Protein AF-A0A418APM6-F1 (afdb_monomer)

Sequence (790 aa):
MPPPAFTGRDSYQRLQQLQDLCIPDDERGFHALLLVGGADGLYSPGSQAALKYLFLGKSGQDLLGEQVIPQQYEALEDIVIVLTRTSVSIFYILDSDSATFLLPFVSNWRNVTEYVATDDMTQDVRELTKIRAFRSMVEPHRVIGIPLHEPGKPSKEAPTAEAWPIVQSFGLDEFHPASTAKGFFSMHHSVVNCAMALTARLTDIDDFFAQRLVTDAEPALAHHFDGFLAKLDHADTPAARGAFTEADIADDLSSFYDFGTIRHDARGLTKSAHRGASVHFGTRTSAAPSMPSSKTVLAHQAGVSGQFPATHFTVVAEEPLTGLRVGRTYFLGTGKCAGRIVDPDALVSPGDATLDRYESVPSNAPDTLRLIATVAKGANLGALVVGDSILVDIGTCAFLVITAASFPAFRTWIQPGMEADHAAHVDTVLASDYMARCNRMPTYVVDGGGERASRGVFVQGFVLKSPHSHPLVVSFPTHVRSLRVLSTPYDELLLVVVDFVSTSNPVLEWLPGAATPAAASIALPLVAGSRMQVCVLGVLDEWKASAAAHDIPFLKPATGPPGNSWHHVVVDTRELPADAADTAACIRTKVADALASITSSDVVGWLRRPRMLVTVVGYVDPIGVCAAIESTDRSLTLSTVIAVVSSVAVTVPESANPFPKLWDQLAAGFITTIVLTHTQELDHVCLHRLRTRVDAANPFADVLCLRSNSLDGDLTAFVALDEFNAPDRQRYRDVHFPSWQVKPAAYAAPLPPSVSAVRFEMQLQLDRTRFVAYIHVHCQTNTAWRDGLM

Structure (mmCIF, N/CA/C/O backbone):
data_AF-A0A418APM6-F1
#
_entry.id   AF-A0A418APM6-F1
#
loop_
_atom_site.group_PDB
_atom_site.id
_atom_site.type_symbol
_atom_site.label_atom_id
_atom_site.label_alt_id
_atom_site.label_comp_id
_atom_site.label_asym_id
_atom_site.label_entity_id
_atom_site.label_seq_id
_atom_site.pdbx_PDB_ins_code
_atom_site.Cartn_x
_atom_site.Cartn_y
_atom_site.Cartn_z
_atom_site.occupancy
_atom_site.B_iso_or_equiv
_atom_site.auth_seq_id
_atom_site.auth_comp_id
_atom_site.auth_asym_id
_atom_site.auth_atom_id
_atom_site.pdbx_PDB_model_num
ATOM 1 N N . MET A 1 1 ? 0.225 4.498 -11.176 1.00 42.75 1 MET A N 1
ATOM 2 C CA . MET A 1 1 ? -0.900 4.203 -10.256 1.00 42.75 1 MET A CA 1
ATOM 3 C C . MET A 1 1 ? -0.869 5.261 -9.155 1.00 42.75 1 MET A C 1
ATOM 5 O O . MET A 1 1 ? 0.230 5.749 -8.911 1.00 42.75 1 MET A O 1
ATOM 9 N N . PRO A 1 2 ? -1.984 5.674 -8.525 1.00 50.84 2 PRO A N 1
ATOM 10 C CA . PRO A 1 2 ? -1.884 6.393 -7.253 1.00 50.84 2 PRO A CA 1
ATOM 11 C C . PRO A 1 2 ? -1.172 5.508 -6.208 1.00 50.84 2 PRO A C 1
ATOM 13 O O . PRO A 1 2 ? -1.263 4.281 -6.321 1.00 50.84 2 PRO A O 1
ATOM 16 N N . PRO A 1 3 ? -0.467 6.090 -5.220 1.00 58.72 3 PRO A N 1
ATOM 17 C CA . PRO A 1 3 ? 0.111 5.320 -4.121 1.00 58.72 3 PRO A CA 1
ATOM 18 C C . PRO A 1 3 ? -1.001 4.648 -3.293 1.00 58.72 3 PRO A C 1
ATOM 20 O O . PRO A 1 3 ? -2.124 5.164 -3.248 1.00 58.72 3 PRO A O 1
ATOM 23 N N . PRO A 1 4 ? -0.722 3.508 -2.638 1.00 71.19 4 PRO A N 1
ATOM 24 C CA . PRO A 1 4 ? -1.699 2.805 -1.821 1.00 71.19 4 PRO A CA 1
ATOM 25 C C . PRO A 1 4 ? -2.084 3.666 -0.617 1.00 71.19 4 PRO A C 1
ATOM 27 O O . PRO A 1 4 ? -1.234 4.098 0.164 1.00 71.19 4 P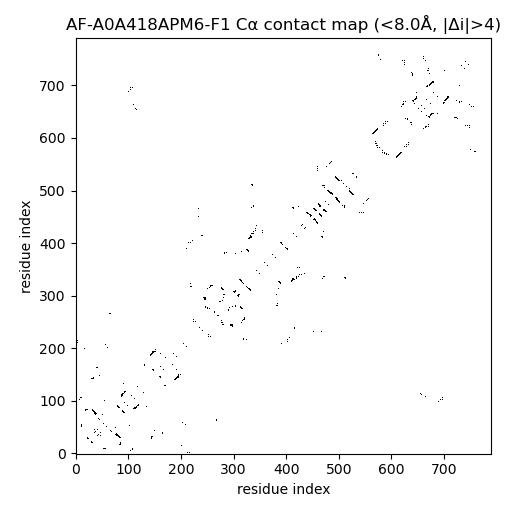RO A O 1
ATOM 30 N N . ALA A 1 5 ? -3.382 3.919 -0.463 1.00 85.69 5 ALA A N 1
ATOM 31 C CA . ALA A 1 5 ? -3.904 4.544 0.741 1.00 85.69 5 ALA A CA 1
ATOM 32 C C . ALA A 1 5 ? -3.763 3.570 1.917 1.00 85.69 5 ALA A C 1
ATOM 34 O O . ALA A 1 5 ? -4.135 2.406 1.796 1.00 85.69 5 ALA A O 1
ATOM 35 N N . PHE A 1 6 ? -3.251 4.050 3.049 1.00 91.06 6 PHE A N 1
ATOM 36 C CA . PHE A 1 6 ? -3.234 3.289 4.296 1.00 91.06 6 PHE A CA 1
ATOM 37 C C . PHE A 1 6 ? -4.669 3.126 4.812 1.00 91.06 6 PHE A C 1
ATOM 39 O O . PHE A 1 6 ? -5.373 4.121 4.999 1.00 91.06 6 PHE A O 1
ATOM 46 N N . THR A 1 7 ? -5.117 1.888 5.010 1.00 90.38 7 THR A N 1
ATOM 47 C CA . THR A 1 7 ? -6.517 1.560 5.305 1.00 90.38 7 THR A CA 1
ATOM 48 C C . THR A 1 7 ? -6.740 1.150 6.761 1.00 90.38 7 THR A C 1
ATOM 50 O O . THR A 1 7 ? -5.813 0.835 7.511 1.00 90.38 7 THR A O 1
ATOM 53 N N . GLY A 1 8 ? -8.015 1.059 7.151 1.00 89.50 8 GLY A N 1
ATOM 54 C CA . GLY A 1 8 ? -8.413 0.437 8.412 1.00 89.50 8 GLY A CA 1
ATOM 55 C C . GLY A 1 8 ? -7.953 -1.012 8.573 1.00 89.50 8 GLY A C 1
ATOM 56 O O . GLY A 1 8 ? -7.726 -1.454 9.699 1.00 89.50 8 GLY A O 1
ATOM 57 N N . ARG A 1 9 ? -7.743 -1.740 7.471 1.00 86.31 9 ARG A N 1
ATOM 58 C CA . ARG A 1 9 ? -7.229 -3.109 7.521 1.00 86.31 9 ARG A CA 1
ATOM 59 C C . ARG A 1 9 ? -5.742 -3.158 7.857 1.00 86.31 9 ARG A C 1
ATOM 61 O O . ARG A 1 9 ? -5.358 -3.937 8.727 1.00 86.31 9 ARG A O 1
ATOM 68 N N . ASP A 1 10 ? -4.935 -2.320 7.214 1.00 92.06 10 ASP A N 1
ATOM 69 C CA . ASP A 1 10 ? -3.496 -2.221 7.492 1.00 92.06 10 ASP A CA 1
ATOM 70 C C . ASP A 1 10 ? -3.281 -1.781 8.950 1.00 92.06 10 ASP A C 1
ATOM 72 O O . ASP A 1 10 ? -2.488 -2.361 9.692 1.00 92.06 10 ASP A O 1
ATOM 76 N N . SER A 1 11 ? -4.090 -0.816 9.398 1.00 95.06 11 SER A N 1
ATOM 77 C CA . SER A 1 11 ? -4.196 -0.393 10.795 1.00 95.06 11 SER A CA 1
ATOM 78 C C . SER A 1 11 ? -4.562 -1.539 11.747 1.00 95.06 11 SER A C 1
ATOM 80 O O . SER A 1 11 ? -3.952 -1.656 12.809 1.00 95.06 11 SER A O 1
ATOM 82 N N . TYR A 1 12 ? -5.491 -2.429 11.377 1.00 92.06 12 TYR A N 1
ATOM 83 C CA . TYR A 1 12 ? -5.825 -3.592 12.204 1.00 92.06 12 TYR A CA 1
ATOM 84 C C . TYR A 1 12 ? -4.694 -4.635 12.258 1.00 92.06 12 TYR A C 1
ATOM 86 O O . TYR A 1 12 ? -4.394 -5.135 13.341 1.00 92.06 12 TYR A O 1
ATOM 94 N N . GLN A 1 13 ? -4.003 -4.921 11.148 1.00 91.19 13 GLN A N 1
ATOM 95 C CA . GLN A 1 13 ? -2.818 -5.798 11.169 1.00 91.19 13 GLN A CA 1
ATOM 96 C C . GLN A 1 13 ? -1.721 -5.230 12.082 1.00 91.19 13 GLN A C 1
ATOM 98 O O . GLN A 1 13 ? -1.123 -5.954 12.878 1.00 91.19 13 GLN A O 1
ATOM 103 N N . ARG A 1 14 ? -1.505 -3.912 12.023 1.00 94.56 14 ARG A N 1
ATOM 104 C CA . ARG A 1 14 ? -0.591 -3.185 12.913 1.00 94.56 14 ARG A CA 1
ATOM 105 C C . ARG A 1 14 ? -1.035 -3.214 14.372 1.00 94.56 14 ARG A C 1
ATOM 107 O O . ARG A 1 14 ? -0.200 -3.413 15.251 1.00 94.56 14 ARG A O 1
ATOM 114 N N . LEU A 1 15 ? -2.336 -3.090 14.643 1.00 95.06 15 LEU A N 1
ATOM 115 C CA . LEU A 1 15 ? -2.890 -3.274 15.984 1.00 95.06 15 LEU A CA 1
ATOM 116 C C . LEU A 1 15 ? -2.556 -4.674 16.511 1.00 95.06 15 LEU A C 1
ATOM 118 O O . LEU A 1 15 ? -2.036 -4.778 17.617 1.00 95.06 15 LEU A O 1
ATOM 122 N N . GLN A 1 16 ? -2.762 -5.729 15.716 1.00 92.25 16 GLN A N 1
ATOM 123 C CA . GLN A 1 16 ? -2.441 -7.105 16.112 1.00 92.25 16 GLN A CA 1
ATOM 124 C C . GLN A 1 16 ? -0.955 -7.276 16.485 1.00 92.25 16 GLN A C 1
ATOM 126 O O . GLN A 1 16 ? -0.662 -7.906 17.500 1.00 92.25 16 GLN A O 1
ATOM 131 N N . GLN A 1 17 ? -0.023 -6.645 15.757 1.00 92.50 17 GLN A N 1
ATOM 132 C CA . GLN A 1 17 ? 1.413 -6.657 16.096 1.00 92.50 17 GLN A CA 1
ATOM 133 C C . GLN A 1 17 ? 1.739 -5.946 17.427 1.00 92.50 17 GLN A C 1
ATOM 135 O O . GLN A 1 17 ? 2.703 -6.315 18.104 1.00 92.50 17 GLN A O 1
ATOM 140 N N . LEU A 1 18 ? 0.931 -4.961 17.841 1.00 94.94 18 LEU A N 1
ATOM 141 C CA . LEU A 1 18 ? 1.031 -4.343 19.169 1.00 94.94 18 LEU A CA 1
ATOM 142 C C . LEU A 1 18 ? 0.343 -5.186 20.255 1.00 94.94 18 LEU A C 1
ATOM 144 O O . LEU A 1 18 ? 0.887 -5.317 21.350 1.00 94.94 18 LEU A O 1
ATOM 148 N N . GLN A 1 19 ? -0.799 -5.816 19.953 1.00 94.19 19 GLN A N 1
ATOM 149 C CA . GLN A 1 19 ? -1.455 -6.791 20.841 1.00 94.19 19 GLN A CA 1
ATOM 150 C C . GLN A 1 19 ? -0.553 -8.007 21.107 1.00 94.19 19 GLN A C 1
ATOM 152 O O . GLN A 1 19 ? -0.616 -8.603 22.183 1.00 94.19 19 GLN A O 1
ATOM 157 N N . ASP A 1 20 ? 0.339 -8.338 20.169 1.00 91.50 20 ASP A N 1
ATOM 158 C CA . ASP A 1 20 ? 1.349 -9.385 20.318 1.00 91.50 20 ASP A CA 1
ATOM 159 C C . ASP A 1 20 ? 2.361 -9.122 21.451 1.00 91.50 20 ASP A C 1
ATOM 161 O O . ASP A 1 20 ? 2.976 -10.069 21.942 1.00 91.50 20 ASP A O 1
ATOM 165 N N . LEU A 1 21 ? 2.516 -7.868 21.902 1.00 92.06 21 LEU A N 1
ATOM 166 C CA . LEU A 1 21 ? 3.347 -7.508 23.060 1.00 92.06 21 LEU A CA 1
ATOM 167 C C . LEU A 1 21 ? 2.669 -7.793 24.411 1.00 92.06 21 LEU A C 1
ATOM 169 O O . LEU A 1 21 ? 3.356 -7.899 25.427 1.00 92.06 21 LEU A O 1
ATOM 173 N N . CYS A 1 22 ? 1.340 -7.917 24.445 1.00 92.44 22 CYS A N 1
ATOM 174 C CA . CYS A 1 22 ? 0.594 -8.206 25.667 1.00 92.44 22 CYS A CA 1
ATOM 175 C C . CYS A 1 22 ? 0.664 -9.706 25.985 1.00 92.44 22 CYS A C 1
ATOM 177 O O . CYS A 1 22 ? -0.170 -10.492 25.532 1.00 92.44 22 CYS A O 1
ATOM 179 N N . ILE A 1 23 ? 1.676 -10.106 26.755 1.00 86.12 23 ILE A N 1
ATOM 180 C CA . ILE A 1 23 ? 1.907 -11.491 27.184 1.00 86.12 23 ILE A CA 1
ATOM 181 C C . ILE A 1 23 ? 1.511 -11.606 28.667 1.00 86.12 23 ILE A C 1
ATOM 183 O O . ILE A 1 23 ? 2.266 -11.144 29.524 1.00 86.12 23 ILE A O 1
ATOM 187 N N . PRO A 1 24 ? 0.334 -12.176 29.001 1.00 69.62 24 PRO A N 1
ATOM 188 C CA . PRO A 1 24 ? -0.176 -12.156 30.373 1.00 69.62 24 PRO A CA 1
ATOM 189 C C . PRO A 1 24 ? 0.517 -13.138 31.329 1.00 69.62 24 PRO A C 1
ATOM 191 O O . PRO A 1 24 ? 0.504 -12.902 32.538 1.00 69.62 24 PRO A O 1
ATOM 194 N N . ASP A 1 25 ? 1.127 -14.197 30.788 1.00 71.50 25 ASP A N 1
ATOM 195 C CA . ASP A 1 25 ? 1.714 -15.319 31.537 1.00 71.50 25 ASP A CA 1
ATOM 196 C C . ASP A 1 25 ? 3.245 -15.211 31.742 1.00 71.50 25 ASP A C 1
ATOM 198 O O . ASP A 1 25 ? 3.861 -16.126 32.288 1.00 71.50 25 ASP A O 1
ATOM 202 N N . ASP A 1 26 ? 3.879 -14.115 31.304 1.00 72.06 26 ASP A N 1
ATOM 203 C CA . ASP A 1 26 ? 5.312 -13.840 31.514 1.00 72.06 26 ASP A CA 1
ATOM 204 C C . ASP A 1 26 ? 5.505 -12.929 32.741 1.00 72.06 26 ASP A C 1
ATOM 206 O O . ASP A 1 26 ? 4.900 -11.859 32.827 1.00 72.06 26 ASP A O 1
ATOM 210 N N . GLU A 1 27 ? 6.397 -13.304 33.667 1.00 64.06 27 GLU A N 1
ATOM 211 C CA . GLU A 1 27 ? 6.786 -12.487 34.834 1.00 64.06 27 GLU A CA 1
ATOM 212 C C . GLU A 1 27 ? 7.363 -11.106 34.459 1.00 64.06 27 GLU A C 1
ATOM 214 O O . GLU A 1 27 ? 7.446 -10.216 35.308 1.00 64.06 27 GLU A O 1
ATOM 219 N N . ARG A 1 28 ? 7.788 -10.921 33.202 1.00 66.69 28 ARG A N 1
ATOM 220 C CA . ARG A 1 28 ? 8.292 -9.657 32.636 1.00 66.69 28 ARG A CA 1
ATOM 221 C C . ARG A 1 28 ? 7.344 -9.026 31.611 1.00 66.69 28 ARG A C 1
ATOM 223 O O . ARG A 1 28 ? 7.675 -7.979 31.053 1.00 66.69 28 ARG A O 1
ATOM 230 N N . GLY A 1 29 ? 6.204 -9.663 31.350 1.00 82.69 29 GLY A N 1
ATOM 231 C CA . GLY A 1 29 ? 5.180 -9.185 30.429 1.00 82.69 29 GLY A CA 1
ATOM 232 C C . GLY A 1 29 ? 4.277 -8.107 31.033 1.00 82.69 29 GLY A C 1
ATOM 233 O O . GLY A 1 29 ? 4.473 -7.624 32.149 1.00 82.69 29 GLY A O 1
ATOM 234 N N . PHE A 1 30 ? 3.252 -7.731 30.274 1.00 91.88 30 PHE A N 1
ATOM 235 C CA . PHE A 1 30 ? 2.165 -6.865 30.725 1.00 91.88 30 PHE A CA 1
ATOM 236 C C . PHE A 1 30 ? 0.844 -7.296 30.083 1.00 91.88 30 PHE A C 1
ATOM 238 O O . PHE A 1 30 ? 0.813 -7.890 29.005 1.00 91.88 30 PHE A O 1
ATOM 245 N N . HIS A 1 31 ? -0.261 -7.019 30.773 1.00 91.38 31 HIS A N 1
ATOM 246 C CA . HIS A 1 31 ? -1.594 -7.526 30.424 1.00 91.38 31 HIS A CA 1
ATOM 247 C C . HIS A 1 31 ? -2.298 -6.616 29.414 1.00 91.38 31 HIS A C 1
ATOM 249 O O . HIS A 1 31 ? -3.014 -7.099 28.537 1.00 91.38 31 HIS A O 1
ATOM 255 N N . ALA A 1 32 ? -2.036 -5.312 29.511 1.00 95.19 32 ALA A N 1
ATOM 256 C CA . ALA A 1 32 ? -2.483 -4.294 28.571 1.00 95.19 32 ALA A CA 1
ATOM 257 C C . ALA A 1 32 ? -1.358 -3.288 28.277 1.00 95.19 32 ALA A C 1
ATOM 259 O O . ALA A 1 32 ? -0.469 -3.093 29.106 1.00 95.19 32 ALA A O 1
ATOM 260 N N . LEU A 1 33 ? -1.403 -2.641 27.114 1.00 96.88 33 LEU A N 1
ATOM 261 C CA . LEU A 1 33 ? -0.541 -1.528 26.712 1.00 96.88 33 LEU A CA 1
ATOM 262 C C . LEU A 1 33 ? -1.383 -0.248 26.639 1.00 96.88 33 LEU A C 1
ATOM 264 O O . LEU A 1 33 ? -2.377 -0.203 25.915 1.00 96.88 33 LEU A O 1
ATOM 268 N N . LEU A 1 34 ? -0.971 0.776 27.388 1.00 97.56 34 LEU A N 1
ATOM 269 C CA . LEU A 1 34 ? -1.566 2.112 27.387 1.00 97.56 34 LEU A CA 1
ATOM 270 C C . LEU A 1 34 ? -0.778 3.039 26.449 1.00 97.56 34 LEU A C 1
ATOM 272 O O . LEU A 1 34 ? 0.432 3.221 26.608 1.00 97.56 34 LEU A O 1
ATOM 276 N N . LEU A 1 35 ? -1.487 3.658 25.508 1.00 97.44 35 LEU A N 1
ATOM 277 C CA . LEU A 1 35 ? -1.001 4.713 24.620 1.00 97.44 35 LEU A CA 1
ATOM 278 C C . LEU A 1 35 ? -1.867 5.961 24.839 1.00 97.44 35 LEU A C 1
ATOM 280 O O . LEU A 1 35 ? -3.092 5.860 24.910 1.00 97.44 35 LEU A O 1
ATOM 284 N N . VAL A 1 36 ? -1.237 7.130 24.945 1.00 96.50 36 VAL A N 1
ATOM 285 C CA . VAL A 1 36 ? -1.909 8.418 25.203 1.00 96.50 36 VAL A CA 1
ATOM 286 C C . VAL A 1 36 ? -1.312 9.482 24.285 1.00 96.50 36 VAL A C 1
ATOM 288 O O . VAL A 1 36 ? -0.085 9.598 24.209 1.00 96.50 36 VAL A O 1
ATOM 291 N N . GLY A 1 37 ? -2.164 10.223 23.579 1.00 94.19 37 GLY A N 1
ATOM 292 C CA . GLY A 1 37 ? -1.768 11.337 22.721 1.00 94.19 37 GLY A CA 1
ATOM 293 C C . GLY A 1 37 ? -1.361 12.605 23.484 1.00 94.19 37 GLY A C 1
ATOM 294 O O . GLY A 1 37 ? -1.454 12.683 24.712 1.00 94.19 37 GLY A O 1
ATOM 295 N N . GLY A 1 38 ? -0.887 13.597 22.721 1.00 92.88 38 GLY A N 1
ATOM 296 C CA . GLY A 1 38 ? -0.846 15.006 23.127 1.00 92.88 38 GLY A CA 1
ATOM 297 C C . GLY A 1 38 ? -0.213 15.311 24.487 1.00 92.88 38 GLY A C 1
ATOM 298 O O . GLY A 1 38 ? 0.717 14.641 24.947 1.00 92.88 38 GLY A O 1
ATOM 299 N N . ALA A 1 39 ? -0.741 16.348 25.141 1.00 92.38 39 ALA A N 1
ATOM 300 C CA . ALA A 1 39 ? -0.301 16.794 26.461 1.00 92.38 39 ALA A CA 1
ATOM 301 C C . ALA A 1 39 ? -0.647 15.803 27.590 1.00 92.38 39 ALA A C 1
ATOM 303 O O . ALA A 1 39 ? 0.125 15.680 28.544 1.00 92.38 39 ALA A O 1
ATOM 304 N N . ASP A 1 40 ? -1.758 15.067 27.473 1.00 93.88 40 ASP A N 1
ATOM 305 C CA . ASP A 1 40 ? -2.209 14.092 28.478 1.00 93.88 40 ASP A CA 1
ATOM 306 C C . ASP A 1 40 ? -1.212 12.935 28.665 1.00 93.88 40 ASP A C 1
ATOM 308 O O . ASP A 1 40 ? -1.068 12.413 29.772 1.00 93.88 40 ASP A O 1
ATOM 312 N N . GLY A 1 41 ? -0.475 12.573 27.608 1.00 91.81 41 GLY A N 1
ATOM 313 C CA . GLY A 1 41 ? 0.634 11.613 27.632 1.00 91.81 41 GLY A CA 1
ATOM 314 C C . GLY A 1 41 ? 2.025 12.246 27.767 1.00 91.81 41 GLY A C 1
ATOM 315 O O . GLY A 1 41 ? 3.017 11.587 27.445 1.00 91.81 41 GLY A O 1
ATOM 316 N N . LEU A 1 42 ? 2.110 13.531 28.147 1.00 91.31 42 LEU A N 1
ATOM 317 C CA . LEU A 1 42 ? 3.324 14.370 28.111 1.00 91.31 42 LEU A CA 1
ATOM 318 C C . LEU A 1 42 ? 4.112 14.264 26.787 1.00 91.31 42 LEU A C 1
ATOM 320 O O . LEU A 1 42 ? 5.344 14.240 26.786 1.00 91.31 42 LEU A O 1
ATOM 324 N N . TYR A 1 43 ? 3.402 14.170 25.660 1.00 90.69 43 TYR A N 1
ATOM 325 C CA . TYR A 1 43 ? 3.953 13.972 24.316 1.00 90.69 43 TYR A CA 1
ATOM 326 C C . TYR A 1 43 ? 4.917 12.773 24.208 1.00 90.69 43 TYR A C 1
ATOM 328 O O . TYR A 1 43 ? 5.898 12.831 23.466 1.00 90.69 43 TYR A O 1
ATOM 336 N N . SER A 1 44 ? 4.651 11.677 24.941 1.00 90.50 44 SER A N 1
ATOM 337 C CA . SER A 1 44 ? 5.482 10.463 24.934 1.00 90.50 44 SER A CA 1
ATOM 338 C C . SER A 1 44 ? 5.872 10.043 23.507 1.00 90.50 44 SER A C 1
ATOM 340 O O . SER A 1 44 ? 4.990 9.668 22.725 1.00 90.50 44 SER A O 1
ATOM 342 N N . PRO A 1 45 ? 7.178 10.013 23.162 1.00 89.44 45 PRO A N 1
ATOM 343 C CA . PRO A 1 45 ? 7.620 9.655 21.817 1.00 89.44 45 PRO A CA 1
ATOM 344 C C . PRO A 1 45 ? 7.176 8.257 21.376 1.00 89.44 45 PRO A C 1
ATOM 346 O O . PRO A 1 45 ? 6.954 8.035 20.189 1.00 89.44 45 PRO A O 1
ATOM 349 N N . GLY A 1 46 ? 7.005 7.319 22.316 1.00 91.62 46 GLY A N 1
ATOM 350 C CA . GLY A 1 46 ? 6.509 5.976 22.015 1.00 91.62 46 GLY A CA 1
ATOM 351 C C . GLY A 1 46 ? 5.004 5.941 21.738 1.00 91.62 46 GLY A C 1
ATOM 352 O O . GLY A 1 46 ? 4.598 5.307 20.767 1.00 91.62 46 GLY A O 1
ATOM 353 N N . SER A 1 47 ? 4.185 6.664 22.515 1.00 94.19 47 SER A N 1
ATOM 354 C CA . SER A 1 47 ? 2.752 6.825 22.210 1.00 94.19 47 SER A CA 1
ATOM 355 C C . SER A 1 47 ? 2.553 7.533 20.869 1.00 94.19 47 SER A C 1
ATOM 357 O O . SER A 1 47 ? 1.824 7.048 20.007 1.00 94.19 47 SER A O 1
ATOM 359 N N . GLN A 1 48 ? 3.266 8.641 20.661 1.00 93.62 48 GLN A N 1
ATOM 360 C CA . GLN A 1 48 ? 3.243 9.447 19.440 1.00 93.62 48 GLN A CA 1
ATOM 361 C C . GLN A 1 48 ? 3.666 8.635 18.201 1.00 93.62 48 GLN A C 1
ATOM 363 O O . GLN A 1 48 ? 3.011 8.698 17.158 1.00 93.62 48 GLN A O 1
ATOM 368 N N . ALA A 1 49 ? 4.721 7.817 18.301 1.00 94.12 49 ALA A N 1
ATOM 369 C CA . ALA A 1 49 ? 5.123 6.917 17.220 1.00 94.12 49 ALA A CA 1
ATOM 370 C C . ALA A 1 49 ? 4.084 5.809 16.964 1.00 94.12 49 ALA A C 1
ATOM 372 O O . ALA A 1 49 ? 3.765 5.534 15.807 1.00 94.12 49 ALA A O 1
ATOM 373 N N . ALA A 1 50 ? 3.510 5.213 18.015 1.00 95.38 50 ALA A N 1
ATOM 374 C CA . ALA A 1 50 ? 2.491 4.170 17.890 1.00 95.38 50 ALA A CA 1
ATOM 375 C C . ALA A 1 50 ? 1.181 4.685 17.266 1.00 95.38 50 ALA A C 1
ATOM 377 O O . ALA A 1 50 ? 0.623 4.016 16.401 1.00 95.38 50 ALA A O 1
ATOM 378 N N . LEU A 1 51 ? 0.722 5.892 17.615 1.00 96.38 51 LEU A N 1
ATOM 379 C CA . LEU A 1 51 ? -0.445 6.523 16.984 1.00 96.38 51 LEU A CA 1
ATOM 380 C C . LEU A 1 51 ? -0.204 6.772 15.485 1.00 96.38 51 LEU A C 1
ATOM 382 O O . LEU A 1 51 ? -1.043 6.439 14.651 1.00 96.38 51 LEU A O 1
ATOM 386 N N . LYS A 1 52 ? 0.979 7.271 15.107 1.00 95.44 52 LYS A N 1
ATOM 387 C CA . LYS A 1 52 ? 1.334 7.493 13.692 1.00 95.44 52 LYS A CA 1
ATOM 388 C C . LYS A 1 52 ? 1.561 6.189 12.913 1.00 95.44 52 LYS A C 1
ATOM 390 O O . LYS A 1 52 ? 1.331 6.151 11.704 1.00 95.44 52 LYS A O 1
ATOM 395 N N . TYR A 1 53 ? 1.947 5.113 13.594 1.00 95.25 53 TYR A N 1
ATOM 396 C CA . TYR A 1 53 ? 1.991 3.760 13.040 1.00 95.25 53 TYR A CA 1
ATOM 397 C C . TYR A 1 53 ? 0.586 3.182 12.817 1.00 95.25 53 TYR A C 1
ATOM 399 O O . TYR A 1 53 ? 0.314 2.666 11.733 1.00 95.25 53 TYR A O 1
ATOM 407 N N . LEU A 1 54 ? -0.319 3.328 13.791 1.00 96.12 54 LEU A N 1
ATOM 408 C CA . LEU A 1 54 ? -1.692 2.818 13.724 1.00 96.12 54 LEU A CA 1
ATOM 409 C C . LEU A 1 54 ? -2.604 3.602 12.772 1.00 96.12 54 LEU A C 1
ATOM 411 O O . LEU A 1 54 ? -3.485 2.984 12.185 1.00 96.12 54 LEU A O 1
ATOM 415 N N . PHE A 1 55 ? -2.422 4.918 12.607 1.00 95.56 55 PHE A N 1
ATOM 416 C CA . PHE A 1 55 ? -3.366 5.767 11.858 1.00 95.56 55 PHE A CA 1
ATOM 417 C C . PHE A 1 55 ? -2.780 6.475 10.622 1.00 95.56 55 PHE A C 1
ATOM 419 O O . PHE A 1 55 ? -3.537 6.833 9.726 1.00 95.56 55 PHE A O 1
ATOM 426 N N . LEU A 1 56 ? -1.456 6.675 10.526 1.00 93.88 56 LEU A N 1
ATOM 427 C CA . LEU A 1 56 ? -0.824 7.442 9.429 1.00 93.88 56 LEU A CA 1
ATOM 428 C C . LEU A 1 56 ? 0.082 6.606 8.503 1.00 93.88 56 LEU A C 1
ATOM 430 O O . LEU A 1 56 ? 0.858 7.172 7.728 1.00 93.88 56 LEU A O 1
ATOM 434 N N . GLY A 1 57 ? 0.047 5.273 8.597 1.00 91.75 57 GLY A N 1
ATOM 435 C CA . GLY A 1 57 ? 0.844 4.377 7.748 1.00 91.75 57 GLY A CA 1
ATOM 436 C C . GLY A 1 57 ? 2.366 4.517 7.899 1.00 91.75 57 GLY A C 1
ATOM 437 O O . GLY A 1 57 ? 3.123 4.040 7.051 1.00 91.75 57 GLY A O 1
ATOM 438 N N . LYS A 1 58 ? 2.846 5.182 8.959 1.00 91.31 58 LYS A N 1
ATOM 439 C CA . LYS A 1 58 ? 4.279 5.418 9.196 1.00 91.31 58 LYS A CA 1
ATOM 440 C C . LYS A 1 58 ? 4.953 4.194 9.808 1.00 91.31 58 LYS A C 1
ATOM 442 O O . LYS A 1 58 ? 4.331 3.499 10.598 1.00 91.31 58 LYS A O 1
ATOM 447 N N . SER A 1 59 ? 6.198 3.910 9.442 1.00 88.56 59 SER A N 1
ATOM 448 C CA . SER A 1 59 ? 6.998 2.800 9.987 1.00 88.56 59 SER A CA 1
ATOM 449 C C . SER A 1 59 ? 8.492 3.037 9.743 1.00 88.56 59 SER A C 1
ATOM 451 O O . SER A 1 59 ? 8.868 3.889 8.928 1.00 88.56 59 SER A O 1
ATOM 453 N N . GLY A 1 60 ? 9.356 2.314 10.465 1.00 85.12 60 GLY A N 1
ATOM 454 C CA . GLY A 1 60 ? 10.809 2.376 10.270 1.00 85.12 60 GLY A CA 1
ATOM 455 C C . GLY A 1 60 ? 11.371 3.799 10.391 1.00 85.12 60 GLY A C 1
ATOM 456 O O . GLY A 1 60 ? 11.144 4.479 11.390 1.00 85.12 60 GLY A O 1
ATOM 457 N N . GLN A 1 61 ? 12.085 4.274 9.360 1.00 84.31 61 GLN A N 1
ATOM 458 C CA . GLN A 1 61 ? 12.706 5.610 9.346 1.00 84.31 61 GLN A CA 1
ATOM 459 C C . GLN A 1 61 ? 11.730 6.781 9.572 1.00 84.31 61 GLN A C 1
ATOM 461 O O . GLN A 1 61 ? 12.153 7.833 10.055 1.00 84.31 61 GLN A O 1
ATOM 466 N N . ASP A 1 62 ? 10.446 6.636 9.231 1.00 85.38 62 ASP A N 1
ATOM 467 C CA . ASP A 1 62 ? 9.447 7.699 9.429 1.00 85.38 62 ASP A CA 1
ATOM 468 C C . ASP A 1 62 ? 9.014 7.861 10.900 1.00 85.38 62 ASP A C 1
ATOM 470 O O . ASP A 1 62 ? 8.361 8.848 11.235 1.00 85.38 62 ASP A O 1
ATOM 474 N N . LEU A 1 63 ? 9.405 6.928 11.777 1.00 89.06 63 LEU A N 1
ATOM 475 C CA . LEU A 1 63 ? 9.171 6.957 13.227 1.00 89.06 63 LEU A CA 1
ATOM 476 C C . LEU A 1 63 ? 10.454 7.251 14.033 1.00 89.06 63 LEU A C 1
ATOM 478 O O . LEU A 1 63 ? 10.478 7.073 15.249 1.00 89.06 63 LEU A O 1
ATOM 482 N N . LEU A 1 64 ? 11.523 7.702 13.365 1.00 84.25 64 LEU A N 1
ATOM 483 C CA . LEU A 1 64 ? 12.779 8.126 13.992 1.00 84.25 64 LEU A CA 1
ATOM 484 C C . LEU A 1 64 ? 12.874 9.654 14.096 1.00 84.25 64 LEU A C 1
ATOM 486 O O . LEU A 1 64 ? 12.306 10.383 13.283 1.00 84.25 64 LEU A O 1
ATOM 490 N N . GLY A 1 65 ? 13.645 10.137 15.072 1.00 81.50 65 GLY A N 1
ATOM 491 C CA . GLY A 1 65 ? 13.736 11.563 15.398 1.00 81.50 65 GLY A CA 1
ATOM 492 C C . GLY A 1 65 ? 12.529 12.060 16.202 1.00 81.50 65 GLY A C 1
ATOM 493 O O . GLY A 1 65 ? 11.851 11.282 16.872 1.00 81.50 65 GLY A O 1
ATOM 494 N N . GLU A 1 66 ? 12.272 13.365 16.152 1.00 77.31 66 GLU A N 1
ATOM 495 C CA . GLU A 1 66 ? 11.230 14.038 16.937 1.00 77.31 66 GLU A CA 1
ATOM 496 C C . GLU A 1 66 ? 9.807 13.583 16.555 1.00 77.31 66 GLU A C 1
ATOM 498 O O . GLU A 1 66 ? 9.424 13.588 15.383 1.00 77.31 66 GLU A O 1
ATOM 503 N N . GLN A 1 67 ? 9.006 13.180 17.547 1.00 83.06 67 GLN A N 1
ATOM 504 C CA . GLN A 1 67 ? 7.703 12.550 17.322 1.00 83.06 67 GLN A CA 1
ATOM 505 C C . GLN A 1 67 ? 6.523 13.505 17.536 1.00 83.06 67 GLN A C 1
ATOM 507 O O . GLN A 1 67 ? 5.728 13.322 18.446 1.00 83.06 67 GLN A O 1
ATOM 512 N N . VAL A 1 68 ? 6.377 14.476 16.633 1.00 86.06 68 VAL A N 1
ATOM 513 C CA . VAL A 1 68 ? 5.213 15.385 16.571 1.00 86.06 68 VAL A CA 1
ATOM 514 C C . VAL A 1 68 ? 4.084 14.774 15.719 1.00 86.06 68 VAL A C 1
ATOM 516 O O . VAL A 1 68 ? 4.374 14.091 14.726 1.00 86.06 68 VAL A O 1
ATOM 519 N N . ILE A 1 69 ? 2.815 15.006 16.073 1.00 89.31 69 ILE A N 1
ATOM 520 C CA . ILE A 1 69 ? 1.642 14.770 15.208 1.00 89.31 69 ILE A CA 1
ATOM 521 C C . ILE A 1 69 ? 1.442 15.983 14.275 1.00 89.31 69 ILE A C 1
ATOM 523 O O . ILE A 1 69 ? 1.429 17.119 14.743 1.00 89.31 69 ILE A O 1
ATOM 527 N N . PRO A 1 70 ? 1.298 15.802 12.947 1.00 89.56 70 PRO A N 1
ATOM 528 C CA . PRO A 1 70 ? 0.979 16.915 12.051 1.00 89.56 70 PRO A CA 1
ATOM 529 C C . PRO A 1 70 ? -0.405 17.503 12.359 1.00 89.56 70 PRO A C 1
ATOM 531 O O . PRO A 1 70 ? -1.354 16.743 12.521 1.00 89.56 70 PRO A O 1
ATOM 534 N N . GLN A 1 71 ? -0.544 18.834 12.340 1.00 88.94 71 GLN A N 1
ATOM 535 C CA . GLN A 1 71 ? -1.781 19.554 12.703 1.00 88.94 71 GLN A CA 1
ATOM 536 C C . GLN A 1 71 ? -3.048 19.059 11.974 1.00 88.94 71 GLN A C 1
ATOM 538 O O . GLN A 1 71 ? -4.125 19.005 12.549 1.00 88.94 71 GLN A O 1
ATOM 543 N N . GLN A 1 72 ? -2.930 18.607 10.723 1.00 89.38 72 GLN A N 1
ATOM 544 C CA . GLN A 1 72 ? -4.040 17.999 9.968 1.00 89.38 72 GLN A CA 1
ATOM 545 C C . GLN A 1 72 ? -4.595 16.686 10.578 1.00 89.38 72 GLN A C 1
ATOM 547 O O . GLN A 1 72 ? -5.549 16.123 10.049 1.00 89.38 72 GLN A O 1
ATOM 552 N N . TYR A 1 73 ? -3.972 16.181 11.647 1.00 91.94 73 TYR A N 1
ATOM 553 C CA . TYR A 1 73 ? -4.356 15.002 12.422 1.00 91.94 73 TYR A CA 1
ATOM 554 C C . TYR A 1 73 ? -4.386 15.305 13.935 1.00 91.94 73 TYR A C 1
ATOM 556 O O . TYR A 1 73 ? -4.205 14.394 14.738 1.00 91.94 73 TYR A O 1
ATOM 564 N N . GLU A 1 74 ? -4.604 16.567 14.333 1.00 91.06 74 GLU A N 1
ATOM 565 C CA . GLU A 1 74 ? -4.649 17.042 15.733 1.00 91.06 74 GLU A CA 1
ATOM 566 C C . GLU A 1 74 ? -5.618 16.227 16.616 1.00 91.06 74 GLU A C 1
ATOM 568 O O . GLU A 1 74 ? -5.328 15.979 17.780 1.00 91.06 74 GLU A O 1
ATOM 573 N N . ALA A 1 75 ? -6.679 15.652 16.035 1.00 90.81 75 ALA A N 1
ATOM 574 C CA . ALA A 1 75 ? -7.574 14.696 16.699 1.00 90.81 75 ALA A CA 1
ATOM 575 C C . ALA A 1 75 ? -6.887 13.424 17.259 1.00 90.81 75 ALA A C 1
ATOM 577 O O . ALA A 1 75 ? -7.496 12.713 18.052 1.00 90.81 75 ALA A O 1
ATOM 578 N N . LEU A 1 76 ? -5.640 13.116 16.871 1.00 94.62 76 LEU A N 1
ATOM 579 C CA . LEU A 1 76 ? -4.821 12.059 17.487 1.00 94.62 76 LEU A CA 1
ATOM 580 C C . LEU A 1 76 ? -4.260 12.456 18.866 1.00 94.62 76 LEU A C 1
ATOM 582 O O . LEU A 1 76 ? -3.821 11.578 19.609 1.00 94.62 76 LEU A O 1
ATOM 586 N N . GLU A 1 77 ? -4.230 13.746 19.211 1.00 92.94 77 GLU A N 1
ATOM 587 C CA . GLU A 1 77 ? -3.651 14.229 20.470 1.00 92.94 77 GLU A CA 1
ATOM 588 C C . GLU A 1 77 ? -4.571 13.972 21.678 1.00 92.94 77 GLU A C 1
ATOM 590 O O . GLU A 1 77 ? -4.069 13.682 22.760 1.00 92.94 77 GLU A O 1
ATOM 595 N N . ASP A 1 78 ? -5.894 13.962 21.483 1.00 92.44 78 ASP A N 1
ATOM 596 C CA . ASP A 1 78 ? -6.904 13.638 22.510 1.00 92.44 78 ASP A CA 1
ATOM 597 C C . ASP A 1 78 ? -7.236 12.128 22.613 1.00 92.44 78 ASP A C 1
ATOM 599 O O . ASP A 1 78 ? -8.164 11.732 23.326 1.00 92.44 78 ASP A O 1
ATOM 603 N N . ILE A 1 79 ? -6.501 11.254 21.911 1.00 95.25 79 ILE A N 1
ATOM 604 C CA . ILE A 1 79 ? -6.749 9.802 21.929 1.00 95.25 79 ILE A CA 1
ATOM 605 C C . ILE A 1 79 ? -6.099 9.123 23.136 1.00 95.25 79 ILE A C 1
ATOM 607 O O . ILE A 1 79 ? -4.905 9.276 23.407 1.00 95.25 79 ILE A O 1
ATOM 611 N N . VAL A 1 80 ? -6.871 8.240 23.774 1.00 97.62 80 VAL A N 1
ATOM 612 C CA . VAL A 1 80 ? -6.362 7.224 24.705 1.00 97.62 80 VAL A CA 1
ATOM 613 C C . VAL A 1 80 ? -6.678 5.842 24.143 1.00 97.62 80 VAL A C 1
ATOM 615 O O . VAL A 1 80 ? -7.822 5.564 23.795 1.00 97.62 80 VAL A O 1
ATOM 618 N N . ILE A 1 81 ? -5.688 4.952 24.080 1.00 97.88 81 ILE A N 1
ATOM 619 C CA . ILE A 1 81 ? -5.864 3.545 23.699 1.00 97.88 81 ILE A CA 1
ATOM 620 C C . ILE A 1 81 ? -5.344 2.656 24.824 1.00 97.88 81 ILE A C 1
ATOM 622 O O . ILE A 1 81 ? -4.214 2.816 25.282 1.00 97.88 81 ILE A O 1
ATOM 626 N N . VAL A 1 82 ? -6.150 1.672 25.219 1.00 97.25 82 VAL A N 1
ATOM 627 C CA . VAL A 1 82 ? -5.722 0.546 26.056 1.00 97.25 82 VAL A CA 1
ATOM 628 C C . VAL A 1 82 ? -5.969 -0.732 25.268 1.00 97.25 82 VAL A C 1
ATOM 630 O O . VAL A 1 82 ? -7.115 -1.126 25.056 1.00 97.25 82 VAL A O 1
ATOM 633 N N . LEU A 1 83 ? -4.896 -1.366 24.798 1.00 95.19 83 LEU A N 1
ATOM 634 C CA . LEU A 1 83 ? -4.962 -2.598 24.008 1.00 95.19 83 LEU A CA 1
ATOM 635 C C . LEU A 1 83 ? -4.485 -3.800 24.828 1.00 95.19 83 LEU A C 1
ATOM 637 O O . LEU A 1 83 ? -3.553 -3.690 25.621 1.00 95.19 83 LEU A O 1
ATOM 641 N N . THR A 1 84 ? -5.133 -4.946 24.639 1.00 92.81 84 THR A N 1
ATOM 642 C CA . THR A 1 84 ? -4.808 -6.231 25.277 1.00 92.81 84 THR A CA 1
ATOM 643 C C . THR A 1 84 ? -4.484 -7.271 24.205 1.00 92.81 84 THR A C 1
ATOM 645 O O . THR A 1 84 ? -4.654 -7.015 23.013 1.00 92.81 84 THR A O 1
ATOM 648 N N . ARG A 1 85 ? -4.110 -8.491 24.610 1.00 89.06 85 ARG A N 1
ATOM 649 C CA . ARG A 1 85 ? -3.866 -9.627 23.700 1.00 89.06 85 ARG A CA 1
ATOM 650 C C . ARG A 1 85 ? -5.031 -9.938 22.738 1.00 89.06 85 ARG A C 1
ATOM 652 O O . ARG A 1 85 ? -4.797 -10.549 21.698 1.00 89.06 85 ARG A O 1
ATOM 659 N N . THR A 1 86 ? -6.274 -9.581 23.083 1.00 84.00 86 THR A N 1
ATOM 660 C CA . THR A 1 86 ? -7.484 -9.980 22.329 1.00 84.00 86 THR A CA 1
ATOM 661 C C . THR A 1 86 ? -8.526 -8.878 22.124 1.00 84.00 86 THR A C 1
ATOM 663 O O . THR A 1 86 ? -9.465 -9.088 21.355 1.00 84.00 86 THR A O 1
ATOM 666 N N . SER A 1 87 ? -8.387 -7.720 22.771 1.00 86.25 87 SER A N 1
ATOM 667 C CA . SER A 1 87 ? -9.318 -6.586 22.689 1.00 86.25 87 SER A CA 1
ATOM 668 C C . SER A 1 87 ? -8.589 -5.245 22.626 1.00 86.25 87 SER A C 1
ATOM 670 O O . SER A 1 87 ? -7.394 -5.156 22.916 1.00 86.25 87 SER A O 1
ATOM 672 N N . VAL A 1 88 ? -9.321 -4.191 22.271 1.00 91.81 88 VAL A N 1
ATOM 673 C CA . VAL A 1 88 ? -8.852 -2.806 22.355 1.00 91.81 88 VAL A CA 1
ATOM 674 C C . VAL A 1 88 ? -9.965 -1.921 22.905 1.00 91.81 88 VAL A C 1
ATOM 676 O O . VAL A 1 88 ? -11.120 -2.043 22.512 1.00 91.81 88 VAL A O 1
ATOM 679 N N . SER A 1 89 ? -9.629 -1.021 23.818 1.00 92.56 89 SER A N 1
ATOM 680 C CA . SER A 1 89 ? -10.491 0.095 24.197 1.00 92.56 89 SER A CA 1
ATOM 681 C C . SER A 1 89 ? -9.884 1.388 23.676 1.00 92.56 89 SER A C 1
ATOM 683 O O . SER A 1 89 ? -8.670 1.577 23.776 1.00 92.56 89 SER A O 1
ATOM 685 N N . ILE A 1 90 ? -10.716 2.278 23.142 1.00 94.38 90 ILE A N 1
ATOM 686 C CA . ILE A 1 90 ? -10.295 3.582 22.628 1.00 94.38 90 ILE A CA 1
ATOM 687 C C . ILE A 1 90 ? -11.230 4.679 23.139 1.00 94.38 90 ILE A C 1
ATOM 689 O O . ILE A 1 90 ? -12.450 4.538 23.063 1.00 94.38 90 ILE A O 1
ATOM 693 N N . PHE A 1 91 ? -10.647 5.766 23.642 1.00 94.75 91 PHE A N 1
ATOM 694 C CA . PHE A 1 91 ? -11.316 7.051 23.809 1.00 94.75 91 PHE A CA 1
ATOM 695 C C . PHE A 1 91 ? -10.902 7.991 22.676 1.00 94.75 91 PHE A C 1
ATOM 697 O O . PHE A 1 91 ? -9.716 8.069 22.347 1.00 94.75 91 PHE A O 1
ATOM 704 N N . TYR A 1 92 ? -11.872 8.710 22.112 1.00 93.19 92 TYR A N 1
ATOM 705 C CA . TYR A 1 92 ? -11.649 9.795 21.159 1.00 93.19 92 TYR A CA 1
ATOM 706 C C . TYR A 1 92 ? -12.783 10.834 21.223 1.00 93.19 92 TYR A C 1
ATOM 708 O O . TYR A 1 92 ? -13.898 10.543 21.669 1.00 93.19 92 TYR A O 1
ATOM 716 N N . ILE A 1 93 ? -12.500 12.051 20.756 1.00 90.25 93 ILE A N 1
ATOM 717 C CA . ILE A 1 93 ? -13.513 13.090 20.525 1.00 90.25 93 ILE A CA 1
ATOM 718 C C . ILE A 1 93 ? -14.116 12.877 19.129 1.00 90.25 93 ILE A C 1
ATOM 720 O O . ILE A 1 93 ? -13.381 12.607 18.180 1.00 90.25 93 ILE A O 1
ATOM 724 N N . LEU A 1 94 ? -15.444 12.968 19.008 1.00 87.06 94 LEU A N 1
ATOM 725 C CA . LEU A 1 94 ? -16.188 12.799 17.758 1.00 87.06 94 LEU A CA 1
ATOM 726 C C . LEU A 1 94 ? -16.769 14.136 17.278 1.00 87.06 94 LEU A C 1
ATOM 728 O O . LEU A 1 94 ? -17.884 14.516 17.629 1.00 87.06 94 LEU A O 1
ATOM 732 N N . ASP A 1 95 ? -15.993 14.802 16.432 1.00 85.69 95 ASP A N 1
ATOM 733 C CA . ASP A 1 95 ? -16.345 15.978 15.631 1.00 85.69 95 ASP A CA 1
ATOM 734 C C . ASP A 1 95 ? -16.542 15.601 14.141 1.00 85.69 95 ASP A C 1
ATOM 736 O O . ASP A 1 95 ? -16.891 14.460 13.821 1.00 85.69 95 ASP A O 1
ATOM 740 N N . SER A 1 96 ? -16.415 16.543 13.201 1.00 82.81 96 SER A N 1
ATOM 741 C CA . SER A 1 96 ? -16.539 16.272 11.755 1.00 82.81 96 SER A CA 1
ATOM 742 C C . SER A 1 96 ? -15.272 15.667 11.130 1.00 82.81 96 SER A C 1
ATOM 744 O O . SER A 1 96 ? -15.355 14.847 10.207 1.00 82.81 96 SER A O 1
ATOM 746 N N . ASP A 1 97 ? -14.096 16.047 11.623 1.00 84.38 97 ASP A N 1
ATOM 747 C CA . ASP A 1 97 ? -12.812 15.718 11.001 1.00 84.38 97 ASP A CA 1
ATOM 748 C C . ASP A 1 97 ? -12.307 14.372 11.527 1.00 84.38 97 ASP A C 1
ATOM 750 O O . ASP A 1 97 ? -11.997 13.470 10.746 1.00 84.38 97 ASP A O 1
ATOM 754 N N . SER A 1 98 ? -12.379 14.168 12.844 1.00 84.12 98 SER A N 1
ATOM 755 C CA . SER A 1 98 ? -12.236 12.863 13.505 1.00 84.12 98 SER A CA 1
ATOM 756 C C . SER A 1 98 ? -13.239 11.823 12.984 1.00 84.12 98 SER A C 1
ATOM 758 O O . SER A 1 98 ? -12.861 10.667 12.787 1.00 84.12 98 SER A O 1
ATOM 760 N N . ALA A 1 99 ? -14.485 12.213 12.673 1.00 82.69 99 ALA A N 1
ATOM 761 C CA . ALA A 1 99 ? -15.457 11.315 12.046 1.00 82.69 99 ALA A CA 1
ATOM 762 C C . ALA A 1 99 ? -14.999 10.827 10.663 1.00 82.69 99 ALA A C 1
ATOM 764 O O . ALA A 1 99 ? -15.182 9.660 10.317 1.00 82.69 99 ALA A O 1
ATOM 765 N N . THR A 1 100 ? -14.399 11.723 9.881 1.00 85.50 100 THR A N 1
ATOM 766 C CA . THR A 1 100 ? -13.905 11.428 8.530 1.00 85.50 100 THR A CA 1
ATOM 767 C C . THR A 1 100 ? -12.593 10.638 8.569 1.00 85.50 100 THR A C 1
ATOM 769 O O . THR A 1 100 ? -12.363 9.781 7.718 1.00 85.50 100 THR A O 1
ATOM 772 N N . PHE A 1 101 ? -11.740 10.901 9.562 1.00 89.50 101 PHE A N 1
ATOM 773 C CA . PHE A 1 101 ? -10.392 10.348 9.667 1.00 89.50 101 PHE A CA 1
ATOM 774 C C . PHE A 1 101 ? -10.298 9.073 10.522 1.00 89.50 101 PHE A C 1
ATOM 776 O O . PHE A 1 101 ? -9.770 8.077 10.040 1.00 89.50 101 PHE A O 1
ATOM 783 N N . LEU A 1 102 ? -10.797 9.062 11.764 1.00 90.12 102 LEU A N 1
ATOM 784 C CA . LEU A 1 102 ? -10.596 7.950 12.711 1.00 90.12 102 LEU A CA 1
ATOM 785 C C . LEU A 1 102 ? -11.541 6.773 12.462 1.00 90.12 102 LEU A C 1
ATOM 787 O O . LEU A 1 102 ? -11.123 5.613 12.510 1.00 90.12 102 LEU A O 1
ATOM 791 N N . LEU A 1 103 ? -12.821 7.056 12.204 1.00 87.12 103 LEU A N 1
ATOM 792 C CA . LEU A 1 103 ? -13.857 6.022 12.129 1.00 87.12 103 LEU A CA 1
ATOM 793 C C . LEU A 1 103 ? -13.606 4.954 11.043 1.00 87.12 103 LEU A C 1
ATOM 795 O O . LEU A 1 103 ? -13.906 3.787 11.318 1.00 87.12 103 LEU A O 1
ATOM 799 N N . PRO A 1 104 ? -13.026 5.265 9.862 1.00 88.25 104 PRO A N 1
ATOM 800 C CA . PRO A 1 104 ? -12.605 4.247 8.897 1.00 88.25 104 PRO A CA 1
ATOM 801 C C . PRO A 1 104 ? -11.600 3.225 9.447 1.00 88.25 104 PRO A C 1
ATOM 803 O O . PRO A 1 104 ? -11.681 2.043 9.104 1.00 88.25 104 PRO A O 1
ATOM 806 N N . PHE A 1 105 ? -10.687 3.646 10.331 1.00 91.69 105 PHE A N 1
ATOM 807 C CA . PHE A 1 105 ? -9.738 2.741 10.984 1.00 91.69 105 PHE A CA 1
ATOM 808 C C . PHE A 1 105 ? -10.423 1.915 12.074 1.00 91.69 105 PHE A C 1
ATOM 810 O O . PHE A 1 105 ? -10.398 0.686 12.024 1.00 91.69 105 PHE A O 1
ATOM 817 N N . VAL A 1 106 ? -11.119 2.582 13.000 1.00 89.12 106 VAL A N 1
ATOM 818 C CA . VAL A 1 106 ? -11.776 1.935 14.150 1.00 89.12 106 VAL A CA 1
ATOM 819 C C . VAL A 1 106 ? -12.852 0.925 13.710 1.00 89.12 106 VAL A C 1
ATOM 821 O O . VAL A 1 106 ? -13.006 -0.114 14.344 1.00 89.12 106 VAL A O 1
ATOM 824 N N . SER A 1 107 ? -13.537 1.154 12.582 1.00 84.44 107 SER A N 1
ATOM 825 C CA . SER A 1 107 ? -14.539 0.214 12.030 1.00 84.44 107 SER A CA 1
ATOM 826 C C . SER A 1 107 ? -13.950 -1.053 11.399 1.00 84.44 107 SER A C 1
ATOM 828 O O . SER A 1 107 ? -14.696 -1.986 11.121 1.00 84.44 107 SER A O 1
ATOM 830 N N . ASN A 1 108 ? -12.637 -1.103 11.160 1.00 86.25 108 ASN A N 1
ATOM 831 C CA . ASN A 1 108 ? -11.932 -2.309 10.713 1.00 86.25 108 ASN A CA 1
ATOM 832 C C . ASN A 1 108 ? -11.245 -3.054 11.873 1.00 86.25 108 ASN A C 1
ATOM 834 O O . ASN A 1 108 ? -10.779 -4.180 11.696 1.00 86.25 108 ASN A O 1
ATOM 838 N N . TRP A 1 109 ? -11.164 -2.440 13.057 1.00 87.25 109 TRP A N 1
ATOM 839 C CA . TRP A 1 109 ? -10.626 -3.078 14.253 1.00 87.25 109 TRP A CA 1
ATOM 840 C C . TRP A 1 109 ? -11.647 -4.046 14.869 1.00 87.25 109 TRP A C 1
ATOM 842 O O . TRP A 1 109 ? -12.860 -3.897 14.722 1.00 87.25 109 TRP A O 1
ATOM 852 N N . ARG A 1 110 ? -11.150 -5.050 15.598 1.00 80.50 110 ARG A N 1
ATOM 853 C CA . ARG A 1 110 ? -11.965 -6.111 16.216 1.00 80.50 110 ARG A CA 1
ATOM 854 C C . ARG A 1 110 ? -11.900 -6.064 17.734 1.00 80.50 110 ARG A C 1
ATOM 856 O O . ARG A 1 110 ? -10.882 -5.668 18.296 1.00 80.50 110 ARG A O 1
ATOM 863 N N . ASN A 1 111 ? -12.974 -6.520 18.385 1.00 78.50 111 ASN A N 1
ATOM 864 C CA . ASN A 1 111 ? -13.135 -6.487 19.845 1.00 78.50 111 ASN A CA 1
ATOM 865 C C . ASN A 1 111 ? -12.856 -5.087 20.434 1.00 78.50 111 ASN A C 1
ATOM 867 O O . ASN A 1 111 ? -12.122 -4.946 21.415 1.00 78.50 111 ASN A O 1
ATOM 871 N N . VAL A 1 112 ? -13.427 -4.066 19.785 1.00 83.50 112 VAL A N 1
ATOM 872 C CA . VAL A 1 112 ? -13.283 -2.648 20.136 1.00 83.50 112 VAL A CA 1
ATOM 873 C C . VAL A 1 112 ? -14.335 -2.238 21.166 1.00 83.50 112 VAL A C 1
ATOM 875 O O . VAL A 1 112 ? -15.525 -2.460 20.946 1.00 83.50 112 VAL A O 1
ATOM 878 N N . THR A 1 113 ? -13.905 -1.566 22.232 1.00 84.38 113 THR A N 1
ATOM 879 C CA . THR A 1 113 ? -14.774 -0.786 23.124 1.00 84.38 113 THR A CA 1
ATOM 880 C C . THR A 1 113 ? -14.551 0.701 22.851 1.00 84.38 113 THR A C 1
ATOM 882 O O . THR A 1 113 ? -13.485 1.236 23.154 1.00 84.38 113 THR A O 1
ATOM 885 N N . GLU A 1 114 ? -15.541 1.364 22.255 1.00 86.25 114 GLU A N 1
ATOM 886 C CA . GLU A 1 114 ? -15.472 2.784 21.889 1.00 86.25 114 GLU A CA 1
ATOM 887 C C . GLU A 1 114 ? -16.086 3.661 22.990 1.00 86.25 114 GLU A C 1
ATOM 889 O O . GLU A 1 114 ? -17.287 3.578 23.265 1.00 86.25 114 GLU A O 1
ATOM 894 N N . TYR A 1 115 ? -15.262 4.519 23.593 1.00 88.25 115 TYR A N 1
ATOM 895 C CA . TYR A 1 115 ? -15.672 5.594 24.493 1.00 88.25 115 TYR A CA 1
ATOM 896 C C . TYR A 1 115 ? -15.592 6.916 23.724 1.00 88.25 115 TYR A C 1
ATOM 898 O O . TYR A 1 115 ? -14.562 7.220 23.127 1.00 88.25 115 TYR A O 1
ATOM 906 N N . VAL A 1 116 ? -16.670 7.698 23.714 1.00 86.69 116 VAL A N 1
ATOM 907 C CA . VAL A 1 116 ? -16.784 8.863 22.827 1.00 86.69 116 VAL A CA 1
ATOM 908 C C . VAL A 1 116 ? -17.268 10.085 23.593 1.00 86.69 116 VAL A C 1
ATOM 910 O O . VAL A 1 116 ? -18.192 9.991 24.399 1.00 86.69 116 VAL A O 1
ATOM 913 N N . ALA A 1 117 ? -16.654 11.231 23.309 1.00 89.19 117 ALA A N 1
ATOM 914 C CA . ALA A 1 117 ? -17.150 12.548 23.693 1.00 89.19 117 ALA A CA 1
ATOM 915 C C . ALA A 1 117 ? -17.508 13.333 22.419 1.00 89.19 117 ALA A C 1
ATOM 917 O O . ALA A 1 117 ? -16.674 13.454 21.524 1.00 89.19 117 ALA A O 1
ATOM 918 N N . THR A 1 118 ? -18.739 13.829 22.300 1.00 83.88 118 THR A N 1
ATOM 919 C CA . THR A 1 118 ? -19.253 14.448 21.063 1.00 83.88 118 THR A CA 1
ATOM 920 C C . THR A 1 118 ? -19.028 15.960 21.007 1.00 83.88 118 THR A C 1
ATOM 922 O O . THR A 1 118 ? -18.808 16.620 22.024 1.00 83.88 118 THR A O 1
ATOM 925 N N . ASP A 1 119 ? -19.077 16.515 19.797 1.00 79.88 119 ASP A N 1
ATOM 926 C CA . ASP A 1 119 ? -18.823 17.924 19.485 1.00 79.88 119 ASP A CA 1
ATOM 927 C C . ASP A 1 119 ? -19.832 18.924 20.089 1.00 79.88 119 ASP A C 1
ATOM 929 O O . ASP A 1 119 ? -19.507 20.102 20.247 1.00 79.88 119 ASP A O 1
ATOM 933 N N . ASP A 1 120 ? -21.017 18.471 20.505 1.00 81.69 120 ASP A N 1
ATOM 934 C CA . ASP A 1 120 ? -22.014 19.271 21.231 1.00 81.69 120 ASP A CA 1
ATOM 935 C C . ASP A 1 120 ? -21.734 19.403 22.745 1.00 81.69 120 ASP A C 1
ATOM 937 O O . ASP A 1 120 ? -22.300 20.277 23.410 1.00 81.69 120 ASP A O 1
ATOM 941 N N . MET A 1 121 ? -20.841 18.578 23.304 1.00 86.56 121 MET A N 1
ATOM 942 C CA . MET A 1 121 ? -20.487 18.617 24.725 1.00 86.56 121 MET A CA 1
ATOM 943 C C . MET A 1 121 ? -19.553 19.795 25.059 1.00 86.56 121 MET A C 1
ATOM 945 O O . MET A 1 121 ? -18.553 20.056 24.377 1.00 86.56 121 MET A O 1
ATOM 949 N N . THR A 1 122 ? -19.817 20.474 26.183 1.00 90.12 122 THR A N 1
ATOM 950 C CA . THR A 1 122 ? -18.905 21.494 26.732 1.00 90.12 122 THR A CA 1
ATOM 951 C C . THR A 1 122 ? -17.557 20.876 27.115 1.00 90.12 122 THR A C 1
ATOM 953 O O . THR A 1 122 ? -17.488 19.687 27.425 1.00 90.12 122 THR A O 1
ATOM 956 N N . GLN A 1 123 ? -16.477 21.671 27.121 1.00 89.31 123 GLN A N 1
ATOM 957 C CA . GLN A 1 123 ? -15.128 21.154 27.404 1.00 89.31 123 GLN A CA 1
ATOM 958 C C . GLN A 1 123 ? -15.077 20.398 28.741 1.00 89.31 123 GLN A C 1
ATOM 960 O O . GLN A 1 123 ? -14.618 19.263 28.770 1.00 89.31 123 GLN A O 1
ATOM 965 N N . ASP A 1 124 ? -15.649 20.962 29.809 1.00 88.56 124 ASP A N 1
ATOM 966 C CA . ASP A 1 124 ? -15.697 20.337 31.140 1.00 88.56 124 ASP A CA 1
ATOM 967 C C . ASP A 1 124 ? -16.372 18.951 31.122 1.00 88.56 124 ASP A C 1
ATOM 969 O O . ASP A 1 124 ? -15.949 18.032 31.824 1.00 88.56 124 ASP A O 1
ATOM 973 N N . VAL A 1 125 ? -17.411 18.777 30.293 1.00 88.44 125 VAL A N 1
ATOM 974 C CA . VAL A 1 125 ? -18.108 17.494 30.110 1.00 88.44 125 VAL A CA 1
ATOM 975 C C . VAL A 1 125 ? -17.273 16.532 29.262 1.00 88.44 125 VAL A C 1
ATOM 977 O O . VAL A 1 125 ? -17.244 15.338 29.570 1.00 88.44 125 VAL A O 1
ATOM 980 N N . ARG A 1 126 ? -16.548 17.021 28.246 1.00 89.56 126 ARG A N 1
ATOM 981 C CA . ARG A 1 126 ? -15.622 16.197 27.450 1.00 89.56 126 ARG A CA 1
ATOM 982 C C . ARG A 1 126 ? -14.441 15.694 28.283 1.00 89.56 126 ARG A C 1
ATOM 984 O O . ARG A 1 126 ? -14.194 14.490 28.265 1.00 89.56 126 ARG A O 1
ATOM 991 N N . GLU A 1 127 ? -13.801 16.539 29.093 1.00 90.06 127 GLU A N 1
ATOM 992 C CA . GLU A 1 127 ? -12.724 16.104 30.002 1.00 90.06 127 GLU A CA 1
ATOM 993 C C . GLU A 1 127 ? -13.239 15.136 31.077 1.00 90.06 127 GLU A C 1
ATOM 995 O O . GLU A 1 127 ? -12.641 14.087 31.315 1.00 90.06 127 GLU A O 1
ATOM 1000 N N . LEU A 1 128 ? -14.400 15.410 31.683 1.00 88.50 128 LEU A N 1
ATOM 1001 C CA . LEU A 1 128 ? -15.027 14.484 32.633 1.00 88.50 128 LEU A CA 1
ATOM 1002 C C . LEU A 1 128 ? -15.344 13.121 31.988 1.00 88.50 128 LEU A C 1
ATOM 1004 O O . LEU A 1 128 ? -15.247 12.082 32.646 1.00 88.50 128 LEU A O 1
ATOM 1008 N N . THR A 1 129 ? -15.699 13.110 30.702 1.00 88.94 129 THR A N 1
ATOM 1009 C CA . THR A 1 129 ? -15.944 11.884 29.929 1.00 88.94 129 THR A CA 1
ATOM 1010 C C . THR A 1 129 ? -14.634 11.156 29.614 1.00 88.94 129 THR A C 1
ATOM 1012 O O . THR A 1 129 ? -14.569 9.947 29.835 1.00 88.94 129 THR A O 1
ATOM 1015 N N . LYS A 1 130 ? -13.571 11.876 29.221 1.00 92.56 130 LYS A N 1
ATOM 1016 C CA . LYS A 1 130 ? -12.201 11.357 29.036 1.00 92.56 130 LYS A CA 1
ATOM 1017 C C . LYS A 1 130 ? -11.678 10.672 30.307 1.00 92.56 130 LYS A C 1
ATOM 1019 O O . LYS A 1 130 ? -11.250 9.521 30.253 1.00 92.56 130 LYS A O 1
ATOM 1024 N N . ILE A 1 131 ? -11.796 11.327 31.465 1.00 91.06 131 ILE A N 1
ATOM 1025 C CA . ILE A 1 131 ? -11.363 10.804 32.777 1.00 91.06 131 ILE A CA 1
ATOM 1026 C C . ILE A 1 131 ? -12.133 9.527 33.155 1.00 91.06 131 ILE A C 1
ATOM 1028 O O . ILE A 1 131 ? -11.536 8.527 33.568 1.00 91.06 131 ILE A O 1
ATOM 1032 N N . ARG A 1 132 ? -13.464 9.528 32.988 1.00 88.44 132 ARG A N 1
ATOM 1033 C CA . ARG A 1 132 ? -14.318 8.356 33.262 1.00 88.44 132 ARG A CA 1
ATOM 1034 C C . ARG A 1 132 ? -14.020 7.189 32.320 1.00 88.44 132 ARG A C 1
ATOM 1036 O O . ARG A 1 132 ? -13.963 6.048 32.780 1.00 88.44 132 ARG A O 1
ATOM 1043 N N . ALA A 1 133 ? -13.809 7.473 31.035 1.00 90.56 133 ALA A N 1
ATOM 1044 C CA . ALA A 1 133 ? -13.404 6.488 30.040 1.00 90.56 133 ALA A CA 1
ATOM 1045 C C . ALA A 1 133 ? -12.053 5.869 30.412 1.00 90.56 133 ALA A C 1
ATOM 1047 O O . ALA A 1 133 ? -11.985 4.658 30.604 1.00 90.56 133 ALA A O 1
ATOM 1048 N N . PHE A 1 134 ? -11.018 6.690 30.626 1.00 93.88 134 PHE A N 1
ATOM 1049 C CA . PHE A 1 134 ? -9.682 6.233 31.010 1.00 93.88 134 PHE A CA 1
ATOM 1050 C C . PHE A 1 134 ? -9.718 5.279 32.210 1.00 93.88 134 PHE A C 1
ATOM 1052 O O . PHE A 1 134 ? -9.171 4.180 32.122 1.00 93.88 134 PHE A O 1
ATOM 1059 N N . ARG A 1 135 ? -10.431 5.635 33.291 1.00 88.56 135 ARG A N 1
ATOM 1060 C CA . ARG A 1 135 ? -10.597 4.738 34.446 1.00 88.56 135 ARG A CA 1
ATOM 1061 C C . ARG A 1 135 ? -11.236 3.404 34.047 1.00 88.56 135 ARG A C 1
ATOM 1063 O O . ARG A 1 135 ? -10.659 2.355 34.315 1.00 88.56 135 ARG A O 1
ATOM 1070 N N . SER A 1 136 ? -12.373 3.443 33.352 1.00 87.62 136 SER A N 1
ATOM 1071 C CA . SER A 1 136 ? -13.093 2.251 32.871 1.00 87.62 136 SER A CA 1
ATOM 1072 C C . SER A 1 136 ? -12.258 1.374 31.917 1.00 87.62 136 SER A C 1
ATOM 1074 O O . SER A 1 136 ? -12.524 0.181 31.777 1.00 87.62 136 SER A O 1
ATOM 1076 N N . MET A 1 137 ? -11.239 1.946 31.268 1.00 91.75 137 MET A N 1
ATOM 1077 C CA . MET A 1 137 ? -10.310 1.252 30.370 1.00 91.75 137 MET A CA 1
ATOM 1078 C C . MET A 1 137 ? -9.134 0.582 31.102 1.00 91.75 137 MET A C 1
ATOM 1080 O O . MET A 1 137 ? -8.632 -0.427 30.616 1.00 91.75 137 MET A O 1
ATOM 1084 N N . VAL A 1 138 ? -8.681 1.117 32.244 1.00 92.19 138 VAL A N 1
ATOM 1085 C CA . VAL A 1 138 ? -7.496 0.611 32.977 1.00 92.19 138 VAL A CA 1
ATOM 1086 C C . VAL A 1 138 ? -7.829 -0.204 34.227 1.00 92.19 138 VAL A C 1
ATOM 1088 O O . VAL A 1 138 ? -7.081 -1.121 34.560 1.00 92.19 138 VAL A O 1
ATOM 1091 N N . GLU A 1 139 ? -8.951 0.075 34.896 1.00 88.75 139 GLU A N 1
ATOM 1092 C CA . GLU A 1 139 ? -9.375 -0.581 36.145 1.00 88.75 139 GLU A CA 1
ATOM 1093 C C . GLU A 1 139 ? -9.429 -2.133 36.059 1.00 88.75 139 GLU A C 1
ATOM 1095 O O . GLU A 1 139 ? -9.028 -2.782 37.027 1.00 88.75 139 GLU A O 1
ATOM 1100 N N . PRO A 1 140 ? -9.765 -2.770 34.911 1.00 88.62 140 PRO A N 1
ATOM 1101 C CA . PRO A 1 140 ? -9.678 -4.231 34.744 1.00 88.62 140 PRO A CA 1
ATOM 1102 C C . PRO A 1 140 ? -8.258 -4.833 34.638 1.00 88.62 140 PRO A C 1
ATOM 1104 O O . PRO A 1 140 ? -8.128 -6.054 34.514 1.00 88.62 140 PRO A O 1
ATOM 1107 N N . HIS A 1 141 ? -7.185 -4.032 34.606 1.00 90.06 141 HIS A N 1
ATOM 1108 C CA . HIS A 1 141 ? -5.851 -4.484 34.181 1.00 90.06 141 HIS A CA 1
ATOM 1109 C C . HIS A 1 141 ? -4.764 -4.260 35.241 1.00 90.06 141 HIS A C 1
ATOM 1111 O O . HIS A 1 141 ? -4.295 -3.149 35.469 1.00 90.06 141 HIS A O 1
ATOM 1117 N N . ARG A 1 142 ? -4.293 -5.345 35.871 1.00 89.00 142 ARG A N 1
ATOM 1118 C CA . ARG A 1 142 ? -3.326 -5.270 36.984 1.00 89.00 142 ARG A CA 1
ATOM 1119 C C . ARG A 1 142 ? -1.897 -4.893 36.567 1.00 89.00 142 ARG A C 1
ATOM 1121 O O . ARG A 1 142 ? -1.184 -4.295 37.370 1.00 89.00 142 ARG A O 1
ATOM 1128 N N . VAL A 1 143 ? -1.457 -5.259 35.361 1.00 92.88 143 VAL A N 1
ATOM 1129 C CA . VAL A 1 143 ? -0.095 -4.984 34.864 1.00 92.88 143 VAL A CA 1
ATOM 1130 C C . VAL A 1 143 ? -0.184 -4.269 33.520 1.00 92.88 143 VAL A C 1
ATOM 1132 O O . VAL A 1 143 ? -0.714 -4.832 32.561 1.00 92.88 143 VAL A O 1
ATOM 1135 N N . ILE A 1 144 ? 0.318 -3.036 33.451 1.00 94.88 144 ILE A N 1
ATOM 1136 C CA . ILE A 1 144 ? 0.131 -2.135 32.309 1.00 94.88 144 ILE A CA 1
ATOM 1137 C C . ILE A 1 144 ? 1.495 -1.705 31.756 1.00 94.88 144 ILE A C 1
ATOM 1139 O O . ILE A 1 144 ? 2.323 -1.123 32.461 1.00 94.88 144 ILE A O 1
ATOM 1143 N N . GLY A 1 145 ? 1.719 -1.989 30.475 1.00 94.00 145 GLY A N 1
ATOM 1144 C CA . GLY A 1 145 ? 2.843 -1.484 29.700 1.00 94.00 145 GLY A CA 1
ATOM 1145 C C . GLY A 1 145 ? 2.616 -0.020 29.330 1.00 94.00 145 GLY A C 1
ATOM 1146 O O . GLY A 1 145 ? 1.557 0.321 28.807 1.00 94.00 145 GLY A O 1
ATOM 1147 N N . ILE A 1 146 ? 3.599 0.842 29.597 1.00 94.31 146 ILE A N 1
ATOM 1148 C CA . ILE A 1 146 ? 3.566 2.269 29.244 1.00 94.31 146 ILE A CA 1
ATOM 1149 C C . ILE A 1 146 ? 4.904 2.658 28.590 1.00 94.31 146 ILE A C 1
ATOM 1151 O O . ILE A 1 146 ? 5.966 2.354 29.150 1.00 94.31 146 ILE A O 1
ATOM 1155 N N . PRO A 1 147 ? 4.912 3.335 27.426 1.00 91.75 147 PRO A N 1
ATOM 1156 C CA . PRO A 1 147 ? 6.140 3.795 26.787 1.00 91.75 147 PRO A CA 1
ATOM 1157 C C . PRO A 1 147 ? 6.638 5.091 27.450 1.00 91.75 147 PRO A C 1
ATOM 1159 O O . PRO A 1 147 ? 6.394 6.196 26.972 1.00 91.75 147 PRO A O 1
ATOM 1162 N N . LEU A 1 148 ? 7.331 4.962 28.584 1.00 83.62 148 LEU A N 1
ATOM 1163 C CA . LEU A 1 148 ? 7.725 6.104 29.426 1.00 83.62 148 LEU A CA 1
ATOM 1164 C C . LEU A 1 148 ? 9.029 6.808 28.997 1.00 83.62 148 LEU A C 1
ATOM 1166 O O . LEU A 1 148 ? 9.361 7.854 29.544 1.00 83.62 148 LEU A O 1
ATOM 1170 N N . HIS A 1 149 ? 9.815 6.217 28.093 1.00 73.88 149 HIS A N 1
A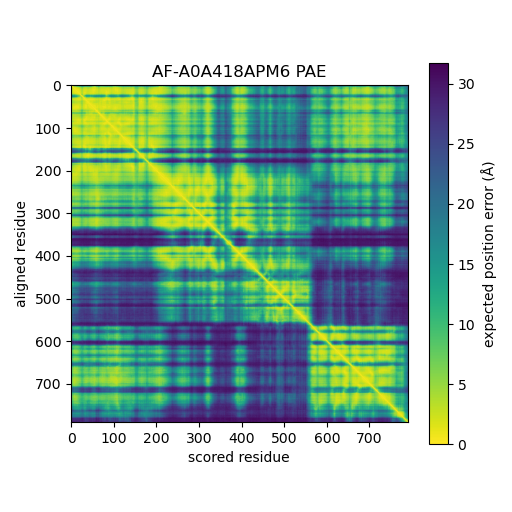TOM 1171 C CA . HIS A 1 149 ? 11.183 6.658 27.784 1.00 73.88 149 HIS A CA 1
ATOM 1172 C C . HIS A 1 149 ? 11.468 6.629 26.279 1.00 73.88 149 HIS A C 1
ATOM 1174 O O . HIS A 1 149 ? 10.926 5.795 25.557 1.00 73.88 149 HIS A O 1
ATOM 1180 N N . GLU A 1 150 ? 12.412 7.453 25.821 1.00 64.31 150 GLU A N 1
ATOM 1181 C CA . GLU A 1 150 ? 13.081 7.205 24.540 1.00 64.31 150 GLU A CA 1
ATOM 1182 C C . GLU A 1 150 ? 14.006 5.970 24.633 1.00 64.31 150 GLU A C 1
ATOM 1184 O O . GLU A 1 150 ? 14.769 5.847 25.600 1.00 64.31 150 GLU A O 1
ATOM 1189 N N . PRO A 1 151 ? 14.016 5.072 23.629 1.00 56.22 151 PRO A N 1
ATOM 1190 C CA . PRO A 1 151 ? 14.964 3.963 23.569 1.00 56.22 151 PRO A CA 1
ATOM 1191 C C . PRO A 1 151 ? 16.423 4.439 23.619 1.00 56.22 151 PRO A C 1
ATOM 1193 O O . PRO A 1 151 ? 16.843 5.308 22.860 1.00 56.22 151 PRO A O 1
ATOM 1196 N N . GLY A 1 152 ? 17.224 3.845 24.507 1.00 53.03 152 GLY A N 1
ATOM 1197 C CA . GLY A 1 152 ? 18.671 4.080 24.573 1.00 53.03 152 GLY A CA 1
ATOM 1198 C C . GLY A 1 152 ? 19.133 5.373 25.264 1.00 53.03 152 GLY A C 1
ATOM 1199 O O . GLY A 1 152 ? 20.330 5.493 25.520 1.00 53.03 152 GLY A O 1
ATOM 1200 N N . LYS A 1 153 ? 18.240 6.306 25.634 1.00 57.16 153 LYS A N 1
ATOM 1201 C CA . LYS A 1 153 ? 18.593 7.487 26.449 1.00 57.16 153 LYS A CA 1
ATOM 1202 C C . LYS A 1 153 ? 18.295 7.244 27.941 1.00 57.16 153 LYS A C 1
ATOM 1204 O O . LYS A 1 153 ? 17.132 7.304 28.340 1.00 57.16 153 LYS A O 1
ATOM 1209 N N . PRO A 1 154 ? 19.304 7.026 28.808 1.00 50.28 154 PRO A N 1
ATOM 1210 C CA . PRO A 1 154 ? 19.087 6.968 30.251 1.00 50.28 154 PRO A CA 1
ATOM 1211 C C . PRO A 1 154 ? 18.836 8.379 30.809 1.00 50.28 154 PRO A C 1
ATOM 1213 O O . PRO A 1 154 ? 19.777 9.119 31.104 1.00 50.28 154 PRO A O 1
ATOM 1216 N N . SER A 1 155 ? 17.565 8.762 30.960 1.00 50.00 155 SER A N 1
ATOM 1217 C CA . SER A 1 155 ? 17.214 9.980 31.700 1.00 50.00 155 SER A CA 1
ATOM 1218 C C . SER A 1 155 ? 17.538 9.815 33.188 1.00 50.00 155 SER A C 1
ATOM 1220 O O . SER A 1 155 ? 17.308 8.757 33.772 1.00 50.00 155 SER A O 1
ATOM 1222 N N . LYS A 1 156 ? 18.054 10.880 33.811 1.00 48.38 156 LYS A N 1
ATOM 1223 C CA . LYS A 1 156 ? 18.223 10.968 35.274 1.00 48.38 156 LYS A CA 1
ATOM 1224 C C . LYS A 1 156 ? 16.942 11.401 35.992 1.00 48.38 156 LYS A C 1
ATOM 1226 O O . LYS A 1 156 ? 16.827 11.206 37.194 1.00 48.38 156 LYS A O 1
ATOM 1231 N N . GLU A 1 157 ? 16.010 11.981 35.242 1.00 54.38 157 GLU A N 1
ATOM 1232 C CA . GLU A 1 157 ? 14.747 12.564 35.695 1.00 54.38 157 GLU A CA 1
ATOM 1233 C C . GLU A 1 157 ? 13.664 12.116 34.701 1.00 54.38 157 GLU A C 1
ATOM 1235 O O . GLU A 1 157 ? 13.121 12.899 33.927 1.00 54.38 157 GLU A O 1
ATOM 1240 N N . ALA A 1 158 ? 13.445 10.801 34.604 1.00 53.50 158 ALA A N 1
ATOM 1241 C CA . ALA A 1 158 ? 12.403 10.259 33.738 1.00 53.50 158 ALA A CA 1
ATOM 1242 C C . ALA A 1 158 ? 11.017 10.565 34.334 1.00 53.50 158 ALA A C 1
ATOM 1244 O O . ALA A 1 158 ? 10.825 10.318 35.530 1.00 53.50 158 ALA A O 1
ATOM 1245 N N . PRO A 1 159 ? 10.039 11.047 33.543 1.00 59.91 159 PRO A N 1
ATOM 1246 C CA . PRO A 1 159 ? 8.666 11.141 34.015 1.00 59.91 159 PRO A CA 1
ATOM 1247 C C . PRO A 1 159 ? 8.155 9.734 34.348 1.00 59.91 159 PRO A C 1
ATOM 1249 O O . PRO A 1 159 ? 8.168 8.825 33.516 1.00 59.91 159 PRO A O 1
ATOM 1252 N N . THR A 1 160 ? 7.712 9.544 35.588 1.00 82.00 160 THR A N 1
ATOM 1253 C CA . THR A 1 160 ? 6.937 8.361 35.970 1.00 82.00 160 THR A CA 1
ATOM 1254 C C . THR A 1 160 ? 5.562 8.420 35.301 1.00 82.00 160 THR A C 1
ATOM 1256 O O . THR A 1 160 ? 5.132 9.481 34.853 1.00 82.00 160 THR A O 1
ATOM 1259 N N . ALA A 1 161 ? 4.827 7.304 35.265 1.00 85.56 161 ALA A N 1
ATOM 1260 C CA . ALA A 1 161 ? 3.439 7.327 34.792 1.00 85.56 161 ALA A CA 1
ATOM 1261 C C . ALA A 1 161 ? 2.581 8.335 35.583 1.00 85.56 161 ALA A C 1
ATOM 1263 O O . ALA A 1 161 ? 1.789 9.056 34.996 1.00 85.56 161 ALA A O 1
ATOM 1264 N N . GLU A 1 162 ? 2.830 8.475 36.889 1.00 89.12 162 GLU A N 1
ATOM 1265 C CA . GLU A 1 162 ? 2.199 9.468 37.778 1.00 89.12 162 GLU A CA 1
ATOM 1266 C C . GLU A 1 162 ? 2.496 10.938 37.408 1.00 89.12 162 GLU A C 1
ATOM 1268 O O . GLU A 1 162 ? 1.953 11.845 38.033 1.00 89.12 162 GLU A O 1
ATOM 1273 N N . ALA A 1 163 ? 3.370 11.214 36.433 1.00 88.94 163 ALA A N 1
ATOM 1274 C CA . ALA A 1 163 ? 3.580 12.560 35.899 1.00 88.94 163 ALA A CA 1
ATOM 1275 C C . ALA A 1 163 ? 2.602 12.916 34.762 1.00 88.94 163 ALA A C 1
ATOM 1277 O O . ALA A 1 163 ? 2.458 14.094 34.443 1.00 88.94 163 ALA A O 1
ATOM 1278 N N . TRP A 1 164 ? 1.949 11.928 34.138 1.00 92.62 164 TRP A N 1
ATOM 1279 C CA . TRP A 1 164 ? 1.021 12.143 33.022 1.00 92.62 164 TRP A CA 1
ATOM 1280 C C . TRP A 1 164 ? -0.326 12.682 33.543 1.00 92.62 164 TRP A C 1
ATOM 1282 O O . TRP A 1 164 ? -0.913 12.036 34.416 1.00 92.62 164 TRP A O 1
ATOM 1292 N N . PRO A 1 165 ? -0.850 13.816 33.032 1.00 93.88 165 PRO A N 1
ATOM 1293 C CA . PRO A 1 165 ? -2.097 14.416 33.520 1.00 93.88 165 PRO A CA 1
ATOM 1294 C C . PRO A 1 165 ? -3.289 13.449 33.587 1.00 93.88 165 PRO A C 1
ATOM 1296 O O . PRO A 1 165 ? -3.970 13.389 34.612 1.00 93.88 165 PRO A O 1
ATOM 1299 N N . ILE A 1 166 ? -3.491 12.615 32.558 1.00 94.06 166 ILE A N 1
ATOM 1300 C CA . ILE A 1 166 ? -4.584 11.629 32.555 1.00 94.06 166 ILE A CA 1
ATOM 1301 C C . ILE A 1 166 ? -4.383 10.514 33.595 1.00 94.06 166 ILE A C 1
ATOM 1303 O O . ILE A 1 166 ? -5.341 10.003 34.162 1.00 94.06 166 ILE A O 1
ATOM 1307 N N . VAL A 1 167 ? -3.136 10.158 33.921 1.00 93.25 167 VAL A N 1
ATOM 1308 C CA . VAL A 1 167 ? -2.846 9.166 34.970 1.00 93.25 167 VAL A CA 1
ATOM 1309 C C . VAL A 1 167 ? -3.111 9.764 36.354 1.00 93.25 167 VAL A C 1
ATOM 1311 O O . VAL A 1 167 ? -3.700 9.099 37.207 1.00 93.25 167 VAL A O 1
ATOM 1314 N N . GLN A 1 168 ? -2.769 11.040 36.560 1.00 91.00 168 GLN A N 1
ATOM 1315 C CA . GLN A 1 168 ? -3.075 11.763 37.800 1.00 91.00 168 GLN A CA 1
ATOM 1316 C C . GLN A 1 168 ? -4.584 11.861 38.064 1.00 91.00 168 GLN A C 1
ATOM 1318 O O . GLN A 1 168 ? -4.999 11.795 39.224 1.00 91.00 168 GLN A O 1
ATOM 1323 N N . SER A 1 169 ? -5.421 11.944 37.019 1.00 90.50 169 SER A N 1
ATOM 1324 C CA . SER A 1 169 ? -6.877 12.026 37.193 1.00 90.50 169 SER A CA 1
ATOM 1325 C C . SER A 1 169 ? -7.486 10.791 37.868 1.00 90.50 169 SER A C 1
ATOM 1327 O O . SER A 1 169 ? -8.543 10.901 38.485 1.00 90.50 169 SER A O 1
ATOM 1329 N N . PHE A 1 170 ? -6.822 9.629 37.805 1.00 87.81 170 PHE A N 1
ATOM 1330 C CA . PHE A 1 170 ? -7.254 8.394 38.477 1.00 87.81 170 PHE A CA 1
ATOM 1331 C C . PHE A 1 170 ? -7.346 8.547 40.008 1.00 87.81 170 PHE A C 1
ATOM 1333 O O . PHE A 1 170 ? -8.187 7.915 40.649 1.00 87.81 170 PHE A O 1
ATOM 1340 N N . GLY A 1 171 ? -6.497 9.401 40.592 1.00 82.06 171 GLY A N 1
ATOM 1341 C CA . GLY A 1 171 ? -6.438 9.650 42.035 1.00 82.06 171 GLY A CA 1
ATOM 1342 C C . GLY A 1 171 ? -7.415 10.712 42.556 1.00 82.06 171 GLY A C 1
ATOM 1343 O O . GLY A 1 171 ? -7.382 11.016 43.750 1.00 82.06 171 GLY A O 1
ATOM 1344 N N . LEU A 1 172 ? -8.257 11.304 41.699 1.00 81.69 172 LEU A N 1
ATOM 1345 C CA . LEU A 1 172 ? -9.136 12.418 42.067 1.00 81.69 172 LEU A CA 1
ATOM 1346 C C . LEU A 1 172 ? -10.480 11.931 42.633 1.00 81.69 172 LEU A C 1
ATOM 1348 O O . LEU A 1 172 ? -11.374 11.495 41.910 1.00 81.69 172 LEU A O 1
ATOM 1352 N N . ASP A 1 173 ? -10.633 12.068 43.952 1.00 64.38 173 ASP A N 1
ATOM 1353 C CA . ASP A 1 173 ? -11.820 11.645 44.713 1.00 64.38 173 ASP A CA 1
ATOM 1354 C C . ASP A 1 173 ? -13.146 12.266 44.222 1.00 64.38 173 ASP A C 1
ATOM 1356 O O . ASP A 1 173 ? -14.201 11.640 44.345 1.00 64.38 173 ASP A O 1
ATOM 1360 N N . GLU A 1 174 ? -13.116 13.477 43.653 1.00 63.16 174 GLU A N 1
ATOM 1361 C CA . GLU A 1 174 ? -14.318 14.239 43.268 1.00 63.16 174 GLU A CA 1
ATOM 1362 C C . GLU A 1 174 ? -15.145 13.577 42.152 1.00 63.16 174 GLU A C 1
ATOM 1364 O O . GLU A 1 174 ? -16.347 13.824 42.040 1.00 63.16 174 GLU A O 1
ATOM 1369 N N . PHE A 1 175 ? -14.544 12.685 41.359 1.00 60.16 175 PHE A N 1
ATOM 1370 C CA . PHE A 1 175 ? -15.226 12.006 40.254 1.00 60.16 175 PHE A CA 1
ATOM 1371 C C . PHE A 1 175 ? -15.848 10.652 40.638 1.00 60.16 175 PHE A C 1
ATOM 1373 O O . PHE A 1 175 ? -16.465 10.002 39.786 1.00 60.16 175 PHE A O 1
ATOM 1380 N N . HIS A 1 176 ? -15.733 10.223 41.906 1.00 56.84 176 HIS A N 1
ATOM 1381 C CA . HIS A 1 176 ? -16.026 8.844 42.322 1.00 56.84 176 HIS A CA 1
ATOM 1382 C C . HIS A 1 176 ? -16.882 8.715 43.604 1.00 56.84 176 HIS A C 1
ATOM 1384 O O . HIS A 1 176 ? -16.367 8.340 44.658 1.00 56.84 176 HIS A O 1
ATOM 1390 N N . PRO A 1 177 ? -18.218 8.901 43.526 1.00 52.97 177 PRO A N 1
ATOM 1391 C CA . PRO A 1 177 ? -19.118 8.738 44.677 1.00 52.97 177 PRO A CA 1
ATOM 1392 C C . PRO A 1 177 ? -19.241 7.306 45.231 1.00 52.97 177 PRO A C 1
ATOM 1394 O O . PRO A 1 177 ? -19.723 7.137 46.349 1.00 52.97 177 PRO A O 1
ATOM 1397 N N . ALA A 1 178 ? -18.865 6.283 44.451 1.00 53.09 178 ALA A N 1
ATOM 1398 C CA . ALA A 1 178 ? -19.164 4.873 44.740 1.00 53.09 178 ALA A CA 1
ATOM 1399 C C . ALA A 1 178 ? -17.967 3.902 44.624 1.00 53.09 178 ALA A C 1
ATOM 1401 O O . ALA A 1 178 ? -18.130 2.715 44.899 1.00 53.09 178 ALA A O 1
ATOM 1402 N N . SER A 1 179 ? -16.771 4.363 44.230 1.00 52.34 179 SER A N 1
ATOM 1403 C CA . SER A 1 179 ? -15.613 3.467 44.057 1.00 52.34 179 SER A CA 1
ATOM 1404 C C . SER A 1 179 ? -14.946 3.109 45.389 1.00 52.34 179 SER A C 1
ATOM 1406 O O . SER A 1 179 ? -14.742 3.960 46.257 1.00 52.34 179 SER A O 1
ATOM 1408 N N . THR A 1 180 ? -14.543 1.845 45.523 1.00 51.81 180 THR A N 1
ATOM 1409 C CA . THR A 1 180 ? -13.718 1.335 46.629 1.00 51.81 180 THR A CA 1
ATOM 1410 C C . THR A 1 180 ? -12.217 1.570 46.418 1.00 51.81 180 THR A C 1
ATOM 1412 O O . THR A 1 180 ? -11.453 1.523 47.384 1.00 51.81 180 THR A O 1
ATOM 1415 N N . ALA A 1 181 ? -11.779 1.853 45.187 1.00 55.47 181 ALA A N 1
ATOM 1416 C CA . ALA A 1 181 ? -10.374 2.020 44.820 1.00 55.47 181 ALA A CA 1
ATOM 1417 C C . ALA A 1 181 ? -9.958 3.505 44.818 1.00 55.47 181 ALA A C 1
ATOM 1419 O O . ALA A 1 181 ? -10.035 4.195 43.797 1.00 55.47 181 ALA A O 1
ATOM 1420 N N . LYS A 1 182 ? -9.504 3.976 45.990 1.00 65.75 182 LYS A N 1
ATOM 1421 C CA . LYS A 1 182 ? -8.859 5.286 46.214 1.00 65.75 182 LYS A CA 1
ATOM 1422 C C . LYS A 1 182 ? -7.330 5.185 46.131 1.00 65.75 182 LYS A C 1
ATOM 1424 O O . LYS A 1 182 ? -6.768 4.141 46.462 1.00 65.75 182 LYS A O 1
ATOM 1429 N N . GLY A 1 183 ? -6.653 6.280 45.785 1.00 77.81 183 GLY A N 1
ATOM 1430 C CA . GLY A 1 183 ? -5.185 6.389 45.778 1.00 77.81 183 GLY A CA 1
ATOM 1431 C C . GLY A 1 183 ? -4.578 6.568 44.383 1.00 77.81 183 GLY A C 1
ATOM 1432 O O . GLY A 1 183 ? -5.295 6.664 43.392 1.00 77.81 183 GLY A O 1
ATOM 1433 N N . PHE A 1 184 ? -3.247 6.638 44.324 1.00 85.94 184 PHE A N 1
ATOM 1434 C CA . PHE A 1 184 ? -2.491 6.841 43.082 1.00 85.94 184 PHE A CA 1
ATOM 1435 C C . PHE A 1 184 ? -2.561 5.620 42.153 1.00 85.94 184 PHE A C 1
ATOM 1437 O O . PHE A 1 184 ? -2.754 4.493 42.614 1.00 85.94 184 PHE A O 1
ATOM 1444 N N . PHE A 1 185 ? -2.356 5.825 40.851 1.00 90.12 185 PHE A N 1
ATOM 1445 C CA . PHE A 1 185 ? -2.479 4.780 39.829 1.00 90.12 185 PHE A CA 1
ATOM 1446 C C . PHE A 1 185 ? -1.569 3.570 40.117 1.00 90.12 185 PHE A C 1
ATOM 1448 O O . PHE A 1 185 ? -2.012 2.422 40.095 1.00 90.12 185 PHE A O 1
ATOM 1455 N N . SER A 1 186 ? -0.320 3.824 40.510 1.00 87.12 186 SER A N 1
ATOM 1456 C CA . SER A 1 186 ? 0.686 2.819 40.887 1.00 87.12 186 SER A CA 1
ATOM 1457 C C . SER A 1 186 ? 0.393 2.051 42.185 1.00 87.12 186 SER A C 1
ATOM 1459 O O . SER A 1 186 ? 1.082 1.075 42.481 1.00 87.12 186 SER A O 1
ATOM 1461 N N . MET A 1 187 ? -0.629 2.444 42.957 1.00 87.50 187 MET A N 1
ATOM 1462 C CA . MET A 1 187 ? -1.121 1.651 44.095 1.00 87.50 187 MET A CA 1
ATOM 1463 C C . MET A 1 187 ? -2.040 0.505 43.650 1.00 87.50 187 MET A C 1
ATOM 1465 O O . MET A 1 187 ? -2.158 -0.488 44.367 1.00 87.50 187 MET A O 1
ATOM 1469 N N . HIS A 1 188 ? -2.658 0.627 42.469 1.00 87.69 188 HIS A N 1
ATOM 1470 C CA . HIS A 1 188 ? -3.592 -0.355 41.900 1.00 87.69 188 HIS A CA 1
ATOM 1471 C C . HIS A 1 188 ? -2.979 -1.119 40.717 1.00 87.69 188 HIS A C 1
ATOM 1473 O O . HIS A 1 188 ? -3.202 -2.323 40.574 1.00 87.69 188 HIS A O 1
ATOM 1479 N N . HIS A 1 189 ? -2.149 -0.446 39.914 1.00 90.62 189 HIS A N 1
ATOM 1480 C CA . HIS A 1 189 ? -1.578 -0.963 38.670 1.00 90.62 189 HIS A CA 1
ATOM 1481 C C . HIS A 1 189 ? -0.048 -1.074 38.742 1.00 90.62 189 HIS A C 1
ATOM 1483 O O . HIS A 1 189 ? 0.655 -0.127 39.091 1.00 90.62 189 HIS A O 1
ATOM 1489 N N . SER A 1 190 ? 0.495 -2.228 38.350 1.00 91.38 190 SER A N 1
ATOM 1490 C CA . SER A 1 190 ? 1.937 -2.410 38.170 1.00 91.38 190 SER A CA 1
ATOM 1491 C C . SER A 1 190 ? 2.355 -1.888 36.794 1.00 91.38 190 SER A C 1
ATOM 1493 O O . SER A 1 190 ? 1.877 -2.381 35.773 1.00 91.38 190 SER A O 1
ATOM 1495 N N . VAL A 1 191 ? 3.226 -0.877 36.761 1.00 90.94 191 VAL A N 1
ATOM 1496 C CA . VAL A 1 191 ? 3.652 -0.213 35.520 1.00 90.94 191 VAL A CA 1
ATOM 1497 C C . VAL A 1 191 ? 4.957 -0.805 34.992 1.00 90.94 191 VAL A C 1
ATOM 1499 O O . VAL A 1 191 ? 5.974 -0.803 35.687 1.00 90.94 191 VAL A O 1
ATOM 1502 N N . VAL A 1 192 ? 4.947 -1.242 33.732 1.00 90.62 192 VAL A N 1
ATOM 1503 C CA . VAL A 1 192 ? 6.114 -1.780 33.017 1.00 90.62 192 VAL A CA 1
ATOM 1504 C C . VAL A 1 192 ? 6.527 -0.810 31.907 1.00 90.62 192 VAL A C 1
ATOM 1506 O O . VAL A 1 192 ? 5.715 -0.448 31.059 1.00 90.62 192 VAL A O 1
ATOM 1509 N N . ASN A 1 193 ? 7.796 -0.392 31.867 1.00 89.50 193 ASN A N 1
ATOM 1510 C CA . ASN A 1 193 ? 8.297 0.449 30.775 1.00 89.50 193 ASN A CA 1
ATOM 1511 C C . ASN A 1 193 ? 8.481 -0.382 29.494 1.00 89.50 193 ASN A C 1
ATOM 1513 O O . ASN A 1 193 ? 9.480 -1.087 29.345 1.00 89.50 193 ASN A O 1
ATOM 1517 N N . CYS A 1 194 ? 7.540 -0.284 28.557 1.00 90.62 194 CYS A N 1
ATOM 1518 C CA . CYS A 1 194 ? 7.520 -1.110 27.347 1.00 90.62 194 CYS A CA 1
ATOM 1519 C C . CYS A 1 194 ? 8.274 -0.499 26.150 1.00 90.62 194 CYS A C 1
ATOM 1521 O O . CYS A 1 194 ? 8.299 -1.108 25.081 1.00 90.62 194 CYS A O 1
ATOM 1523 N N . ALA A 1 195 ? 8.876 0.690 26.296 1.00 89.00 195 ALA A N 1
ATOM 1524 C CA . ALA A 1 195 ? 9.353 1.507 25.174 1.00 89.00 195 ALA A CA 1
ATOM 1525 C C . ALA A 1 195 ? 10.274 0.766 24.184 1.00 89.00 195 ALA A C 1
ATOM 1527 O O . ALA A 1 195 ? 10.063 0.848 22.979 1.00 89.00 195 ALA A O 1
ATOM 1528 N N . MET A 1 196 ? 11.252 -0.013 24.666 1.00 87.38 196 MET A N 1
ATOM 1529 C CA . MET A 1 196 ? 12.153 -0.773 23.782 1.00 87.38 196 MET A CA 1
ATOM 1530 C C . MET A 1 196 ? 11.441 -1.894 23.010 1.00 87.38 196 MET A C 1
ATOM 1532 O O . MET A 1 196 ? 11.750 -2.115 21.842 1.00 87.38 196 MET A O 1
ATOM 1536 N N . ALA A 1 197 ? 10.488 -2.587 23.641 1.00 89.56 197 ALA A N 1
ATOM 1537 C CA . ALA A 1 197 ? 9.722 -3.658 23.003 1.00 89.56 197 ALA A CA 1
ATOM 1538 C C . ALA A 1 197 ? 8.732 -3.098 21.967 1.00 89.56 197 ALA A C 1
ATOM 1540 O O . ALA A 1 197 ? 8.596 -3.651 20.878 1.00 89.56 197 ALA A O 1
ATOM 1541 N N . LEU A 1 198 ? 8.115 -1.952 22.277 1.00 91.75 198 LEU A N 1
ATOM 1542 C CA . LEU A 1 198 ? 7.294 -1.194 21.337 1.00 91.75 198 LEU A CA 1
ATOM 1543 C C . LEU A 1 198 ? 8.118 -0.747 20.122 1.00 91.75 198 LEU A C 1
ATOM 1545 O O . LEU A 1 198 ? 7.741 -1.048 18.995 1.00 91.75 198 LEU A O 1
ATOM 1549 N N . THR A 1 199 ? 9.269 -0.097 20.323 1.00 89.06 199 THR A N 1
ATOM 1550 C CA . THR A 1 199 ? 10.109 0.367 19.206 1.00 89.06 199 THR A CA 1
ATOM 1551 C C . THR A 1 199 ? 10.604 -0.772 18.316 1.00 89.06 199 THR A C 1
ATOM 1553 O O . THR A 1 199 ? 10.648 -0.582 17.105 1.00 89.06 199 THR A O 1
ATOM 1556 N N . ALA A 1 200 ? 10.898 -1.956 18.867 1.00 88.62 200 ALA A N 1
ATOM 1557 C CA . ALA A 1 200 ? 11.225 -3.127 18.052 1.00 88.62 200 ALA A CA 1
ATOM 1558 C C . ALA A 1 200 ? 10.078 -3.494 17.085 1.00 88.62 200 ALA A C 1
ATOM 1560 O O . ALA A 1 200 ? 10.322 -3.650 15.890 1.00 88.62 200 ALA A O 1
ATOM 1561 N N . ARG A 1 201 ? 8.821 -3.521 17.559 1.00 89.50 201 ARG A N 1
ATOM 1562 C CA . ARG A 1 201 ? 7.641 -3.764 16.701 1.00 89.50 201 ARG A CA 1
ATOM 1563 C C . ARG A 1 201 ? 7.395 -2.665 15.674 1.00 89.50 201 ARG A C 1
ATOM 1565 O O . ARG A 1 201 ? 7.082 -2.960 14.530 1.00 89.50 201 ARG A O 1
ATOM 1572 N N . LEU A 1 202 ? 7.624 -1.403 16.033 1.00 90.62 202 LEU A N 1
ATOM 1573 C CA . LEU A 1 202 ? 7.516 -0.272 15.097 1.00 90.62 202 LEU A CA 1
ATOM 1574 C C . LEU A 1 202 ? 8.584 -0.293 13.972 1.00 90.62 202 LEU A C 1
ATOM 1576 O O . LEU A 1 202 ? 8.514 0.517 13.039 1.00 90.62 202 LEU A O 1
ATOM 1580 N N . THR A 1 203 ? 9.557 -1.212 14.049 1.00 86.75 203 THR A N 1
ATOM 1581 C CA . THR A 1 203 ? 10.553 -1.497 13.001 1.00 86.75 203 THR A CA 1
ATOM 1582 C C . THR A 1 203 ? 10.349 -2.826 12.261 1.00 86.75 203 THR A C 1
ATOM 1584 O O . THR A 1 203 ? 11.109 -3.092 11.330 1.00 86.75 203 THR A O 1
ATOM 1587 N N . ASP A 1 204 ? 9.346 -3.635 12.620 1.00 87.06 204 ASP A N 1
ATOM 1588 C CA . ASP A 1 204 ? 8.999 -4.843 11.860 1.00 87.06 204 ASP A CA 1
ATOM 1589 C C . ASP A 1 204 ? 8.446 -4.463 10.466 1.00 87.06 204 ASP A C 1
ATOM 1591 O O . ASP A 1 204 ? 7.822 -3.414 10.279 1.00 87.06 204 ASP A O 1
ATOM 1595 N N . ILE A 1 205 ? 8.702 -5.309 9.461 1.00 85.69 205 ILE A N 1
ATOM 1596 C CA . ILE A 1 205 ? 8.190 -5.124 8.094 1.00 85.69 205 ILE A CA 1
ATOM 1597 C C . ILE A 1 205 ? 6.780 -5.713 8.009 1.00 85.69 205 ILE A C 1
ATOM 1599 O O . ILE A 1 205 ? 6.586 -6.897 8.277 1.00 85.69 205 ILE A O 1
ATOM 1603 N N . ASP A 1 206 ? 5.816 -4.892 7.596 1.00 88.75 206 ASP A N 1
ATOM 1604 C CA . ASP A 1 206 ? 4.419 -5.274 7.378 1.00 88.75 206 ASP A CA 1
ATOM 1605 C C . ASP A 1 206 ? 4.017 -5.244 5.892 1.00 88.75 206 ASP A C 1
ATOM 1607 O O . ASP A 1 206 ? 4.735 -4.706 5.044 1.00 88.75 206 ASP A O 1
ATOM 1611 N N . ASP A 1 207 ? 2.855 -5.830 5.584 1.00 86.00 207 ASP A N 1
ATOM 1612 C CA . ASP A 1 207 ? 2.301 -5.937 4.227 1.00 86.00 207 ASP A CA 1
ATOM 1613 C C . ASP A 1 207 ? 2.194 -4.568 3.534 1.00 86.00 207 ASP A C 1
ATOM 1615 O O . ASP A 1 207 ? 2.512 -4.440 2.351 1.00 86.00 207 ASP A O 1
ATOM 1619 N N . PHE A 1 208 ? 1.808 -3.527 4.278 1.00 90.88 208 PHE A N 1
ATOM 1620 C CA . PHE A 1 208 ? 1.672 -2.167 3.760 1.00 90.88 208 PHE A CA 1
ATOM 1621 C C . PHE A 1 208 ? 3.031 -1.545 3.405 1.00 90.88 208 PHE A C 1
ATOM 1623 O O . PHE A 1 208 ? 3.187 -0.953 2.336 1.00 90.88 208 PHE A O 1
ATOM 1630 N N . PHE A 1 209 ? 4.054 -1.711 4.248 1.00 90.12 209 PHE A N 1
ATOM 1631 C CA . PHE A 1 209 ? 5.418 -1.294 3.923 1.00 90.12 209 PHE A CA 1
ATOM 1632 C C . PHE A 1 209 ? 5.967 -2.084 2.729 1.00 90.12 209 PHE A C 1
ATOM 1634 O O . PHE A 1 209 ? 6.534 -1.485 1.816 1.00 90.12 209 PHE A O 1
ATOM 1641 N N . ALA A 1 210 ? 5.743 -3.401 2.683 1.00 89.69 210 ALA A N 1
ATOM 1642 C CA . ALA A 1 210 ? 6.128 -4.251 1.559 1.00 89.69 210 ALA A CA 1
ATOM 1643 C C . ALA A 1 210 ? 5.436 -3.836 0.245 1.00 89.69 210 ALA A C 1
ATOM 1645 O O . ALA A 1 210 ? 6.081 -3.811 -0.804 1.00 89.69 210 ALA A O 1
ATOM 1646 N N . GLN A 1 211 ? 4.165 -3.425 0.296 1.00 89.12 211 GLN A N 1
ATOM 1647 C CA . GLN A 1 211 ? 3.461 -2.836 -0.843 1.00 89.12 211 GLN A CA 1
ATOM 1648 C C . GLN A 1 211 ? 4.103 -1.506 -1.264 1.00 89.12 211 GLN A C 1
ATOM 1650 O O . GLN A 1 211 ? 4.388 -1.319 -2.447 1.00 89.12 211 GLN A O 1
ATOM 1655 N N . ARG A 1 212 ? 4.411 -0.619 -0.308 1.00 89.69 212 ARG A N 1
ATOM 1656 C CA . ARG A 1 212 ? 5.078 0.670 -0.565 1.00 89.69 212 ARG A CA 1
ATOM 1657 C C . ARG A 1 212 ? 6.488 0.536 -1.144 1.00 89.69 212 ARG A C 1
ATOM 1659 O O . ARG A 1 212 ? 6.908 1.414 -1.898 1.00 89.69 212 ARG A O 1
ATOM 1666 N N . LEU A 1 213 ? 7.202 -0.566 -0.890 1.00 90.94 213 LEU A N 1
ATOM 1667 C CA . LEU A 1 213 ? 8.449 -0.862 -1.610 1.00 90.94 213 LEU A CA 1
ATOM 1668 C C . LEU A 1 213 ? 8.218 -0.974 -3.125 1.00 90.94 213 LEU A C 1
ATOM 1670 O O . LEU A 1 213 ? 9.053 -0.514 -3.895 1.00 90.94 213 LEU A O 1
ATOM 1674 N N . VAL A 1 214 ? 7.086 -1.547 -3.545 1.00 90.44 214 VAL A N 1
ATOM 1675 C CA . VAL A 1 214 ? 6.738 -1.797 -4.955 1.00 90.44 214 VAL A CA 1
ATOM 1676 C C . VAL A 1 214 ? 5.981 -0.622 -5.593 1.00 90.44 214 VAL A C 1
ATOM 1678 O O . VAL A 1 214 ? 6.086 -0.416 -6.797 1.00 90.44 214 VAL A O 1
ATOM 1681 N N . THR A 1 215 ? 5.222 0.166 -4.822 1.00 89.62 215 THR A N 1
ATOM 1682 C CA . THR A 1 215 ? 4.423 1.290 -5.356 1.00 89.62 215 THR A CA 1
ATOM 1683 C C . THR A 1 215 ? 5.088 2.657 -5.247 1.00 89.62 215 THR A C 1
ATOM 1685 O O . THR A 1 215 ? 4.777 3.531 -6.056 1.00 89.62 215 THR A O 1
ATOM 1688 N N . ASP A 1 216 ? 5.973 2.853 -4.266 1.00 90.00 216 ASP A N 1
ATOM 1689 C CA . ASP A 1 216 ? 6.571 4.156 -3.956 1.00 90.00 216 ASP A CA 1
ATOM 1690 C C . ASP A 1 216 ? 8.085 4.133 -4.210 1.00 90.00 216 ASP A C 1
ATOM 1692 O O . ASP A 1 216 ? 8.603 4.946 -4.974 1.00 90.00 216 ASP A O 1
ATOM 1696 N N . ALA A 1 217 ? 8.801 3.200 -3.568 1.00 92.00 217 ALA A N 1
ATOM 1697 C CA . ALA A 1 217 ? 10.265 3.193 -3.541 1.00 92.00 217 ALA A CA 1
ATOM 1698 C C . ALA A 1 217 ? 10.883 2.692 -4.857 1.00 92.00 217 ALA A C 1
ATOM 1700 O O . ALA A 1 217 ? 11.803 3.321 -5.381 1.00 92.00 217 ALA A O 1
ATOM 1701 N N . GLU A 1 218 ? 10.361 1.593 -5.412 1.00 94.25 218 GLU A N 1
ATOM 1702 C CA . GLU A 1 218 ? 10.803 1.048 -6.701 1.00 94.25 218 GLU A CA 1
ATOM 1703 C C . GLU A 1 218 ? 10.561 2.042 -7.849 1.00 94.25 218 GLU A C 1
ATOM 1705 O O . GLU A 1 218 ? 11.546 2.370 -8.515 1.00 94.25 218 GLU A O 1
ATOM 1710 N N . PRO A 1 219 ? 9.367 2.656 -8.019 1.00 93.50 219 PRO A N 1
ATOM 1711 C CA . PRO A 1 219 ? 9.143 3.605 -9.108 1.00 93.50 219 PRO A CA 1
ATOM 1712 C C . PRO A 1 219 ? 9.913 4.921 -8.943 1.00 93.50 219 PRO A C 1
ATOM 1714 O O . PRO A 1 219 ? 10.307 5.526 -9.940 1.00 93.50 219 PRO A O 1
ATOM 1717 N N . ALA A 1 220 ? 10.172 5.367 -7.706 1.00 93.25 220 ALA A N 1
ATOM 1718 C CA . ALA A 1 220 ? 11.030 6.526 -7.456 1.00 93.25 220 ALA A CA 1
ATOM 1719 C C . ALA A 1 220 ? 12.487 6.245 -7.862 1.00 93.25 220 ALA A C 1
ATOM 1721 O O . ALA A 1 220 ? 13.089 7.036 -8.590 1.00 93.25 220 ALA A O 1
ATOM 1722 N N . LEU A 1 221 ? 13.040 5.097 -7.455 1.00 95.81 221 LEU A N 1
ATOM 1723 C CA . LEU A 1 221 ? 14.386 4.683 -7.854 1.00 95.81 221 LEU A CA 1
ATOM 1724 C C . LEU A 1 221 ? 14.475 4.449 -9.372 1.00 95.81 221 LEU A C 1
ATOM 1726 O O . LEU A 1 221 ? 15.454 4.863 -9.992 1.00 95.81 221 LEU A O 1
ATOM 1730 N N . ALA A 1 222 ? 13.446 3.845 -9.973 1.00 95.25 222 ALA A N 1
ATOM 1731 C CA . ALA A 1 222 ? 13.353 3.611 -11.411 1.00 95.25 222 ALA A CA 1
ATOM 1732 C C . ALA A 1 222 ? 13.328 4.926 -12.200 1.00 95.25 222 ALA A C 1
ATOM 1734 O O . ALA A 1 222 ? 14.074 5.057 -13.161 1.00 95.25 222 ALA A O 1
ATOM 1735 N N . HIS A 1 223 ? 12.578 5.942 -11.756 1.00 95.00 223 HIS A N 1
ATOM 1736 C CA . HIS A 1 223 ? 12.544 7.253 -12.414 1.00 95.00 223 HIS A CA 1
ATOM 1737 C C . HIS A 1 223 ? 13.933 7.913 -12.509 1.00 95.00 223 HIS A C 1
ATOM 1739 O O . HIS A 1 223 ? 14.314 8.418 -13.567 1.00 95.00 223 HIS A O 1
ATOM 1745 N N . HIS A 1 224 ? 14.718 7.873 -11.428 1.00 95.12 224 HIS A N 1
ATOM 1746 C CA . HIS A 1 224 ? 16.089 8.395 -11.436 1.00 95.12 224 HIS A CA 1
ATOM 1747 C C . HIS A 1 224 ? 17.058 7.506 -12.236 1.00 95.12 224 HIS A C 1
ATOM 1749 O O . HIS A 1 224 ? 18.004 8.013 -12.840 1.00 95.12 224 HIS A O 1
ATOM 1755 N N . PHE A 1 225 ? 16.806 6.196 -12.299 1.00 95.38 225 PHE A N 1
ATOM 1756 C CA . PHE A 1 225 ? 17.580 5.256 -13.110 1.00 95.38 225 PHE A CA 1
ATOM 1757 C C . PHE A 1 225 ? 17.309 5.424 -14.611 1.00 95.38 225 PHE A C 1
ATOM 1759 O O . PHE A 1 225 ? 18.255 5.464 -15.393 1.00 95.38 225 PHE A O 1
ATOM 1766 N N . ASP A 1 226 ? 16.056 5.630 -15.014 1.00 92.94 226 ASP A N 1
ATOM 1767 C CA . ASP A 1 226 ? 15.681 6.002 -16.380 1.00 92.94 226 ASP A CA 1
ATOM 1768 C C . ASP A 1 226 ? 16.294 7.349 -16.783 1.00 92.94 226 ASP A C 1
ATOM 1770 O O . ASP A 1 226 ? 16.738 7.493 -17.918 1.00 92.94 226 ASP A O 1
ATOM 1774 N N . GLY A 1 227 ? 16.407 8.313 -15.858 1.00 91.19 227 GLY A N 1
ATOM 1775 C CA . GLY A 1 227 ? 17.169 9.550 -16.075 1.00 91.19 227 GLY A CA 1
ATOM 1776 C C . GLY A 1 227 ? 18.642 9.289 -16.422 1.00 91.19 227 GLY A C 1
ATOM 1777 O O . GLY A 1 227 ? 19.146 9.801 -17.425 1.00 91.19 227 GLY A O 1
ATOM 1778 N N . PHE A 1 228 ? 19.301 8.417 -15.652 1.00 92.31 228 PHE A N 1
ATOM 1779 C CA . PHE A 1 228 ? 20.678 7.978 -15.903 1.00 92.31 228 PHE A CA 1
ATOM 1780 C C . PHE A 1 228 ? 20.819 7.249 -17.259 1.00 92.31 228 PHE A C 1
ATOM 1782 O O . PHE A 1 228 ? 21.730 7.561 -18.032 1.00 92.31 228 PHE A O 1
ATOM 1789 N N . LEU A 1 229 ? 19.910 6.323 -17.595 1.00 91.31 229 LEU A N 1
ATOM 1790 C CA . LEU A 1 229 ? 19.894 5.638 -18.898 1.00 91.31 229 LEU A CA 1
ATOM 1791 C C . LEU A 1 229 ? 19.692 6.643 -20.047 1.00 91.31 229 LEU A C 1
ATOM 1793 O O . LEU A 1 229 ? 20.418 6.625 -21.045 1.00 91.31 229 LEU A O 1
ATOM 1797 N N . ALA A 1 230 ? 18.761 7.583 -19.870 1.00 89.38 230 ALA A N 1
ATOM 1798 C CA . ALA A 1 230 ? 18.409 8.594 -20.855 1.00 89.38 230 ALA A CA 1
ATOM 1799 C C . ALA A 1 230 ? 19.562 9.559 -21.186 1.00 89.38 230 ALA A C 1
ATOM 1801 O O . ALA A 1 230 ? 19.572 10.107 -22.290 1.00 89.38 230 ALA A O 1
ATOM 1802 N N . LYS A 1 231 ? 20.555 9.751 -20.303 1.00 89.44 231 LYS A N 1
ATOM 1803 C CA . LYS A 1 231 ? 21.790 10.495 -20.636 1.00 89.44 231 LYS A CA 1
ATOM 1804 C C . LYS A 1 231 ? 22.605 9.812 -21.738 1.00 89.44 231 LYS A C 1
ATOM 1806 O O . LYS A 1 231 ? 23.190 10.495 -22.577 1.00 89.44 231 LYS A O 1
ATOM 1811 N N . LEU A 1 232 ? 22.628 8.477 -21.768 1.00 87.50 232 LEU A N 1
ATOM 1812 C CA . LEU A 1 2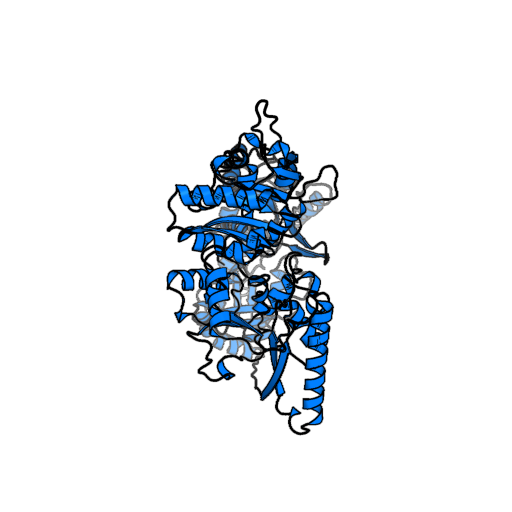32 ? 23.319 7.703 -22.805 1.00 87.50 232 LEU A CA 1
ATOM 1813 C C . LEU A 1 232 ? 22.482 7.595 -24.091 1.00 87.50 232 LEU A C 1
ATOM 1815 O O . LEU A 1 232 ? 23.043 7.660 -25.189 1.00 87.50 232 LEU A O 1
ATOM 1819 N N . ASP A 1 233 ? 21.156 7.505 -23.965 1.00 85.00 233 ASP A N 1
A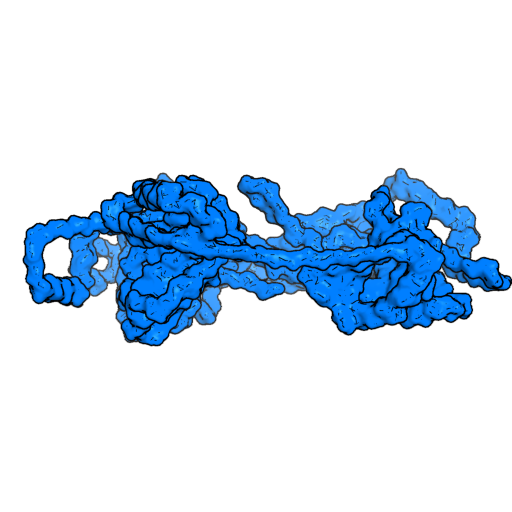TOM 1820 C CA . ASP A 1 233 ? 20.234 7.391 -25.106 1.00 85.00 233 ASP A CA 1
ATOM 1821 C C . ASP A 1 233 ? 20.035 8.709 -25.871 1.00 85.00 233 ASP A C 1
ATOM 1823 O O . ASP A 1 233 ? 19.925 8.692 -27.096 1.00 85.00 233 ASP A O 1
ATOM 1827 N N . HIS A 1 234 ? 20.018 9.856 -25.179 1.00 82.88 234 HIS A N 1
ATOM 1828 C CA . HIS A 1 234 ? 19.896 11.183 -25.802 1.00 82.88 234 HIS A CA 1
ATOM 1829 C C . HIS A 1 234 ? 21.221 11.756 -26.326 1.00 82.88 234 HIS A C 1
ATOM 1831 O O . HIS A 1 234 ? 21.227 12.817 -26.945 1.00 82.88 234 HIS A O 1
ATOM 1837 N N . ALA A 1 235 ? 22.353 11.091 -26.095 1.00 84.00 235 ALA A N 1
ATOM 1838 C CA . ALA A 1 235 ? 23.627 11.514 -26.658 1.00 84.00 235 ALA A CA 1
ATOM 1839 C C . ALA A 1 235 ? 23.679 11.171 -28.161 1.00 84.00 235 ALA A C 1
ATOM 1841 O O . ALA A 1 235 ? 23.984 10.037 -28.540 1.00 84.00 235 ALA A O 1
ATOM 1842 N N . ASP A 1 236 ? 23.400 12.168 -29.012 1.00 72.69 236 ASP A N 1
ATOM 1843 C CA . ASP A 1 236 ? 23.210 12.047 -30.473 1.00 72.69 236 ASP A CA 1
ATOM 1844 C C . ASP A 1 236 ? 24.321 11.290 -31.223 1.00 72.69 236 ASP A C 1
ATOM 1846 O O . ASP A 1 236 ? 24.096 10.749 -32.305 1.00 72.69 236 ASP A O 1
ATOM 1850 N N . THR A 1 237 ? 25.539 11.253 -30.674 1.00 82.81 237 THR A N 1
ATOM 1851 C CA . THR A 1 237 ? 26.688 10.581 -31.289 1.00 82.81 237 THR A CA 1
ATOM 1852 C C . THR A 1 237 ? 27.433 9.692 -30.290 1.00 82.81 237 THR A C 1
ATOM 1854 O O . THR A 1 237 ? 27.493 10.011 -29.098 1.00 82.81 237 THR A O 1
ATOM 1857 N N . PRO A 1 238 ? 28.109 8.625 -30.761 1.00 82.56 238 PRO A N 1
ATOM 1858 C CA . PRO A 1 238 ? 29.070 7.884 -29.947 1.00 82.56 238 PRO A CA 1
ATOM 1859 C C . PRO A 1 238 ? 30.135 8.800 -29.325 1.00 82.56 238 PRO A C 1
ATOM 1861 O O . PRO A 1 238 ? 30.513 8.605 -28.176 1.00 82.56 238 PRO A O 1
ATOM 1864 N N . ALA A 1 239 ? 30.585 9.838 -30.043 1.00 84.88 239 ALA A N 1
ATOM 1865 C CA . ALA A 1 239 ? 31.568 10.799 -29.538 1.00 84.88 239 ALA A CA 1
ATOM 1866 C C . ALA A 1 239 ? 31.071 11.566 -28.299 1.00 84.88 239 ALA A C 1
ATOM 1868 O O . ALA A 1 239 ? 31.839 11.749 -27.358 1.00 84.88 239 ALA A O 1
ATOM 1869 N N . ALA A 1 240 ? 29.788 11.946 -28.265 1.00 87.56 240 ALA A N 1
ATOM 1870 C CA . ALA A 1 240 ? 29.168 12.542 -27.083 1.00 87.56 240 ALA A CA 1
ATOM 1871 C C . ALA A 1 240 ? 29.081 11.538 -25.917 1.00 87.56 240 ALA A C 1
ATOM 1873 O O . ALA A 1 240 ? 29.479 11.870 -24.803 1.00 87.56 240 ALA A O 1
ATOM 1874 N N . ARG A 1 241 ? 28.668 10.284 -26.174 1.00 88.31 241 ARG A N 1
ATOM 1875 C CA . ARG A 1 241 ? 28.670 9.218 -25.148 1.00 88.31 241 ARG A CA 1
ATOM 1876 C C . ARG A 1 241 ? 30.059 8.944 -24.560 1.00 88.31 241 ARG A C 1
ATOM 1878 O O . ARG A 1 241 ? 30.163 8.650 -23.371 1.00 88.31 241 ARG A O 1
ATOM 1885 N N . GLY A 1 242 ? 31.113 9.053 -25.368 1.00 85.25 242 GLY A N 1
ATOM 1886 C CA . GLY A 1 242 ? 32.500 8.827 -24.947 1.00 85.25 242 GLY A CA 1
ATOM 1887 C C . GLY A 1 242 ? 33.115 9.964 -24.122 1.00 85.25 242 GLY A C 1
ATOM 1888 O O . GLY A 1 242 ? 34.229 9.803 -23.614 1.00 85.25 242 GLY A O 1
ATOM 1889 N N . ALA A 1 243 ? 32.412 11.096 -23.997 1.00 90.75 243 ALA A N 1
ATOM 1890 C CA . ALA A 1 243 ? 32.852 12.288 -23.274 1.00 90.75 243 ALA A CA 1
ATOM 1891 C C . ALA A 1 243 ? 32.309 12.389 -21.834 1.00 90.75 243 ALA A C 1
ATOM 1893 O O . ALA A 1 243 ? 32.747 13.271 -21.099 1.00 90.75 243 ALA A O 1
ATOM 1894 N N . PHE A 1 244 ? 31.402 11.499 -21.412 1.00 92.75 244 PHE A N 1
ATOM 1895 C CA . PHE A 1 244 ? 30.924 11.452 -20.027 1.00 92.75 244 PHE A CA 1
ATOM 1896 C C . PHE A 1 244 ? 31.949 10.806 -19.080 1.00 92.75 244 PHE A C 1
ATOM 1898 O O . PHE A 1 244 ? 32.527 9.755 -19.383 1.00 92.75 244 PHE A O 1
ATOM 1905 N N . THR A 1 245 ? 32.136 11.402 -17.901 1.00 95.06 245 THR A N 1
ATOM 1906 C CA . THR A 1 245 ? 32.862 10.786 -16.782 1.00 95.06 245 THR A CA 1
ATOM 1907 C C . THR A 1 245 ? 31.956 9.859 -15.972 1.00 95.06 245 THR A C 1
ATOM 1909 O O . THR A 1 245 ? 30.729 9.913 -16.069 1.00 95.06 245 THR A O 1
ATOM 1912 N N . GLU A 1 246 ? 32.552 9.021 -15.121 1.00 94.31 246 GLU A N 1
ATOM 1913 C CA . GLU A 1 246 ? 31.804 8.201 -14.155 1.00 94.31 246 GLU A CA 1
ATOM 1914 C C . GLU A 1 246 ? 30.824 9.033 -13.305 1.00 94.31 246 GLU A C 1
ATOM 1916 O O . GLU A 1 246 ? 29.730 8.565 -12.993 1.00 94.31 246 GLU A O 1
ATOM 1921 N N . ALA A 1 247 ? 31.196 10.261 -12.924 1.00 93.88 247 ALA A N 1
ATOM 1922 C CA . ALA A 1 247 ? 30.340 11.135 -12.126 1.00 93.88 247 ALA A CA 1
ATOM 1923 C C . ALA A 1 247 ? 29.160 11.719 -12.918 1.00 93.88 247 ALA A C 1
ATOM 1925 O O . ALA A 1 247 ? 28.056 11.745 -12.385 1.00 93.88 247 ALA A O 1
ATOM 1926 N N . ASP A 1 248 ? 29.358 12.133 -14.175 1.00 94.00 248 ASP A N 1
ATOM 1927 C CA . ASP A 1 248 ? 28.284 12.726 -14.997 1.00 94.00 248 ASP A CA 1
ATOM 1928 C C . ASP A 1 248 ? 27.138 11.727 -15.241 1.00 94.00 248 ASP A C 1
ATOM 1930 O O . ASP A 1 248 ? 25.960 12.096 -15.267 1.00 94.00 248 ASP A O 1
ATOM 1934 N N . ILE A 1 249 ? 27.501 10.445 -15.379 1.00 91.69 249 ILE A N 1
ATOM 1935 C CA . ILE A 1 249 ? 26.574 9.316 -15.516 1.00 91.69 249 ILE A CA 1
ATOM 1936 C C . ILE A 1 249 ? 25.902 8.978 -14.176 1.00 91.69 249 ILE A C 1
ATOM 1938 O O . ILE A 1 249 ? 24.709 8.699 -14.150 1.00 91.69 249 ILE A O 1
ATOM 1942 N N . ALA A 1 250 ? 26.642 9.001 -13.062 1.00 93.00 250 ALA A N 1
ATOM 1943 C CA . ALA A 1 250 ? 26.096 8.670 -11.742 1.00 93.00 250 ALA A CA 1
ATOM 1944 C C . ALA A 1 250 ? 25.167 9.747 -11.154 1.00 93.00 250 ALA A C 1
ATOM 1946 O O . ALA A 1 250 ? 24.378 9.437 -10.264 1.00 93.00 250 ALA A O 1
ATOM 1947 N N . ASP A 1 251 ? 25.279 10.997 -11.611 1.00 93.81 251 ASP A N 1
ATOM 1948 C CA . ASP A 1 251 ? 24.733 12.182 -10.942 1.00 93.81 251 ASP A CA 1
ATOM 1949 C C . ASP A 1 251 ? 23.236 12.103 -10.586 1.00 93.81 251 ASP A C 1
ATOM 1951 O O . ASP A 1 251 ? 22.882 12.451 -9.463 1.00 93.81 251 ASP A O 1
ATOM 1955 N N . ASP A 1 252 ? 22.360 11.569 -11.448 1.00 94.44 252 ASP A N 1
ATOM 1956 C CA . ASP A 1 252 ? 20.912 11.506 -11.152 1.00 94.44 252 ASP A CA 1
ATOM 1957 C C . ASP A 1 252 ? 20.614 10.588 -9.956 1.00 94.44 252 ASP A C 1
ATOM 1959 O O . ASP A 1 252 ? 19.736 10.868 -9.139 1.00 94.44 252 ASP A O 1
ATOM 1963 N N . LEU A 1 253 ? 21.384 9.502 -9.844 1.00 95.06 253 LEU A N 1
ATOM 1964 C CA . LEU A 1 253 ? 21.264 8.472 -8.815 1.00 95.06 253 LEU A CA 1
ATOM 1965 C C . LEU A 1 253 ? 21.987 8.874 -7.524 1.00 95.06 253 LEU A C 1
ATOM 1967 O O . LEU A 1 253 ? 21.456 8.691 -6.427 1.00 95.06 253 LEU A O 1
ATOM 1971 N N . SER A 1 254 ? 23.194 9.438 -7.644 1.00 92.56 254 SER A N 1
ATOM 1972 C CA . SER A 1 254 ? 23.959 9.944 -6.502 1.00 92.56 254 SER A CA 1
ATOM 1973 C C . SER A 1 254 ? 23.249 11.136 -5.857 1.00 92.56 254 SER A C 1
ATOM 1975 O O . SER A 1 254 ? 23.072 11.133 -4.640 1.00 92.56 254 SER A O 1
ATOM 1977 N N . SER A 1 255 ? 22.758 12.095 -6.651 1.00 93.81 255 SER A N 1
ATOM 1978 C CA . SER A 1 255 ? 21.986 13.236 -6.147 1.00 93.81 255 SER A CA 1
ATOM 1979 C C . SER A 1 255 ? 20.671 12.793 -5.498 1.00 93.81 255 SER A C 1
ATOM 1981 O O . SER A 1 255 ? 20.376 13.248 -4.394 1.00 93.81 255 SER A O 1
ATOM 1983 N N . PHE A 1 256 ? 19.910 11.868 -6.102 1.00 95.06 256 PHE A N 1
ATOM 1984 C CA . PHE A 1 256 ? 18.687 11.314 -5.495 1.00 95.06 256 PHE A CA 1
ATOM 1985 C C . PHE A 1 256 ? 18.940 10.738 -4.092 1.00 95.06 256 PHE A C 1
ATOM 1987 O O . PHE A 1 256 ? 18.276 11.127 -3.124 1.00 95.06 256 PHE A O 1
ATOM 1994 N N . TYR A 1 257 ? 19.946 9.869 -3.965 1.00 93.56 257 TYR A N 1
ATOM 1995 C CA . TYR A 1 257 ? 20.313 9.276 -2.682 1.00 93.56 257 TYR A CA 1
ATOM 1996 C C . TYR A 1 257 ? 20.818 10.327 -1.678 1.00 93.56 257 TYR A C 1
ATOM 1998 O O . TYR A 1 257 ? 20.409 10.312 -0.511 1.00 93.56 257 TYR A O 1
ATOM 2006 N N . ASP A 1 258 ? 21.670 11.268 -2.100 1.00 91.62 258 ASP A N 1
ATOM 2007 C CA . ASP A 1 258 ? 22.195 12.298 -1.199 1.00 91.62 258 ASP A CA 1
ATOM 2008 C C . ASP A 1 258 ? 21.102 13.246 -0.688 1.00 91.62 258 ASP A C 1
ATOM 2010 O O . ASP A 1 258 ? 21.103 13.536 0.511 1.00 91.62 258 ASP A O 1
ATOM 2014 N N . PHE A 1 259 ? 20.145 13.654 -1.536 1.00 92.38 259 PHE A N 1
ATOM 2015 C CA . PHE A 1 259 ? 18.992 14.472 -1.139 1.00 92.38 259 PHE A CA 1
ATOM 2016 C C . PHE A 1 259 ? 18.072 13.742 -0.152 1.00 92.38 259 PHE A C 1
ATOM 2018 O O . PHE A 1 259 ? 17.732 14.305 0.892 1.00 92.38 259 PHE A O 1
ATOM 2025 N N . GLY A 1 260 ? 17.694 12.489 -0.430 1.00 89.38 260 GLY A N 1
ATOM 2026 C CA . GLY A 1 260 ? 16.824 11.725 0.474 1.00 89.38 260 GLY A CA 1
ATOM 2027 C C . GLY A 1 260 ? 17.471 11.429 1.832 1.00 89.38 260 GLY A C 1
ATOM 2028 O O . GLY A 1 260 ? 16.791 11.424 2.859 1.00 89.38 260 GLY A O 1
ATOM 2029 N N . THR A 1 261 ? 18.800 11.282 1.869 1.00 90.12 261 THR A N 1
ATOM 2030 C CA . THR A 1 261 ? 19.555 11.049 3.111 1.00 90.12 261 THR A CA 1
ATOM 2031 C C . THR A 1 261 ? 19.954 12.326 3.878 1.00 90.12 261 THR A C 1
ATOM 2033 O O . THR A 1 261 ? 20.588 12.211 4.928 1.00 90.12 261 THR A O 1
ATOM 2036 N N . ILE A 1 262 ? 19.551 13.540 3.452 1.00 89.88 262 ILE A N 1
ATOM 2037 C CA . ILE A 1 262 ? 19.841 14.811 4.171 1.00 89.88 262 ILE A CA 1
ATOM 2038 C C . ILE A 1 262 ? 19.379 14.781 5.638 1.00 89.88 262 ILE A C 1
ATOM 2040 O O . ILE A 1 262 ? 20.032 15.357 6.505 1.00 89.88 262 ILE A O 1
ATOM 2044 N N . ARG A 1 263 ? 18.255 14.118 5.939 1.00 84.75 263 ARG A N 1
ATOM 2045 C CA . ARG A 1 263 ? 17.672 14.085 7.295 1.00 84.75 263 ARG A CA 1
ATOM 2046 C C . ARG A 1 263 ? 18.175 12.931 8.176 1.00 84.75 263 ARG A C 1
ATOM 2048 O O . ARG A 1 263 ? 17.605 12.715 9.243 1.00 84.75 263 ARG A O 1
ATOM 2055 N N . HIS A 1 264 ? 19.214 12.194 7.769 1.00 87.50 264 HIS A N 1
ATOM 2056 C CA . HIS A 1 264 ? 19.736 11.064 8.554 1.00 87.50 264 HIS A CA 1
ATOM 2057 C C . HIS A 1 264 ? 20.209 11.488 9.950 1.00 87.50 264 HIS A C 1
ATOM 2059 O O . HIS A 1 264 ? 19.727 10.930 10.934 1.00 87.50 264 HIS A O 1
ATOM 2065 N N . ASP A 1 265 ? 21.041 12.524 10.049 1.00 84.31 265 ASP A N 1
ATOM 2066 C CA . ASP A 1 265 ? 21.588 12.987 11.331 1.00 84.31 265 ASP A CA 1
ATOM 2067 C C . ASP A 1 265 ? 20.470 13.412 12.308 1.00 84.31 265 ASP A C 1
ATOM 2069 O O . ASP A 1 265 ? 20.501 13.073 13.490 1.00 84.31 265 ASP A O 1
ATOM 2073 N N . ALA A 1 266 ? 19.416 14.066 11.800 1.00 83.50 266 ALA A N 1
ATOM 2074 C CA . ALA A 1 266 ? 18.231 14.460 12.573 1.00 83.50 266 ALA A CA 1
ATOM 2075 C C . ALA A 1 266 ? 17.348 13.271 13.017 1.00 83.50 266 ALA A C 1
ATOM 2077 O O . ALA A 1 266 ? 16.586 13.388 13.976 1.00 83.50 266 ALA A O 1
ATOM 2078 N N . ARG A 1 267 ? 17.463 12.118 12.345 1.00 83.25 267 ARG A N 1
ATOM 2079 C CA . ARG A 1 267 ? 16.861 10.830 12.739 1.00 83.25 267 ARG A CA 1
ATOM 2080 C C . ARG A 1 267 ? 17.779 9.992 13.646 1.00 83.25 267 ARG A C 1
ATOM 2082 O O . ARG A 1 267 ? 17.387 8.898 14.041 1.00 83.25 267 ARG A O 1
ATOM 2089 N N . GLY A 1 268 ? 18.994 10.459 13.953 1.00 83.06 268 GLY A N 1
ATOM 2090 C CA . GLY A 1 268 ? 20.017 9.677 14.662 1.00 83.06 268 GLY A CA 1
ATOM 2091 C C . GLY A 1 268 ? 20.681 8.583 13.811 1.00 83.06 268 GLY A C 1
ATOM 2092 O O . GLY A 1 268 ? 21.337 7.695 14.352 1.00 83.06 268 GLY A O 1
ATOM 2093 N N . LEU A 1 269 ? 20.511 8.629 12.487 1.00 85.12 269 LEU A N 1
ATOM 2094 C CA . LEU A 1 269 ? 21.119 7.707 11.528 1.00 85.12 269 LEU A CA 1
ATOM 2095 C C . LEU A 1 269 ? 22.448 8.266 11.009 1.00 85.12 269 LEU A C 1
ATOM 2097 O O . LEU A 1 269 ? 22.649 9.473 10.966 1.00 85.12 269 LEU A O 1
ATOM 2101 N N . THR A 1 270 ? 23.337 7.390 10.537 1.00 84.56 270 THR A N 1
ATOM 2102 C CA . THR A 1 270 ? 24.586 7.786 9.863 1.00 84.56 270 THR A CA 1
ATOM 2103 C C . THR A 1 270 ? 24.660 7.174 8.465 1.00 84.56 270 THR A C 1
ATOM 2105 O O . THR A 1 270 ? 24.243 6.033 8.250 1.00 84.56 270 THR A O 1
ATOM 2108 N N . LYS A 1 271 ? 25.175 7.922 7.477 1.00 82.19 271 LYS A N 1
ATOM 2109 C CA . LYS A 1 271 ? 25.429 7.381 6.129 1.00 82.19 271 LYS A CA 1
ATOM 2110 C C . LYS A 1 271 ? 26.605 6.398 6.200 1.00 82.19 271 LYS A C 1
ATOM 2112 O O . LYS A 1 271 ? 27.713 6.791 6.558 1.00 82.19 271 LYS A O 1
ATOM 2117 N N . SER A 1 272 ? 26.392 5.127 5.851 1.00 81.25 272 SER A N 1
ATOM 2118 C CA . SER A 1 272 ? 27.485 4.144 5.807 1.00 81.25 272 SER A CA 1
ATOM 2119 C C . SER A 1 272 ? 28.236 4.208 4.475 1.00 81.25 272 SER A C 1
ATOM 2121 O O . SER A 1 272 ? 27.620 4.311 3.418 1.00 81.25 272 SER A O 1
ATOM 2123 N N . ALA A 1 273 ? 29.565 4.096 4.511 1.00 78.06 273 ALA A N 1
ATOM 2124 C CA . ALA A 1 273 ? 30.453 4.377 3.375 1.00 78.06 273 ALA A CA 1
ATOM 2125 C C . ALA A 1 273 ? 30.343 3.416 2.166 1.00 78.06 273 ALA A C 1
ATOM 2127 O O . ALA A 1 273 ? 31.075 3.585 1.201 1.00 78.06 273 ALA A O 1
ATOM 2128 N N . HIS A 1 274 ? 29.471 2.405 2.216 1.00 80.94 274 HIS A N 1
ATOM 2129 C CA . HIS A 1 274 ? 29.235 1.417 1.150 1.00 80.94 274 HIS A CA 1
ATOM 2130 C C . HIS A 1 274 ? 27.785 1.443 0.618 1.00 80.94 274 HIS A C 1
ATOM 2132 O O . HIS A 1 274 ? 27.343 0.504 -0.054 1.00 80.94 274 HIS A O 1
ATOM 2138 N N . ARG A 1 275 ? 27.014 2.475 0.981 1.00 86.88 275 ARG A N 1
ATOM 2139 C CA . ARG A 1 275 ? 25.587 2.665 0.674 1.00 86.88 275 ARG A CA 1
ATOM 2140 C C . ARG A 1 275 ? 25.401 3.827 -0.303 1.00 86.88 275 ARG A C 1
ATOM 2142 O O . ARG A 1 275 ? 26.257 4.706 -0.379 1.00 86.88 275 ARG A O 1
ATOM 2149 N N . GLY A 1 276 ? 24.289 3.826 -1.027 1.00 89.38 276 GLY A N 1
ATOM 2150 C CA . GLY A 1 276 ? 24.018 4.787 -2.095 1.00 89.38 276 GLY A CA 1
ATOM 2151 C C . GLY A 1 276 ? 24.501 4.322 -3.467 1.00 89.38 276 GLY A C 1
ATOM 2152 O O . GLY A 1 276 ? 24.756 3.129 -3.686 1.00 89.38 276 GLY A O 1
ATOM 2153 N N . ALA A 1 277 ? 24.590 5.282 -4.391 1.00 91.56 277 ALA A N 1
ATOM 2154 C CA . ALA A 1 277 ? 24.814 5.040 -5.812 1.00 91.56 277 ALA A CA 1
ATOM 2155 C C . ALA A 1 277 ? 26.243 5.356 -6.289 1.00 91.56 277 ALA A C 1
ATOM 2157 O O . ALA A 1 277 ? 26.817 6.384 -5.918 1.00 91.56 277 ALA A O 1
ATOM 2158 N N . SER A 1 278 ? 26.784 4.503 -7.166 1.00 91.62 278 SER A N 1
ATOM 2159 C CA . SER A 1 278 ? 28.070 4.713 -7.845 1.00 91.62 278 SER A CA 1
ATOM 2160 C C . SER A 1 278 ? 28.099 4.107 -9.254 1.00 91.62 278 SER A C 1
ATOM 2162 O O . SER A 1 278 ? 27.348 3.182 -9.575 1.00 91.62 278 SER A O 1
ATOM 2164 N N . VAL A 1 279 ? 28.991 4.636 -10.100 1.00 93.75 279 VAL A N 1
ATOM 2165 C CA . VAL A 1 279 ? 29.277 4.148 -11.458 1.00 93.75 279 VAL A CA 1
ATOM 2166 C C . VAL A 1 279 ? 30.786 4.000 -11.626 1.00 93.75 279 VAL A C 1
ATOM 2168 O O . VAL A 1 279 ? 31.541 4.911 -11.281 1.00 93.75 279 VAL A O 1
ATOM 2171 N N . HIS A 1 280 ? 31.234 2.866 -12.173 1.00 93.94 280 HIS A N 1
ATOM 2172 C CA . HIS A 1 280 ? 32.656 2.583 -12.402 1.00 93.94 280 HIS A CA 1
ATOM 2173 C C . HIS A 1 280 ? 32.903 1.977 -13.787 1.00 93.94 280 HIS A C 1
ATOM 2175 O O . HIS A 1 280 ? 32.165 1.092 -14.218 1.00 93.94 280 HIS A O 1
ATOM 2181 N N . PHE A 1 281 ? 33.957 2.422 -14.474 1.00 92.75 281 PHE A N 1
ATOM 2182 C CA . PHE A 1 281 ? 34.310 1.967 -15.824 1.00 92.75 281 PHE A CA 1
ATOM 2183 C C . PHE A 1 281 ? 35.400 0.883 -15.823 1.00 92.75 281 PHE A C 1
ATOM 2185 O O . PHE A 1 281 ? 36.431 1.030 -15.164 1.00 92.75 281 PHE A O 1
ATOM 2192 N N . GLY A 1 282 ? 35.221 -0.170 -16.629 1.00 90.00 282 GLY A N 1
ATOM 2193 C CA . GLY A 1 282 ? 36.263 -1.148 -16.963 1.00 90.00 282 GLY A CA 1
ATOM 2194 C C . GLY A 1 282 ? 37.015 -1.685 -15.745 1.00 90.00 282 GLY A C 1
ATOM 2195 O O . GLY A 1 282 ? 36.413 -2.207 -14.814 1.00 90.00 282 GLY A O 1
ATOM 2196 N N . THR A 1 283 ? 38.333 -1.499 -15.708 1.00 88.81 283 THR A N 1
ATOM 2197 C CA . THR A 1 283 ? 39.207 -1.986 -14.624 1.00 88.81 283 THR A CA 1
ATOM 2198 C C . THR A 1 283 ? 38.881 -1.402 -13.243 1.00 88.81 283 THR A C 1
ATOM 2200 O O . THR A 1 283 ? 39.189 -2.026 -12.227 1.00 88.81 283 THR A O 1
ATOM 2203 N N . ARG A 1 284 ? 38.217 -0.237 -13.176 1.00 90.88 284 ARG A N 1
ATOM 2204 C CA . ARG A 1 284 ? 37.820 0.413 -11.914 1.00 90.88 284 ARG A CA 1
ATOM 2205 C C . ARG A 1 284 ? 36.610 -0.241 -11.251 1.00 90.88 284 ARG A C 1
ATOM 2207 O O . ARG A 1 284 ? 36.394 -0.016 -10.068 1.00 90.88 284 ARG A O 1
ATOM 2214 N N . THR A 1 285 ? 35.869 -1.094 -11.956 1.00 90.56 285 THR A N 1
ATOM 2215 C CA . THR A 1 285 ? 34.776 -1.899 -11.373 1.00 90.56 285 THR A CA 1
ATOM 2216 C C . THR A 1 285 ? 35.275 -2.902 -10.321 1.00 90.56 285 THR A C 1
ATOM 2218 O O . THR A 1 285 ? 34.514 -3.303 -9.449 1.00 90.56 285 THR A O 1
ATOM 2221 N N . SER A 1 286 ? 36.569 -3.259 -10.333 1.00 85.69 286 SER A N 1
ATOM 2222 C CA . SER A 1 286 ? 37.222 -4.043 -9.268 1.00 85.69 286 SER A CA 1
ATOM 2223 C C . SER A 1 286 ? 37.571 -3.231 -8.006 1.00 85.69 286 SER A C 1
ATOM 2225 O O . SER A 1 286 ? 38.288 -3.733 -7.139 1.00 85.69 286 SER A O 1
ATOM 2227 N N . ALA A 1 287 ? 37.138 -1.972 -7.904 1.00 71.00 287 ALA A N 1
ATOM 2228 C CA . ALA A 1 287 ? 37.343 -1.147 -6.719 1.00 71.00 287 ALA A CA 1
ATOM 2229 C C . ALA A 1 287 ? 36.551 -1.655 -5.500 1.00 71.00 287 ALA A C 1
ATOM 2231 O O . ALA A 1 287 ? 35.576 -2.395 -5.617 1.00 71.00 287 ALA A O 1
ATOM 2232 N N . ALA A 1 288 ? 36.953 -1.216 -4.305 1.00 63.00 288 ALA A N 1
ATOM 2233 C CA . ALA A 1 288 ? 36.169 -1.453 -3.097 1.00 63.00 288 ALA A CA 1
ATOM 2234 C C . ALA A 1 288 ? 34.792 -0.749 -3.191 1.00 63.00 288 ALA A C 1
ATOM 2236 O O . ALA A 1 288 ? 34.749 0.375 -3.699 1.00 63.00 288 ALA A O 1
ATOM 2237 N N . PRO A 1 289 ? 33.698 -1.315 -2.628 1.00 61.38 289 PRO A N 1
ATOM 2238 C CA . PRO A 1 289 ? 32.334 -0.752 -2.699 1.00 61.38 289 PRO A CA 1
ATOM 2239 C C . PRO A 1 289 ? 32.118 0.641 -2.077 1.00 61.38 289 PRO A C 1
ATOM 2241 O O . PRO A 1 289 ? 30.986 1.110 -2.009 1.00 61.38 289 PRO A O 1
ATOM 2244 N N . SER A 1 290 ? 33.178 1.274 -1.572 1.00 65.56 290 SER A N 1
ATOM 2245 C CA . SER A 1 290 ? 33.196 2.612 -0.977 1.00 65.56 290 SER A CA 1
ATOM 2246 C C . SER A 1 290 ? 33.964 3.645 -1.813 1.00 65.56 290 SER A C 1
ATOM 2248 O O . SER A 1 290 ? 34.273 4.729 -1.317 1.00 65.56 290 SER A O 1
ATOM 2250 N N . MET A 1 291 ? 34.357 3.316 -3.049 1.00 80.56 291 MET A N 1
ATOM 2251 C CA . MET A 1 291 ? 34.916 4.299 -3.980 1.00 80.56 291 MET A CA 1
ATOM 2252 C C . MET A 1 291 ? 33.788 5.115 -4.632 1.00 80.56 291 MET A C 1
ATOM 2254 O O . MET A 1 291 ? 32.870 4.524 -5.196 1.00 80.56 291 MET A O 1
ATOM 2258 N N . PRO A 1 292 ? 33.846 6.458 -4.614 1.00 84.81 292 PRO A N 1
ATOM 2259 C CA . PRO A 1 292 ? 32.901 7.284 -5.355 1.00 84.81 292 PRO A CA 1
ATOM 2260 C C . PRO A 1 292 ? 33.201 7.268 -6.862 1.00 84.81 292 PRO A C 1
ATOM 2262 O O . PRO A 1 292 ? 34.336 7.033 -7.292 1.00 84.81 292 PRO A O 1
ATOM 2265 N N . SER A 1 293 ? 32.183 7.576 -7.666 1.00 91.38 293 SER A N 1
ATOM 2266 C CA . SER A 1 293 ? 32.304 7.818 -9.108 1.00 91.38 293 SER A CA 1
ATOM 2267 C C . SER A 1 293 ? 33.303 8.951 -9.392 1.00 91.38 293 SER A C 1
ATOM 2269 O O . SER A 1 293 ? 33.247 10.014 -8.767 1.00 91.38 293 SER A O 1
ATOM 2271 N N . SER A 1 294 ? 34.235 8.751 -10.327 1.00 91.88 294 SER A N 1
ATOM 2272 C CA . SER A 1 294 ? 35.260 9.753 -10.641 1.00 91.88 294 SER A CA 1
ATOM 2273 C C . SER A 1 294 ? 34.735 10.914 -11.490 1.00 91.88 294 SER A C 1
ATOM 2275 O O . SER A 1 294 ? 34.154 10.709 -12.552 1.00 91.88 294 SER A O 1
ATOM 2277 N N . LYS A 1 295 ? 35.062 12.146 -11.079 1.00 92.75 295 LYS A N 1
ATOM 2278 C CA . LYS A 1 295 ? 34.763 13.393 -11.812 1.00 92.75 295 LYS A CA 1
ATOM 2279 C C . LYS A 1 295 ? 35.712 13.690 -12.984 1.00 92.75 295 LYS A C 1
ATOM 2281 O O . LYS A 1 295 ? 35.676 14.788 -13.529 1.00 92.75 295 LYS A O 1
ATOM 2286 N N . THR A 1 296 ? 36.624 12.775 -13.317 1.00 92.81 296 THR A N 1
ATOM 2287 C CA . THR A 1 296 ? 37.661 13.000 -14.345 1.00 92.81 296 THR A CA 1
ATOM 2288 C C . THR A 1 296 ? 37.951 11.799 -15.241 1.00 92.81 296 THR A C 1
ATOM 2290 O O . THR A 1 296 ? 38.612 11.970 -16.261 1.00 92.81 296 THR A O 1
ATOM 2293 N N . VAL A 1 297 ? 37.496 10.593 -14.882 1.00 92.12 297 VAL A N 1
ATOM 2294 C CA . VAL A 1 297 ? 37.802 9.374 -15.646 1.00 92.12 297 VAL A CA 1
ATOM 2295 C C . VAL A 1 297 ? 36.743 9.150 -16.714 1.00 92.12 297 VAL A C 1
ATOM 2297 O O . VAL A 1 297 ? 35.571 8.961 -16.397 1.00 92.12 297 VAL A O 1
ATOM 2300 N N . LEU A 1 298 ? 37.191 9.127 -17.968 1.00 91.88 298 LEU A 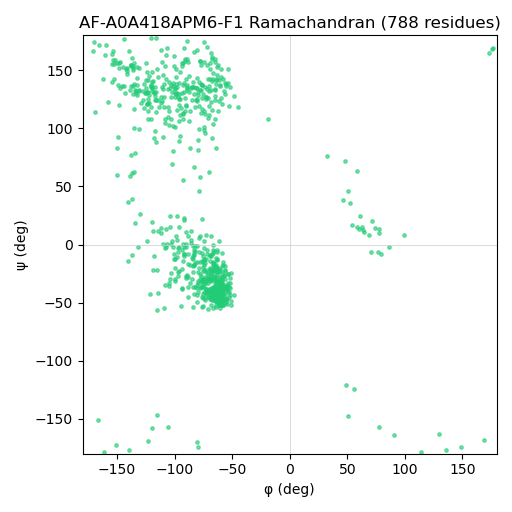N 1
ATOM 2301 C CA . LEU A 1 298 ? 36.389 8.814 -19.151 1.00 91.88 298 LEU A CA 1
ATOM 2302 C C . LEU A 1 298 ? 36.493 7.326 -19.510 1.00 91.88 298 LEU A C 1
ATOM 2304 O O . LEU A 1 298 ? 37.500 6.675 -19.218 1.00 91.88 298 LEU A O 1
ATOM 2308 N N . ALA A 1 299 ? 35.494 6.787 -20.215 1.00 87.19 299 ALA A N 1
ATOM 2309 C CA . ALA A 1 299 ? 35.454 5.368 -20.593 1.00 87.19 299 ALA A CA 1
ATOM 2310 C C . ALA A 1 299 ? 36.714 4.900 -21.353 1.00 87.19 299 ALA A C 1
ATOM 2312 O O . ALA A 1 299 ? 37.204 3.794 -21.124 1.00 87.19 299 ALA A O 1
ATOM 2313 N N . HIS A 1 300 ? 37.301 5.755 -22.200 1.00 83.69 300 HIS A N 1
ATOM 2314 C CA . HIS A 1 300 ? 38.519 5.426 -22.952 1.00 83.69 300 HIS A CA 1
ATOM 2315 C C . HIS A 1 300 ? 39.790 5.294 -22.086 1.00 83.69 300 HIS A C 1
ATOM 2317 O O . HIS A 1 300 ? 40.794 4.776 -22.560 1.00 83.69 300 HIS A O 1
ATOM 2323 N N . GLN A 1 301 ? 39.756 5.750 -20.830 1.00 87.19 301 GLN A N 1
ATOM 2324 C CA . GLN A 1 301 ? 40.908 5.800 -19.917 1.00 87.19 301 GLN A CA 1
ATOM 2325 C C . GLN A 1 301 ? 40.927 4.636 -18.914 1.00 87.19 301 GLN A C 1
ATOM 2327 O O . GLN A 1 301 ? 41.919 4.435 -18.218 1.00 87.19 301 GLN A O 1
ATOM 2332 N N . ALA A 1 302 ? 39.823 3.890 -18.810 1.00 86.44 302 ALA A N 1
ATOM 2333 C CA . ALA A 1 302 ? 39.573 2.946 -17.722 1.00 86.44 302 ALA A CA 1
ATOM 2334 C C . ALA A 1 302 ? 39.694 1.459 -18.114 1.00 86.44 302 ALA A C 1
ATOM 2336 O O . ALA A 1 302 ? 39.487 0.582 -17.271 1.00 86.44 302 ALA A O 1
ATOM 2337 N N . GLY A 1 303 ? 40.018 1.147 -19.372 1.00 78.50 303 GLY A N 1
ATOM 2338 C CA . GLY A 1 303 ? 40.323 -0.220 -19.800 1.00 78.50 303 GLY A CA 1
ATOM 2339 C C . GLY A 1 303 ? 41.756 -0.654 -19.467 1.00 78.50 303 GLY A C 1
ATOM 2340 O O . GLY A 1 303 ? 42.480 -0.004 -18.709 1.00 78.50 303 GLY A O 1
ATOM 2341 N N . VAL A 1 304 ? 42.164 -1.803 -20.011 1.00 76.19 304 VAL A N 1
ATOM 2342 C CA . VAL A 1 304 ? 43.414 -2.483 -19.629 1.00 76.19 304 VAL A CA 1
ATOM 2343 C C . VAL A 1 304 ? 44.635 -1.593 -19.887 1.00 76.19 304 VAL A C 1
ATOM 2345 O O . VAL A 1 304 ? 44.847 -1.105 -20.999 1.00 76.19 304 VAL A O 1
ATOM 2348 N N . SER A 1 305 ? 45.444 -1.396 -18.841 1.00 67.25 305 SER A N 1
ATOM 2349 C CA . SER A 1 305 ? 46.690 -0.608 -18.849 1.00 67.25 305 SER A CA 1
ATOM 2350 C C . SER A 1 305 ? 46.558 0.838 -19.359 1.00 67.25 305 SER A C 1
ATOM 2352 O O . SER A 1 305 ? 47.565 1.440 -19.726 1.00 67.25 305 SER A O 1
ATOM 2354 N N . GLY A 1 306 ? 45.340 1.394 -19.434 1.00 63.28 306 GLY A N 1
ATOM 2355 C CA . GLY A 1 306 ? 45.077 2.692 -20.071 1.00 63.28 306 GLY A CA 1
ATOM 2356 C C . GLY A 1 306 ? 45.355 2.731 -21.584 1.00 63.28 306 GLY A C 1
ATOM 2357 O O . GLY A 1 306 ? 45.390 3.810 -22.165 1.00 63.28 306 GLY A O 1
ATOM 2358 N N . GLN A 1 307 ? 45.582 1.574 -22.220 1.00 63.88 307 GLN A N 1
ATOM 2359 C CA . GLN A 1 307 ? 45.854 1.448 -23.661 1.00 63.88 307 GLN A CA 1
ATOM 2360 C C . GLN A 1 307 ? 44.602 1.087 -24.469 1.00 63.88 307 GLN A C 1
ATOM 2362 O O . GLN A 1 307 ? 44.538 1.361 -25.664 1.00 63.88 307 GLN A O 1
ATOM 2367 N N . PHE A 1 308 ? 43.614 0.480 -23.812 1.00 72.44 308 PHE A N 1
ATOM 2368 C CA . PHE A 1 308 ? 42.340 0.079 -24.399 1.00 72.44 308 PHE A CA 1
ATOM 2369 C C . PHE A 1 308 ? 41.185 0.785 -23.675 1.00 72.44 308 PHE A C 1
ATOM 2371 O O . PHE A 1 308 ? 41.292 1.024 -22.468 1.00 72.44 308 PHE A O 1
ATOM 2378 N N . PRO A 1 309 ? 40.068 1.091 -24.361 1.00 79.69 309 PRO A N 1
ATOM 2379 C CA . PRO A 1 309 ? 38.873 1.616 -23.712 1.00 79.69 309 PRO A CA 1
ATOM 2380 C C . PRO A 1 309 ? 38.217 0.571 -22.797 1.00 79.69 309 PRO A C 1
ATOM 2382 O O . PRO A 1 309 ? 38.422 -0.637 -22.942 1.00 79.69 309 PRO A O 1
ATOM 2385 N N . ALA A 1 310 ? 37.402 1.032 -21.849 1.00 84.81 310 ALA A N 1
ATOM 2386 C CA . ALA A 1 310 ? 36.544 0.162 -21.056 1.00 84.81 310 ALA A CA 1
ATOM 2387 C C . ALA A 1 310 ? 35.481 -0.511 -21.941 1.00 84.81 310 ALA A C 1
ATOM 2389 O O . ALA A 1 310 ? 34.812 0.146 -22.734 1.00 84.81 310 ALA A O 1
ATOM 2390 N N . THR A 1 311 ? 35.298 -1.822 -21.773 1.00 82.94 311 THR A N 1
ATOM 2391 C CA . THR A 1 311 ? 34.285 -2.620 -22.493 1.00 82.94 311 THR A CA 1
ATOM 2392 C C . THR A 1 311 ? 32.929 -2.657 -21.789 1.00 82.94 311 THR A C 1
ATOM 2394 O O . THR A 1 311 ? 31.922 -3.020 -22.392 1.00 82.94 311 THR A O 1
ATOM 2397 N N . HIS A 1 312 ? 32.899 -2.303 -20.506 1.00 89.38 312 HIS A N 1
ATOM 2398 C CA . HIS A 1 312 ? 31.730 -2.373 -19.639 1.00 89.38 312 HIS A CA 1
ATOM 2399 C C . HIS A 1 312 ? 31.825 -1.341 -18.513 1.00 89.38 312 HIS A C 1
ATOM 2401 O O . HIS A 1 312 ? 32.896 -0.784 -18.245 1.00 89.38 312 HIS A O 1
ATOM 2407 N N . PHE A 1 313 ? 30.706 -1.131 -17.831 1.00 92.88 313 PHE A N 1
ATOM 2408 C CA . PHE A 1 313 ? 30.629 -0.382 -16.589 1.00 92.88 313 PHE A CA 1
ATOM 2409 C C . PHE A 1 313 ? 29.646 -1.031 -15.616 1.00 92.88 313 PHE A C 1
ATOM 2411 O O . PHE A 1 313 ? 28.663 -1.649 -16.029 1.00 92.88 313 PHE A O 1
ATOM 2418 N N . THR A 1 314 ? 29.908 -0.884 -14.321 1.00 93.94 314 THR A N 1
ATOM 2419 C CA . THR A 1 314 ? 28.968 -1.268 -13.261 1.00 93.94 314 THR A CA 1
ATOM 2420 C C . THR A 1 314 ? 28.230 -0.033 -12.776 1.00 93.94 314 THR A C 1
ATOM 2422 O O . THR A 1 314 ? 28.864 1.001 -12.556 1.00 93.94 314 THR A O 1
ATOM 2425 N N . VAL A 1 315 ? 26.927 -0.163 -12.545 1.00 93.88 315 VAL A N 1
ATOM 2426 C CA . VAL A 1 315 ? 26.117 0.812 -11.809 1.00 93.88 315 VAL A CA 1
ATOM 2427 C C . VAL A 1 315 ? 25.509 0.135 -10.585 1.00 93.88 315 VAL A C 1
ATOM 2429 O O . VAL A 1 315 ? 24.985 -0.980 -10.660 1.00 93.88 315 VAL A O 1
ATOM 2432 N N . VAL A 1 316 ? 25.588 0.819 -9.451 1.00 93.19 316 VAL A N 1
ATOM 2433 C CA . VAL A 1 316 ? 24.856 0.486 -8.229 1.00 93.19 316 VAL A CA 1
ATOM 2434 C C . VAL A 1 316 ? 23.972 1.678 -7.902 1.00 93.19 316 VAL A C 1
ATOM 2436 O O . VAL A 1 316 ? 24.432 2.816 -7.972 1.00 93.19 316 VAL A O 1
ATOM 2439 N N . ALA A 1 317 ? 22.717 1.421 -7.548 1.00 94.25 317 ALA A N 1
ATOM 2440 C CA . ALA A 1 317 ? 21.748 2.436 -7.157 1.00 94.25 317 ALA A CA 1
ATOM 2441 C C . ALA A 1 317 ? 20.971 1.981 -5.916 1.00 94.25 317 ALA A C 1
ATOM 2443 O O . ALA A 1 317 ? 20.799 0.781 -5.689 1.00 94.25 317 ALA A O 1
ATOM 2444 N N . GLU A 1 318 ? 20.531 2.934 -5.096 1.00 93.88 318 GLU A N 1
ATOM 2445 C CA . GLU A 1 318 ? 19.874 2.661 -3.818 1.00 93.88 318 GLU A CA 1
ATOM 2446 C C . GLU A 1 318 ? 18.830 3.738 -3.500 1.00 93.88 318 GLU A C 1
ATOM 2448 O O . GLU A 1 318 ? 19.115 4.929 -3.629 1.00 93.88 318 GLU A O 1
ATOM 2453 N N . GLU A 1 319 ? 17.639 3.329 -3.062 1.00 94.00 319 GLU A N 1
ATOM 2454 C CA . GLU A 1 319 ? 16.612 4.236 -2.552 1.00 94.00 319 GLU A CA 1
ATOM 2455 C C . GLU A 1 319 ? 16.927 4.607 -1.085 1.00 94.00 319 GLU A C 1
ATOM 2457 O O . GLU A 1 319 ? 17.091 3.715 -0.244 1.00 94.00 319 GLU A O 1
ATOM 2462 N N . PRO A 1 320 ? 17.047 5.906 -0.755 1.00 89.88 320 PRO A N 1
ATOM 2463 C CA . PRO A 1 320 ? 17.604 6.370 0.519 1.00 89.88 320 PRO A CA 1
ATOM 2464 C C . PRO A 1 320 ? 16.771 6.073 1.781 1.00 89.88 320 PRO A C 1
ATOM 2466 O O . PRO A 1 320 ? 17.345 5.978 2.870 1.00 89.88 320 PRO A O 1
ATOM 2469 N N . LEU A 1 321 ? 15.443 5.947 1.689 1.00 87.69 321 LEU A N 1
ATOM 2470 C CA . LEU A 1 321 ? 14.562 5.793 2.857 1.00 87.69 321 LEU A CA 1
ATOM 2471 C C . LEU A 1 321 ? 14.370 4.329 3.279 1.00 87.69 321 LEU A C 1
ATOM 2473 O O . LEU A 1 321 ? 14.306 4.027 4.474 1.00 87.69 321 LEU A O 1
ATOM 2477 N N . THR A 1 322 ? 14.296 3.423 2.311 1.00 88.56 322 THR A N 1
ATOM 2478 C CA . THR A 1 322 ? 14.025 1.991 2.504 1.00 88.56 322 THR A CA 1
ATOM 2479 C C . THR A 1 322 ? 15.281 1.133 2.379 1.00 88.56 322 THR A C 1
ATOM 2481 O O . THR A 1 322 ? 15.344 0.049 2.954 1.00 88.56 322 THR A O 1
ATOM 2484 N N . GLY A 1 323 ? 16.303 1.613 1.661 1.00 88.38 323 GLY A N 1
ATOM 2485 C CA . GLY A 1 323 ? 17.487 0.830 1.315 1.00 88.38 323 GLY A CA 1
ATOM 2486 C C . GLY A 1 323 ? 17.267 -0.163 0.170 1.00 88.38 323 GLY A C 1
ATOM 2487 O O . GLY A 1 323 ? 18.119 -1.032 -0.021 1.00 88.38 323 GLY A O 1
ATOM 2488 N N . LEU A 1 324 ? 16.160 -0.051 -0.583 1.00 92.62 324 LEU A N 1
ATOM 2489 C CA . LEU A 1 324 ? 15.934 -0.804 -1.821 1.00 92.62 324 LEU A CA 1
ATOM 2490 C C . LEU A 1 324 ? 17.136 -0.604 -2.754 1.00 92.62 324 LEU A C 1
ATOM 2492 O O . LEU A 1 324 ? 17.436 0.524 -3.141 1.00 92.62 324 LEU A O 1
ATOM 2496 N N . ARG A 1 325 ? 17.836 -1.683 -3.109 1.00 92.69 325 ARG A N 1
ATOM 2497 C CA . ARG A 1 325 ? 19.103 -1.621 -3.847 1.00 92.69 325 ARG A CA 1
ATOM 2498 C C . ARG A 1 325 ? 19.070 -2.451 -5.123 1.00 92.69 325 ARG A C 1
ATOM 2500 O O . ARG A 1 325 ? 18.544 -3.565 -5.137 1.00 92.69 325 ARG A O 1
ATOM 2507 N N . VAL A 1 326 ? 19.700 -1.921 -6.168 1.00 94.75 326 VAL A N 1
ATOM 2508 C CA . VAL A 1 326 ? 19.899 -2.599 -7.451 1.00 94.75 326 VAL A CA 1
ATOM 2509 C C . VAL A 1 326 ? 21.350 -2.451 -7.912 1.00 94.75 326 VAL A C 1
ATOM 2511 O O . VAL A 1 326 ? 21.995 -1.421 -7.704 1.00 94.75 326 VAL A O 1
ATOM 2514 N N . GLY A 1 327 ? 21.877 -3.505 -8.526 1.00 93.56 327 GLY A N 1
ATOM 2515 C CA . GLY A 1 327 ? 23.197 -3.557 -9.141 1.00 93.56 327 GLY A CA 1
ATOM 2516 C C . GLY A 1 327 ? 23.095 -4.134 -10.549 1.00 93.56 327 GLY A C 1
ATOM 2517 O O . GLY A 1 327 ? 22.447 -5.167 -10.762 1.00 93.56 327 GLY A O 1
ATOM 2518 N N . ARG A 1 328 ? 23.723 -3.466 -11.518 1.00 93.94 328 ARG A N 1
ATOM 2519 C CA . ARG A 1 328 ? 23.733 -3.863 -12.933 1.00 93.94 328 ARG A CA 1
ATOM 2520 C C . ARG A 1 328 ? 25.125 -3.679 -13.533 1.00 93.94 328 ARG A C 1
ATOM 2522 O O . ARG A 1 328 ? 25.893 -2.814 -13.113 1.00 93.94 328 ARG A O 1
ATOM 2529 N N . THR A 1 329 ? 25.423 -4.470 -14.560 1.00 93.38 329 THR A N 1
ATOM 2530 C CA . THR A 1 329 ? 26.595 -4.280 -15.422 1.00 93.38 329 THR A CA 1
ATOM 2531 C C . THR A 1 329 ? 26.125 -4.113 -16.854 1.00 93.38 329 THR A C 1
ATOM 2533 O O . THR A 1 329 ? 25.366 -4.943 -17.353 1.00 93.38 329 THR A O 1
ATOM 2536 N N . TYR A 1 330 ? 26.589 -3.058 -17.514 1.00 92.38 330 TYR A N 1
ATOM 2537 C CA . TYR A 1 330 ? 26.224 -2.726 -18.886 1.00 92.38 330 TYR A CA 1
ATOM 2538 C C . TYR A 1 330 ? 27.458 -2.579 -19.768 1.00 92.38 330 TYR A C 1
ATOM 2540 O O . TYR A 1 330 ? 28.560 -2.323 -19.278 1.00 92.38 330 TYR A O 1
ATOM 2548 N N . PHE A 1 331 ? 27.282 -2.760 -21.077 1.00 89.00 331 PHE A N 1
ATOM 2549 C CA . PHE A 1 331 ? 28.400 -2.870 -22.015 1.00 89.00 331 PHE A CA 1
ATOM 2550 C C . PHE A 1 331 ? 28.506 -1.659 -22.940 1.00 89.00 331 PHE A C 1
ATOM 2552 O O . PHE A 1 331 ? 27.517 -1.044 -23.339 1.00 89.00 331 PHE A O 1
ATOM 2559 N N . LEU A 1 332 ? 29.747 -1.324 -23.276 1.00 84.88 332 LEU A N 1
ATOM 2560 C CA . LEU A 1 332 ? 30.145 -0.139 -24.039 1.00 84.88 332 LEU A CA 1
ATOM 2561 C C . LEU A 1 332 ? 30.371 -0.464 -25.533 1.00 84.88 332 LEU A C 1
ATOM 2563 O O . LEU A 1 332 ? 31.119 0.214 -26.234 1.00 84.88 332 LEU A O 1
ATOM 2567 N N . GLY A 1 333 ? 29.722 -1.537 -25.988 1.00 79.50 333 GLY A N 1
ATOM 2568 C CA . GLY A 1 333 ? 29.695 -2.076 -27.344 1.00 79.50 333 GLY A CA 1
ATOM 2569 C C . GLY A 1 333 ? 28.889 -3.380 -27.363 1.00 79.50 333 GLY A C 1
ATOM 2570 O O . GLY A 1 333 ? 28.559 -3.931 -26.308 1.00 79.50 333 GLY A O 1
ATOM 2571 N N . THR A 1 334 ? 28.567 -3.877 -28.554 1.00 72.06 334 THR A N 1
ATOM 2572 C CA . THR A 1 334 ? 27.842 -5.144 -28.765 1.00 72.06 334 THR A CA 1
ATOM 2573 C C . THR A 1 334 ? 28.769 -6.347 -28.966 1.00 72.06 334 THR A C 1
ATOM 2575 O O . THR A 1 334 ? 28.321 -7.493 -28.894 1.00 72.06 334 THR A O 1
ATOM 2578 N N . GLY A 1 335 ? 30.058 -6.100 -29.228 1.00 70.44 335 GLY A N 1
ATOM 2579 C CA . GLY A 1 335 ? 31.032 -7.104 -29.655 1.00 70.44 335 GLY A CA 1
ATOM 2580 C C . GLY A 1 335 ? 30.911 -7.479 -31.137 1.00 70.44 335 GLY A C 1
ATOM 2581 O O . GLY A 1 335 ? 31.523 -8.461 -31.560 1.00 70.44 335 GLY A O 1
ATOM 2582 N N . LYS A 1 336 ? 30.107 -6.744 -31.920 1.00 71.38 336 LYS A N 1
ATOM 2583 C CA . LYS A 1 336 ? 29.772 -7.054 -33.316 1.00 71.38 336 LYS A CA 1
ATOM 2584 C C . LYS A 1 336 ? 29.635 -5.782 -34.157 1.00 71.38 336 LYS A C 1
ATOM 2586 O O . LYS A 1 336 ? 28.978 -4.827 -33.759 1.00 71.38 336 LYS A O 1
ATOM 2591 N N . CYS A 1 337 ? 30.200 -5.795 -35.360 1.00 72.31 337 CYS A N 1
ATOM 2592 C CA . CYS A 1 337 ? 30.071 -4.700 -36.323 1.00 72.31 337 CYS A CA 1
ATOM 2593 C C . CYS A 1 337 ? 28.989 -4.995 -37.367 1.00 72.31 337 CYS A C 1
ATOM 2595 O O . CYS A 1 337 ? 28.779 -6.152 -37.726 1.00 72.31 337 CYS A O 1
ATOM 2597 N N . ALA A 1 338 ? 28.358 -3.948 -37.909 1.00 71.12 338 ALA A N 1
ATOM 2598 C CA . ALA A 1 338 ? 27.498 -4.089 -39.081 1.00 71.12 338 ALA A CA 1
ATOM 2599 C C . ALA A 1 338 ? 28.306 -4.566 -40.304 1.00 71.12 338 ALA A C 1
ATOM 2601 O O . ALA A 1 338 ? 29.451 -4.147 -40.511 1.00 71.12 338 ALA A O 1
ATOM 2602 N N . GLY A 1 339 ? 27.700 -5.422 -41.130 1.00 68.75 339 GLY A N 1
ATOM 2603 C CA . GLY A 1 339 ? 28.316 -5.909 -42.365 1.00 68.75 339 GLY A CA 1
ATOM 2604 C C . GLY A 1 339 ? 28.640 -4.768 -43.337 1.00 68.75 339 GLY A C 1
ATOM 2605 O O . GLY A 1 339 ? 27.827 -3.864 -43.540 1.00 68.75 339 GLY A O 1
ATOM 2606 N N . ARG A 1 340 ? 29.829 -4.808 -43.954 1.00 72.19 340 ARG A N 1
ATOM 2607 C CA . ARG A 1 340 ? 30.255 -3.813 -44.948 1.00 72.19 340 ARG A CA 1
ATOM 2608 C C . ARG A 1 340 ? 29.382 -3.938 -46.200 1.00 72.19 340 ARG A C 1
ATOM 2610 O O . ARG A 1 340 ? 29.572 -4.847 -47.001 1.00 72.19 340 ARG A O 1
ATOM 2617 N N . ILE A 1 341 ? 28.436 -3.017 -46.376 1.00 69.69 341 ILE A N 1
ATOM 2618 C CA . ILE A 1 341 ? 27.647 -2.928 -47.610 1.00 69.69 341 ILE A CA 1
ATOM 2619 C C . ILE A 1 341 ? 28.556 -2.374 -48.713 1.00 69.69 341 ILE A C 1
ATOM 2621 O O . ILE A 1 341 ? 29.154 -1.310 -48.541 1.00 69.69 341 ILE A O 1
ATOM 2625 N N . VAL A 1 342 ? 28.657 -3.088 -49.832 1.00 66.19 342 VAL A N 1
ATOM 2626 C CA . VAL A 1 342 ? 29.427 -2.693 -51.019 1.00 66.19 342 VAL A CA 1
ATOM 2627 C C . VAL A 1 342 ? 28.499 -2.773 -52.227 1.00 66.19 342 VAL A C 1
ATOM 2629 O O . VAL A 1 342 ? 27.804 -3.772 -52.396 1.00 66.19 342 VAL A O 1
ATOM 2632 N N . ASP A 1 343 ? 28.481 -1.728 -53.051 1.00 61.97 343 ASP A N 1
ATOM 2633 C CA . ASP A 1 343 ? 27.832 -1.749 -54.365 1.00 61.97 343 ASP A CA 1
ATOM 2634 C C . ASP A 1 343 ? 28.731 -2.537 -55.346 1.00 61.97 343 ASP A C 1
ATOM 2636 O O . ASP A 1 343 ? 29.874 -2.116 -55.569 1.00 61.97 343 ASP A O 1
ATOM 2640 N N . PRO A 1 344 ? 28.273 -3.683 -55.893 1.00 57.44 344 PRO A N 1
ATOM 2641 C CA . PRO A 1 344 ? 29.066 -4.510 -56.802 1.00 57.44 344 PRO A CA 1
ATOM 2642 C C . PRO A 1 344 ? 29.175 -3.927 -58.220 1.00 57.44 344 PRO A C 1
ATOM 2644 O O . PRO A 1 344 ? 30.088 -4.312 -58.950 1.00 57.44 344 PRO A O 1
ATOM 2647 N N . ASP A 1 345 ? 28.283 -3.006 -58.603 1.00 53.41 345 ASP A N 1
ATOM 2648 C CA . ASP A 1 345 ? 28.255 -2.364 -59.924 1.00 53.41 345 ASP A CA 1
ATOM 2649 C C . ASP A 1 345 ? 28.954 -0.983 -59.917 1.00 53.41 345 ASP A C 1
ATOM 2651 O O . ASP A 1 345 ? 29.097 -0.330 -60.958 1.00 53.41 345 ASP A O 1
ATOM 2655 N N . ALA A 1 346 ? 29.433 -0.524 -58.754 1.00 57.97 346 ALA A N 1
ATOM 2656 C CA . ALA A 1 346 ? 30.152 0.737 -58.613 1.00 57.97 346 ALA A CA 1
ATOM 2657 C C . ALA A 1 346 ? 31.550 0.690 -59.256 1.00 57.97 346 ALA A C 1
ATOM 2659 O O . ALA A 1 346 ? 32.485 0.093 -58.724 1.00 57.97 346 ALA A O 1
ATOM 2660 N N . LEU A 1 347 ? 31.728 1.447 -60.349 1.00 48.59 347 LEU A N 1
ATOM 2661 C CA . LEU A 1 347 ? 33.023 1.673 -61.022 1.00 48.59 347 LEU A CA 1
ATOM 2662 C C . LEU A 1 347 ? 34.135 2.185 -60.086 1.00 48.59 347 LEU A C 1
ATOM 2664 O O . LEU A 1 347 ? 35.316 1.992 -60.366 1.00 48.59 347 LEU A O 1
ATOM 2668 N N . VAL A 1 348 ? 33.752 2.840 -58.988 1.00 49.38 348 VAL A N 1
ATOM 2669 C CA . VAL A 1 348 ? 34.590 3.069 -57.811 1.00 49.38 348 VAL A CA 1
ATOM 2670 C C . VAL A 1 348 ? 33.721 2.762 -56.596 1.00 49.38 348 VAL A C 1
ATOM 2672 O O . VAL A 1 348 ? 32.901 3.592 -56.202 1.00 49.38 348 VAL A O 1
ATOM 2675 N N . SER A 1 349 ? 33.872 1.576 -56.001 1.00 49.69 349 SER A N 1
ATOM 2676 C CA . SER A 1 349 ? 33.303 1.314 -54.676 1.00 49.69 349 SER A CA 1
ATOM 2677 C C . SER A 1 349 ? 33.840 2.361 -53.689 1.00 49.69 349 SER A C 1
ATOM 2679 O O . SER A 1 349 ? 35.037 2.665 -53.740 1.00 49.69 349 SER A O 1
ATOM 2681 N N . PRO A 1 350 ? 33.021 2.905 -52.769 1.00 49.19 350 PRO A N 1
ATOM 2682 C CA . PRO A 1 350 ? 33.526 3.761 -51.706 1.00 49.19 350 PRO A CA 1
ATOM 2683 C C . PRO A 1 350 ? 34.385 2.932 -50.739 1.00 49.19 350 PRO A C 1
ATOM 2685 O O . PRO A 1 350 ? 33.903 2.345 -49.766 1.00 49.19 350 PRO A O 1
ATOM 2688 N N . GLY A 1 351 ? 35.686 2.893 -51.031 1.00 51.41 351 GLY A N 1
ATOM 2689 C CA . GLY A 1 351 ? 36.736 2.646 -50.054 1.00 51.41 351 GLY A CA 1
ATOM 2690 C C . GLY A 1 351 ? 36.730 3.791 -49.054 1.00 51.41 351 GLY A C 1
ATOM 2691 O O . GLY A 1 351 ? 37.426 4.793 -49.231 1.00 51.41 351 GLY A O 1
ATOM 2692 N N . ASP A 1 352 ? 35.846 3.701 -48.060 1.00 58.94 352 ASP A N 1
ATOM 2693 C CA . ASP A 1 352 ? 35.884 4.604 -46.925 1.00 58.94 352 ASP A CA 1
ATOM 2694 C C . ASP A 1 352 ? 37.190 4.326 -46.177 1.00 58.94 352 ASP A C 1
ATOM 2696 O O . ASP A 1 352 ? 37.334 3.297 -45.516 1.00 58.94 352 ASP A O 1
ATOM 2700 N N . ALA A 1 353 ? 38.146 5.251 -46.273 1.00 60.19 353 ALA A N 1
ATOM 2701 C CA . ALA A 1 353 ? 39.437 5.155 -45.596 1.00 60.19 353 ALA A CA 1
ATOM 2702 C C . ALA A 1 353 ? 39.297 4.995 -44.063 1.00 60.19 353 ALA A C 1
ATOM 2704 O O . ALA A 1 353 ? 40.221 4.528 -43.394 1.00 60.19 353 ALA A O 1
ATOM 2705 N N . THR A 1 354 ? 38.131 5.344 -43.507 1.00 65.94 354 THR A N 1
ATOM 2706 C CA . THR A 1 354 ? 37.741 5.127 -42.106 1.00 65.94 354 THR A CA 1
ATOM 2707 C C . THR A 1 354 ? 37.473 3.651 -41.792 1.00 65.94 354 THR A C 1
ATOM 2709 O O . THR A 1 354 ? 37.716 3.232 -40.663 1.00 65.94 354 THR A O 1
ATOM 2712 N N . LEU A 1 355 ? 37.033 2.853 -42.773 1.00 68.88 355 LEU A N 1
ATOM 2713 C CA . LEU A 1 355 ? 36.921 1.393 -42.672 1.00 68.88 355 LEU A CA 1
ATOM 2714 C C . LEU A 1 355 ? 38.155 0.666 -43.203 1.00 68.88 355 LEU A C 1
ATOM 2716 O O . LEU A 1 355 ? 38.608 -0.293 -42.581 1.00 68.88 355 LEU A O 1
ATOM 2720 N N . ASP A 1 356 ? 38.760 1.140 -44.293 1.00 67.81 356 ASP A N 1
ATOM 2721 C CA . ASP A 1 356 ? 39.941 0.494 -44.878 1.00 67.81 356 ASP A CA 1
ATOM 2722 C C . ASP A 1 356 ? 41.147 0.523 -43.914 1.00 67.81 356 ASP A C 1
ATOM 2724 O O . ASP A 1 356 ? 42.041 -0.315 -44.020 1.00 67.81 356 ASP A O 1
ATOM 2728 N N . ARG A 1 357 ? 41.160 1.403 -42.895 1.00 65.62 357 ARG A N 1
ATOM 2729 C CA . ARG A 1 357 ? 42.119 1.353 -41.766 1.00 65.62 357 ARG A CA 1
ATOM 2730 C C . ARG A 1 357 ? 41.994 0.100 -40.886 1.00 65.62 357 ARG A C 1
ATOM 2732 O O . ARG A 1 357 ? 42.914 -0.193 -40.128 1.00 65.62 357 ARG A O 1
ATOM 2739 N N . TYR A 1 358 ? 40.877 -0.625 -40.956 1.00 63.56 358 TYR A N 1
ATOM 2740 C CA . TYR A 1 358 ? 40.699 -1.905 -40.269 1.00 63.56 358 TYR A CA 1
ATOM 2741 C C . TYR A 1 358 ? 41.181 -3.094 -41.115 1.00 63.56 358 TYR A C 1
ATOM 2743 O O . TYR A 1 358 ? 41.657 -4.081 -40.554 1.00 63.56 358 TYR A O 1
ATOM 2751 N N . GLU A 1 359 ? 41.142 -2.973 -42.445 1.00 55.59 359 GLU A N 1
ATOM 2752 C CA . GLU A 1 359 ? 41.532 -4.027 -43.396 1.00 55.59 359 GLU A CA 1
ATOM 2753 C C . GLU A 1 359 ? 43.002 -3.931 -43.847 1.00 55.59 359 GLU A C 1
ATOM 2755 O O . GLU A 1 359 ? 43.691 -4.943 -43.962 1.00 55.59 359 GLU A O 1
ATOM 2760 N N . SER A 1 360 ? 43.523 -2.716 -44.045 1.00 45.34 360 SER A N 1
ATOM 2761 C CA . SER A 1 360 ? 44.893 -2.434 -44.525 1.00 45.34 360 SER A CA 1
ATOM 2762 C C . SER A 1 360 ? 46.004 -2.700 -43.497 1.00 45.34 360 SER A C 1
ATOM 2764 O O . SER A 1 360 ? 47.170 -2.374 -43.730 1.00 45.34 360 SER A O 1
ATOM 2766 N N . VAL A 1 361 ? 45.659 -3.303 -42.358 1.00 41.44 361 VAL A N 1
ATOM 2767 C CA . VAL A 1 361 ? 46.538 -3.490 -41.203 1.00 41.44 361 VAL A CA 1
ATOM 2768 C C . VAL A 1 361 ? 46.744 -4.988 -40.952 1.00 41.44 361 VAL A C 1
ATOM 2770 O O . VAL A 1 361 ? 45.947 -5.615 -40.249 1.00 41.44 361 VAL A O 1
ATOM 2773 N N . PRO A 1 362 ? 47.862 -5.578 -41.432 1.00 38.91 362 PRO A N 1
ATOM 2774 C CA . PRO A 1 362 ? 48.252 -6.953 -41.111 1.00 38.91 362 PRO A CA 1
ATOM 2775 C C . PRO A 1 362 ? 48.440 -7.227 -39.612 1.00 38.91 362 PRO A C 1
ATOM 2777 O O . PRO A 1 362 ? 48.640 -8.380 -39.235 1.00 38.91 362 PRO A O 1
ATOM 2780 N N . SER A 1 363 ? 48.394 -6.195 -38.757 1.00 41.91 363 SER A N 1
ATOM 2781 C CA . SER A 1 363 ? 48.381 -6.341 -37.305 1.00 41.91 363 SER A CA 1
ATOM 2782 C C . SER A 1 363 ? 46.990 -6.406 -36.671 1.00 41.91 363 SER A C 1
ATOM 2784 O O . SER A 1 363 ? 46.947 -6.806 -35.526 1.00 41.91 363 SER A O 1
ATOM 2786 N N . ASN A 1 364 ? 45.854 -6.155 -37.339 1.00 42.44 364 ASN A N 1
ATOM 2787 C CA . ASN A 1 364 ? 44.554 -6.214 -36.640 1.00 42.44 364 ASN A CA 1
ATOM 2788 C C . ASN A 1 364 ? 44.162 -7.636 -36.224 1.00 42.44 364 ASN A C 1
ATOM 2790 O O . ASN A 1 364 ? 43.688 -7.829 -35.107 1.00 42.44 364 ASN A O 1
ATOM 2794 N N . ALA A 1 365 ? 44.463 -8.651 -37.041 1.00 41.31 365 ALA A N 1
ATOM 2795 C CA . ALA A 1 365 ? 44.396 -10.033 -36.570 1.00 41.31 365 ALA A CA 1
ATOM 2796 C C . ALA A 1 365 ? 45.367 -10.253 -35.385 1.00 41.31 365 ALA A C 1
ATOM 2798 O O . ALA A 1 365 ? 44.892 -10.664 -34.332 1.00 41.31 365 ALA A O 1
ATOM 2799 N N . PRO A 1 366 ? 46.669 -9.902 -35.457 1.00 38.94 366 PRO A N 1
ATOM 2800 C CA . PRO A 1 366 ? 47.563 -9.845 -34.296 1.00 38.94 366 PRO A CA 1
ATOM 2801 C C . PRO A 1 366 ? 47.151 -8.959 -33.109 1.00 38.94 366 PRO A C 1
ATOM 2803 O O . PRO A 1 366 ? 47.635 -9.236 -32.023 1.00 38.94 366 PRO A O 1
ATOM 2806 N N . ASP A 1 367 ? 46.296 -7.947 -33.249 1.00 39.66 367 ASP A N 1
ATOM 2807 C CA . ASP A 1 367 ? 45.946 -6.984 -32.197 1.00 39.66 367 ASP A CA 1
ATOM 2808 C C . ASP A 1 367 ? 44.604 -7.337 -31.538 1.00 39.66 367 ASP A C 1
ATOM 2810 O O . ASP A 1 367 ? 44.487 -7.231 -30.319 1.00 39.66 367 ASP A O 1
ATOM 2814 N N . THR A 1 368 ? 43.654 -7.938 -32.266 1.00 44.44 368 THR A N 1
ATOM 2815 C CA . THR A 1 368 ? 42.567 -8.727 -31.654 1.00 44.44 368 THR A CA 1
ATOM 2816 C C . THR A 1 368 ? 43.110 -10.025 -31.043 1.00 44.44 368 THR A C 1
ATOM 2818 O O . THR A 1 368 ? 42.710 -10.390 -29.941 1.00 44.44 368 THR A O 1
ATOM 2821 N N . LEU A 1 369 ? 44.086 -10.695 -31.672 1.00 39.22 369 LEU A N 1
ATOM 2822 C CA . LEU A 1 369 ? 44.777 -11.848 -31.078 1.00 39.22 369 LEU A CA 1
ATOM 2823 C C . LEU A 1 369 ? 45.739 -11.450 -29.954 1.00 39.22 369 LEU A C 1
ATOM 2825 O O . LEU A 1 369 ? 45.964 -12.277 -29.082 1.00 39.22 369 LEU A O 1
ATOM 2829 N N . ARG A 1 370 ? 46.263 -10.217 -29.891 1.00 38.97 370 ARG A N 1
ATOM 2830 C CA . ARG A 1 370 ? 46.945 -9.687 -28.695 1.00 38.97 370 ARG A CA 1
ATOM 2831 C C . ARG A 1 370 ? 45.947 -9.287 -27.634 1.00 38.97 370 ARG A C 1
ATOM 2833 O O . ARG A 1 370 ? 46.258 -9.519 -26.476 1.00 38.97 370 ARG A O 1
ATOM 2840 N N . LEU A 1 371 ? 44.778 -8.742 -27.971 1.00 47.84 371 LEU A N 1
ATOM 2841 C CA . LEU A 1 371 ? 43.730 -8.523 -26.979 1.00 47.84 371 LEU A CA 1
ATOM 2842 C C . LEU A 1 371 ? 43.380 -9.875 -26.346 1.00 47.84 371 LEU A C 1
ATOM 2844 O O . LEU A 1 371 ? 43.543 -10.041 -25.144 1.00 47.84 371 LEU A O 1
ATOM 2848 N N . ILE A 1 372 ? 43.079 -10.888 -27.162 1.00 48.06 372 ILE A N 1
ATOM 2849 C CA . ILE A 1 372 ? 42.813 -12.257 -26.706 1.00 48.06 372 ILE A CA 1
ATOM 2850 C C . ILE A 1 372 ? 44.021 -12.857 -25.961 1.00 48.06 372 ILE A C 1
ATOM 2852 O O . ILE A 1 372 ? 43.836 -13.364 -24.863 1.00 48.06 372 ILE A O 1
ATOM 2856 N N . ALA A 1 373 ? 45.256 -12.780 -26.468 1.00 42.09 373 ALA A N 1
ATOM 2857 C CA . ALA A 1 373 ? 46.424 -13.424 -25.845 1.00 42.09 373 ALA A CA 1
ATOM 2858 C C . ALA A 1 373 ? 46.991 -12.687 -24.616 1.00 42.09 373 ALA A C 1
ATOM 2860 O O . ALA A 1 373 ? 47.580 -13.329 -23.746 1.00 42.09 373 ALA A O 1
ATOM 2861 N N . THR A 1 374 ? 46.810 -11.367 -24.519 1.00 46.19 374 THR A N 1
ATOM 2862 C CA . THR A 1 374 ? 47.216 -10.558 -23.352 1.00 46.19 374 THR A CA 1
ATOM 2863 C C . THR A 1 374 ? 46.152 -10.636 -22.257 1.00 46.19 374 THR A C 1
ATOM 2865 O O . THR A 1 374 ? 46.490 -10.746 -21.081 1.00 46.19 374 THR A O 1
ATOM 2868 N N . VAL A 1 375 ? 44.865 -10.689 -22.625 1.00 51.34 375 VAL A N 1
ATOM 2869 C CA . VAL A 1 375 ? 43.769 -10.966 -21.681 1.00 51.34 375 VAL A CA 1
ATOM 2870 C C . VAL A 1 375 ? 43.806 -12.420 -21.195 1.00 51.34 375 VAL A C 1
ATOM 2872 O O . VAL A 1 375 ? 43.662 -12.663 -19.999 1.00 51.34 375 VAL A O 1
ATOM 2875 N N . ALA A 1 376 ? 44.103 -13.392 -22.064 1.00 48.03 376 ALA A N 1
ATOM 2876 C CA . ALA A 1 376 ? 44.145 -14.816 -21.707 1.00 48.03 376 ALA A CA 1
ATOM 2877 C C . ALA A 1 376 ? 45.268 -15.213 -20.726 1.00 48.03 376 ALA A C 1
ATOM 2879 O O . ALA A 1 376 ? 45.313 -16.372 -20.307 1.00 48.03 376 ALA A O 1
ATOM 2880 N N . LYS A 1 377 ? 46.169 -14.296 -20.338 1.00 50.47 377 LYS A N 1
ATOM 2881 C CA . LYS A 1 377 ? 47.172 -14.528 -19.281 1.00 50.47 377 LYS A CA 1
ATOM 2882 C C . LYS A 1 377 ? 47.308 -13.364 -18.293 1.00 50.47 377 LYS A C 1
ATOM 2884 O O . LYS A 1 377 ? 48.389 -12.818 -18.099 1.00 50.47 377 LYS A O 1
ATOM 2889 N N . GLY A 1 378 ? 46.218 -13.086 -17.578 1.00 60.62 378 GLY A N 1
ATOM 2890 C CA . GLY A 1 378 ? 46.277 -12.471 -16.244 1.00 60.62 378 GLY A CA 1
ATOM 2891 C C . GLY A 1 378 ? 46.038 -10.963 -16.169 1.00 60.62 378 GLY A C 1
ATOM 2892 O O . GLY A 1 378 ? 46.196 -10.391 -15.092 1.00 60.62 378 GLY A O 1
ATOM 2893 N N . ALA A 1 379 ? 45.634 -10.312 -17.261 1.00 71.69 379 ALA A N 1
ATOM 2894 C CA . ALA A 1 379 ? 45.154 -8.935 -17.195 1.00 71.69 379 ALA A CA 1
ATOM 2895 C C . ALA A 1 379 ? 43.780 -8.878 -16.501 1.00 71.69 379 ALA A C 1
ATOM 2897 O O . ALA A 1 379 ? 42.843 -9.555 -16.924 1.00 71.69 379 ALA A O 1
ATOM 2898 N N . ASN A 1 380 ? 43.639 -8.049 -15.461 1.00 78.44 380 ASN A N 1
ATOM 2899 C CA . ASN A 1 380 ? 42.325 -7.762 -14.890 1.00 78.44 380 ASN A CA 1
ATOM 2900 C C . ASN A 1 380 ? 41.529 -6.860 -15.850 1.00 78.44 380 ASN A C 1
ATOM 2902 O O . ASN A 1 380 ? 42.018 -5.802 -16.245 1.00 78.44 380 ASN A O 1
ATOM 2906 N N . LEU A 1 381 ? 40.307 -7.268 -16.201 1.00 79.44 381 LEU A N 1
ATOM 2907 C CA . LEU A 1 381 ? 39.382 -6.477 -17.020 1.00 79.44 381 LEU A CA 1
ATOM 2908 C C . LEU A 1 381 ? 38.484 -5.557 -16.184 1.00 79.44 381 LEU A C 1
ATOM 2910 O O . LEU A 1 381 ? 37.999 -4.556 -16.710 1.00 79.44 381 LEU A O 1
ATOM 2914 N N . GLY A 1 382 ? 38.236 -5.919 -14.924 1.00 86.31 382 GLY A N 1
ATOM 2915 C CA . GLY A 1 382 ? 37.127 -5.427 -14.113 1.00 86.31 382 GLY A CA 1
ATOM 2916 C C . GLY A 1 382 ? 36.429 -6.562 -13.350 1.00 86.31 382 GLY A C 1
ATOM 2917 O O . GLY A 1 382 ? 36.839 -7.722 -13.410 1.00 86.31 382 GLY A O 1
ATOM 2918 N N . ALA A 1 383 ? 35.361 -6.225 -12.636 1.00 88.56 383 ALA A N 1
ATOM 2919 C CA . ALA A 1 383 ? 34.443 -7.136 -11.967 1.00 88.56 383 ALA A CA 1
ATOM 2920 C C . ALA A 1 383 ? 33.005 -6.878 -12.447 1.00 88.56 383 ALA A C 1
ATOM 2922 O O . ALA A 1 383 ? 32.634 -5.751 -12.767 1.00 88.56 383 ALA A O 1
ATOM 2923 N N . LEU A 1 384 ? 32.184 -7.928 -12.477 1.00 90.25 384 LEU A N 1
ATOM 2924 C CA . LEU A 1 384 ? 30.764 -7.821 -12.811 1.00 90.25 384 LEU A CA 1
ATOM 2925 C C . LEU A 1 384 ? 29.947 -7.640 -11.527 1.00 90.25 384 LEU A C 1
ATOM 2927 O O . LEU A 1 384 ? 30.169 -8.345 -10.543 1.00 90.25 384 LEU A O 1
ATOM 2931 N N . VAL A 1 385 ? 28.972 -6.734 -11.562 1.00 89.38 385 VAL A N 1
ATOM 2932 C CA . VAL A 1 385 ? 27.992 -6.507 -10.495 1.00 89.38 385 VAL A CA 1
ATOM 2933 C C . VAL A 1 385 ? 26.590 -6.811 -11.018 1.00 89.38 385 VAL A C 1
ATOM 2935 O O . VAL A 1 385 ? 26.132 -6.227 -12.002 1.00 89.38 385 VAL A O 1
ATOM 2938 N N . VAL A 1 386 ? 25.903 -7.709 -10.319 1.00 91.31 386 VAL A N 1
ATOM 2939 C CA . VAL A 1 386 ? 24.465 -7.962 -10.435 1.00 91.31 386 VAL A CA 1
ATOM 2940 C C . VAL A 1 386 ? 23.928 -8.041 -9.011 1.00 91.31 386 VAL A C 1
ATOM 2942 O O . VAL A 1 386 ? 24.533 -8.698 -8.164 1.00 91.31 386 VAL A O 1
ATOM 2945 N N . GLY A 1 387 ? 22.828 -7.351 -8.736 1.00 91.25 387 GLY A N 1
ATOM 2946 C CA . GLY A 1 387 ? 22.177 -7.363 -7.432 1.00 91.25 387 GLY A CA 1
ATOM 2947 C C . GLY A 1 387 ? 20.748 -6.859 -7.544 1.00 91.25 387 GLY A C 1
ATOM 2948 O O . GLY A 1 387 ? 20.475 -5.928 -8.300 1.00 91.25 387 GLY A O 1
ATOM 2949 N N . ASP A 1 388 ? 19.850 -7.473 -6.787 1.00 93.62 388 ASP A N 1
ATOM 2950 C CA . ASP A 1 388 ? 18.420 -7.201 -6.828 1.00 93.62 388 ASP A CA 1
ATOM 2951 C C . ASP A 1 388 ? 17.831 -7.258 -5.422 1.00 93.62 388 ASP A C 1
ATOM 2953 O O . ASP A 1 388 ? 18.314 -7.999 -4.562 1.00 93.62 388 ASP A O 1
ATOM 2957 N N . SER A 1 389 ? 16.769 -6.487 -5.204 1.00 94.00 389 SER A N 1
ATOM 2958 C CA . SER A 1 389 ? 16.002 -6.517 -3.960 1.00 94.00 389 SER A CA 1
ATOM 2959 C C . SER A 1 389 ? 14.827 -7.481 -4.094 1.00 94.00 389 SER A C 1
ATOM 2961 O O . SER A 1 389 ? 14.080 -7.429 -5.072 1.00 94.00 389 SER A O 1
ATOM 2963 N N . ILE A 1 390 ? 14.674 -8.381 -3.122 1.00 92.56 390 ILE A N 1
ATOM 2964 C CA . ILE A 1 390 ? 13.749 -9.517 -3.196 1.00 92.56 390 ILE A CA 1
ATOM 2965 C C . ILE A 1 390 ? 12.943 -9.608 -1.898 1.00 92.56 390 ILE A C 1
ATOM 2967 O O . ILE A 1 390 ? 13.526 -9.649 -0.816 1.00 92.56 390 ILE A O 1
ATOM 2971 N N . LEU A 1 391 ? 11.617 -9.693 -2.011 1.00 90.62 391 LEU A N 1
ATOM 2972 C CA . LEU A 1 391 ? 10.747 -10.156 -0.927 1.00 90.62 391 LEU A CA 1
ATOM 2973 C C . LEU A 1 391 ? 10.601 -11.672 -1.029 1.00 90.62 391 LEU A C 1
ATOM 2975 O O . LEU A 1 391 ? 10.372 -12.190 -2.121 1.00 90.62 391 LEU A O 1
ATOM 2979 N N . VAL A 1 392 ? 10.713 -12.377 0.095 1.00 88.50 392 VAL A N 1
ATOM 2980 C CA . VAL A 1 392 ? 10.543 -13.834 0.171 1.00 88.50 392 VAL A CA 1
ATOM 2981 C C . VAL A 1 392 ? 9.468 -14.138 1.204 1.00 88.50 392 VAL A C 1
ATOM 2983 O O . VAL A 1 392 ? 9.620 -13.789 2.373 1.00 88.50 392 VAL A O 1
ATOM 2986 N N . ASP A 1 393 ? 8.400 -14.805 0.778 1.00 83.44 393 ASP A N 1
ATOM 2987 C CA . ASP A 1 393 ? 7.416 -15.377 1.690 1.00 83.44 393 ASP A CA 1
ATOM 2988 C C . ASP A 1 393 ? 7.995 -16.664 2.290 1.00 83.44 393 ASP A C 1
ATOM 2990 O O . ASP A 1 393 ? 8.215 -17.660 1.599 1.00 83.44 393 ASP A O 1
ATOM 2994 N N . ILE A 1 394 ? 8.247 -16.639 3.598 1.00 80.62 394 ILE A N 1
ATOM 2995 C CA . ILE A 1 394 ? 8.819 -17.758 4.357 1.00 80.62 394 ILE A CA 1
ATOM 2996 C C . ILE A 1 394 ? 7.830 -18.939 4.457 1.00 80.62 394 ILE A C 1
ATOM 2998 O O . ILE A 1 394 ? 8.258 -20.081 4.623 1.00 80.62 394 ILE A O 1
ATOM 3002 N N . GLY A 1 395 ? 6.520 -18.690 4.347 1.00 77.88 395 GLY A N 1
ATOM 3003 C CA . GLY A 1 395 ? 5.472 -19.708 4.445 1.00 77.88 395 GLY A CA 1
ATOM 3004 C C . GLY A 1 395 ? 5.278 -20.521 3.164 1.00 77.88 395 GLY A C 1
ATOM 3005 O O . GLY A 1 395 ? 5.101 -21.738 3.237 1.00 77.88 395 GLY A O 1
ATOM 3006 N N . THR A 1 396 ? 5.328 -19.878 1.992 1.00 81.19 396 THR A N 1
ATOM 3007 C CA . THR A 1 396 ? 5.189 -20.561 0.685 1.00 81.19 396 THR A CA 1
ATOM 3008 C C . THR A 1 396 ? 6.514 -20.815 -0.038 1.00 81.19 396 THR A C 1
ATOM 3010 O O . THR A 1 396 ? 6.533 -21.556 -1.022 1.00 81.19 396 THR A O 1
ATOM 3013 N N . CYS A 1 397 ? 7.613 -20.202 0.414 1.00 81.19 397 CYS A N 1
ATOM 3014 C CA . CYS A 1 397 ? 8.886 -20.085 -0.310 1.00 81.19 397 CYS A CA 1
ATOM 3015 C C . CYS A 1 397 ? 8.775 -19.387 -1.684 1.00 81.19 397 CYS A C 1
ATOM 3017 O O . CYS A 1 397 ? 9.704 -19.469 -2.493 1.00 81.19 397 CYS A O 1
ATOM 3019 N N . ALA A 1 398 ? 7.668 -18.688 -1.962 1.00 84.81 398 ALA A N 1
ATOM 3020 C CA . ALA A 1 398 ? 7.557 -17.804 -3.116 1.00 84.81 398 ALA A CA 1
ATOM 3021 C C . ALA A 1 398 ? 8.400 -16.536 -2.913 1.00 84.81 398 ALA A C 1
ATOM 3023 O O . ALA A 1 398 ? 8.655 -16.107 -1.786 1.00 84.81 398 ALA A O 1
ATOM 3024 N N . PHE A 1 399 ? 8.823 -15.908 -4.010 1.00 89.00 399 PHE A N 1
ATOM 3025 C CA . PHE A 1 399 ? 9.591 -14.668 -3.956 1.00 89.00 399 PHE A CA 1
ATOM 3026 C C . PHE A 1 399 ? 9.186 -13.687 -5.058 1.00 89.00 399 PHE A C 1
ATOM 3028 O O . PHE A 1 399 ? 8.851 -14.084 -6.175 1.00 89.00 399 PHE A O 1
ATOM 3035 N N . LEU A 1 400 ? 9.258 -12.396 -4.737 1.00 89.75 400 LEU A N 1
ATOM 3036 C CA . LEU A 1 400 ? 9.067 -11.283 -5.660 1.00 89.75 400 LEU A CA 1
ATOM 3037 C C . LEU A 1 400 ? 10.380 -10.508 -5.763 1.00 89.75 400 LEU A C 1
ATOM 3039 O O . LEU A 1 400 ? 10.817 -9.880 -4.799 1.00 89.75 400 LEU A O 1
ATOM 3043 N N . VAL A 1 401 ? 10.998 -10.532 -6.942 1.00 92.06 401 VAL A N 1
ATOM 3044 C CA . VAL A 1 401 ? 12.148 -9.675 -7.251 1.00 92.06 401 VAL A CA 1
ATOM 3045 C C . VAL A 1 401 ? 11.612 -8.284 -7.584 1.00 92.06 401 VAL A C 1
ATOM 3047 O O . VAL A 1 401 ? 11.136 -8.057 -8.694 1.00 92.06 401 VAL A O 1
ATOM 3050 N N . ILE A 1 402 ? 11.666 -7.369 -6.612 1.00 91.50 402 ILE A N 1
ATOM 3051 C CA . ILE A 1 402 ? 11.121 -6.007 -6.717 1.00 91.50 402 ILE A CA 1
ATOM 3052 C C . ILE A 1 402 ? 11.720 -5.300 -7.943 1.00 91.50 402 ILE A C 1
ATOM 3054 O O . ILE A 1 402 ? 11.007 -4.758 -8.777 1.00 91.50 402 ILE A O 1
ATOM 3058 N N . THR A 1 403 ? 13.042 -5.390 -8.094 1.00 90.38 403 THR A N 1
ATOM 3059 C CA . THR A 1 403 ? 13.834 -4.667 -9.101 1.00 90.38 403 THR A CA 1
ATOM 3060 C C . THR A 1 403 ? 13.919 -5.364 -10.470 1.00 90.38 403 THR A C 1
ATOM 3062 O O . THR A 1 403 ? 14.721 -4.966 -11.314 1.00 90.38 403 THR A O 1
ATOM 3065 N N . ALA A 1 404 ? 13.114 -6.402 -10.732 1.00 82.00 404 ALA A N 1
ATOM 3066 C CA . ALA A 1 404 ? 13.193 -7.159 -11.988 1.00 82.00 404 ALA A CA 1
ATOM 3067 C C . ALA A 1 404 ? 12.543 -6.462 -13.196 1.00 82.00 404 ALA A C 1
ATOM 3069 O O . ALA A 1 404 ? 12.964 -6.710 -14.325 1.00 82.00 404 ALA A O 1
ATOM 3070 N N . ALA A 1 405 ? 11.515 -5.634 -12.981 1.00 78.81 405 ALA A N 1
ATOM 3071 C CA . ALA A 1 405 ? 10.725 -5.053 -14.068 1.00 78.81 405 ALA A CA 1
ATOM 3072 C C . ALA A 1 405 ? 11.369 -3.788 -14.660 1.00 78.81 405 ALA A C 1
ATOM 3074 O O . ALA A 1 405 ? 11.601 -3.729 -15.867 1.00 78.81 405 ALA A O 1
ATOM 3075 N N . SER A 1 406 ? 11.680 -2.799 -13.817 1.00 87.06 406 SER A N 1
ATOM 3076 C CA . SER A 1 406 ? 12.066 -1.451 -14.268 1.00 87.06 406 SER A CA 1
ATOM 3077 C C . SER A 1 406 ? 13.572 -1.250 -14.456 1.00 87.06 406 SER A C 1
ATOM 3079 O O . SER A 1 406 ? 13.990 -0.232 -14.993 1.00 87.06 406 SER A O 1
ATOM 3081 N N . PHE A 1 407 ? 14.408 -2.212 -14.046 1.00 91.44 407 PHE A N 1
ATOM 3082 C CA . PHE A 1 407 ? 15.871 -2.109 -14.119 1.00 91.44 407 PHE A CA 1
ATOM 3083 C C . PHE A 1 407 ? 16.435 -3.179 -15.062 1.00 91.44 407 PHE A C 1
ATOM 3085 O O . PHE A 1 407 ? 16.786 -4.271 -14.591 1.00 91.44 407 PHE A O 1
ATOM 3092 N N . PRO A 1 408 ? 16.553 -2.905 -16.379 1.00 87.75 408 PRO A N 1
ATOM 3093 C CA . PRO A 1 408 ? 16.971 -3.890 -17.372 1.00 87.75 408 PRO A CA 1
ATOM 3094 C C . PRO A 1 408 ? 18.231 -4.644 -16.951 1.00 87.75 408 PRO A C 1
ATOM 3096 O O . PRO A 1 408 ? 19.247 -4.030 -16.621 1.00 87.75 408 PRO A O 1
ATOM 3099 N N . ALA A 1 409 ? 18.182 -5.978 -16.975 1.00 85.00 409 ALA A N 1
ATOM 3100 C CA . ALA A 1 409 ? 19.323 -6.828 -16.623 1.00 85.00 409 ALA A CA 1
ATOM 3101 C C . ALA A 1 409 ? 20.499 -6.690 -17.611 1.00 85.00 409 ALA A C 1
ATOM 3103 O O . ALA A 1 409 ? 21.640 -6.988 -17.267 1.00 85.00 409 ALA A O 1
ATOM 3104 N N . PHE A 1 410 ? 20.220 -6.223 -18.832 1.00 83.06 410 PHE A N 1
ATOM 3105 C CA . PHE A 1 410 ? 21.187 -6.038 -19.906 1.00 83.06 410 PHE A CA 1
ATOM 3106 C C . PHE A 1 410 ? 20.847 -4.771 -20.706 1.00 83.06 410 PHE A C 1
ATOM 3108 O O . PHE A 1 410 ? 19.707 -4.584 -21.127 1.00 83.06 410 PHE A O 1
ATOM 3115 N N . ARG A 1 411 ? 21.849 -3.914 -20.921 1.00 85.25 411 ARG A N 1
ATOM 3116 C CA . ARG A 1 411 ? 21.849 -2.765 -21.839 1.00 85.25 411 ARG A CA 1
ATOM 3117 C C . ARG A 1 411 ? 23.225 -2.689 -22.494 1.00 85.25 411 ARG A C 1
ATOM 3119 O O . ARG A 1 411 ? 24.234 -3.097 -21.905 1.00 85.25 411 ARG A O 1
ATOM 3126 N N . THR A 1 412 ? 23.253 -2.143 -23.701 1.00 84.44 412 THR A N 1
ATOM 3127 C CA . THR A 1 412 ? 24.474 -1.863 -24.462 1.00 84.44 412 THR A CA 1
ATOM 3128 C C . THR A 1 412 ? 24.378 -0.468 -25.071 1.00 84.44 412 THR A C 1
ATOM 3130 O O . THR A 1 412 ? 23.269 0.041 -25.236 1.00 84.44 412 THR A O 1
ATOM 3133 N N . TRP A 1 413 ? 25.515 0.156 -25.378 1.00 86.44 413 TRP A N 1
ATOM 3134 C CA . TRP A 1 413 ? 25.587 1.404 -26.146 1.00 86.44 413 TRP A CA 1
ATOM 3135 C C . TRP A 1 413 ? 26.837 1.426 -27.013 1.00 86.44 413 TRP A C 1
ATOM 3137 O O . TRP A 1 413 ? 27.928 1.123 -26.529 1.00 86.44 413 TRP A O 1
ATOM 3147 N N . ILE A 1 414 ? 26.704 1.865 -28.265 1.00 78.81 414 ILE A N 1
ATOM 3148 C CA . ILE A 1 414 ? 27.860 2.023 -29.156 1.00 78.81 414 ILE A CA 1
ATOM 3149 C C . ILE A 1 414 ? 28.664 3.268 -28.753 1.00 78.81 414 ILE A C 1
ATOM 3151 O O . ILE A 1 414 ? 28.177 4.402 -28.865 1.00 78.81 414 ILE A O 1
ATOM 3155 N N . GLN A 1 415 ? 29.899 3.035 -28.305 1.00 79.75 415 GLN A N 1
ATOM 3156 C CA . GLN A 1 415 ? 30.941 4.033 -28.039 1.00 79.75 415 GLN A CA 1
ATOM 3157 C C . GLN A 1 415 ? 31.842 4.269 -29.276 1.00 79.75 415 GLN A C 1
ATOM 3159 O O . GLN A 1 415 ? 31.740 3.524 -30.253 1.00 79.75 415 GLN A O 1
ATOM 3164 N N . PRO A 1 416 ? 32.714 5.301 -29.287 1.00 80.25 416 PRO A N 1
ATOM 3165 C CA . PRO A 1 416 ? 33.600 5.588 -30.416 1.00 80.25 416 PRO A CA 1
ATOM 3166 C C . PRO A 1 416 ? 34.570 4.446 -30.734 1.00 80.25 416 PRO A C 1
ATOM 3168 O O . PRO A 1 416 ? 35.203 3.888 -29.838 1.00 80.25 416 PRO A O 1
ATOM 3171 N N . GLY A 1 417 ? 34.738 4.157 -32.025 1.00 76.19 417 GLY A N 1
ATOM 3172 C CA . GLY A 1 417 ? 35.606 3.101 -32.542 1.00 76.19 417 GLY A CA 1
ATOM 3173 C C . GLY A 1 417 ? 34.878 2.204 -33.541 1.00 76.19 417 GLY A C 1
ATOM 3174 O O . GLY A 1 417 ? 33.808 2.550 -34.032 1.00 76.19 417 GLY A O 1
ATOM 3175 N N . MET A 1 418 ? 35.447 1.026 -33.796 1.00 75.62 418 MET A N 1
ATOM 3176 C CA . MET A 1 418 ? 35.106 0.144 -34.921 1.00 75.62 418 MET A CA 1
ATOM 3177 C C . MET A 1 418 ? 33.595 -0.114 -35.118 1.00 75.62 418 MET A C 1
ATOM 3179 O O . MET A 1 418 ? 33.112 -0.027 -36.244 1.00 75.62 418 MET A O 1
ATOM 3183 N N . GLU A 1 419 ? 32.822 -0.363 -34.051 1.00 76.62 419 GLU A N 1
ATOM 3184 C CA . GLU A 1 419 ? 31.360 -0.550 -34.160 1.00 76.62 419 GLU A CA 1
ATOM 3185 C C . GLU A 1 419 ? 30.629 0.723 -34.627 1.00 76.62 419 GLU A C 1
ATOM 3187 O O . GLU A 1 419 ? 29.689 0.640 -35.420 1.00 76.62 419 GLU A O 1
ATOM 3192 N N . ALA A 1 420 ? 31.075 1.902 -34.180 1.00 79.25 420 ALA A N 1
ATOM 3193 C CA . ALA A 1 420 ? 30.537 3.194 -34.601 1.00 79.25 420 ALA A CA 1
ATOM 3194 C C . ALA A 1 420 ? 30.901 3.530 -36.052 1.00 79.25 420 ALA A C 1
ATOM 3196 O O . ALA A 1 420 ? 30.043 4.013 -36.788 1.00 79.25 420 ALA A O 1
ATOM 3197 N N . ASP A 1 421 ? 32.138 3.253 -36.477 1.00 79.62 421 ASP A N 1
ATOM 3198 C CA . ASP A 1 421 ? 32.573 3.500 -37.857 1.00 79.62 421 ASP A CA 1
ATOM 3199 C C . ASP A 1 421 ? 31.810 2.594 -38.846 1.00 79.62 421 ASP A C 1
ATOM 3201 O O . ASP A 1 421 ? 31.316 3.063 -39.872 1.00 79.62 421 ASP A O 1
ATOM 3205 N N . HIS A 1 422 ? 31.612 1.313 -38.505 1.00 77.31 422 HIS A N 1
ATOM 3206 C CA . HIS A 1 422 ? 30.781 0.397 -39.299 1.00 77.31 422 HIS A CA 1
ATOM 3207 C C . HIS A 1 422 ? 29.304 0.823 -39.345 1.00 77.31 422 HIS A C 1
ATOM 3209 O O . HIS A 1 422 ? 28.667 0.711 -40.394 1.00 77.31 422 HIS A O 1
ATOM 3215 N N . ALA A 1 423 ? 28.749 1.340 -38.243 1.00 78.31 423 ALA A N 1
ATOM 3216 C CA . ALA A 1 423 ? 27.397 1.899 -38.236 1.00 78.31 423 ALA A CA 1
ATOM 3217 C C . ALA A 1 423 ? 27.287 3.163 -39.114 1.00 78.31 423 ALA A C 1
ATOM 3219 O O . ALA A 1 423 ? 26.312 3.312 -39.853 1.00 78.31 423 ALA A O 1
ATOM 3220 N N . ALA A 1 424 ? 28.298 4.038 -39.090 1.00 80.44 424 ALA A N 1
ATOM 3221 C CA . ALA A 1 424 ? 28.355 5.238 -39.924 1.00 80.44 424 ALA A CA 1
ATOM 3222 C C . ALA A 1 424 ? 28.468 4.909 -41.425 1.00 80.44 424 ALA A C 1
ATOM 3224 O O . ALA A 1 424 ? 27.815 5.561 -42.239 1.00 80.44 424 ALA A O 1
ATOM 3225 N N . HIS A 1 425 ? 29.213 3.863 -41.802 1.00 79.69 425 HIS A N 1
ATOM 3226 C CA . HIS A 1 425 ? 29.283 3.390 -43.194 1.00 79.69 425 HIS A CA 1
ATOM 3227 C C . HIS A 1 425 ? 27.914 2.966 -43.741 1.00 79.69 425 HIS A C 1
ATOM 3229 O O . HIS A 1 425 ? 27.561 3.332 -44.862 1.00 79.69 425 HIS A O 1
ATOM 3235 N N . VAL A 1 426 ? 27.103 2.251 -42.947 1.00 76.62 426 VAL A N 1
ATOM 3236 C CA . VAL A 1 426 ? 25.726 1.904 -43.346 1.00 76.62 426 VAL A CA 1
ATOM 3237 C C . VAL A 1 426 ? 24.907 3.169 -43.616 1.00 76.62 426 VAL A C 1
ATOM 3239 O O . VAL A 1 426 ? 24.205 3.239 -44.623 1.00 76.62 426 VAL A O 1
ATOM 3242 N N . ASP A 1 427 ? 25.039 4.198 -42.781 1.00 74.19 427 ASP A N 1
ATOM 3243 C CA . ASP A 1 427 ? 24.343 5.474 -42.970 1.00 74.19 427 ASP A CA 1
ATOM 3244 C C . ASP A 1 427 ? 24.796 6.226 -44.231 1.00 74.19 427 ASP A C 1
ATOM 3246 O O . ASP A 1 427 ? 23.947 6.728 -44.974 1.00 74.19 427 ASP A O 1
ATOM 3250 N N . THR A 1 428 ? 26.099 6.226 -44.529 1.00 75.19 428 THR A N 1
ATOM 3251 C CA . THR A 1 428 ? 26.666 6.757 -45.780 1.00 75.19 428 THR A CA 1
ATOM 3252 C C . THR A 1 428 ? 26.119 6.019 -47.007 1.00 75.19 428 THR A C 1
ATOM 3254 O O . THR A 1 428 ? 25.684 6.655 -47.970 1.00 75.19 428 THR A O 1
ATOM 3257 N N . VAL A 1 429 ? 26.053 4.682 -46.976 1.00 72.62 429 VAL A N 1
ATOM 3258 C CA . VAL A 1 429 ? 25.506 3.886 -48.091 1.00 72.62 429 VAL A CA 1
ATOM 3259 C C . VAL A 1 429 ? 23.997 4.105 -48.257 1.00 72.62 429 VAL A C 1
ATOM 3261 O O . VAL A 1 429 ? 23.526 4.283 -49.382 1.00 72.62 429 VAL A O 1
ATOM 3264 N N . LEU A 1 430 ? 23.230 4.192 -47.165 1.00 69.38 430 LEU A N 1
ATOM 3265 C CA . LEU A 1 430 ? 21.795 4.520 -47.202 1.00 69.38 430 LEU A CA 1
ATOM 3266 C C . LEU A 1 430 ? 21.508 5.958 -47.674 1.00 69.38 430 LEU A C 1
ATOM 3268 O O . LEU A 1 430 ? 20.378 6.256 -48.073 1.00 69.38 430 LEU A O 1
ATOM 3272 N N . ALA A 1 431 ? 22.506 6.845 -47.648 1.00 68.62 431 ALA A N 1
ATOM 3273 C CA . ALA A 1 431 ? 22.439 8.198 -48.196 1.00 68.62 431 ALA A CA 1
ATOM 3274 C C . ALA A 1 431 ? 22.825 8.304 -49.687 1.00 68.62 431 ALA A C 1
ATOM 3276 O O . ALA A 1 431 ? 22.630 9.366 -50.270 1.00 68.62 431 ALA A O 1
ATOM 3277 N N . SER A 1 432 ? 23.336 7.234 -50.304 1.00 69.56 432 SER A N 1
ATOM 3278 C CA . SER A 1 432 ? 23.873 7.252 -51.674 1.00 69.56 432 SER A CA 1
ATOM 3279 C C . SER A 1 432 ? 22.820 7.227 -52.799 1.00 69.56 432 SER A C 1
ATOM 3281 O O . SER A 1 432 ? 21.716 6.694 -52.649 1.00 69.56 432 SER A O 1
ATOM 3283 N N . ASP A 1 433 ? 23.221 7.702 -53.986 1.00 62.75 433 ASP A N 1
ATOM 3284 C CA . ASP A 1 433 ? 22.441 7.647 -55.239 1.00 62.75 433 ASP A CA 1
ATOM 3285 C C . ASP A 1 433 ? 22.161 6.217 -55.749 1.00 62.75 433 ASP A C 1
ATOM 3287 O O . ASP A 1 433 ? 21.353 6.021 -56.663 1.00 62.75 433 ASP A O 1
ATOM 3291 N N . TYR A 1 434 ? 22.824 5.206 -55.179 1.00 63.12 434 TYR A N 1
ATOM 3292 C CA . TYR A 1 434 ? 22.499 3.795 -55.386 1.00 63.12 434 TYR A CA 1
ATOM 3293 C C . TYR A 1 434 ? 21.179 3.458 -54.675 1.00 63.12 434 TYR A C 1
ATOM 3295 O O . TYR A 1 434 ? 20.197 3.086 -55.320 1.00 63.12 434 TYR A O 1
ATOM 3303 N N . MET A 1 435 ? 21.098 3.719 -53.363 1.00 62.56 435 MET A N 1
ATOM 3304 C CA . MET A 1 435 ? 19.896 3.459 -52.557 1.00 62.56 435 MET A CA 1
ATOM 3305 C C . MET A 1 435 ? 18.715 4.382 -52.893 1.00 62.56 435 MET A C 1
ATOM 3307 O O . MET A 1 435 ? 17.563 4.007 -52.663 1.00 62.56 435 MET A O 1
ATOM 3311 N N . ALA A 1 436 ? 18.963 5.554 -53.487 1.00 57.44 436 ALA A N 1
ATOM 3312 C CA . ALA A 1 436 ? 17.909 6.440 -53.990 1.00 57.44 436 ALA A CA 1
ATOM 3313 C C . ALA A 1 436 ? 17.003 5.771 -55.048 1.00 57.44 436 ALA A C 1
ATOM 3315 O O . ALA A 1 436 ? 15.823 6.109 -55.149 1.00 57.44 436 ALA A O 1
ATOM 3316 N N . ARG A 1 437 ? 17.521 4.785 -55.797 1.00 55.34 437 ARG A N 1
ATOM 3317 C CA . ARG A 1 437 ? 16.784 4.055 -56.850 1.00 55.34 437 ARG A CA 1
ATOM 3318 C C . ARG A 1 437 ? 15.757 3.063 -56.293 1.00 55.34 437 ARG A C 1
ATOM 3320 O O . ARG A 1 437 ? 14.865 2.642 -57.020 1.00 55.34 437 ARG A O 1
ATOM 3327 N N . CYS A 1 438 ? 15.849 2.722 -55.008 1.00 54.03 438 CYS A N 1
ATOM 3328 C CA . CYS A 1 438 ? 15.017 1.717 -54.341 1.00 54.03 438 CYS A CA 1
ATOM 3329 C C . CYS A 1 438 ? 13.745 2.298 -53.683 1.00 54.03 438 CYS A C 1
ATOM 3331 O O . CYS A 1 438 ? 13.230 1.702 -52.736 1.00 54.03 438 CYS A O 1
ATOM 3333 N N . ASN A 1 439 ? 13.266 3.465 -54.146 1.00 51.88 439 ASN A N 1
ATOM 3334 C CA . ASN A 1 439 ? 12.135 4.223 -53.584 1.00 51.88 439 ASN A CA 1
ATOM 3335 C C . ASN A 1 439 ? 12.228 4.399 -52.053 1.00 51.88 439 ASN A C 1
ATOM 3337 O O . ASN A 1 439 ? 11.492 3.804 -51.266 1.00 51.88 439 ASN A O 1
ATOM 3341 N N . ARG A 1 440 ? 13.169 5.245 -51.623 1.00 53.72 440 ARG A N 1
ATOM 3342 C CA . ARG A 1 440 ? 13.398 5.571 -50.209 1.00 53.72 440 ARG A CA 1
ATOM 3343 C C . ARG A 1 440 ? 12.227 6.366 -49.616 1.00 53.72 440 ARG A C 1
ATOM 3345 O O . ARG A 1 440 ? 12.014 7.519 -49.988 1.00 53.72 440 ARG A O 1
ATOM 3352 N N . MET A 1 441 ? 11.534 5.791 -48.634 1.00 49.84 441 MET A N 1
ATOM 3353 C CA . MET A 1 441 ? 10.540 6.504 -47.821 1.00 49.84 441 MET A CA 1
ATOM 3354 C C . MET A 1 441 ? 11.184 7.181 -46.589 1.00 49.84 441 MET A C 1
ATOM 3356 O O . MET A 1 441 ? 12.280 6.788 -46.172 1.00 49.84 441 MET A O 1
ATOM 3360 N N . PRO A 1 442 ? 10.555 8.227 -46.012 1.00 44.78 442 PRO A N 1
ATOM 3361 C CA . PRO A 1 442 ? 11.107 8.971 -44.876 1.00 44.78 442 PRO A CA 1
ATOM 3362 C C . PRO A 1 442 ? 11.365 8.120 -43.621 1.00 44.78 442 PRO A C 1
ATOM 3364 O O . PRO A 1 442 ? 10.608 7.211 -43.284 1.00 44.78 442 PRO A O 1
ATOM 3367 N N . THR A 1 443 ? 12.444 8.459 -42.910 1.00 47.12 443 THR A N 1
ATOM 3368 C CA . THR A 1 443 ? 12.860 7.828 -41.649 1.00 47.12 443 THR A CA 1
ATOM 3369 C C . THR A 1 443 ? 12.009 8.323 -40.476 1.00 47.12 443 THR A C 1
ATOM 3371 O O . THR A 1 443 ? 11.801 9.530 -40.343 1.00 47.12 443 THR A O 1
ATOM 3374 N N . TYR A 1 444 ? 11.604 7.430 -39.567 1.00 44.78 444 TYR A N 1
ATOM 3375 C CA . TYR A 1 444 ? 10.880 7.797 -38.339 1.00 44.78 444 TYR A CA 1
ATOM 3376 C C . TYR A 1 444 ? 11.403 7.051 -37.108 1.00 44.78 444 TYR A C 1
ATOM 3378 O O . TYR A 1 444 ? 11.897 5.932 -37.221 1.00 44.78 444 TYR A O 1
ATOM 3386 N N . VAL A 1 445 ? 11.269 7.662 -35.927 1.00 41.47 445 VAL A N 1
ATOM 3387 C CA . VAL A 1 445 ? 11.542 7.012 -34.635 1.00 41.47 445 VAL A CA 1
ATOM 3388 C C . VAL A 1 445 ? 10.298 6.251 -34.174 1.00 41.47 445 VAL A C 1
ATOM 3390 O O . VAL A 1 445 ? 9.184 6.769 -34.257 1.00 41.47 445 VAL A O 1
ATOM 3393 N N . VAL A 1 446 ? 10.505 5.031 -33.688 1.00 39.59 446 VAL A N 1
ATOM 3394 C CA . VAL A 1 446 ? 9.523 4.180 -33.018 1.00 39.59 446 VAL A CA 1
ATOM 3395 C C . VAL A 1 446 ? 10.046 3.894 -31.615 1.00 39.59 446 VAL A C 1
ATOM 3397 O O . VAL A 1 446 ? 11.207 3.530 -31.439 1.00 39.59 446 VAL A O 1
ATOM 3400 N N . ASP A 1 447 ? 9.176 4.057 -30.627 1.00 38.47 447 ASP A N 1
ATOM 3401 C CA . ASP A 1 447 ? 9.424 3.642 -29.250 1.00 38.47 447 ASP A CA 1
ATOM 3402 C C . ASP A 1 447 ? 8.706 2.304 -29.024 1.00 38.47 447 ASP A C 1
ATOM 3404 O O . ASP A 1 447 ? 7.527 2.172 -29.371 1.00 38.47 447 ASP A O 1
ATOM 3408 N N . GLY A 1 448 ? 9.412 1.281 -28.540 1.00 33.91 448 GLY A N 1
ATOM 3409 C CA . GLY A 1 448 ? 8.851 -0.067 -28.457 1.00 33.91 448 GLY A CA 1
ATOM 3410 C C . GLY A 1 448 ? 9.708 -1.029 -27.646 1.00 33.91 448 GLY A C 1
ATOM 3411 O O . GLY A 1 448 ? 10.809 -1.385 -28.049 1.00 33.91 448 GLY A O 1
ATOM 3412 N N . GLY A 1 449 ? 9.181 -1.486 -26.507 1.00 39.72 449 GLY A N 1
ATOM 3413 C CA . GLY A 1 449 ? 9.868 -2.457 -25.647 1.00 39.72 449 GLY A CA 1
ATOM 3414 C C . GLY A 1 449 ? 11.085 -1.900 -24.899 1.00 39.72 449 GLY A C 1
ATOM 3415 O O . GLY A 1 449 ? 11.932 -2.676 -24.472 1.00 39.72 449 GLY A O 1
ATOM 3416 N N . GLY A 1 450 ? 11.187 -0.575 -24.748 1.00 43.44 450 GLY A N 1
ATOM 3417 C CA . GLY A 1 450 ? 12.269 0.086 -24.013 1.00 43.44 450 GLY A CA 1
ATOM 3418 C C . GLY A 1 450 ? 13.530 0.382 -24.830 1.00 43.44 450 GLY A C 1
ATOM 3419 O O . GLY A 1 450 ? 14.444 1.005 -24.289 1.00 43.44 450 GLY A O 1
ATOM 3420 N N . GLU A 1 451 ? 13.596 -0.009 -26.108 1.00 44.97 451 GLU A N 1
ATOM 3421 C CA . GLU A 1 451 ? 14.611 0.471 -27.055 1.00 44.97 451 GLU A CA 1
ATOM 3422 C C . GLU A 1 451 ? 14.026 1.525 -28.001 1.00 44.97 451 GLU A C 1
ATOM 3424 O O . GLU A 1 451 ? 12.977 1.330 -28.621 1.00 44.97 451 GLU A O 1
ATOM 3429 N N . ARG A 1 452 ? 14.739 2.646 -28.146 1.00 48.25 452 ARG A N 1
ATOM 3430 C CA . ARG A 1 452 ? 14.307 3.781 -28.964 1.00 48.25 452 ARG A CA 1
ATOM 3431 C C . ARG A 1 452 ? 14.923 3.695 -30.359 1.00 48.25 452 ARG A C 1
ATOM 3433 O O . ARG A 1 452 ? 16.046 4.145 -30.584 1.00 48.25 452 ARG A O 1
ATOM 3440 N N . ALA A 1 453 ? 14.200 3.090 -31.298 1.00 49.00 453 ALA A N 1
ATOM 3441 C CA . ALA A 1 453 ? 14.740 2.739 -32.608 1.00 49.00 453 ALA A CA 1
ATOM 3442 C C . ALA A 1 453 ? 14.291 3.703 -33.719 1.00 49.00 453 ALA A C 1
ATOM 3444 O O . ALA A 1 453 ? 13.116 4.046 -33.823 1.00 49.00 453 ALA A O 1
ATOM 3445 N N . SER A 1 454 ? 15.195 4.098 -34.620 1.00 48.66 454 SER A N 1
ATOM 3446 C CA . SER A 1 454 ? 14.823 4.797 -35.862 1.00 48.66 454 SER A CA 1
ATOM 3447 C C . SER A 1 454 ? 14.794 3.834 -37.048 1.00 48.66 454 SER A C 1
ATOM 3449 O O . SER A 1 454 ? 15.687 3.003 -37.220 1.00 48.66 454 SER A O 1
ATOM 3451 N N . ARG A 1 455 ? 13.739 3.918 -37.863 1.00 53.06 455 ARG A N 1
ATOM 3452 C CA . ARG A 1 455 ? 13.462 2.991 -38.963 1.00 53.06 455 ARG A CA 1
ATOM 3453 C C . ARG A 1 455 ? 13.486 3.693 -40.313 1.00 53.06 455 ARG A C 1
ATOM 3455 O O . ARG A 1 455 ? 12.763 4.667 -40.515 1.00 53.06 455 ARG A O 1
ATOM 3462 N N . GLY A 1 456 ? 14.269 3.148 -41.241 1.00 54.00 456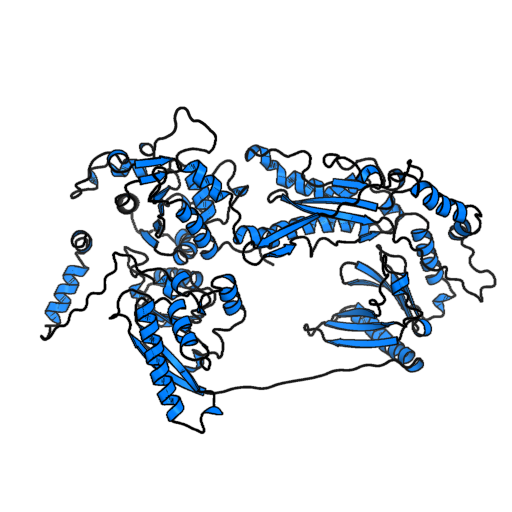 GLY A N 1
ATOM 3463 C CA . GLY A 1 456 ? 14.151 3.413 -42.677 1.00 54.00 456 GLY A CA 1
ATOM 3464 C C . GLY A 1 456 ? 13.313 2.322 -43.344 1.00 54.00 456 GLY A C 1
ATOM 3465 O O . GLY A 1 456 ? 13.464 1.144 -43.011 1.00 54.00 456 GLY A O 1
ATOM 3466 N N . VAL A 1 457 ? 12.429 2.698 -44.268 1.00 54.34 457 VAL A N 1
ATOM 3467 C CA . VAL A 1 457 ? 11.521 1.776 -44.969 1.00 54.34 457 VAL A CA 1
ATOM 3468 C C . VAL A 1 457 ? 11.766 1.849 -46.476 1.00 54.34 457 VAL A C 1
ATOM 3470 O O . VAL A 1 457 ? 11.927 2.937 -47.032 1.00 54.34 457 VAL A O 1
ATOM 3473 N N . PHE A 1 458 ? 11.797 0.680 -47.116 1.00 60.22 458 PHE A N 1
ATOM 3474 C CA . PHE A 1 458 ? 12.064 0.493 -48.539 1.00 60.22 458 PHE A CA 1
ATOM 3475 C C . PHE A 1 458 ? 11.084 -0.538 -49.126 1.00 60.22 458 PHE A C 1
ATOM 3477 O O . PHE A 1 458 ? 10.517 -1.358 -48.399 1.00 60.22 458 PHE A O 1
ATOM 3484 N N . VAL A 1 459 ? 10.916 -0.537 -50.450 1.00 59.91 459 VAL A N 1
ATOM 3485 C CA . VAL A 1 459 ? 9.941 -1.406 -51.146 1.00 59.91 459 VAL A CA 1
ATOM 3486 C C . VAL A 1 459 ? 10.223 -2.905 -50.933 1.00 59.91 459 VAL A C 1
ATOM 3488 O O . VAL A 1 459 ? 9.299 -3.709 -50.865 1.00 59.91 459 VAL A O 1
ATOM 3491 N N . GLN A 1 460 ? 11.498 -3.285 -50.784 1.00 67.50 460 GLN A N 1
ATOM 3492 C CA . GLN A 1 460 ? 11.949 -4.676 -50.603 1.00 67.50 460 GLN A CA 1
ATOM 3493 C C . GLN A 1 460 ? 12.521 -4.968 -49.200 1.00 67.50 460 GLN A C 1
ATOM 3495 O O . GLN A 1 460 ? 13.191 -5.984 -49.005 1.00 67.50 460 GLN A O 1
ATOM 3500 N N . GLY A 1 461 ? 12.315 -4.088 -48.211 1.00 73.25 461 GLY A N 1
ATOM 3501 C CA . GLY A 1 461 ? 12.912 -4.280 -46.887 1.00 73.25 461 GLY A CA 1
ATOM 3502 C C . GLY A 1 461 ? 12.821 -3.092 -45.930 1.00 73.25 461 GLY A C 1
ATOM 3503 O O . GLY A 1 461 ? 12.107 -2.115 -46.151 1.00 73.25 461 GLY A O 1
ATOM 3504 N N . PHE A 1 462 ? 13.564 -3.167 -44.829 1.00 74.50 462 PHE A N 1
ATOM 3505 C CA . PHE A 1 462 ? 13.671 -2.085 -43.852 1.00 74.50 462 PHE A CA 1
ATOM 3506 C C . PHE A 1 462 ? 14.999 -2.127 -43.095 1.00 74.50 462 PHE A C 1
ATOM 3508 O O . PHE A 1 462 ? 15.637 -3.171 -42.978 1.00 74.50 462 PHE A O 1
ATOM 3515 N N . VAL A 1 463 ? 15.381 -0.986 -42.525 1.00 74.44 463 VAL A N 1
ATOM 3516 C CA . VAL A 1 463 ? 16.533 -0.861 -41.624 1.00 74.44 463 VAL A CA 1
ATOM 3517 C C . VAL A 1 463 ? 16.040 -0.406 -40.256 1.00 74.44 463 VAL A C 1
ATOM 3519 O O . VAL A 1 463 ? 15.277 0.558 -40.193 1.00 74.44 463 VAL A O 1
ATOM 3522 N N . LEU A 1 464 ? 16.469 -1.069 -39.178 1.00 75.06 464 LEU A N 1
ATOM 3523 C CA . LEU A 1 464 ? 16.309 -0.583 -37.801 1.00 75.06 464 LEU A CA 1
ATOM 3524 C C . LEU A 1 464 ? 17.664 -0.084 -37.288 1.00 75.06 464 LEU A C 1
ATOM 3526 O O . LEU A 1 464 ? 18.667 -0.778 -37.430 1.00 75.06 464 LEU A O 1
ATOM 3530 N N . LYS A 1 465 ? 17.695 1.090 -36.661 1.00 73.50 465 LYS A N 1
ATOM 3531 C CA . LYS A 1 465 ? 18.857 1.626 -35.939 1.00 73.50 465 LYS A CA 1
ATOM 3532 C C . LYS A 1 465 ? 18.483 1.837 -34.479 1.00 73.50 465 LYS A C 1
ATOM 3534 O O . LYS A 1 465 ? 17.398 2.352 -34.223 1.00 73.50 465 LYS A O 1
ATOM 3539 N N . SER A 1 466 ? 19.379 1.528 -33.553 1.00 75.62 466 SER A N 1
ATOM 3540 C CA . SER A 1 466 ? 19.214 1.740 -32.109 1.00 75.62 466 SER A CA 1
ATOM 3541 C C . SER A 1 466 ? 20.470 2.449 -31.570 1.00 75.62 466 SER A C 1
ATOM 3543 O O . SER A 1 466 ? 21.541 2.265 -32.148 1.00 75.62 466 SER A O 1
ATOM 3545 N N . PRO A 1 467 ? 20.414 3.254 -30.491 1.00 72.00 467 PRO A N 1
ATOM 3546 C CA . PRO A 1 467 ? 21.634 3.691 -29.800 1.00 72.00 467 PRO A CA 1
ATOM 3547 C C . PRO A 1 467 ? 22.373 2.511 -29.138 1.00 72.00 467 PRO A C 1
ATOM 3549 O O . PRO A 1 467 ? 23.574 2.608 -28.860 1.00 72.00 467 PRO A O 1
ATOM 3552 N N . HIS A 1 468 ? 21.662 1.400 -28.909 1.00 75.12 468 HIS A N 1
ATOM 3553 C CA . HIS A 1 468 ? 22.177 0.208 -28.247 1.00 75.12 468 HIS A CA 1
ATOM 3554 C C . HIS A 1 468 ? 22.933 -0.733 -29.193 1.00 75.12 468 HIS A C 1
ATOM 3556 O O . HIS A 1 468 ? 23.940 -1.318 -28.802 1.00 75.12 468 HIS A O 1
ATOM 3562 N N . SER A 1 469 ? 22.486 -0.857 -30.444 1.00 74.31 469 SER A N 1
ATOM 3563 C CA . SER A 1 469 ? 22.962 -1.868 -31.395 1.00 74.31 469 SER A CA 1
ATOM 3564 C C . SER A 1 469 ? 23.206 -1.305 -32.796 1.00 74.31 469 SER A C 1
ATOM 3566 O O . SER A 1 469 ? 22.610 -0.310 -33.212 1.00 74.31 469 SER A O 1
ATOM 3568 N N . HIS A 1 470 ? 24.109 -1.946 -33.544 1.00 74.19 470 HIS A N 1
ATOM 3569 C CA . HIS A 1 470 ? 24.465 -1.517 -34.900 1.00 74.19 470 HIS A CA 1
ATOM 3570 C C . HIS A 1 470 ? 23.252 -1.656 -35.850 1.00 74.19 470 HIS A C 1
ATOM 3572 O O . HIS A 1 470 ? 22.329 -2.406 -35.537 1.00 74.19 470 HIS A O 1
ATOM 3578 N N . PRO A 1 471 ? 23.192 -0.966 -37.004 1.00 79.00 471 PRO A N 1
ATOM 3579 C CA . PRO A 1 471 ? 22.007 -1.012 -37.865 1.00 79.00 471 PRO A CA 1
ATOM 3580 C C . PRO A 1 471 ? 21.646 -2.429 -38.357 1.00 79.00 471 PRO A C 1
ATOM 3582 O O . PRO A 1 471 ? 22.429 -3.069 -39.059 1.00 79.00 471 PRO A O 1
ATOM 3585 N N . LEU A 1 472 ? 20.435 -2.899 -38.038 1.00 78.19 472 LEU A N 1
ATOM 3586 C CA . LEU A 1 472 ? 19.851 -4.133 -38.573 1.00 78.19 472 LEU A CA 1
ATOM 3587 C C . LEU A 1 472 ? 19.310 -3.867 -39.978 1.00 78.19 472 LEU A C 1
ATOM 3589 O O . LEU A 1 472 ? 18.372 -3.083 -40.135 1.00 78.19 472 LEU A O 1
ATOM 3593 N N . VAL A 1 473 ? 19.827 -4.571 -40.985 1.00 79.94 473 VAL A N 1
ATOM 3594 C CA . VAL A 1 473 ? 19.344 -4.492 -42.373 1.00 79.94 473 VAL A CA 1
ATOM 3595 C C . VAL A 1 473 ? 18.515 -5.736 -42.711 1.00 79.94 473 VAL A C 1
ATOM 3597 O O . VAL A 1 473 ? 19.026 -6.855 -42.754 1.00 79.94 473 VAL A O 1
ATOM 3600 N N . VAL A 1 474 ? 17.218 -5.552 -42.968 1.00 78.56 474 VAL A N 1
ATOM 3601 C CA . VAL A 1 474 ? 16.291 -6.626 -43.358 1.00 78.56 474 VAL A CA 1
ATOM 3602 C C . VAL A 1 474 ? 15.897 -6.467 -44.822 1.00 78.56 474 VAL A C 1
ATOM 3604 O O . VAL A 1 474 ? 15.249 -5.490 -45.186 1.00 78.56 474 VAL A O 1
ATOM 3607 N N . SER A 1 475 ? 16.231 -7.464 -45.641 1.00 79.88 475 SER A N 1
ATOM 3608 C CA . SER A 1 475 ? 15.728 -7.629 -47.007 1.00 79.88 475 SER A CA 1
ATOM 3609 C C . SER A 1 475 ? 14.678 -8.743 -47.019 1.00 79.88 475 SER A C 1
ATOM 3611 O O . SER A 1 475 ? 14.871 -9.797 -46.407 1.00 79.88 475 SER A O 1
ATOM 3613 N N . PHE A 1 476 ? 13.553 -8.510 -47.691 1.00 74.81 476 PHE A N 1
ATOM 3614 C CA . PHE A 1 476 ? 12.465 -9.481 -47.802 1.00 74.81 476 PHE A CA 1
ATOM 3615 C C . PHE A 1 476 ? 12.874 -10.752 -48.566 1.00 74.81 476 PHE A C 1
ATOM 3617 O O . PHE A 1 476 ? 12.750 -11.821 -47.968 1.00 74.81 476 PHE A O 1
ATOM 3624 N N . PRO A 1 477 ? 13.419 -10.686 -49.802 1.00 72.25 477 PRO A N 1
ATOM 3625 C CA . PRO A 1 477 ? 13.763 -11.888 -50.571 1.00 72.25 477 PRO A CA 1
ATOM 3626 C C . PRO A 1 477 ? 14.903 -12.730 -49.978 1.00 72.25 477 PRO A C 1
ATOM 3628 O O . PRO A 1 477 ? 15.077 -13.872 -50.396 1.00 72.25 477 PRO A O 1
ATOM 3631 N N . THR A 1 478 ? 15.689 -12.200 -49.032 1.00 75.88 478 THR A N 1
ATOM 3632 C CA . THR A 1 478 ? 16.791 -12.949 -48.397 1.00 75.88 478 THR A CA 1
ATOM 3633 C C . THR A 1 478 ? 16.481 -13.416 -46.977 1.00 75.88 478 THR A C 1
ATOM 3635 O O . THR A 1 478 ? 16.931 -14.496 -46.601 1.00 75.88 478 THR A O 1
ATOM 3638 N N . HIS A 1 479 ? 15.744 -12.633 -46.175 1.00 80.94 479 HIS A N 1
ATOM 3639 C CA . HIS A 1 479 ? 15.644 -12.867 -44.726 1.00 80.94 479 HIS A CA 1
ATOM 3640 C C . HIS A 1 479 ? 14.235 -13.244 -44.231 1.00 80.94 479 HIS A C 1
ATOM 3642 O O . HIS A 1 479 ? 14.132 -13.818 -43.148 1.00 80.94 479 HIS A O 1
ATOM 3648 N N . VAL A 1 480 ? 13.146 -12.935 -44.951 1.00 81.19 480 VAL A N 1
ATOM 3649 C CA . VAL A 1 480 ? 11.764 -13.046 -44.424 1.00 81.19 480 VAL A CA 1
ATOM 3650 C C . VAL A 1 480 ? 11.067 -14.343 -44.861 1.00 81.19 480 VAL A C 1
ATOM 3652 O O . VAL A 1 480 ? 11.259 -14.825 -45.971 1.00 81.19 480 VAL A O 1
ATOM 3655 N N . ARG A 1 481 ? 10.247 -14.913 -43.967 1.00 79.88 481 ARG A N 1
ATOM 3656 C CA . ARG A 1 481 ? 9.545 -16.200 -44.125 1.00 79.88 481 ARG A CA 1
ATOM 3657 C C . ARG A 1 481 ? 8.018 -16.106 -44.017 1.00 79.88 481 ARG A C 1
ATOM 3659 O O . ARG A 1 481 ? 7.323 -16.781 -44.769 1.00 79.88 481 ARG A O 1
ATOM 3666 N N . SER A 1 482 ? 7.476 -15.343 -43.065 1.00 76.62 482 SER A N 1
ATOM 3667 C CA . SER A 1 482 ? 6.019 -15.155 -42.930 1.00 76.62 482 SER A CA 1
ATOM 3668 C C . SER A 1 482 ? 5.638 -13.832 -42.251 1.00 76.62 482 SER A C 1
ATOM 3670 O O . SER A 1 482 ? 6.441 -13.261 -41.517 1.00 76.62 482 SER A O 1
ATOM 3672 N N . LEU A 1 483 ? 4.422 -13.330 -42.519 1.00 73.75 483 LEU A N 1
ATOM 3673 C CA . LEU A 1 483 ? 3.913 -12.037 -42.035 1.00 73.75 483 LEU A CA 1
ATOM 3674 C C . LEU A 1 483 ? 2.520 -12.194 -41.409 1.00 73.75 483 LEU A C 1
ATOM 3676 O O . LEU A 1 483 ? 1.512 -12.227 -42.109 1.00 73.75 483 LEU A O 1
ATOM 3680 N N . ARG A 1 484 ? 2.442 -12.271 -40.078 1.00 69.62 484 ARG A N 1
ATOM 3681 C CA . ARG A 1 484 ? 1.191 -12.573 -39.357 1.00 69.62 484 ARG A CA 1
ATOM 3682 C C . ARG A 1 484 ? 0.690 -11.356 -38.585 1.00 69.62 484 ARG A C 1
ATOM 3684 O O . ARG A 1 484 ? 1.470 -10.727 -37.881 1.00 69.62 484 ARG A O 1
ATOM 3691 N N . VAL A 1 485 ? -0.609 -11.055 -38.652 1.00 66.19 485 VAL A N 1
ATOM 3692 C CA . VAL A 1 485 ? -1.241 -10.073 -37.753 1.00 66.19 485 VAL A CA 1
ATOM 3693 C C . VAL A 1 485 ? -1.917 -10.780 -36.586 1.00 66.19 485 VAL A C 1
ATOM 3695 O O . VAL A 1 485 ? -2.745 -11.667 -36.786 1.00 66.19 485 VAL A O 1
ATOM 3698 N N . LEU A 1 486 ? -1.582 -10.353 -35.370 1.00 58.91 486 LEU A N 1
ATOM 3699 C CA . LEU A 1 486 ? -2.230 -10.776 -34.132 1.00 58.91 486 LEU A CA 1
ATOM 3700 C C . LEU A 1 486 ? -3.031 -9.606 -33.549 1.00 58.91 486 LEU A C 1
ATOM 3702 O O . LEU A 1 486 ? -2.529 -8.484 -33.463 1.00 58.91 486 LEU A O 1
ATOM 3706 N N . SER A 1 487 ? -4.266 -9.875 -33.131 1.00 56.03 487 SER A N 1
ATOM 3707 C CA . SER A 1 487 ? -5.025 -8.996 -32.237 1.00 56.03 487 SER A CA 1
ATOM 3708 C C . SER A 1 487 ? -4.529 -9.169 -30.805 1.00 56.03 487 SER A C 1
ATOM 3710 O O . SER A 1 487 ? -4.393 -10.305 -30.346 1.00 56.03 487 SER A O 1
ATOM 3712 N N . THR A 1 488 ? -4.283 -8.067 -30.102 1.00 54.19 488 THR A N 1
ATOM 3713 C CA . THR A 1 488 ? -4.011 -8.091 -28.657 1.00 54.19 488 THR A CA 1
ATOM 3714 C C . THR A 1 488 ? -5.324 -7.973 -27.860 1.00 54.19 488 THR A C 1
ATOM 3716 O O . THR A 1 488 ? -6.374 -7.776 -28.471 1.00 54.19 488 THR A O 1
ATOM 3719 N N . PRO A 1 489 ? -5.309 -8.082 -26.515 1.00 45.59 489 PRO A N 1
ATOM 3720 C CA . PRO A 1 489 ? -6.479 -7.790 -25.677 1.00 45.59 489 PRO A CA 1
ATOM 3721 C C . PRO A 1 489 ? -6.919 -6.315 -25.679 1.00 45.59 489 PRO A C 1
ATOM 3723 O O . PRO A 1 489 ? -7.932 -5.992 -25.069 1.00 45.59 489 PRO A O 1
ATOM 3726 N N . TYR A 1 490 ? -6.159 -5.425 -26.326 1.00 50.56 490 TYR A N 1
ATOM 3727 C CA . TYR A 1 490 ? -6.483 -4.011 -26.487 1.00 50.56 490 TYR A CA 1
ATOM 3728 C C . TYR A 1 490 ? -6.932 -3.767 -27.933 1.00 50.56 490 TYR A C 1
ATOM 3730 O O . TYR A 1 490 ? -6.141 -3.958 -28.860 1.00 50.56 490 TYR A O 1
ATOM 3738 N N . ASP A 1 491 ? -8.174 -3.317 -28.135 1.00 48.81 491 ASP A N 1
ATOM 3739 C CA . ASP A 1 491 ? -8.768 -3.141 -29.474 1.00 48.81 491 ASP A CA 1
ATOM 3740 C C . ASP A 1 491 ? -7.980 -2.174 -30.382 1.00 48.81 491 ASP A C 1
ATOM 3742 O O . ASP A 1 491 ? -8.006 -2.295 -31.608 1.00 48.81 491 ASP A O 1
ATOM 3746 N N . GLU A 1 492 ? -7.231 -1.241 -29.787 1.00 60.16 492 GLU A N 1
ATOM 3747 C CA . GLU A 1 492 ? -6.400 -0.261 -30.495 1.00 60.16 492 GLU A CA 1
ATOM 3748 C C . GLU A 1 492 ? -5.014 -0.787 -30.920 1.00 60.16 492 GLU A C 1
ATOM 3750 O O . GLU A 1 492 ? -4.314 -0.095 -31.663 1.00 60.16 492 GLU A O 1
ATOM 3755 N N . LEU A 1 493 ? -4.591 -1.981 -30.478 1.00 60.88 493 LEU A N 1
ATOM 3756 C CA . LEU A 1 493 ? -3.250 -2.522 -30.737 1.00 60.88 493 LEU A CA 1
ATOM 3757 C C . LEU A 1 493 ? -3.287 -3.860 -31.491 1.00 60.88 493 LEU A C 1
ATOM 3759 O O . LEU A 1 493 ? -3.726 -4.898 -30.982 1.00 60.88 493 LEU A O 1
ATOM 3763 N N . LEU A 1 494 ? -2.697 -3.845 -32.688 1.00 63.84 494 LEU A N 1
ATOM 3764 C CA . LEU A 1 494 ? -2.354 -5.035 -33.468 1.00 63.84 494 LEU A CA 1
ATOM 3765 C C . LEU A 1 494 ? -0.833 -5.245 -33.485 1.00 63.84 494 LEU A C 1
ATOM 3767 O O . LEU A 1 494 ? -0.064 -4.290 -33.398 1.00 63.84 494 LEU A O 1
ATOM 3771 N N . LEU A 1 495 ? -0.383 -6.488 -33.656 1.00 70.06 495 LEU A N 1
ATOM 3772 C CA . LEU A 1 495 ? 1.034 -6.828 -33.838 1.00 70.06 495 LEU A CA 1
ATOM 3773 C C . LEU A 1 495 ? 1.250 -7.433 -35.227 1.00 70.06 495 LEU A C 1
ATOM 3775 O O . LEU A 1 495 ? 0.619 -8.439 -35.548 1.00 70.06 495 LEU A O 1
ATOM 3779 N N . VAL A 1 496 ? 2.159 -6.867 -36.027 1.00 70.81 496 VAL A N 1
ATOM 3780 C CA . VAL A 1 496 ? 2.662 -7.497 -37.263 1.00 70.81 496 VAL A CA 1
ATOM 3781 C C . VAL A 1 496 ? 3.921 -8.281 -36.913 1.00 70.81 496 VAL A C 1
ATOM 3783 O O . VAL A 1 496 ? 4.969 -7.699 -36.642 1.00 70.81 496 VAL A O 1
ATOM 3786 N N . VAL A 1 497 ? 3.823 -9.605 -36.909 1.00 77.25 497 VAL A N 1
ATOM 3787 C CA . VAL A 1 497 ? 4.944 -10.514 -36.669 1.00 77.25 497 VAL A CA 1
ATOM 3788 C C . VAL A 1 497 ? 5.615 -10.847 -37.998 1.00 77.25 497 VAL A C 1
ATOM 3790 O O . VAL A 1 497 ? 4.982 -11.418 -38.886 1.00 77.25 497 VAL A O 1
ATOM 3793 N N . VAL A 1 498 ? 6.892 -10.488 -38.112 1.00 79.94 498 VAL A N 1
ATOM 3794 C CA . VAL A 1 498 ? 7.801 -10.859 -39.200 1.00 79.94 498 VAL A CA 1
ATOM 3795 C C . VAL A 1 498 ? 8.590 -12.082 -38.749 1.00 79.94 498 VAL A C 1
ATOM 3797 O O . VAL A 1 498 ? 9.409 -11.980 -37.840 1.00 79.94 498 VAL A O 1
ATOM 3800 N N . ASP A 1 499 ? 8.340 -13.232 -39.362 1.00 79.31 499 ASP A N 1
ATOM 3801 C CA . ASP A 1 499 ? 9.117 -14.456 -39.149 1.00 79.31 499 ASP A CA 1
ATOM 3802 C C . ASP A 1 499 ? 10.282 -14.511 -40.156 1.00 79.31 499 ASP A C 1
ATOM 3804 O O . ASP A 1 499 ? 10.104 -14.128 -41.314 1.00 79.31 499 ASP A O 1
ATOM 3808 N N . PHE A 1 500 ? 11.453 -15.008 -39.748 1.00 81.00 500 PHE A N 1
ATOM 3809 C CA . PHE A 1 500 ? 12.689 -15.021 -40.545 1.00 81.00 500 PHE A CA 1
ATOM 3810 C C . PHE A 1 500 ? 13.085 -16.419 -41.063 1.00 81.00 500 PHE A C 1
ATOM 3812 O O . PHE A 1 500 ? 12.625 -17.460 -40.577 1.00 81.00 500 PHE A O 1
ATOM 3819 N N . VAL A 1 501 ? 13.971 -16.446 -42.062 1.00 79.69 501 VAL A N 1
ATOM 3820 C CA . VAL A 1 501 ? 14.595 -17.655 -42.623 1.00 79.69 501 VAL A CA 1
ATOM 3821 C C . VAL A 1 501 ? 15.765 -18.094 -41.737 1.00 79.69 501 VAL A C 1
ATOM 3823 O O . VAL A 1 501 ? 16.699 -17.335 -41.497 1.00 79.69 501 VAL A O 1
ATOM 3826 N N . SER A 1 502 ? 15.753 -19.342 -41.261 1.00 68.69 502 SER A N 1
ATOM 3827 C CA . SER A 1 502 ? 16.704 -19.836 -40.247 1.00 68.69 502 SER A CA 1
ATOM 3828 C C . SER A 1 502 ? 18.174 -19.877 -40.685 1.00 68.69 502 SER A C 1
ATOM 3830 O O . SER A 1 502 ? 19.051 -19.871 -39.827 1.00 68.69 502 SER A O 1
ATOM 3832 N N . THR A 1 503 ? 18.454 -19.915 -41.989 1.00 70.31 503 THR A N 1
ATOM 3833 C CA . THR A 1 503 ? 19.813 -19.907 -42.561 1.00 70.31 503 THR A CA 1
ATOM 3834 C C . THR A 1 503 ? 20.340 -18.509 -42.892 1.00 70.31 503 THR A C 1
ATOM 3836 O O . THR A 1 503 ? 21.507 -18.379 -43.248 1.00 70.31 503 THR A O 1
ATOM 3839 N N . SER A 1 504 ? 19.504 -17.470 -42.800 1.00 74.00 504 SER A N 1
ATOM 3840 C CA . SER A 1 504 ? 19.867 -16.075 -43.086 1.00 74.00 504 SER A CA 1
ATOM 3841 C C . SER A 1 504 ? 19.012 -15.138 -42.223 1.00 74.00 504 SER A C 1
ATOM 3843 O O . SER A 1 504 ? 18.201 -14.349 -42.706 1.00 74.00 504 SER A O 1
ATOM 3845 N N . ASN A 1 505 ? 19.139 -15.301 -40.903 1.00 75.31 505 ASN A N 1
ATOM 3846 C CA . ASN A 1 505 ? 18.402 -14.521 -39.914 1.00 75.31 505 ASN A CA 1
ATOM 3847 C C . ASN A 1 505 ? 19.297 -13.392 -39.367 1.00 75.31 505 ASN A C 1
ATOM 3849 O O . ASN A 1 505 ? 20.107 -13.653 -38.470 1.00 75.31 505 ASN A O 1
ATOM 3853 N N . PRO A 1 506 ? 19.140 -12.138 -39.834 1.00 73.81 506 PRO A N 1
ATOM 3854 C CA . PRO A 1 506 ? 19.996 -11.029 -39.417 1.00 73.81 506 PRO A CA 1
ATOM 3855 C C . PRO A 1 506 ? 19.819 -10.676 -37.930 1.00 73.81 506 PRO A C 1
ATOM 3857 O O . PRO A 1 506 ? 20.683 -10.029 -37.351 1.00 73.81 506 PRO A O 1
ATOM 3860 N N . VAL A 1 507 ? 18.744 -11.130 -37.271 1.00 72.88 507 VAL A N 1
ATOM 3861 C CA . VAL A 1 507 ? 18.497 -10.883 -35.839 1.00 72.88 507 VAL A CA 1
ATOM 3862 C C . VAL A 1 507 ? 19.478 -11.661 -34.947 1.00 72.88 507 VAL A C 1
ATOM 3864 O O . VAL A 1 507 ? 19.852 -11.173 -33.881 1.00 72.88 507 VAL A O 1
ATOM 3867 N N . LEU A 1 508 ? 19.958 -12.832 -35.391 1.00 69.12 508 LEU A N 1
ATOM 3868 C CA . LEU A 1 508 ? 20.987 -13.610 -34.677 1.00 69.12 508 LEU A CA 1
ATOM 3869 C C . LEU A 1 508 ? 22.364 -12.930 -34.740 1.00 69.12 508 LEU A C 1
ATOM 3871 O O . LEU A 1 508 ? 23.153 -12.991 -33.793 1.00 69.12 508 LEU A O 1
ATOM 3875 N N . GLU A 1 509 ? 22.647 -12.247 -35.849 1.00 66.00 509 GLU A N 1
ATOM 3876 C CA . GLU A 1 509 ? 23.843 -11.420 -35.998 1.00 66.00 509 GLU A CA 1
ATOM 3877 C C . GLU A 1 509 ? 23.694 -10.098 -35.238 1.00 66.00 509 GLU A C 1
ATOM 3879 O O . GLU A 1 509 ? 24.632 -9.687 -34.567 1.00 66.00 509 GLU A O 1
ATOM 3884 N N . TRP A 1 510 ? 22.506 -9.503 -35.201 1.00 67.56 510 TRP A N 1
ATOM 3885 C CA . TRP A 1 510 ? 22.249 -8.229 -34.526 1.00 67.56 510 TRP A CA 1
ATOM 3886 C C . TRP A 1 510 ? 22.306 -8.291 -32.991 1.00 67.56 510 TRP A C 1
ATOM 3888 O O . TRP A 1 510 ? 22.935 -7.443 -32.358 1.00 67.56 510 TRP A O 1
ATOM 3898 N N . LEU A 1 511 ? 21.687 -9.302 -32.3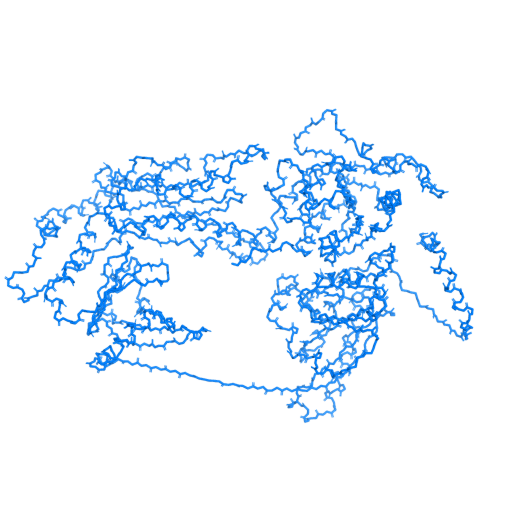68 1.00 64.75 511 LEU A N 1
ATOM 3899 C CA . LEU A 1 511 ? 21.572 -9.369 -30.905 1.00 64.75 511 LEU A CA 1
ATOM 3900 C C . LEU A 1 511 ? 22.852 -9.904 -30.224 1.00 64.75 511 LEU A C 1
ATOM 3902 O O . LEU A 1 511 ? 23.396 -10.936 -30.645 1.00 64.75 511 LEU A O 1
ATOM 3906 N N . PRO A 1 512 ? 23.336 -9.276 -29.134 1.00 55.38 512 PRO A N 1
ATOM 3907 C CA . PRO A 1 512 ? 24.372 -9.856 -28.280 1.00 55.38 512 PRO A CA 1
ATOM 3908 C C . PRO A 1 512 ? 23.912 -11.177 -27.643 1.00 55.38 512 PRO A C 1
ATOM 3910 O O . PRO A 1 512 ? 22.759 -11.321 -27.247 1.00 55.38 512 PRO A O 1
ATOM 3913 N N . GLY A 1 513 ? 24.811 -12.159 -27.531 1.00 52.84 513 GLY A N 1
ATOM 3914 C CA . GLY A 1 513 ? 24.544 -13.408 -26.799 1.00 52.84 513 GLY A CA 1
ATOM 3915 C C . GLY A 1 513 ? 23.515 -14.373 -27.416 1.00 52.84 513 GLY A C 1
ATOM 3916 O O . GLY A 1 513 ? 23.173 -15.360 -26.768 1.00 52.84 513 GLY A O 1
ATOM 3917 N N . ALA A 1 514 ? 23.040 -14.139 -28.647 1.00 51.00 514 ALA A N 1
ATOM 3918 C CA . ALA A 1 514 ? 22.024 -14.946 -29.337 1.00 51.00 514 ALA A CA 1
ATOM 3919 C C . ALA A 1 514 ? 22.511 -16.352 -29.775 1.00 51.00 514 ALA A C 1
ATOM 3921 O O . ALA A 1 514 ? 22.552 -16.685 -30.957 1.00 51.00 514 ALA A O 1
ATOM 3922 N N . ALA A 1 515 ? 22.879 -17.197 -28.808 1.00 42.47 515 ALA A N 1
ATOM 3923 C CA . ALA A 1 515 ? 23.350 -18.569 -29.016 1.00 42.47 515 ALA A CA 1
ATOM 3924 C C . ALA A 1 515 ? 22.218 -19.611 -29.161 1.00 42.47 515 ALA A C 1
ATOM 3926 O O . ALA A 1 515 ? 22.493 -20.795 -29.354 1.00 42.47 515 ALA A O 1
ATOM 3927 N N . THR A 1 516 ? 20.948 -19.203 -29.055 1.00 49.03 516 THR A N 1
ATOM 3928 C CA . THR A 1 516 ? 19.778 -20.087 -29.169 1.00 49.03 516 THR A CA 1
ATOM 3929 C C . THR A 1 516 ? 18.899 -19.702 -30.369 1.00 49.03 516 THR A C 1
ATOM 3931 O O . THR A 1 516 ? 18.578 -18.527 -30.550 1.00 49.03 516 THR A O 1
ATOM 3934 N N . PRO A 1 517 ? 18.429 -20.668 -31.185 1.00 47.31 517 PRO A N 1
ATOM 3935 C CA . PRO A 1 517 ? 17.648 -20.397 -32.400 1.00 47.31 517 PRO A CA 1
ATOM 3936 C C . PRO A 1 517 ? 16.179 -20.003 -32.129 1.00 47.31 517 PRO A C 1
ATOM 3938 O O . PRO A 1 517 ? 15.323 -20.156 -32.997 1.00 47.31 517 PRO A O 1
ATOM 3941 N N . ALA A 1 518 ? 15.862 -19.519 -30.924 1.00 43.47 518 ALA A N 1
ATOM 3942 C CA . ALA A 1 518 ? 14.505 -19.158 -30.510 1.00 43.47 518 ALA A CA 1
ATOM 3943 C C . ALA A 1 518 ? 14.036 -17.802 -31.077 1.00 43.47 518 ALA A C 1
ATOM 3945 O O . ALA A 1 518 ? 12.838 -17.596 -31.260 1.00 43.47 518 ALA A O 1
ATOM 3946 N N . ALA A 1 519 ? 14.966 -16.895 -31.401 1.00 53.03 519 ALA A N 1
ATOM 3947 C CA . ALA A 1 519 ? 14.689 -15.581 -31.990 1.00 53.03 519 ALA A CA 1
ATOM 3948 C C . ALA A 1 519 ? 14.377 -15.672 -33.501 1.00 53.03 519 ALA A C 1
ATOM 3950 O O . ALA A 1 519 ? 15.062 -15.091 -34.343 1.00 53.03 519 ALA A O 1
ATOM 3951 N N . ALA A 1 520 ? 13.348 -16.445 -33.855 1.00 62.72 520 ALA A N 1
ATOM 3952 C CA . ALA A 1 520 ? 12.933 -16.682 -35.239 1.00 62.72 520 ALA A CA 1
ATOM 3953 C C . ALA A 1 520 ? 12.041 -15.570 -35.830 1.00 62.72 520 ALA A C 1
ATOM 3955 O O . ALA A 1 520 ? 11.728 -15.631 -37.018 1.00 62.72 520 ALA A O 1
ATOM 3956 N N . SER A 1 521 ? 11.631 -14.574 -35.033 1.00 71.19 521 SER A N 1
ATOM 3957 C CA . SER A 1 521 ? 10.659 -13.545 -35.433 1.00 71.19 521 SER A CA 1
ATOM 3958 C C . SER A 1 521 ? 10.883 -12.205 -34.718 1.00 71.19 521 SER A C 1
ATOM 3960 O O . SER A 1 521 ? 11.398 -12.178 -33.603 1.00 71.19 521 SER A O 1
ATOM 3962 N N . ILE A 1 522 ? 10.415 -11.103 -35.316 1.00 75.44 522 ILE A N 1
ATOM 3963 C CA . ILE A 1 522 ? 10.252 -9.778 -34.683 1.00 75.44 522 ILE A CA 1
ATOM 3964 C C . ILE A 1 522 ? 8.776 -9.371 -34.752 1.00 75.44 522 ILE A C 1
ATOM 3966 O O . ILE A 1 522 ? 8.140 -9.525 -35.792 1.00 75.44 522 ILE A O 1
ATOM 3970 N N . ALA A 1 523 ? 8.232 -8.810 -33.670 1.00 73.00 523 ALA A N 1
ATOM 3971 C CA . ALA A 1 523 ? 6.897 -8.212 -33.651 1.00 73.00 523 ALA A CA 1
ATOM 3972 C C . ALA A 1 523 ? 6.977 -6.681 -33.778 1.00 73.00 523 ALA A C 1
ATOM 3974 O O . ALA A 1 523 ? 7.769 -6.033 -33.101 1.00 73.00 523 ALA A O 1
ATOM 3975 N N . LEU A 1 524 ? 6.139 -6.106 -34.640 1.00 73.69 524 LEU A N 1
ATOM 3976 C CA . LEU A 1 524 ? 6.042 -4.671 -34.902 1.00 73.69 524 LEU A CA 1
ATOM 3977 C C . LEU A 1 524 ? 4.666 -4.168 -34.423 1.00 73.69 524 LEU A C 1
ATOM 3979 O O . LEU A 1 524 ? 3.651 -4.636 -34.951 1.00 73.69 524 LEU A O 1
ATOM 3983 N N . PRO A 1 525 ? 4.591 -3.244 -33.448 1.00 69.62 525 PRO A N 1
ATOM 3984 C CA . PRO A 1 525 ? 3.317 -2.746 -32.939 1.00 69.62 525 PRO A CA 1
ATOM 3985 C C . PRO A 1 525 ? 2.630 -1.800 -33.931 1.00 69.62 525 PRO A C 1
ATOM 3987 O O . PRO A 1 525 ? 3.250 -0.897 -34.485 1.00 69.62 525 PRO A O 1
ATOM 3990 N N . LEU A 1 526 ? 1.325 -1.980 -34.124 1.00 68.19 526 LEU A N 1
ATOM 3991 C CA . LEU A 1 526 ? 0.446 -1.072 -34.855 1.00 68.19 526 LEU A CA 1
ATOM 3992 C C . LEU A 1 526 ? -0.626 -0.539 -33.901 1.00 68.19 526 LEU A C 1
ATOM 3994 O O . LEU A 1 526 ? -1.687 -1.143 -33.749 1.00 68.19 526 LEU A O 1
ATOM 3998 N N . VAL A 1 527 ? -0.326 0.599 -33.275 1.00 69.50 527 VAL A N 1
ATOM 3999 C CA . VAL A 1 527 ? -1.279 1.374 -32.464 1.00 69.50 527 VAL A CA 1
ATOM 4000 C C . VAL A 1 527 ? -2.175 2.203 -33.386 1.00 69.50 527 VAL A C 1
ATOM 4002 O O . VAL A 1 527 ? -1.667 2.899 -34.274 1.00 69.50 527 VAL A O 1
ATOM 4005 N N . ALA A 1 528 ? -3.489 2.148 -33.176 1.00 61.81 528 ALA A N 1
ATOM 4006 C CA . ALA A 1 528 ? -4.482 2.899 -33.937 1.00 61.81 528 ALA A CA 1
ATOM 4007 C C . ALA A 1 528 ? -4.190 4.413 -33.965 1.00 61.81 528 ALA A C 1
ATOM 4009 O O . ALA A 1 528 ? -3.757 5.003 -32.979 1.00 61.81 528 ALA A O 1
ATOM 4010 N N . GLY A 1 529 ? -4.374 5.050 -35.126 1.00 56.62 529 GLY A N 1
ATOM 4011 C CA . GLY A 1 529 ? -4.173 6.493 -35.318 1.00 56.62 529 GLY A CA 1
ATOM 4012 C C . GLY A 1 529 ? -2.714 6.976 -35.272 1.00 56.62 529 GLY A C 1
ATOM 4013 O O . GLY A 1 529 ? -2.445 8.140 -35.570 1.00 56.62 529 GLY A O 1
ATOM 4014 N N . SER A 1 530 ? -1.751 6.112 -34.937 1.00 64.62 530 SER A N 1
ATOM 4015 C CA . SER A 1 530 ? -0.338 6.490 -34.853 1.00 64.62 530 SER A CA 1
ATOM 4016 C C . SER A 1 530 ? 0.275 6.794 -36.228 1.00 64.62 530 SER A C 1
ATOM 4018 O O . SER A 1 530 ? -0.074 6.184 -37.241 1.00 64.62 530 SER A O 1
ATOM 4020 N N . ARG A 1 531 ? 1.287 7.679 -36.268 1.00 59.47 531 ARG A N 1
ATOM 4021 C CA . ARG A 1 531 ? 2.099 7.894 -37.486 1.00 59.47 531 ARG A CA 1
ATOM 4022 C C . ARG A 1 531 ? 2.716 6.588 -37.995 1.00 59.47 531 ARG A C 1
ATOM 4024 O O . ARG A 1 531 ? 2.792 6.388 -39.201 1.00 59.47 531 ARG A O 1
ATOM 4031 N N . MET A 1 532 ? 3.097 5.683 -37.089 1.00 60.78 532 MET A N 1
ATOM 4032 C CA . MET A 1 532 ? 3.595 4.354 -37.444 1.00 60.78 532 MET A CA 1
ATOM 4033 C C . MET A 1 532 ? 2.537 3.521 -38.173 1.00 60.78 532 MET A C 1
ATOM 4035 O O . MET A 1 532 ? 2.863 2.918 -39.190 1.00 60.78 532 MET A O 1
ATOM 4039 N N . GLN A 1 533 ? 1.279 3.518 -37.717 1.00 63.62 533 GLN A N 1
ATOM 4040 C CA . GLN A 1 533 ? 0.197 2.834 -38.427 1.00 63.62 533 GLN A CA 1
ATOM 4041 C C . GLN A 1 533 ? -0.020 3.438 -39.818 1.00 63.62 533 GLN A C 1
ATOM 4043 O O . GLN A 1 533 ? -0.098 2.683 -40.780 1.00 63.62 533 GLN A O 1
ATOM 4048 N N . VAL A 1 534 ? -0.047 4.769 -39.952 1.00 60.72 534 VAL A N 1
ATOM 4049 C CA . VAL A 1 534 ? -0.200 5.436 -41.260 1.00 60.72 534 VAL A CA 1
ATOM 4050 C C . VAL A 1 534 ? 0.940 5.064 -42.216 1.00 60.72 534 VAL A C 1
ATOM 4052 O O . VAL A 1 534 ? 0.679 4.670 -43.350 1.00 60.72 534 VAL A O 1
ATOM 4055 N N . CYS A 1 535 ? 2.197 5.125 -41.765 1.00 59.94 535 CYS A N 1
ATOM 4056 C CA . CYS A 1 535 ? 3.351 4.785 -42.598 1.00 59.94 535 CYS A CA 1
ATOM 4057 C C . CYS A 1 535 ? 3.422 3.289 -42.931 1.00 59.94 535 CYS A C 1
ATOM 4059 O O . CYS A 1 535 ? 3.683 2.948 -44.081 1.00 59.94 535 CYS A O 1
ATOM 4061 N N . VAL A 1 536 ? 3.165 2.395 -41.965 1.00 62.53 536 VAL A N 1
ATOM 4062 C CA . VAL A 1 536 ? 3.163 0.950 -42.234 1.00 62.53 536 VAL A CA 1
ATOM 4063 C C . VAL A 1 536 ? 2.010 0.581 -43.156 1.00 62.53 536 VAL A C 1
ATOM 4065 O O . VAL A 1 536 ? 2.266 -0.132 -44.111 1.00 62.53 536 VAL A O 1
ATOM 4068 N N . LEU A 1 537 ? 0.786 1.092 -42.959 1.00 64.44 537 LEU A N 1
ATOM 4069 C CA . LEU A 1 537 ? -0.324 0.870 -43.899 1.00 64.44 537 LEU A CA 1
ATOM 4070 C C . LEU A 1 537 ? -0.004 1.407 -45.301 1.00 64.44 537 LEU A C 1
ATOM 4072 O O . LEU A 1 537 ? -0.301 0.726 -46.277 1.00 64.44 537 LEU A O 1
ATOM 4076 N N . GLY A 1 538 ? 0.653 2.568 -45.398 1.00 61.16 538 GLY A N 1
ATOM 4077 C CA . GLY A 1 538 ? 1.081 3.164 -46.668 1.00 61.16 538 GLY A CA 1
ATOM 4078 C C . GLY A 1 538 ? 2.060 2.306 -47.478 1.00 61.16 538 GLY A C 1
ATOM 4079 O O . GLY A 1 538 ? 2.015 2.354 -48.702 1.00 61.16 538 GLY A O 1
ATOM 4080 N N . VAL A 1 539 ? 2.886 1.481 -46.820 1.00 62.50 539 VAL A N 1
ATOM 4081 C CA . VAL A 1 539 ? 3.730 0.469 -47.491 1.00 62.50 539 VAL A CA 1
ATOM 4082 C C . VAL A 1 539 ? 3.162 -0.945 -47.419 1.00 62.50 539 VAL A C 1
ATOM 4084 O O . VAL A 1 539 ? 3.705 -1.841 -48.054 1.00 62.50 539 VAL A O 1
ATOM 4087 N N . LEU A 1 540 ? 2.089 -1.197 -46.661 1.00 66.69 540 LEU A N 1
ATOM 4088 C CA . LEU A 1 540 ? 1.631 -2.561 -46.384 1.00 66.69 540 LEU A CA 1
ATOM 4089 C C . LEU A 1 540 ? 1.150 -3.256 -47.658 1.00 66.69 540 LEU A C 1
ATOM 4091 O O . LEU A 1 540 ? 1.273 -4.471 -47.758 1.00 66.69 540 LEU A O 1
ATOM 4095 N N . ASP A 1 541 ? 0.633 -2.509 -48.630 1.00 61.78 541 ASP A N 1
ATOM 4096 C CA . ASP A 1 541 ? 0.206 -3.065 -49.913 1.00 61.78 541 ASP A CA 1
ATOM 4097 C C . ASP A 1 541 ? 1.388 -3.316 -50.869 1.00 61.78 541 ASP A C 1
ATOM 4099 O O . ASP A 1 541 ? 1.387 -4.329 -51.567 1.00 61.78 541 ASP A O 1
ATOM 4103 N N . GLU A 1 542 ? 2.460 -2.513 -50.812 1.00 65.38 542 GLU A N 1
ATOM 4104 C CA . GLU A 1 542 ? 3.743 -2.836 -51.466 1.00 65.38 542 GLU A CA 1
ATOM 4105 C C . GLU A 1 542 ? 4.411 -4.055 -50.810 1.00 65.38 542 GLU A C 1
ATOM 4107 O O . GLU A 1 542 ? 4.891 -4.957 -51.494 1.00 65.38 542 GLU A O 1
ATOM 4112 N N . TRP A 1 543 ? 4.379 -4.138 -49.478 1.00 70.56 543 TRP A N 1
ATOM 4113 C CA . TRP A 1 543 ? 4.883 -5.274 -48.712 1.00 70.56 543 TRP A CA 1
ATOM 4114 C C . TRP A 1 543 ? 4.061 -6.540 -48.947 1.00 70.56 543 TRP A C 1
ATOM 4116 O O . TRP A 1 543 ? 4.656 -7.603 -49.064 1.00 70.56 543 TRP A O 1
ATOM 4126 N N . LYS A 1 544 ? 2.728 -6.457 -49.084 1.00 65.69 544 LYS A N 1
ATOM 4127 C CA . LYS A 1 544 ? 1.882 -7.577 -49.541 1.00 65.69 544 LYS A CA 1
ATOM 4128 C C . LYS A 1 544 ? 2.222 -7.978 -50.974 1.00 65.69 544 LYS A C 1
ATOM 4130 O O . LYS A 1 544 ? 2.243 -9.168 -51.259 1.00 65.69 544 LYS A O 1
ATOM 4135 N N . ALA A 1 545 ? 2.494 -7.026 -51.868 1.00 62.62 545 ALA A N 1
ATOM 4136 C CA . ALA A 1 545 ? 2.875 -7.323 -53.247 1.00 62.62 545 ALA A CA 1
ATOM 4137 C C . ALA A 1 545 ? 4.256 -8.001 -53.330 1.00 62.62 545 ALA A C 1
ATOM 4139 O O . ALA A 1 545 ? 4.400 -8.996 -54.034 1.00 62.62 545 ALA A O 1
ATOM 4140 N N . SER A 1 546 ? 5.245 -7.536 -52.558 1.00 63.69 546 SER A N 1
ATOM 4141 C CA . SER A 1 546 ? 6.555 -8.191 -52.424 1.00 63.69 546 SER A CA 1
ATOM 4142 C C . SER A 1 546 ? 6.436 -9.558 -51.737 1.00 63.69 546 SER A C 1
ATOM 4144 O O . SER A 1 546 ? 7.010 -10.531 -52.214 1.00 63.69 546 SER A O 1
ATOM 4146 N N . ALA A 1 547 ? 5.620 -9.670 -50.686 1.00 63.22 547 ALA A N 1
ATOM 4147 C CA . ALA A 1 547 ? 5.299 -10.929 -50.019 1.00 63.22 547 ALA A CA 1
ATOM 4148 C C . ALA A 1 547 ? 4.587 -11.931 -50.944 1.00 63.22 547 ALA A C 1
ATOM 4150 O O . ALA A 1 547 ? 4.841 -13.126 -50.852 1.00 63.22 547 ALA A O 1
ATOM 4151 N N . ALA A 1 548 ? 3.731 -11.470 -51.857 1.00 60.59 548 ALA A N 1
ATOM 4152 C CA . ALA A 1 548 ? 3.086 -12.309 -52.867 1.00 60.59 548 ALA A CA 1
ATOM 4153 C C . ALA A 1 548 ? 4.033 -12.671 -54.023 1.00 60.59 548 ALA A C 1
ATOM 4155 O O . ALA A 1 548 ? 3.941 -13.768 -54.560 1.00 60.59 548 ALA A O 1
ATOM 4156 N N . ALA A 1 549 ? 4.982 -11.797 -54.375 1.00 67.44 549 ALA A N 1
ATOM 4157 C CA . ALA A 1 549 ? 6.058 -12.099 -55.324 1.00 67.44 549 ALA A CA 1
ATOM 4158 C C . ALA A 1 549 ? 7.124 -13.067 -54.757 1.00 67.44 549 ALA A C 1
ATOM 4160 O O . ALA A 1 549 ? 8.006 -13.507 -55.499 1.00 67.44 549 ALA A O 1
ATOM 4161 N N . HIS A 1 550 ? 7.051 -13.383 -53.457 1.00 65.44 550 HIS A N 1
ATOM 4162 C CA . HIS A 1 550 ? 7.968 -14.258 -52.717 1.00 65.44 550 HIS A CA 1
ATOM 4163 C C . HIS A 1 550 ? 7.237 -15.289 -51.805 1.00 65.44 550 HIS A C 1
ATOM 4165 O O . HIS A 1 550 ? 7.858 -15.842 -50.902 1.00 65.44 550 HIS A O 1
ATOM 4171 N N . ASP A 1 551 ? 5.940 -15.553 -52.041 1.00 66.19 551 ASP A N 1
ATOM 4172 C CA . ASP A 1 551 ? 5.087 -16.593 -51.413 1.00 66.19 551 ASP A CA 1
ATOM 4173 C C . ASP A 1 551 ? 4.909 -16.592 -49.853 1.00 66.19 551 ASP A C 1
ATOM 4175 O O . ASP A 1 551 ? 5.241 -17.566 -49.173 1.00 66.19 551 ASP A O 1
ATOM 4179 N N . ILE A 1 552 ? 4.317 -15.533 -49.252 1.00 70.25 552 ILE A N 1
ATOM 4180 C CA . ILE A 1 552 ? 4.253 -15.288 -47.773 1.00 70.25 552 ILE A CA 1
ATOM 4181 C C . ILE A 1 552 ? 2.783 -15.059 -47.172 1.00 70.25 552 ILE A C 1
ATOM 4183 O O . ILE A 1 552 ? 2.068 -14.221 -47.718 1.00 70.25 552 ILE A O 1
ATOM 4187 N N . PRO A 1 553 ? 2.295 -15.731 -46.060 1.00 51.25 553 PRO A N 1
ATOM 4188 C CA . PRO A 1 553 ? 0.829 -15.899 -45.641 1.00 51.25 553 PRO A CA 1
ATOM 4189 C C . PRO A 1 553 ? 0.216 -15.291 -44.285 1.00 51.25 553 PRO A C 1
ATOM 4191 O O . PRO A 1 553 ? 0.983 -14.748 -43.497 1.00 51.25 553 PRO A O 1
ATOM 4194 N N . PHE A 1 554 ? -1.133 -15.433 -43.964 1.00 52.69 554 PHE A N 1
ATOM 4195 C CA . PHE A 1 554 ? -2.010 -14.667 -42.946 1.00 52.69 554 PHE A CA 1
ATOM 4196 C C . PHE A 1 554 ? -3.329 -15.365 -42.305 1.00 52.69 554 PHE A C 1
ATOM 4198 O O . PHE A 1 554 ? -3.777 -16.325 -42.922 1.00 52.69 554 PHE A O 1
ATOM 4205 N N . LEU A 1 555 ? -4.010 -14.930 -41.162 1.00 44.91 555 LEU A N 1
ATOM 4206 C CA . LEU A 1 555 ? -5.234 -15.566 -40.433 1.00 44.91 555 LEU A CA 1
ATOM 4207 C C . LEU A 1 555 ? -6.178 -14.692 -39.438 1.00 44.91 555 LEU A C 1
ATOM 4209 O O . LEU A 1 555 ? -5.769 -13.576 -39.129 1.00 44.91 555 LEU A O 1
ATOM 4213 N N . LYS A 1 556 ? -7.385 -15.154 -38.892 1.00 35.56 556 LYS A N 1
ATOM 4214 C CA . LYS A 1 556 ? -8.265 -14.561 -37.746 1.00 35.56 556 LYS A CA 1
ATOM 4215 C C . LYS A 1 556 ? -9.524 -15.394 -37.128 1.00 35.56 556 LYS A C 1
ATOM 4217 O O . LYS A 1 556 ? -9.899 -16.350 -37.799 1.00 35.56 556 LYS A O 1
ATOM 4222 N N . PRO A 1 557 ? -10.201 -15.075 -35.938 1.00 37.84 557 PRO A N 1
ATOM 4223 C CA . PRO A 1 557 ? -11.320 -15.849 -35.200 1.00 37.84 557 PRO A CA 1
ATOM 4224 C C . PRO A 1 557 ? -12.595 -15.114 -34.510 1.00 37.84 557 PRO A C 1
ATOM 4226 O O . PRO A 1 557 ? -12.660 -13.894 -34.627 1.00 37.84 557 PRO A O 1
ATOM 4229 N N . ALA A 1 558 ? -13.577 -15.789 -33.780 1.00 35.19 558 ALA A N 1
ATOM 4230 C CA . ALA A 1 558 ? -14.793 -15.243 -32.984 1.00 35.19 558 ALA A CA 1
ATOM 4231 C C . ALA A 1 558 ? -15.600 -16.193 -31.933 1.00 35.19 558 ALA A C 1
ATOM 4233 O O . ALA A 1 558 ? -15.311 -17.387 -31.936 1.00 35.19 558 ALA A O 1
ATOM 4234 N N . THR A 1 559 ? -16.592 -15.732 -31.066 1.00 38.22 559 THR A N 1
ATOM 4235 C CA . THR A 1 559 ? -17.385 -16.422 -29.902 1.00 38.22 559 THR A CA 1
ATOM 4236 C C . THR A 1 559 ? -18.876 -15.892 -29.601 1.00 38.22 559 THR A C 1
ATOM 4238 O O . THR A 1 559 ? -19.298 -15.103 -30.439 1.00 38.22 559 THR A O 1
ATOM 4241 N N . GLY A 1 560 ? -19.805 -16.157 -28.586 1.00 37.03 560 GLY A N 1
ATOM 4242 C CA . GLY A 1 560 ? -20.082 -17.000 -27.323 1.00 37.03 560 GLY A CA 1
ATOM 4243 C C . GLY A 1 560 ? -21.471 -16.724 -26.502 1.00 37.03 560 GLY A C 1
ATOM 4244 O O . GLY A 1 560 ? -22.107 -15.739 -26.868 1.00 37.03 560 GLY A O 1
ATOM 4245 N N . PRO A 1 561 ? -22.009 -17.512 -25.469 1.00 41.09 561 PRO A N 1
ATOM 4246 C CA . PRO A 1 561 ? -23.434 -17.449 -24.863 1.00 41.09 561 PRO A CA 1
ATOM 4247 C C . PRO A 1 561 ? -23.800 -17.684 -23.282 1.00 41.09 561 PRO A C 1
ATOM 4249 O O . PRO A 1 561 ? -22.893 -18.053 -22.541 1.00 41.09 561 PRO A O 1
ATOM 4252 N N . PRO A 1 562 ? -25.095 -17.553 -22.746 1.00 42.84 562 PRO A N 1
ATOM 4253 C CA . PRO A 1 562 ? -25.627 -17.612 -21.287 1.00 42.84 562 PRO A CA 1
ATOM 4254 C C . PRO A 1 562 ? -26.780 -18.675 -20.898 1.00 42.84 562 PRO A C 1
ATOM 4256 O O . PRO A 1 562 ? -27.036 -19.498 -21.769 1.00 42.84 562 PRO A O 1
ATOM 4259 N N . GLY A 1 563 ? -27.590 -18.837 -19.767 1.00 40.16 563 GLY A N 1
ATOM 4260 C CA . GLY A 1 563 ? -27.912 -18.315 -18.349 1.00 40.16 563 GLY A CA 1
ATOM 4261 C C . GLY A 1 563 ? -29.222 -18.953 -17.621 1.00 40.16 563 GLY A C 1
ATOM 4262 O O . GLY A 1 563 ? -29.961 -19.589 -18.370 1.00 40.16 563 GLY A O 1
ATOM 4263 N N . ASN A 1 564 ? -29.568 -18.884 -16.262 1.00 38.12 564 ASN A N 1
ATOM 4264 C CA . ASN A 1 564 ? -30.869 -19.433 -15.584 1.00 38.12 564 ASN A CA 1
ATOM 4265 C C . ASN A 1 564 ? -31.393 -19.086 -14.064 1.00 38.12 564 ASN A C 1
ATOM 4267 O O . ASN A 1 564 ? -31.157 -17.950 -13.664 1.00 38.12 564 ASN A O 1
ATOM 4271 N N . SER A 1 565 ? -32.156 -19.931 -13.248 1.00 48.75 565 SER A N 1
ATOM 4272 C CA . SER A 1 565 ? -33.291 -19.641 -12.209 1.00 48.75 565 SER A CA 1
ATOM 4273 C C . SER A 1 565 ? -33.223 -19.906 -10.605 1.00 48.75 565 SER A C 1
ATOM 4275 O O . SER A 1 565 ? -32.169 -19.617 -10.082 1.00 48.75 565 SER A O 1
ATOM 4277 N N . TRP A 1 566 ? -34.266 -20.278 -9.752 1.00 60.75 566 TRP A N 1
ATOM 4278 C CA . TRP A 1 566 ? -34.450 -19.900 -8.247 1.00 60.75 566 TRP A CA 1
ATOM 4279 C C . TRP A 1 566 ? -35.239 -20.747 -7.109 1.00 60.75 566 TRP A C 1
ATOM 4281 O O . TRP A 1 566 ? -36.213 -21.397 -7.469 1.00 60.75 566 TRP A O 1
ATOM 4291 N N . HIS A 1 567 ? -34.943 -20.609 -5.752 1.00 66.94 567 HIS A N 1
ATOM 4292 C CA . HIS A 1 567 ? -35.600 -21.110 -4.440 1.00 66.94 567 HIS A CA 1
ATOM 4293 C C . HIS A 1 567 ? -35.216 -20.359 -3.061 1.00 66.94 567 HIS A C 1
ATOM 4295 O O . HIS A 1 567 ? -34.403 -19.441 -3.123 1.00 66.94 567 HIS A O 1
ATOM 4301 N N . HIS A 1 568 ? -35.700 -20.725 -1.815 1.00 79.00 568 HIS A N 1
ATOM 4302 C CA . HIS A 1 568 ? -35.400 -20.100 -0.441 1.00 79.00 568 HIS A CA 1
ATOM 4303 C C . HIS A 1 568 ? -35.399 -21.032 0.843 1.00 79.00 568 HIS A C 1
ATOM 4305 O O . HIS A 1 568 ? -36.128 -22.021 0.860 1.00 79.00 568 HIS A O 1
ATOM 4311 N N . VAL A 1 569 ? -34.627 -20.701 1.920 1.00 80.38 569 VAL A N 1
ATOM 4312 C CA . VAL A 1 569 ? -34.413 -21.392 3.247 1.00 80.38 569 VAL A CA 1
ATOM 4313 C C . VAL A 1 569 ? -34.129 -20.412 4.440 1.00 80.38 569 VAL A C 1
ATOM 4315 O O . VAL A 1 569 ? -33.602 -19.322 4.217 1.00 80.38 569 VAL A O 1
ATOM 4318 N N . VAL A 1 570 ? -34.394 -20.786 5.720 1.00 82.94 570 VAL A N 1
ATOM 4319 C CA . VAL A 1 570 ? -34.137 -19.952 6.943 1.00 82.94 570 VAL A CA 1
ATOM 4320 C C . VAL A 1 570 ? -33.494 -20.697 8.148 1.00 82.94 570 VAL A C 1
ATOM 4322 O O . VAL A 1 570 ? -33.945 -21.770 8.566 1.00 82.94 570 VAL A O 1
ATOM 4325 N N . VAL A 1 571 ? -32.498 -20.064 8.787 1.00 82.31 571 VAL A N 1
ATOM 4326 C CA . VAL A 1 571 ? -31.761 -20.487 9.998 1.00 82.31 571 VAL A CA 1
ATOM 4327 C C . VAL A 1 571 ? -31.793 -19.376 11.067 1.00 82.31 571 VAL A C 1
ATOM 4329 O O . VAL A 1 571 ? -31.599 -18.206 10.754 1.00 82.31 571 VAL A O 1
ATOM 4332 N N . ASP A 1 572 ? -31.990 -19.734 12.337 1.00 78.88 572 ASP A N 1
ATOM 4333 C CA . ASP A 1 572 ? -31.860 -18.827 13.489 1.00 78.88 572 ASP A CA 1
ATOM 4334 C C . ASP A 1 572 ? -30.866 -19.454 14.469 1.00 78.88 572 ASP A C 1
ATOM 4336 O O . ASP A 1 572 ? -30.913 -20.665 14.702 1.00 78.88 572 ASP A O 1
ATOM 4340 N N . THR A 1 573 ? -29.935 -18.653 14.978 1.00 74.25 573 THR A N 1
ATOM 4341 C CA . THR A 1 573 ? -28.816 -19.094 15.820 1.00 74.25 573 THR A CA 1
ATOM 4342 C C . THR A 1 573 ? -28.789 -18.367 17.164 1.00 74.25 573 THR A C 1
ATOM 4344 O O . THR A 1 573 ? -27.888 -18.604 17.963 1.00 74.25 573 THR A O 1
ATOM 4347 N N . ARG A 1 574 ? -29.769 -17.494 17.446 1.00 70.94 574 ARG A N 1
ATOM 4348 C CA . ARG A 1 574 ? -29.863 -16.731 18.708 1.00 70.94 574 ARG A CA 1
ATOM 4349 C C . ARG A 1 574 ? -30.129 -17.605 19.936 1.00 70.94 574 ARG A C 1
ATOM 4351 O O . ARG A 1 574 ? -29.961 -17.144 21.059 1.00 70.94 574 ARG A O 1
ATOM 4358 N N . GLU A 1 575 ? -30.557 -18.845 19.710 1.00 63.12 575 GLU A N 1
ATOM 4359 C CA . GLU A 1 575 ? -30.856 -19.845 20.739 1.00 63.12 575 GLU A CA 1
ATOM 4360 C C . GLU A 1 575 ? -29.731 -20.884 20.921 1.00 63.12 575 GLU A C 1
ATOM 4362 O O . GLU A 1 575 ? -29.853 -21.767 21.768 1.00 63.12 575 GLU A O 1
ATOM 4367 N N . LEU A 1 576 ? -28.656 -20.807 20.125 1.00 61.75 576 LEU A N 1
ATOM 4368 C CA . LEU A 1 576 ? -27.521 -21.734 20.184 1.00 61.75 576 LEU A CA 1
ATOM 4369 C C . LEU A 1 576 ? -26.442 -21.249 21.173 1.00 61.75 576 LEU A C 1
ATOM 4371 O O . LEU A 1 576 ? -26.375 -20.052 21.473 1.00 61.75 576 LEU A O 1
ATOM 4375 N N . PRO A 1 577 ? -25.559 -22.147 21.655 1.00 56.22 577 PRO A N 1
ATOM 4376 C CA . PRO A 1 577 ? -24.332 -21.753 22.338 1.00 56.22 577 PRO A CA 1
ATOM 4377 C C . PRO A 1 577 ? -23.499 -20.776 21.499 1.00 56.22 577 PRO A C 1
ATOM 4379 O O . PRO A 1 577 ? -23.502 -20.821 20.271 1.00 56.22 577 PRO A O 1
ATOM 4382 N N . ALA A 1 578 ? -22.738 -19.912 22.171 1.00 54.59 578 ALA A N 1
ATOM 4383 C CA . ALA A 1 578 ? -21.952 -18.840 21.552 1.00 54.59 578 ALA A CA 1
ATOM 4384 C C . ALA A 1 578 ? -20.744 -19.310 20.703 1.00 54.59 578 ALA A C 1
ATOM 4386 O O . ALA A 1 578 ? -19.935 -18.477 20.282 1.00 54.59 578 ALA A O 1
ATOM 4387 N N . ASP A 1 579 ? -20.588 -20.618 20.465 1.00 60.25 579 ASP A N 1
ATOM 4388 C CA . ASP A 1 579 ? -19.482 -21.176 19.690 1.00 60.25 579 ASP A CA 1
ATOM 4389 C C . ASP A 1 579 ? -19.785 -21.308 18.184 1.00 60.25 579 ASP A C 1
ATOM 4391 O O . ASP A 1 579 ? -20.927 -21.316 17.708 1.00 60.25 579 ASP A O 1
ATOM 4395 N N . ALA A 1 580 ? -18.706 -21.364 17.402 1.00 59.00 580 ALA A N 1
ATOM 4396 C CA . ALA A 1 580 ? -18.767 -21.401 15.946 1.00 59.00 580 ALA A CA 1
ATOM 4397 C C . ALA A 1 580 ? -19.017 -22.809 15.366 1.00 59.00 580 ALA A C 1
ATOM 4399 O O . ALA A 1 580 ? -19.366 -22.923 14.190 1.00 59.00 580 ALA A O 1
ATOM 4400 N N . ALA A 1 581 ? -18.832 -23.876 16.149 1.00 61.88 581 ALA A N 1
ATOM 4401 C CA . ALA A 1 581 ? -18.963 -25.257 15.693 1.00 61.88 581 ALA A CA 1
ATOM 4402 C C . ALA A 1 581 ? -20.434 -25.694 15.652 1.00 61.88 581 ALA A C 1
ATOM 4404 O O . ALA A 1 581 ? -20.892 -26.162 14.602 1.00 61.88 581 ALA A O 1
ATOM 4405 N N . ASP A 1 582 ? -21.180 -25.457 16.735 1.00 70.31 582 ASP A N 1
ATOM 4406 C CA . ASP A 1 582 ? -22.619 -25.740 16.832 1.00 70.31 582 ASP A CA 1
ATOM 4407 C C . ASP A 1 582 ? -23.417 -24.887 15.835 1.00 70.31 582 ASP A C 1
ATOM 4409 O O . ASP A 1 582 ? -24.268 -25.392 15.093 1.00 70.31 582 ASP A O 1
ATOM 4413 N N . THR A 1 583 ? -23.063 -23.601 15.728 1.00 74.94 583 THR A N 1
ATOM 4414 C CA . THR A 1 583 ? -23.622 -22.674 14.733 1.00 74.94 583 THR A CA 1
ATOM 4415 C C . THR A 1 583 ? -23.444 -23.202 13.303 1.00 74.94 583 THR A C 1
ATOM 4417 O O . THR A 1 583 ? -24.412 -23.289 12.541 1.00 74.94 583 THR A O 1
ATOM 4420 N N . ALA A 1 584 ? -22.226 -23.613 12.930 1.00 81.44 584 ALA A N 1
ATOM 4421 C CA . ALA A 1 584 ? -21.946 -24.141 11.594 1.00 81.44 584 ALA A CA 1
ATOM 4422 C C . ALA A 1 584 ? -22.601 -25.514 11.341 1.00 81.44 584 ALA A C 1
ATOM 4424 O O . ALA A 1 584 ? -22.958 -25.824 10.203 1.00 81.44 584 ALA A O 1
ATOM 4425 N N . ALA A 1 585 ? -22.784 -26.337 12.380 1.00 83.19 585 ALA A N 1
ATOM 4426 C CA . ALA A 1 585 ? -23.506 -27.604 12.279 1.00 83.19 585 ALA A CA 1
ATOM 4427 C C . ALA A 1 585 ? -25.001 -27.392 11.993 1.00 83.19 585 ALA A C 1
ATOM 4429 O O . ALA A 1 585 ? -25.537 -28.030 11.088 1.00 83.19 585 ALA A O 1
ATOM 4430 N N . CYS A 1 586 ? -25.651 -26.450 12.687 1.00 83.06 586 CYS A N 1
ATOM 4431 C CA . CYS A 1 586 ? -27.056 -26.100 12.455 1.00 83.06 586 CYS A CA 1
ATOM 4432 C C . CYS A 1 586 ? -27.313 -25.633 11.008 1.00 83.06 586 CYS A C 1
ATOM 4434 O O . CYS A 1 586 ? -28.271 -26.080 10.371 1.00 83.06 586 CYS A O 1
ATOM 4436 N N . ILE A 1 587 ? -26.424 -24.788 10.465 1.00 86.06 587 ILE A N 1
ATOM 4437 C CA . ILE A 1 587 ? -26.505 -24.300 9.078 1.00 86.06 587 ILE A CA 1
ATOM 4438 C C . ILE A 1 587 ? -26.414 -25.466 8.081 1.00 86.06 587 ILE A C 1
ATOM 4440 O O . ILE A 1 587 ? -27.305 -25.603 7.241 1.00 86.06 587 ILE A O 1
ATOM 4444 N N . ARG A 1 588 ? -25.392 -26.332 8.201 1.00 88.06 588 ARG A N 1
ATOM 4445 C CA . ARG A 1 588 ? -25.207 -27.487 7.299 1.00 88.06 588 ARG A CA 1
ATOM 4446 C C . ARG A 1 588 ? -26.438 -28.392 7.258 1.00 88.06 588 ARG A C 1
ATOM 4448 O O . ARG A 1 588 ? -26.894 -28.735 6.172 1.00 88.06 588 ARG A O 1
ATOM 4455 N N . THR A 1 589 ? -27.001 -28.736 8.418 1.00 86.94 589 THR A N 1
ATOM 4456 C CA . THR A 1 589 ? -28.186 -29.607 8.503 1.00 86.94 589 THR A CA 1
ATOM 4457 C C . THR A 1 589 ? -29.376 -29.011 7.748 1.00 86.94 589 THR A C 1
ATOM 4459 O O . THR A 1 589 ? -29.910 -29.655 6.848 1.00 86.94 589 THR A O 1
ATOM 4462 N N . LYS A 1 590 ? -29.741 -27.748 8.022 1.00 84.56 590 LYS A N 1
ATOM 4463 C CA . LYS A 1 590 ? -30.900 -27.115 7.366 1.00 84.56 590 LYS A CA 1
ATOM 4464 C C . LYS A 1 590 ? -30.728 -26.922 5.856 1.00 84.56 590 LYS A C 1
ATOM 4466 O O . LYS A 1 590 ? -31.714 -26.989 5.123 1.00 84.56 590 LYS A O 1
ATOM 4471 N N . VAL A 1 591 ? -29.505 -26.669 5.383 1.00 86.19 591 VAL A N 1
ATOM 4472 C CA . VAL A 1 591 ? -29.221 -26.547 3.943 1.00 86.19 591 VAL A CA 1
ATOM 4473 C C . VAL A 1 591 ? -29.264 -27.922 3.260 1.00 86.19 591 VAL A C 1
ATOM 4475 O O . VAL A 1 591 ? -29.826 -28.033 2.171 1.00 86.19 591 VAL A O 1
ATOM 4478 N N . ALA A 1 592 ? -28.767 -28.980 3.911 1.00 86.12 592 ALA A N 1
ATOM 4479 C CA . ALA A 1 592 ? -28.857 -30.351 3.404 1.00 86.12 592 ALA A CA 1
ATOM 4480 C C . ALA A 1 592 ? -30.314 -30.844 3.299 1.00 86.12 592 ALA A C 1
ATOM 4482 O O . ALA A 1 592 ? -30.697 -31.388 2.261 1.00 86.12 592 ALA A O 1
ATOM 4483 N N . ASP A 1 593 ? -31.147 -30.587 4.314 1.00 83.00 593 ASP A N 1
ATOM 4484 C CA . ASP A 1 593 ? -32.581 -30.921 4.300 1.00 83.00 593 ASP A CA 1
ATOM 4485 C C . ASP A 1 593 ? -33.313 -30.234 3.128 1.00 83.00 593 ASP A C 1
ATOM 4487 O O . ASP A 1 593 ? -34.119 -30.846 2.419 1.00 83.00 593 ASP A O 1
ATOM 4491 N N . ALA A 1 594 ? -32.996 -28.959 2.871 1.00 78.62 594 ALA A N 1
ATOM 4492 C CA . ALA A 1 594 ? -33.553 -28.210 1.748 1.00 78.62 594 ALA A CA 1
ATOM 4493 C C . ALA A 1 594 ? -33.066 -28.733 0.383 1.00 78.62 594 ALA A C 1
ATOM 4495 O O . ALA A 1 594 ? -33.857 -28.827 -0.558 1.00 78.62 594 ALA A O 1
ATOM 4496 N N . LEU A 1 595 ? -31.792 -29.122 0.269 1.00 78.62 595 LEU A N 1
ATOM 4497 C CA . LEU A 1 595 ? -31.234 -29.708 -0.952 1.00 78.62 595 LEU A CA 1
ATOM 4498 C C . LEU A 1 595 ? -31.849 -31.087 -1.259 1.00 78.62 595 LEU A C 1
ATOM 4500 O O . LEU A 1 595 ? -32.168 -31.373 -2.416 1.00 78.62 595 LEU A O 1
ATOM 4504 N N . ALA A 1 596 ? -32.102 -31.912 -0.238 1.00 77.56 596 ALA A N 1
ATOM 4505 C CA . ALA A 1 596 ? -32.834 -33.176 -0.366 1.00 77.56 596 ALA A CA 1
ATOM 4506 C C . ALA A 1 596 ? -34.291 -32.963 -0.830 1.00 77.56 596 ALA A C 1
ATOM 4508 O O . ALA A 1 596 ? -34.804 -33.704 -1.674 1.00 77.56 596 ALA A O 1
ATOM 4509 N N . SER A 1 597 ? -34.948 -31.908 -0.338 1.00 71.06 597 SER A N 1
ATOM 4510 C CA . SER A 1 597 ? -36.285 -31.505 -0.795 1.00 71.06 597 SER A CA 1
ATOM 4511 C C . SER A 1 597 ? -36.291 -31.090 -2.276 1.00 71.06 597 SER A C 1
ATOM 4513 O O . SER A 1 597 ? -37.096 -31.593 -3.060 1.00 71.06 597 SER A O 1
ATOM 4515 N N . ILE A 1 598 ? -35.343 -30.249 -2.711 1.00 68.12 598 ILE A N 1
ATOM 4516 C CA . ILE A 1 598 ? -35.243 -29.811 -4.118 1.00 68.12 598 ILE A CA 1
ATOM 4517 C C . ILE A 1 598 ? -34.928 -30.993 -5.048 1.00 68.12 598 ILE A C 1
ATOM 4519 O O . ILE A 1 598 ? -35.605 -31.184 -6.059 1.00 68.12 598 ILE A O 1
ATOM 4523 N N . THR A 1 599 ? -33.935 -31.818 -4.703 1.00 67.38 599 THR A N 1
ATOM 4524 C CA . THR A 1 599 ? -33.489 -32.944 -5.550 1.00 67.38 599 THR A CA 1
ATOM 4525 C C . THR A 1 599 ? -34.522 -34.065 -5.683 1.00 67.38 599 THR A C 1
ATOM 4527 O O . THR A 1 599 ? -34.512 -34.771 -6.689 1.00 67.38 599 THR A O 1
ATOM 4530 N N . SER A 1 600 ? -35.446 -34.203 -4.726 1.00 59.66 600 SER A N 1
ATOM 4531 C CA . SER A 1 600 ? -36.566 -35.151 -4.814 1.00 59.66 600 SER A CA 1
ATOM 4532 C C . SER A 1 600 ? -37.784 -34.631 -5.596 1.00 59.66 600 SER A C 1
ATOM 4534 O O . SER A 1 600 ? -38.676 -35.424 -5.900 1.00 59.66 600 SER A O 1
ATOM 4536 N N . SER A 1 601 ? -37.830 -33.338 -5.948 1.00 52.38 601 SER A N 1
ATOM 4537 C CA . SER A 1 601 ? -39.060 -32.677 -6.420 1.00 52.38 601 SER A CA 1
ATOM 4538 C C . SER A 1 601 ? -39.208 -32.507 -7.940 1.00 52.38 601 SER A C 1
ATOM 4540 O O . SER A 1 601 ? -40.342 -32.482 -8.415 1.00 52.38 601 SER A O 1
ATOM 4542 N N . ASP A 1 602 ? -38.127 -32.369 -8.723 1.00 46.53 602 ASP A N 1
ATOM 4543 C CA . ASP A 1 602 ? -38.237 -32.086 -10.170 1.00 46.53 602 ASP A CA 1
ATOM 4544 C C . ASP A 1 602 ? -37.092 -32.684 -11.019 1.00 46.53 602 ASP A C 1
ATOM 4546 O O . ASP A 1 602 ? -35.919 -32.342 -10.870 1.00 46.53 602 ASP A O 1
ATOM 4550 N N . VAL A 1 603 ? -37.454 -33.550 -11.974 1.00 42.72 603 VAL A N 1
ATOM 4551 C CA . VAL A 1 603 ? -36.533 -34.199 -12.931 1.00 42.72 603 VAL A CA 1
ATOM 4552 C C . VAL A 1 603 ? -36.229 -33.305 -14.150 1.00 42.72 603 VAL A C 1
ATOM 4554 O O . VAL A 1 603 ? -35.236 -33.514 -14.844 1.00 42.72 603 VAL A O 1
ATOM 4557 N N . VAL A 1 604 ? -37.048 -32.283 -14.417 1.00 42.22 604 VAL A N 1
ATOM 4558 C CA . VAL A 1 604 ? -36.914 -31.360 -15.562 1.00 42.22 604 VAL A CA 1
ATOM 4559 C C . VAL A 1 604 ? -36.124 -30.092 -15.183 1.00 42.22 604 VAL A C 1
ATOM 4561 O O . VAL A 1 604 ? -35.531 -29.439 -16.048 1.00 42.22 604 VAL A O 1
ATOM 4564 N N . GLY A 1 605 ? -36.044 -29.769 -13.888 1.00 40.75 605 GLY A N 1
ATOM 4565 C CA . GLY A 1 605 ? -35.422 -28.549 -13.356 1.00 40.75 605 GLY A CA 1
ATOM 4566 C C . GLY A 1 605 ? -33.912 -28.382 -13.598 1.00 40.75 605 GLY A C 1
ATOM 4567 O O . GLY A 1 605 ? -33.421 -27.253 -13.594 1.00 40.75 605 GLY A O 1
ATOM 4568 N N . TRP A 1 606 ? -33.155 -29.449 -13.878 1.00 38.16 606 TRP A N 1
ATOM 4569 C CA . TRP A 1 606 ? -31.687 -29.371 -14.030 1.00 38.16 606 TRP A CA 1
ATOM 4570 C C . TRP A 1 606 ? -31.208 -28.591 -15.265 1.00 38.16 606 TRP A C 1
ATOM 4572 O O . TRP A 1 606 ? -30.115 -28.026 -15.249 1.00 38.16 606 TRP A O 1
ATOM 4582 N N . LEU A 1 607 ? -32.050 -28.441 -16.293 1.00 38.69 607 LEU A N 1
ATOM 4583 C CA . LEU A 1 607 ? -31.803 -27.503 -17.401 1.00 38.69 607 LEU A CA 1
ATOM 4584 C C . LEU A 1 607 ? -31.894 -26.023 -16.973 1.00 38.69 607 LEU A C 1
ATOM 4586 O O . LEU A 1 607 ? -31.558 -25.140 -17.761 1.00 38.69 607 LEU A O 1
ATOM 4590 N N . ARG A 1 608 ? -32.370 -25.733 -15.752 1.00 47.09 608 ARG A N 1
ATOM 4591 C CA . ARG A 1 608 ? -32.771 -24.392 -15.302 1.00 47.09 608 ARG A CA 1
ATOM 4592 C C . ARG A 1 608 ? -32.004 -23.828 -14.097 1.00 47.09 608 ARG A C 1
ATOM 4594 O O . ARG A 1 608 ? -32.487 -22.861 -13.509 1.00 47.09 608 ARG A O 1
ATOM 4601 N N . ARG A 1 609 ? -30.810 -24.353 -13.766 1.00 55.59 609 ARG A N 1
ATOM 4602 C CA . ARG A 1 609 ? -29.913 -23.892 -12.664 1.00 55.59 609 ARG A CA 1
ATOM 4603 C C . ARG A 1 609 ? -30.684 -23.335 -11.439 1.00 55.59 609 ARG A C 1
ATOM 4605 O O . ARG A 1 609 ? -30.753 -22.113 -11.294 1.00 55.59 609 ARG A O 1
ATOM 4612 N N . PRO A 1 610 ? -31.288 -24.178 -10.587 1.00 60.38 610 PRO A N 1
ATOM 4613 C CA . PRO A 1 610 ? -31.977 -23.702 -9.386 1.00 60.38 610 PRO A CA 1
ATOM 4614 C C . PRO A 1 610 ? -31.002 -23.002 -8.415 1.00 60.38 610 PRO A C 1
ATOM 4616 O O . PRO A 1 610 ? -30.105 -23.644 -7.876 1.00 60.38 610 PRO A O 1
ATOM 4619 N N . ARG A 1 611 ? -31.165 -21.690 -8.184 1.00 71.88 611 ARG A N 1
ATOM 4620 C CA . ARG A 1 611 ? -30.491 -20.940 -7.096 1.00 71.88 611 ARG A CA 1
ATOM 4621 C C . ARG A 1 611 ? -31.221 -21.154 -5.759 1.00 71.88 611 ARG A C 1
ATOM 4623 O O . ARG A 1 611 ? -32.367 -21.590 -5.754 1.00 71.88 611 ARG A O 1
ATOM 4630 N N . MET A 1 612 ? -30.618 -20.762 -4.635 1.00 78.62 612 MET A N 1
ATOM 4631 C CA . MET A 1 612 ? -31.229 -20.811 -3.297 1.00 78.62 612 MET A CA 1
ATOM 4632 C C . MET A 1 612 ? -30.889 -19.543 -2.496 1.00 78.62 612 MET A C 1
ATOM 4634 O O . MET A 1 612 ? -29.729 -19.150 -2.436 1.00 78.62 612 MET A O 1
ATOM 4638 N N . LEU A 1 613 ? -31.885 -18.921 -1.861 1.00 83.56 613 LEU A N 1
ATOM 4639 C CA . LEU A 1 613 ? -31.706 -17.885 -0.836 1.00 83.56 613 LEU A CA 1
ATOM 4640 C C . LEU A 1 613 ? -31.600 -18.547 0.548 1.00 83.56 613 LEU A C 1
ATOM 4642 O O . LEU A 1 613 ? -32.397 -19.432 0.850 1.00 83.56 613 LEU A O 1
ATOM 4646 N N . VAL A 1 614 ? -30.678 -18.106 1.408 1.00 87.25 614 VAL A N 1
ATOM 4647 C CA . VAL A 1 614 ? -30.547 -18.599 2.794 1.00 87.25 614 VAL A CA 1
ATOM 4648 C C . VAL A 1 614 ? -30.500 -17.413 3.753 1.00 87.25 614 VAL A C 1
ATOM 4650 O O . VAL A 1 614 ? -29.633 -16.552 3.637 1.00 87.25 614 VAL A O 1
ATOM 4653 N N . THR A 1 615 ? -31.426 -17.359 4.709 1.00 87.44 615 THR A N 1
ATOM 4654 C CA . THR A 1 615 ? -31.449 -16.335 5.767 1.00 87.44 615 THR A CA 1
ATOM 4655 C C . THR A 1 615 ? -30.827 -16.897 7.046 1.00 87.44 615 THR A C 1
ATOM 4657 O O . THR A 1 615 ? -31.249 -17.962 7.487 1.00 87.44 615 THR A O 1
ATOM 4660 N N . VAL A 1 616 ? -29.869 -16.195 7.664 1.00 87.50 616 VAL A N 1
ATOM 4661 C CA . VAL A 1 616 ? -29.264 -16.572 8.959 1.00 87.50 616 VAL A CA 1
ATOM 4662 C C . VAL A 1 616 ? -29.424 -15.417 9.949 1.00 87.50 616 VAL A C 1
ATOM 4664 O O . VAL A 1 616 ? -29.138 -14.275 9.600 1.00 87.50 616 VAL A O 1
ATOM 4667 N N . VAL A 1 617 ? -29.893 -15.698 11.168 1.00 82.69 617 VAL A N 1
ATOM 4668 C CA . VAL A 1 617 ? -30.205 -14.677 12.187 1.00 82.69 617 VAL A CA 1
ATOM 4669 C C . VAL A 1 617 ? -29.434 -14.935 13.484 1.00 82.69 617 VAL A C 1
ATOM 4671 O O . VAL A 1 617 ? -29.629 -15.971 14.112 1.00 82.69 617 VAL A O 1
ATOM 4674 N N . GLY A 1 618 ? -28.604 -13.980 13.920 1.00 77.69 618 GLY A N 1
ATOM 4675 C CA . GLY A 1 618 ? -27.877 -14.025 15.197 1.00 77.69 618 GLY A CA 1
ATOM 4676 C C . GLY A 1 618 ? -26.520 -13.316 15.149 1.00 77.69 618 GLY A C 1
ATOM 4677 O O . GLY A 1 618 ? -26.168 -12.718 14.135 1.00 77.69 618 GLY A O 1
ATOM 4678 N N . TYR A 1 619 ? -25.730 -13.412 16.226 1.00 75.25 619 TYR A N 1
ATOM 4679 C CA . TYR A 1 619 ? -24.362 -12.863 16.319 1.00 75.25 619 TYR A CA 1
ATOM 4680 C C . TYR A 1 619 ? -23.316 -13.752 15.608 1.00 75.25 619 TYR A C 1
ATOM 4682 O O . TYR A 1 619 ? -22.259 -14.085 16.153 1.00 75.25 619 TYR A O 1
ATOM 4690 N N . VAL A 1 620 ? -23.649 -14.187 14.390 1.00 79.19 620 VAL A N 1
ATOM 4691 C CA . VAL A 1 620 ? -22.819 -15.054 13.543 1.00 79.19 620 VAL A CA 1
ATOM 4692 C C . VAL A 1 620 ? -21.698 -14.277 12.858 1.00 79.19 620 VAL A C 1
ATOM 4694 O O . VAL A 1 620 ? -21.794 -13.067 12.676 1.00 79.19 620 VAL A O 1
ATOM 4697 N N . ASP A 1 621 ? -20.653 -14.986 12.447 1.00 83.31 621 ASP A N 1
ATOM 4698 C CA . ASP A 1 621 ? -19.584 -14.468 11.592 1.00 83.31 621 ASP A CA 1
ATOM 4699 C C . ASP A 1 621 ? -19.845 -14.878 10.119 1.00 83.31 621 ASP A C 1
ATOM 4701 O O . ASP A 1 621 ? -20.099 -16.064 9.871 1.00 83.31 621 ASP A O 1
ATOM 4705 N N . PRO A 1 622 ? -19.797 -13.955 9.133 1.00 88.88 622 PRO A N 1
ATOM 4706 C CA . PRO A 1 622 ? -20.103 -14.273 7.734 1.00 88.88 622 PRO A CA 1
ATOM 4707 C C . PRO A 1 622 ? -19.163 -15.301 7.097 1.00 88.88 622 PRO A C 1
ATOM 4709 O O . PRO A 1 622 ? -19.600 -16.073 6.243 1.00 88.88 622 PRO A O 1
ATOM 4712 N N . ILE A 1 623 ? -17.894 -15.345 7.515 1.00 90.00 623 ILE A N 1
ATOM 4713 C CA . ILE A 1 623 ? -16.882 -16.273 6.992 1.00 90.00 623 ILE A CA 1
ATOM 4714 C C . ILE A 1 623 ? -17.251 -17.703 7.403 1.00 90.00 623 ILE A C 1
ATOM 4716 O O . ILE A 1 623 ? -17.273 -18.613 6.571 1.00 90.00 623 ILE A O 1
ATOM 4720 N N . GLY A 1 624 ? -17.632 -17.886 8.672 1.00 88.12 624 GLY A N 1
ATOM 4721 C CA . GLY A 1 624 ? -18.172 -19.140 9.199 1.00 88.12 624 GLY A CA 1
ATOM 4722 C C . GLY A 1 624 ? -19.468 -19.584 8.514 1.00 88.12 624 GLY A C 1
ATOM 4723 O O . GLY A 1 624 ? -19.611 -20.768 8.206 1.00 88.12 624 GLY A O 1
ATOM 4724 N N . VAL A 1 625 ? -20.384 -18.653 8.217 1.00 89.00 625 VAL A N 1
ATOM 4725 C CA . VAL A 1 625 ? -21.627 -18.950 7.477 1.00 89.00 625 VAL A CA 1
ATOM 4726 C C . VAL A 1 625 ? -21.327 -19.407 6.046 1.00 89.00 625 VAL A C 1
ATOM 4728 O O . VAL A 1 625 ? -21.825 -20.452 5.626 1.00 89.00 625 VAL A O 1
ATOM 4731 N N . CYS A 1 626 ? -20.480 -18.679 5.312 1.00 91.56 626 CYS A N 1
ATOM 4732 C CA . CYS A 1 626 ? -20.107 -19.035 3.941 1.00 91.56 626 CYS A CA 1
ATOM 4733 C C . CYS A 1 626 ? -19.418 -20.409 3.892 1.00 91.56 626 CYS A C 1
ATOM 4735 O O . CYS A 1 626 ? -19.789 -21.260 3.084 1.00 91.56 626 CYS A O 1
ATOM 4737 N N . ALA A 1 627 ? -18.472 -20.660 4.806 1.00 90.00 627 ALA A N 1
ATOM 4738 C CA . ALA A 1 627 ? -17.759 -21.934 4.884 1.00 90.00 627 ALA A CA 1
ATOM 4739 C C . ALA A 1 627 ? -18.693 -23.099 5.251 1.00 90.00 627 ALA A C 1
ATOM 4741 O O . ALA A 1 627 ? -18.530 -24.206 4.737 1.00 90.00 627 ALA A O 1
ATOM 4742 N N . ALA A 1 628 ? -19.703 -22.874 6.101 1.00 89.19 628 ALA A N 1
ATOM 4743 C CA . ALA A 1 628 ? -20.723 -23.878 6.400 1.00 89.19 628 ALA A CA 1
ATOM 4744 C C . ALA A 1 628 ? -21.567 -24.234 5.161 1.00 89.19 628 ALA A C 1
ATOM 4746 O O . ALA A 1 628 ? -21.841 -25.412 4.941 1.00 89.19 628 ALA A O 1
ATOM 4747 N N . ILE A 1 629 ? -21.928 -23.256 4.324 1.00 89.56 629 ILE A N 1
ATOM 4748 C CA . ILE A 1 629 ? -22.711 -23.498 3.101 1.00 89.56 629 ILE A CA 1
ATOM 4749 C C . ILE A 1 629 ? -21.883 -24.271 2.062 1.00 89.56 629 ILE A C 1
ATOM 4751 O O . ILE A 1 629 ? -22.320 -25.334 1.625 1.00 89.56 629 ILE A O 1
ATOM 4755 N N . GLU A 1 630 ? -20.668 -23.821 1.723 1.00 87.50 630 GLU A N 1
ATOM 4756 C CA . GLU A 1 630 ? -19.816 -24.517 0.735 1.00 87.50 630 GLU A CA 1
ATOM 4757 C C . GLU A 1 630 ? -19.363 -25.915 1.197 1.00 87.50 630 GLU A C 1
ATOM 4759 O O . GLU A 1 630 ? -19.164 -26.809 0.376 1.00 87.50 630 GLU A O 1
ATOM 4764 N N . SER A 1 631 ? -19.248 -26.145 2.512 1.00 87.12 631 SER A N 1
ATOM 4765 C CA . SER A 1 631 ? -18.972 -27.480 3.069 1.00 87.12 631 SER A CA 1
ATOM 4766 C C . SER A 1 631 ? -20.208 -28.382 3.205 1.00 87.12 631 SER A C 1
ATOM 4768 O O . SER A 1 631 ? -20.056 -29.529 3.626 1.00 87.12 631 SER A O 1
ATOM 4770 N N . THR A 1 632 ? -21.412 -27.910 2.850 1.00 85.75 632 THR A N 1
ATOM 4771 C CA . THR A 1 632 ? -22.633 -28.738 2.874 1.00 85.75 632 THR A CA 1
ATOM 4772 C C . THR A 1 632 ? -22.684 -29.695 1.681 1.00 85.75 632 THR A C 1
ATOM 4774 O O . THR A 1 632 ? -22.829 -30.899 1.876 1.00 85.75 632 THR A O 1
ATOM 4777 N N . ASP A 1 633 ? -22.545 -29.182 0.454 1.00 81.06 633 ASP A N 1
ATOM 4778 C CA . ASP A 1 633 ? -22.516 -29.988 -0.772 1.00 81.06 633 ASP A CA 1
ATOM 4779 C C . ASP A 1 633 ? -21.734 -29.266 -1.886 1.00 81.06 633 ASP A C 1
ATOM 4781 O O . ASP A 1 633 ? -21.878 -28.061 -2.081 1.00 81.06 633 ASP A O 1
ATOM 4785 N N . ARG A 1 634 ? -20.928 -30.013 -2.654 1.00 78.06 634 ARG A N 1
ATOM 4786 C CA . ARG A 1 634 ? -20.061 -29.477 -3.725 1.00 78.06 634 ARG A CA 1
ATOM 4787 C C . ARG A 1 634 ? -20.808 -28.947 -4.956 1.00 78.06 634 ARG A C 1
ATOM 4789 O O . ARG A 1 634 ? -20.173 -28.370 -5.835 1.00 78.06 634 ARG A O 1
ATOM 4796 N N . SER A 1 635 ? -22.113 -29.188 -5.063 1.00 74.06 635 SER A N 1
ATOM 4797 C CA . SER A 1 635 ? -22.974 -28.640 -6.117 1.00 74.06 635 SER A CA 1
ATOM 4798 C C . SER A 1 635 ? -23.504 -27.236 -5.804 1.00 74.06 635 SER A C 1
ATOM 4800 O O . SER A 1 635 ? -24.027 -26.576 -6.704 1.00 74.06 635 SER A O 1
ATOM 4802 N N . LEU A 1 636 ? -23.353 -26.758 -4.563 1.00 78.44 636 LEU A N 1
ATOM 4803 C CA . LEU A 1 636 ? -23.747 -25.412 -4.156 1.00 78.44 636 LEU A CA 1
ATOM 4804 C C . LEU A 1 636 ? -22.631 -24.402 -4.452 1.00 78.44 636 LEU A C 1
ATOM 4806 O O . LEU A 1 636 ? -21.469 -24.620 -4.121 1.00 78.44 636 LEU A O 1
ATOM 4810 N N . THR A 1 637 ? -23.003 -23.261 -5.030 1.00 82.38 637 THR A N 1
ATOM 4811 C CA . THR A 1 637 ? -22.104 -22.124 -5.277 1.00 82.38 637 THR A CA 1
ATOM 4812 C C . THR A 1 637 ? -22.707 -20.851 -4.695 1.00 82.38 637 THR A C 1
ATOM 4814 O O . THR A 1 637 ? -23.828 -20.479 -5.056 1.00 82.38 637 THR A O 1
ATOM 4817 N N . LEU A 1 638 ? -21.968 -20.160 -3.825 1.00 87.38 638 LEU A N 1
ATOM 4818 C CA . LEU A 1 638 ? -22.367 -18.847 -3.319 1.00 87.38 638 LEU A CA 1
ATOM 4819 C C . LEU A 1 638 ? -22.380 -17.823 -4.467 1.00 87.38 638 LEU A C 1
ATOM 4821 O O . LEU A 1 638 ? -21.443 -17.753 -5.259 1.00 87.38 638 LEU A O 1
ATOM 4825 N N . SER A 1 639 ? -23.458 -17.040 -4.559 1.00 84.38 639 SER A N 1
ATOM 4826 C CA . SER A 1 639 ? -23.657 -16.015 -5.601 1.00 84.38 639 SER A CA 1
ATOM 4827 C C . SER A 1 639 ? -23.682 -14.598 -5.036 1.00 84.38 639 SER A C 1
ATOM 4829 O O . SER A 1 639 ? -23.067 -13.704 -5.609 1.00 84.38 639 SER A O 1
ATOM 4831 N N . THR A 1 640 ? -24.346 -14.399 -3.897 1.00 86.62 640 THR A N 1
ATOM 4832 C CA . THR A 1 640 ? -24.570 -13.094 -3.259 1.00 86.62 640 THR A CA 1
ATOM 4833 C C . THR A 1 640 ? -24.717 -13.315 -1.753 1.00 86.62 640 THR A C 1
ATOM 4835 O O . THR A 1 640 ? -25.310 -14.316 -1.343 1.00 86.62 640 THR A O 1
ATOM 4838 N N . VAL A 1 641 ? -24.198 -12.407 -0.922 1.00 90.69 641 VAL A N 1
ATOM 4839 C CA . VAL A 1 641 ? -24.314 -12.479 0.545 1.00 90.69 641 VAL A CA 1
ATOM 4840 C C . VAL A 1 641 ? -24.682 -11.096 1.075 1.00 90.69 641 VAL A C 1
ATOM 4842 O O . VAL A 1 641 ? -23.926 -10.140 0.909 1.00 90.69 641 VAL A O 1
ATOM 4845 N N . ILE A 1 642 ? -25.859 -10.992 1.694 1.00 88.94 642 ILE A N 1
ATOM 4846 C CA . ILE A 1 642 ? -26.477 -9.716 2.069 1.00 88.94 642 ILE A CA 1
ATOM 4847 C C . ILE A 1 642 ? -26.491 -9.573 3.594 1.00 88.94 642 ILE A C 1
ATOM 4849 O O . ILE A 1 642 ? -27.102 -10.392 4.282 1.00 88.94 642 ILE A O 1
ATOM 4853 N N . ALA A 1 643 ? -25.866 -8.518 4.119 1.00 90.06 643 ALA A N 1
ATOM 4854 C CA . ALA A 1 643 ? -25.997 -8.118 5.521 1.00 90.06 643 ALA A CA 1
ATOM 4855 C C . ALA A 1 643 ? -27.136 -7.095 5.672 1.00 90.06 643 ALA A C 1
ATOM 4857 O O . ALA A 1 643 ? -27.274 -6.196 4.844 1.00 90.06 643 ALA A O 1
ATOM 4858 N N . VAL A 1 644 ? -27.947 -7.200 6.729 1.00 87.31 644 VAL A N 1
ATOM 4859 C CA . VAL A 1 644 ? -29.052 -6.263 7.004 1.00 87.31 644 VAL A CA 1
ATOM 4860 C C . VAL A 1 644 ? -28.855 -5.639 8.380 1.00 87.31 644 VAL A C 1
ATOM 4862 O O . VAL A 1 644 ? -28.796 -6.345 9.383 1.00 87.31 644 VAL A O 1
ATOM 4865 N N . VAL A 1 645 ? -28.766 -4.311 8.423 1.00 87.00 645 VAL A N 1
ATOM 4866 C CA . VAL A 1 645 ? -28.444 -3.521 9.616 1.00 87.00 645 VAL A CA 1
ATOM 4867 C C . VAL A 1 645 ? -29.612 -2.585 9.936 1.00 87.00 645 VAL A C 1
ATOM 4869 O O . VAL A 1 645 ? -30.233 -2.006 9.041 1.00 87.00 645 VAL A O 1
ATOM 4872 N N . SER A 1 646 ? -29.929 -2.412 11.220 1.00 84.94 646 SER A N 1
ATOM 4873 C CA . SER A 1 646 ? -30.853 -1.364 11.668 1.00 84.94 646 SER A CA 1
ATOM 4874 C C . SER A 1 646 ? -30.066 -0.114 12.032 1.00 84.94 646 SER A C 1
ATOM 4876 O O . SER A 1 646 ? -29.319 -0.123 13.008 1.00 84.94 646 SER A O 1
ATOM 4878 N N . SER A 1 647 ? -30.224 0.955 11.248 1.00 83.44 647 SER A N 1
ATOM 4879 C CA . SER A 1 647 ? -29.418 2.177 11.392 1.00 83.44 647 SER A CA 1
ATOM 4880 C C . SER A 1 647 ? -29.580 2.791 12.786 1.00 83.44 647 SER A C 1
ATOM 4882 O O . SER A 1 647 ? -28.592 3.089 13.448 1.00 83.44 647 SER A O 1
ATOM 4884 N N . VAL A 1 648 ? -30.828 2.855 13.264 1.00 76.81 648 VAL A N 1
ATOM 4885 C CA . VAL A 1 648 ? -31.222 3.354 14.595 1.00 76.81 648 VAL A CA 1
ATOM 4886 C C . VAL A 1 648 ? -30.648 2.508 15.733 1.00 76.81 648 VAL A C 1
ATOM 4888 O O . VAL A 1 648 ? -30.362 3.027 16.806 1.00 76.81 648 VAL A O 1
ATOM 4891 N N . ALA A 1 649 ? -30.462 1.203 15.515 1.00 72.44 649 ALA A N 1
ATOM 4892 C CA . ALA A 1 649 ? -29.896 0.319 16.530 1.00 72.44 649 ALA A CA 1
ATOM 4893 C C . ALA A 1 649 ? -28.375 0.515 16.680 1.00 72.44 649 ALA A C 1
ATOM 4895 O O . ALA A 1 649 ? -27.842 0.320 17.767 1.00 72.44 649 ALA A O 1
ATOM 4896 N N . VAL A 1 650 ? -27.679 0.907 15.608 1.00 71.81 650 VAL A N 1
ATOM 4897 C CA . VAL A 1 650 ? -26.228 1.162 15.629 1.00 71.81 650 VAL A CA 1
ATOM 4898 C C . VAL A 1 650 ? -25.896 2.521 16.251 1.00 71.81 650 VAL A C 1
ATOM 4900 O O . VAL A 1 650 ? -24.909 2.641 16.971 1.00 71.81 650 VAL A O 1
ATOM 4903 N N . THR A 1 651 ? -26.709 3.547 15.996 1.00 63.91 651 THR A N 1
ATOM 4904 C CA . THR A 1 651 ? -26.460 4.921 16.458 1.00 63.91 651 THR A CA 1
ATOM 4905 C C . THR A 1 651 ? -27.010 5.163 17.869 1.00 63.91 651 THR A C 1
ATOM 4907 O O . THR A 1 651 ? -28.106 5.700 18.032 1.00 63.91 651 THR A O 1
ATOM 4910 N N . VAL A 1 652 ? -26.247 4.792 18.901 1.00 59.03 652 VAL A N 1
ATOM 4911 C CA . VAL A 1 652 ? -26.570 5.104 20.306 1.00 59.03 652 VAL A CA 1
ATOM 4912 C C . VAL A 1 652 ? -25.749 6.320 20.777 1.00 59.03 652 VAL A C 1
ATOM 4914 O O . VAL A 1 652 ? -24.534 6.313 20.593 1.00 59.03 652 VAL A O 1
ATOM 4917 N N . PRO A 1 653 ? -26.351 7.356 21.406 1.00 46.97 653 PRO A N 1
ATOM 4918 C CA . PRO A 1 653 ? -25.644 8.608 21.719 1.00 46.97 653 PRO A CA 1
ATOM 4919 C C . PRO A 1 653 ? -24.406 8.470 22.619 1.00 46.97 653 PRO A C 1
ATOM 4921 O O . PRO A 1 653 ? -23.450 9.218 22.458 1.00 46.97 653 PRO A O 1
ATOM 4924 N N . GLU A 1 654 ? -24.409 7.514 23.553 1.00 45.94 654 GLU A N 1
ATOM 4925 C CA . GLU A 1 654 ? -23.338 7.334 24.551 1.00 45.94 654 GLU A CA 1
ATOM 4926 C C . GLU A 1 654 ? -22.370 6.175 24.228 1.00 45.94 654 GLU A C 1
ATOM 4928 O O . GLU A 1 654 ? -21.480 5.864 25.021 1.00 45.94 654 GLU A O 1
ATOM 4933 N N . SER A 1 655 ? -22.537 5.496 23.085 1.00 50.78 655 SER A N 1
ATOM 4934 C CA . SER A 1 655 ? -21.615 4.446 22.638 1.00 50.78 655 SER A CA 1
ATOM 4935 C C . SER A 1 655 ? -21.706 4.225 21.132 1.00 50.78 655 SER A C 1
ATOM 4937 O O . SER A 1 655 ? -22.756 3.863 20.605 1.00 50.78 655 SER A O 1
ATOM 4939 N N . ALA A 1 656 ? -20.573 4.365 20.443 1.00 51.28 656 ALA A N 1
ATOM 4940 C CA . ALA A 1 656 ? -20.497 4.229 18.991 1.00 51.28 656 ALA A CA 1
ATOM 4941 C C . ALA A 1 656 ? -20.586 2.775 18.473 1.00 51.28 656 ALA A C 1
ATOM 4943 O O . ALA A 1 656 ? -20.595 2.565 17.259 1.00 51.28 656 ALA A O 1
ATOM 4944 N N . ASN A 1 657 ? -20.656 1.773 19.362 1.00 59.47 657 ASN A N 1
ATOM 4945 C CA . ASN A 1 657 ? -20.835 0.373 18.976 1.00 59.47 657 ASN A CA 1
ATOM 4946 C C . ASN A 1 657 ? -21.591 -0.448 20.051 1.00 59.47 657 ASN A C 1
ATOM 4948 O O . ASN A 1 657 ? -20.965 -1.128 20.867 1.00 59.47 657 ASN A O 1
ATOM 4952 N N . PRO A 1 658 ? -22.937 -0.411 20.068 1.00 56.84 658 PRO A N 1
ATOM 4953 C CA . PRO A 1 658 ? -23.751 -1.075 21.091 1.00 56.84 658 PRO A CA 1
ATOM 4954 C C . PRO A 1 658 ? -23.922 -2.595 20.900 1.00 56.84 658 PRO A C 1
ATOM 4956 O O . PRO A 1 658 ? -24.496 -3.244 21.775 1.00 56.84 658 PRO A O 1
ATOM 4959 N N . PHE A 1 659 ? -23.457 -3.183 19.786 1.00 68.56 659 PHE A N 1
ATOM 4960 C CA . PHE A 1 659 ? -23.658 -4.605 19.476 1.00 68.56 659 PHE A CA 1
ATOM 4961 C C . PHE A 1 659 ? -22.343 -5.356 19.216 1.00 68.56 659 PHE A C 1
ATOM 4963 O O . PHE A 1 659 ? -21.540 -4.933 18.380 1.00 68.56 659 PHE A O 1
ATOM 4970 N N . PRO A 1 660 ? -22.123 -6.522 19.855 1.00 66.31 660 PRO A N 1
ATOM 4971 C CA . PRO A 1 660 ? -20.949 -7.336 19.577 1.00 66.31 660 PRO A CA 1
ATOM 4972 C C . PRO A 1 660 ? -20.981 -7.840 18.127 1.00 66.31 660 PRO A C 1
ATOM 4974 O O . PRO A 1 660 ? -22.032 -8.233 17.621 1.00 66.31 660 PRO A O 1
ATOM 4977 N N . LYS A 1 661 ? -19.809 -7.865 17.480 1.00 72.88 661 LYS A N 1
ATOM 4978 C CA . LYS A 1 661 ? -19.599 -8.324 16.092 1.00 72.88 661 LYS A CA 1
ATOM 4979 C C . LYS A 1 661 ? -20.298 -7.522 14.984 1.00 72.88 661 LYS A C 1
ATOM 4981 O O . LYS A 1 661 ? -20.286 -7.973 13.844 1.00 72.88 661 LYS A O 1
ATOM 4986 N N . LEU A 1 662 ? -20.846 -6.333 15.257 1.00 79.94 662 LEU A N 1
ATOM 4987 C CA . LEU A 1 662 ? -21.501 -5.509 14.229 1.00 79.94 662 LEU A CA 1
ATOM 4988 C C . LEU A 1 662 ? -20.627 -5.306 12.975 1.00 79.94 662 LEU A C 1
ATOM 4990 O O . LEU A 1 662 ? -21.069 -5.582 11.864 1.00 79.94 662 LEU A O 1
ATOM 4994 N N . TRP A 1 663 ? -19.381 -4.857 13.154 1.00 82.00 663 TRP A N 1
ATOM 4995 C CA . TRP A 1 663 ? -18.462 -4.600 12.041 1.00 82.00 663 TRP A CA 1
ATOM 4996 C C . TRP A 1 663 ? -17.905 -5.896 11.423 1.00 82.00 663 TRP A C 1
ATOM 4998 O O . TRP A 1 663 ? -17.758 -5.976 10.205 1.00 82.00 663 TRP A O 1
ATOM 5008 N N . ASP A 1 664 ? -17.716 -6.957 12.221 1.00 80.31 664 ASP A N 1
ATOM 5009 C CA . ASP A 1 664 ? -17.386 -8.302 11.716 1.00 80.31 664 ASP A CA 1
ATOM 5010 C C . ASP A 1 664 ? -18.460 -8.844 10.760 1.00 80.31 664 ASP A C 1
ATOM 5012 O O . ASP A 1 664 ? -18.143 -9.503 9.770 1.00 80.31 664 ASP A O 1
ATOM 5016 N N . GLN A 1 665 ? -19.736 -8.534 11.012 1.00 86.12 665 GLN A N 1
ATOM 5017 C CA . GLN A 1 665 ? -20.851 -8.945 10.157 1.00 86.12 665 GLN A CA 1
ATOM 5018 C C . GLN A 1 665 ? -20.884 -8.259 8.787 1.00 86.12 665 GLN A C 1
ATOM 5020 O O . GLN A 1 665 ? -21.637 -8.699 7.920 1.00 86.12 665 GLN A O 1
ATOM 5025 N N . LEU A 1 666 ? -20.044 -7.246 8.556 1.00 89.38 666 LEU A N 1
ATOM 5026 C CA . LEU A 1 666 ? -19.904 -6.581 7.259 1.00 89.38 666 LEU A CA 1
ATOM 5027 C C . LEU A 1 666 ? -18.731 -7.125 6.420 1.00 89.38 666 LEU A C 1
ATOM 5029 O O . LEU A 1 666 ? -18.577 -6.690 5.282 1.00 89.38 666 LEU A O 1
ATOM 5033 N N . ALA A 1 667 ? -17.949 -8.078 6.953 1.00 88.69 667 ALA A N 1
ATOM 5034 C CA . ALA A 1 667 ? -16.699 -8.638 6.415 1.00 88.69 667 ALA A CA 1
ATOM 5035 C C . ALA A 1 667 ? -16.433 -8.421 4.906 1.00 88.69 667 ALA A C 1
ATOM 5037 O O . ALA A 1 667 ? -17.025 -9.074 4.035 1.00 88.69 667 ALA A O 1
ATOM 5038 N N . ALA A 1 668 ? -15.463 -7.545 4.619 1.00 89.06 668 ALA A N 1
ATOM 5039 C CA . ALA A 1 668 ? -14.972 -7.252 3.278 1.00 89.06 668 ALA A CA 1
ATOM 5040 C C . ALA A 1 668 ? -14.579 -8.516 2.494 1.00 89.06 668 ALA A C 1
ATOM 5042 O O . ALA A 1 668 ? -13.933 -9.429 3.014 1.00 89.06 668 ALA A O 1
ATOM 5043 N N . GLY A 1 669 ? -14.989 -8.568 1.225 1.00 88.50 669 GLY A N 1
ATOM 5044 C CA . GLY A 1 669 ? -14.783 -9.720 0.343 1.00 88.50 669 GLY A CA 1
ATOM 5045 C C . GLY A 1 669 ? -15.719 -10.912 0.589 1.00 88.50 669 GLY A C 1
ATOM 5046 O O . GLY A 1 669 ? -15.695 -11.839 -0.216 1.00 88.50 669 GLY A O 1
ATOM 5047 N N . PHE A 1 670 ? -16.560 -10.900 1.631 1.00 91.69 670 PHE A N 1
ATOM 5048 C CA . PHE A 1 670 ? -17.614 -11.904 1.844 1.00 91.69 670 PHE A CA 1
ATOM 5049 C C . PHE A 1 670 ? -19.005 -11.327 1.614 1.00 91.69 670 PHE A C 1
ATOM 5051 O O . PHE A 1 670 ? -19.758 -11.858 0.800 1.00 91.69 670 PHE A O 1
ATOM 5058 N N . ILE A 1 671 ? -19.334 -10.231 2.301 1.00 92.06 671 ILE A N 1
ATOM 5059 C CA . ILE A 1 671 ? -20.592 -9.518 2.079 1.00 92.06 671 ILE A CA 1
ATOM 5060 C C . ILE A 1 671 ? -20.508 -8.777 0.741 1.00 92.06 671 ILE A C 1
ATOM 5062 O O . ILE A 1 671 ? -19.564 -8.021 0.502 1.00 92.06 671 ILE A O 1
ATOM 5066 N N . THR A 1 672 ? -21.495 -9.003 -0.127 1.00 90.00 672 THR A N 1
ATOM 5067 C CA . THR A 1 672 ? -21.625 -8.360 -1.445 1.00 90.00 672 THR A CA 1
ATOM 5068 C C . THR A 1 672 ? -22.557 -7.150 -1.405 1.00 90.00 672 THR A C 1
ATOM 5070 O O . THR A 1 672 ? -22.466 -6.273 -2.256 1.00 90.00 672 THR A O 1
ATOM 5073 N N . THR A 1 673 ? -23.462 -7.092 -0.425 1.00 89.06 673 THR A N 1
ATOM 5074 C CA . THR A 1 673 ? -24.501 -6.057 -0.331 1.00 89.06 673 THR A CA 1
ATOM 5075 C C . THR A 1 673 ? -24.837 -5.794 1.136 1.00 89.06 673 THR A C 1
ATOM 5077 O O . THR A 1 673 ? -24.978 -6.736 1.917 1.00 89.06 673 THR A O 1
ATOM 5080 N N . ILE A 1 674 ? -24.992 -4.529 1.529 1.00 90.19 674 ILE A N 1
ATOM 5081 C CA . ILE A 1 674 ? -25.336 -4.133 2.904 1.00 90.19 674 ILE A CA 1
ATOM 5082 C C . ILE A 1 674 ? -26.611 -3.292 2.867 1.00 90.19 674 ILE A C 1
ATOM 5084 O O . ILE A 1 674 ? -26.679 -2.285 2.172 1.00 90.19 674 ILE A O 1
ATOM 5088 N N . VAL A 1 675 ? -27.635 -3.684 3.620 1.00 88.31 675 VAL A N 1
ATOM 5089 C CA . VAL A 1 675 ? -28.934 -3.000 3.648 1.00 88.31 675 VAL A CA 1
ATOM 5090 C C . VAL A 1 675 ? -29.097 -2.269 4.976 1.00 88.31 675 VAL A C 1
ATOM 5092 O O . VAL A 1 675 ? -29.306 -2.893 6.016 1.00 88.31 675 VAL A O 1
ATOM 5095 N N . LEU A 1 676 ? -29.022 -0.939 4.940 1.00 88.81 676 LEU A N 1
ATOM 5096 C CA . LEU A 1 676 ? -29.278 -0.061 6.081 1.00 88.81 676 LEU A CA 1
ATOM 5097 C C . LEU A 1 676 ? -30.778 0.248 6.146 1.00 88.81 676 LEU A C 1
ATOM 5099 O O . LEU A 1 676 ? -31.323 0.877 5.243 1.00 88.81 676 LEU A O 1
ATOM 5103 N N . THR A 1 677 ? -31.458 -0.199 7.199 1.00 88.25 677 THR A N 1
ATOM 5104 C CA . THR A 1 677 ? -32.908 -0.001 7.405 1.00 88.25 677 THR A CA 1
ATOM 5105 C C . THR A 1 677 ? -33.191 1.138 8.383 1.00 88.25 677 THR A C 1
ATOM 5107 O O . THR A 1 677 ? -32.311 1.519 9.158 1.00 88.25 677 THR A O 1
ATOM 5110 N N . HIS A 1 678 ? -34.419 1.668 8.380 1.00 86.31 678 HIS A N 1
ATOM 5111 C CA . HIS A 1 678 ? -34.859 2.760 9.271 1.00 86.31 678 HIS A CA 1
ATOM 5112 C C . HIS A 1 678 ? -34.071 4.078 9.096 1.00 86.31 678 HIS A C 1
ATOM 5114 O O . HIS A 1 678 ? -34.005 4.906 10.000 1.00 86.31 678 HIS A O 1
ATOM 5120 N N . THR A 1 679 ? -33.475 4.314 7.920 1.00 85.38 679 THR A N 1
ATOM 5121 C CA . THR A 1 679 ? -32.630 5.505 7.662 1.00 85.38 679 THR A CA 1
ATOM 5122 C C . THR A 1 679 ? -33.370 6.846 7.749 1.00 85.38 679 THR A C 1
ATOM 5124 O O . THR A 1 679 ? -32.724 7.885 7.817 1.00 85.38 679 THR A O 1
ATOM 5127 N N . GLN A 1 680 ? -34.708 6.843 7.779 1.00 84.88 680 GLN A N 1
ATOM 5128 C CA . GLN A 1 680 ? -35.529 8.048 7.972 1.00 84.88 680 GLN A CA 1
ATOM 5129 C C . GLN A 1 680 ? -35.557 8.562 9.425 1.00 84.88 680 GLN A C 1
ATOM 5131 O O . GLN A 1 680 ? -36.032 9.669 9.663 1.00 84.88 680 GLN A O 1
ATOM 5136 N N . GLU A 1 681 ? -35.125 7.740 10.384 1.00 84.56 681 GLU A N 1
ATOM 5137 C CA . GLU A 1 681 ? -35.120 8.049 11.822 1.00 84.56 681 GLU A CA 1
ATOM 5138 C C . GLU A 1 681 ? -33.771 8.628 12.289 1.00 84.56 681 GLU A C 1
ATOM 5140 O O . GLU A 1 681 ? -33.651 9.058 13.434 1.00 84.56 681 GLU A O 1
ATOM 5145 N N . LEU A 1 682 ? -32.773 8.683 11.398 1.00 83.38 682 LEU A N 1
ATOM 5146 C CA . LEU A 1 682 ? -31.509 9.385 11.615 1.00 83.38 682 LEU A CA 1
ATOM 5147 C C . LEU A 1 682 ? -31.554 10.795 11.021 1.00 83.38 682 LEU A C 1
ATOM 5149 O O . LEU A 1 682 ? -32.149 11.018 9.964 1.00 83.38 682 LEU A O 1
ATOM 5153 N N . ASP A 1 683 ? -30.840 11.732 11.643 1.00 84.75 683 ASP A N 1
ATOM 5154 C CA . ASP A 1 683 ? -30.471 12.975 10.967 1.00 84.75 683 ASP A CA 1
ATOM 5155 C C . ASP A 1 683 ? -29.391 12.739 9.887 1.00 84.75 683 ASP A C 1
ATOM 5157 O O . ASP A 1 683 ? -28.786 11.667 9.773 1.00 84.75 683 ASP A O 1
ATOM 5161 N N . HIS A 1 684 ? -29.142 13.766 9.072 1.00 83.62 684 HIS A N 1
ATOM 5162 C CA . HIS A 1 684 ? -28.199 13.702 7.954 1.00 83.62 684 HIS A CA 1
ATOM 5163 C C . HIS A 1 684 ? -26.738 13.467 8.388 1.00 83.62 684 HIS A C 1
ATOM 5165 O O . HIS A 1 684 ? -25.980 12.831 7.656 1.00 83.62 684 HIS A O 1
ATOM 5171 N N . VAL A 1 685 ? -26.322 13.969 9.554 1.00 82.12 685 VAL A N 1
ATOM 5172 C CA . VAL A 1 685 ? -24.958 13.814 10.083 1.00 82.12 685 VAL A CA 1
ATOM 5173 C C . VAL A 1 685 ? -24.772 12.400 10.624 1.00 82.12 685 VAL A C 1
ATOM 5175 O O . VAL A 1 685 ? -23.799 11.742 10.264 1.00 82.12 685 VAL A O 1
ATOM 5178 N N . CYS A 1 686 ? -25.728 11.890 11.403 1.00 81.25 686 CYS A N 1
ATOM 5179 C CA . CYS A 1 686 ? -25.719 10.514 11.900 1.00 81.25 686 CYS A CA 1
ATOM 5180 C C . CYS A 1 686 ? -25.750 9.491 10.755 1.00 81.25 686 CYS A C 1
ATOM 5182 O O . CYS A 1 686 ? -24.954 8.551 10.750 1.00 81.25 686 CYS A O 1
ATOM 5184 N N . LEU A 1 687 ? -26.607 9.699 9.747 1.00 85.25 687 LEU A N 1
ATOM 5185 C CA . LEU A 1 687 ? -26.666 8.834 8.566 1.00 85.25 687 LEU A CA 1
ATOM 5186 C C . LEU A 1 687 ? -25.368 8.894 7.744 1.00 85.25 687 LEU A C 1
ATOM 5188 O O . LEU A 1 687 ? -24.908 7.854 7.276 1.00 85.25 687 LEU A O 1
ATOM 5192 N N . HIS A 1 688 ? -24.749 10.071 7.598 1.00 85.00 688 HIS A N 1
ATOM 5193 C CA . HIS A 1 688 ? -23.468 10.206 6.901 1.00 85.00 688 HIS A CA 1
ATOM 5194 C C . HIS A 1 688 ? -22.310 9.555 7.678 1.00 85.00 688 HIS A C 1
ATOM 5196 O O . HIS A 1 688 ? -21.580 8.754 7.098 1.00 85.00 688 HIS A O 1
ATOM 5202 N N . ARG A 1 689 ? -22.189 9.809 8.992 1.00 83.81 689 ARG A N 1
ATOM 5203 C CA . ARG A 1 689 ? -21.198 9.169 9.882 1.00 83.81 689 ARG A CA 1
ATOM 5204 C C . ARG A 1 689 ? -21.326 7.636 9.830 1.00 83.81 689 ARG A C 1
ATOM 5206 O O . ARG A 1 689 ? -20.326 6.950 9.626 1.00 83.81 689 ARG A O 1
ATOM 5213 N N . LEU A 1 690 ? -22.548 7.094 9.926 1.00 85.38 690 LEU A N 1
ATOM 5214 C CA . LEU A 1 690 ? -22.814 5.655 9.779 1.00 85.38 690 LEU A CA 1
ATOM 5215 C C . LEU A 1 690 ? -22.414 5.136 8.390 1.00 85.38 690 LEU A C 1
ATOM 5217 O O . LEU A 1 690 ? -21.752 4.105 8.290 1.00 85.38 690 LEU A O 1
ATOM 5221 N N . ARG A 1 691 ? -22.791 5.849 7.323 1.00 86.50 691 ARG A N 1
ATOM 5222 C CA . ARG A 1 691 ? -22.486 5.459 5.942 1.00 86.50 691 ARG A CA 1
ATOM 5223 C C . ARG A 1 691 ? -20.976 5.354 5.705 1.00 86.50 691 ARG A C 1
ATOM 5225 O O . ARG A 1 691 ? -20.527 4.314 5.234 1.00 86.50 691 ARG A O 1
ATOM 5232 N N . THR A 1 692 ? -20.205 6.354 6.132 1.00 84.62 692 THR A N 1
ATOM 5233 C CA . THR A 1 692 ? -18.735 6.361 6.041 1.00 84.62 692 THR A CA 1
ATOM 5234 C C . THR A 1 692 ? -18.101 5.181 6.789 1.00 84.62 692 THR A C 1
ATOM 5236 O O . THR A 1 692 ? -17.168 4.569 6.273 1.00 84.62 692 THR A O 1
ATOM 5239 N N . ARG A 1 693 ? -18.626 4.793 7.965 1.00 85.44 693 ARG A N 1
ATOM 5240 C CA . ARG A 1 693 ? -18.167 3.583 8.683 1.00 85.44 693 ARG A CA 1
ATOM 5241 C C . ARG A 1 693 ? -18.449 2.295 7.911 1.00 85.44 693 ARG A C 1
ATOM 5243 O O . ARG A 1 693 ? -17.593 1.417 7.861 1.00 85.44 693 ARG A O 1
ATOM 5250 N N . VAL A 1 694 ? -19.629 2.186 7.302 1.00 88.56 694 VAL A N 1
ATOM 5251 C CA . VAL A 1 694 ? -20.053 1.001 6.539 1.00 88.56 694 VAL A CA 1
ATOM 5252 C C . VAL A 1 694 ? -19.247 0.848 5.244 1.00 88.56 694 VAL A C 1
ATOM 5254 O O . VAL A 1 694 ? -18.716 -0.234 5.001 1.00 88.56 694 VAL A O 1
ATOM 5257 N N . ASP A 1 695 ? -19.080 1.923 4.465 1.00 88.31 695 ASP A N 1
ATOM 5258 C CA . ASP A 1 695 ? -18.249 1.917 3.249 1.00 88.31 695 ASP A CA 1
ATOM 5259 C C . ASP A 1 695 ? -16.772 1.603 3.576 1.00 88.31 695 ASP A C 1
ATOM 5261 O O . ASP A 1 695 ? -16.094 0.919 2.811 1.00 88.31 695 ASP A O 1
ATOM 5265 N N . ALA A 1 696 ? -16.266 2.049 4.734 1.00 84.81 696 ALA A N 1
ATOM 5266 C CA . ALA A 1 696 ? -14.905 1.747 5.183 1.00 84.81 696 ALA A CA 1
ATOM 5267 C C . ALA A 1 696 ? -14.724 0.312 5.716 1.00 84.81 696 ALA A C 1
ATOM 5269 O O . ALA A 1 696 ? -13.643 -0.259 5.561 1.00 84.81 696 ALA A O 1
ATOM 5270 N N . ALA A 1 697 ? -15.750 -0.274 6.341 1.00 85.81 697 ALA A N 1
ATOM 5271 C CA . ALA A 1 697 ? -15.733 -1.665 6.804 1.00 85.81 697 ALA A CA 1
ATOM 5272 C C . ALA A 1 697 ? -15.857 -2.671 5.642 1.00 85.81 697 ALA A C 1
ATOM 5274 O O . ALA A 1 697 ? -15.348 -3.791 5.733 1.00 85.81 697 ALA A O 1
ATOM 5275 N N . ASN A 1 698 ? -16.507 -2.284 4.536 1.00 89.56 698 ASN A N 1
ATOM 5276 C CA . ASN A 1 698 ? -16.540 -3.078 3.310 1.00 89.56 698 ASN A CA 1
ATOM 5277 C C . ASN A 1 698 ? -16.636 -2.211 2.036 1.00 89.56 698 ASN A C 1
ATOM 5279 O O . ASN A 1 698 ? -17.739 -1.962 1.545 1.00 89.56 698 ASN A O 1
ATOM 5283 N N . PRO A 1 699 ? -15.494 -1.846 1.423 1.00 87.75 699 PRO A N 1
ATOM 5284 C CA . PRO A 1 699 ? -15.466 -1.047 0.196 1.00 87.75 699 PRO A CA 1
ATOM 5285 C C . PRO A 1 699 ? -15.861 -1.832 -1.071 1.00 87.75 699 PRO A C 1
ATOM 5287 O O . PRO A 1 699 ? -15.797 -1.286 -2.170 1.00 87.75 699 PRO A O 1
ATOM 5290 N N . PHE A 1 700 ? -16.240 -3.113 -0.950 1.00 86.81 700 PHE A N 1
ATOM 5291 C CA . PHE A 1 700 ? -16.649 -3.972 -2.069 1.00 86.81 700 PHE A CA 1
ATOM 5292 C C . PHE A 1 700 ? -18.151 -4.278 -2.094 1.00 86.81 700 PHE A C 1
ATOM 5294 O O . PHE A 1 700 ? -18.588 -5.009 -2.989 1.00 86.81 700 PHE A O 1
ATOM 5301 N N . ALA A 1 701 ? -18.920 -3.812 -1.107 1.00 88.19 701 ALA A N 1
ATOM 5302 C CA . ALA A 1 701 ? -20.343 -4.105 -0.993 1.00 88.19 701 ALA A CA 1
ATOM 5303 C C . ALA A 1 701 ? -21.210 -2.943 -1.484 1.00 88.19 701 ALA A C 1
ATOM 5305 O O . ALA A 1 701 ? -20.972 -1.788 -1.139 1.00 88.19 701 ALA A O 1
ATOM 5306 N N . ASP A 1 702 ? -22.279 -3.260 -2.209 1.00 86.19 702 ASP A N 1
ATOM 5307 C CA . ASP A 1 702 ? -23.306 -2.276 -2.540 1.00 86.19 702 ASP A CA 1
ATOM 5308 C C . ASP A 1 702 ? -24.146 -1.962 -1.298 1.00 86.19 702 ASP A C 1
ATOM 5310 O O . ASP A 1 702 ? -24.872 -2.812 -0.776 1.00 86.19 702 ASP A O 1
ATOM 5314 N N . VAL A 1 703 ? -24.030 -0.734 -0.791 1.00 87.25 703 VAL A N 1
ATOM 5315 C CA . VAL A 1 703 ? -24.717 -0.306 0.434 1.00 87.25 703 VAL A CA 1
ATOM 5316 C C . VAL A 1 703 ? -26.003 0.454 0.088 1.00 87.25 703 VAL A C 1
ATOM 5318 O O . VAL A 1 703 ? -25.966 1.546 -0.488 1.00 87.25 703 VAL A O 1
ATOM 5321 N N . LEU A 1 704 ? -27.145 -0.115 0.472 1.00 84.88 704 LEU A N 1
ATOM 5322 C CA . LEU A 1 704 ? -28.497 0.336 0.139 1.00 84.88 704 LEU A CA 1
ATOM 5323 C C . LEU A 1 704 ? -29.208 0.921 1.368 1.00 84.88 704 LEU A C 1
ATOM 5325 O O . LEU A 1 704 ? -29.315 0.266 2.402 1.00 84.88 704 LEU A O 1
ATOM 5329 N N . CYS A 1 705 ? -29.737 2.140 1.246 1.00 85.06 705 CYS A N 1
ATOM 5330 C CA . CYS A 1 705 ? -30.413 2.853 2.335 1.00 85.06 705 CYS A CA 1
ATOM 5331 C C . CYS A 1 705 ? -31.944 2.769 2.200 1.00 85.06 705 CYS A C 1
ATOM 5333 O O . CYS A 1 705 ? -32.548 3.502 1.416 1.00 85.06 705 CYS A O 1
ATOM 5335 N N . LEU A 1 706 ? -32.581 1.901 2.989 1.00 83.94 706 LEU A N 1
ATOM 5336 C CA . LEU A 1 706 ? -34.036 1.800 3.103 1.00 83.94 706 LEU A CA 1
ATOM 5337 C C . LEU A 1 706 ? -34.552 2.739 4.200 1.00 83.94 706 LEU A C 1
ATOM 5339 O O . LEU A 1 706 ? -34.022 2.789 5.315 1.00 83.94 706 LEU A O 1
ATOM 5343 N N . ARG A 1 707 ? -35.610 3.495 3.889 1.00 80.00 707 ARG A N 1
ATOM 5344 C CA . ARG A 1 707 ? -36.249 4.424 4.841 1.00 80.00 707 ARG A CA 1
ATOM 5345 C C . ARG A 1 707 ? -36.918 3.700 6.005 1.00 80.00 707 ARG A C 1
ATOM 5347 O O . ARG A 1 707 ? -36.871 4.188 7.126 1.00 80.00 707 ARG A O 1
ATOM 5354 N N . SER A 1 708 ? -37.505 2.546 5.719 1.00 79.38 708 SER A N 1
ATOM 5355 C CA . SER A 1 708 ? -38.284 1.680 6.605 1.00 79.38 708 SER A CA 1
ATOM 5356 C C . SER A 1 708 ? -37.613 0.297 6.709 1.00 79.38 708 SER A C 1
ATOM 5358 O O . SER A 1 708 ? -36.417 0.149 6.442 1.00 79.38 708 SER A O 1
ATOM 5360 N N . ASN A 1 709 ? -38.393 -0.723 7.074 1.00 71.81 709 ASN A N 1
ATOM 5361 C CA . ASN A 1 709 ? -38.076 -2.142 6.924 1.00 71.81 709 ASN A CA 1
ATOM 5362 C C . ASN A 1 709 ? -38.738 -2.795 5.685 1.00 71.81 709 ASN A C 1
ATOM 5364 O O . ASN A 1 709 ? -38.663 -4.016 5.543 1.00 71.81 709 ASN A O 1
ATOM 5368 N N . SER A 1 710 ? -39.397 -2.025 4.806 1.00 59.97 710 SER A N 1
ATOM 5369 C CA . SER A 1 710 ? -40.039 -2.545 3.589 1.00 59.97 710 SER A CA 1
ATOM 5370 C C . SER A 1 710 ? -39.078 -2.560 2.395 1.00 59.97 710 SER A C 1
ATOM 5372 O O . SER A 1 710 ? -38.338 -1.608 2.150 1.00 59.97 710 SER A O 1
ATOM 5374 N N . LEU A 1 711 ? -39.093 -3.668 1.648 1.00 60.81 711 LEU A N 1
ATOM 5375 C CA . LEU A 1 711 ? -38.358 -3.853 0.394 1.00 60.81 711 LEU A CA 1
ATOM 5376 C C . LEU A 1 711 ? -39.320 -3.673 -0.784 1.00 60.81 711 LEU A C 1
ATOM 5378 O O . LEU A 1 711 ? -39.832 -4.635 -1.353 1.00 60.81 711 LEU A O 1
ATOM 5382 N N . ASP A 1 712 ? -39.586 -2.416 -1.125 1.00 48.84 712 ASP A N 1
ATOM 5383 C CA . ASP A 1 712 ? -40.523 -2.031 -2.182 1.00 48.84 712 ASP A CA 1
ATOM 5384 C C . ASP A 1 712 ? -39.853 -2.080 -3.576 1.00 48.84 712 ASP A C 1
ATOM 5386 O O . ASP A 1 712 ? -39.630 -1.053 -4.219 1.00 48.84 712 ASP A O 1
ATOM 5390 N N . GLY A 1 713 ? -39.486 -3.285 -4.040 1.00 51.94 713 GLY A N 1
ATOM 5391 C CA . GLY A 1 713 ? -38.801 -3.497 -5.324 1.00 51.94 713 GLY A CA 1
ATOM 5392 C C . GLY A 1 713 ? -38.696 -4.964 -5.773 1.00 51.94 713 GLY A C 1
ATOM 5393 O O . GLY A 1 713 ? -39.076 -5.882 -5.051 1.00 51.94 713 GLY A O 1
ATOM 5394 N N . ASP A 1 714 ? -38.180 -5.188 -6.987 1.00 45.91 714 ASP A N 1
ATOM 5395 C CA . ASP A 1 714 ? -37.963 -6.530 -7.550 1.00 45.91 714 ASP A CA 1
ATOM 5396 C C . ASP A 1 714 ? -36.664 -7.156 -7.005 1.00 45.91 714 ASP A C 1
ATOM 5398 O O . ASP A 1 714 ? -35.580 -6.582 -7.125 1.00 45.91 714 ASP A O 1
ATOM 5402 N N . LEU A 1 715 ? -36.765 -8.362 -6.433 1.00 49.88 715 LEU A N 1
ATOM 5403 C CA . LEU A 1 715 ? -35.638 -9.108 -5.859 1.00 49.88 715 LEU A CA 1
ATOM 5404 C C . LEU A 1 715 ? -34.530 -9.440 -6.873 1.00 49.88 715 LEU A C 1
ATOM 5406 O O . LEU A 1 715 ? -33.393 -9.678 -6.471 1.00 49.88 715 LEU A O 1
ATOM 5410 N N . THR A 1 716 ? -34.812 -9.443 -8.179 1.00 48.47 716 THR A N 1
ATOM 5411 C CA . THR A 1 716 ? -33.788 -9.682 -9.210 1.00 48.47 716 THR A CA 1
ATOM 5412 C C . THR A 1 716 ? -32.728 -8.582 -9.273 1.00 48.47 716 THR A C 1
ATOM 5414 O O . THR A 1 716 ? -31.590 -8.882 -9.625 1.00 48.47 716 THR A O 1
ATOM 5417 N N . ALA A 1 717 ? -33.044 -7.352 -8.848 1.00 50.72 717 ALA A N 1
ATOM 5418 C CA . ALA A 1 717 ? -32.064 -6.270 -8.723 1.00 50.72 717 ALA A CA 1
ATOM 5419 C C . ALA A 1 717 ? -31.054 -6.496 -7.578 1.00 50.72 717 ALA A C 1
ATOM 5421 O O . ALA A 1 717 ? -29.976 -5.913 -7.594 1.00 50.72 717 ALA A O 1
ATOM 5422 N N . PHE A 1 718 ? -31.384 -7.356 -6.608 1.00 53.69 718 PHE A N 1
ATOM 5423 C CA . PHE A 1 718 ? -30.532 -7.682 -5.458 1.00 53.69 718 PHE A CA 1
ATOM 5424 C C . PHE A 1 718 ? -29.635 -8.903 -5.700 1.00 53.69 718 PHE A C 1
ATOM 5426 O O . PHE A 1 718 ? -28.893 -9.286 -4.801 1.00 53.69 718 PHE A O 1
ATOM 5433 N N . VAL A 1 719 ? -29.728 -9.561 -6.866 1.00 56.62 719 VAL A N 1
ATOM 5434 C CA . VAL A 1 719 ? -28.994 -10.807 -7.143 1.00 56.62 719 VAL A CA 1
ATOM 5435 C C . VAL A 1 719 ? -28.418 -10.819 -8.555 1.00 56.62 719 VAL A C 1
ATOM 5437 O O . VAL A 1 719 ? -28.893 -11.521 -9.462 1.00 56.62 719 VAL A O 1
ATOM 5440 N N . ALA A 1 720 ? -27.320 -10.083 -8.706 1.00 59.16 720 ALA A N 1
ATOM 5441 C CA . ALA A 1 720 ? -26.328 -10.384 -9.722 1.00 59.16 720 ALA A CA 1
ATOM 5442 C C . ALA A 1 720 ? -25.849 -11.840 -9.572 1.00 59.16 720 ALA A C 1
ATOM 5444 O O . ALA A 1 720 ? -25.636 -12.343 -8.467 1.00 59.16 720 ALA A O 1
ATOM 5445 N N . LEU A 1 721 ? -25.699 -12.537 -10.698 1.00 59.41 721 LEU A N 1
ATOM 5446 C CA . LEU A 1 721 ? -25.113 -13.875 -10.700 1.00 59.41 721 LEU A CA 1
ATOM 5447 C C . LEU A 1 721 ? -23.613 -13.798 -10.412 1.00 59.41 721 LEU A C 1
ATOM 5449 O O . LEU A 1 721 ? -22.930 -12.906 -10.904 1.00 59.41 721 LEU A O 1
ATOM 5453 N N . ASP A 1 722 ? -23.126 -14.784 -9.660 1.00 68.75 722 ASP A N 1
ATOM 5454 C CA . ASP A 1 722 ? -21.706 -15.083 -9.447 1.00 68.75 722 ASP A CA 1
ATOM 5455 C C . ASP A 1 722 ? -20.872 -13.943 -8.802 1.00 68.75 722 ASP A C 1
ATOM 5457 O O . ASP A 1 722 ? -19.648 -14.025 -8.723 1.00 68.75 722 ASP A O 1
ATOM 5461 N N . GLU A 1 723 ? -21.527 -12.912 -8.254 1.00 79.88 723 GLU A N 1
ATOM 5462 C CA . GLU A 1 723 ? -20.906 -11.687 -7.724 1.00 79.88 723 GLU A CA 1
ATOM 5463 C C . GLU A 1 723 ? -20.023 -11.919 -6.481 1.00 79.88 723 GLU A C 1
ATOM 5465 O O . GLU A 1 723 ? -19.031 -11.218 -6.266 1.00 79.88 723 GLU A O 1
ATOM 5470 N N . PHE A 1 724 ? -20.329 -12.937 -5.673 1.00 86.75 724 PHE A N 1
ATOM 5471 C CA . PHE A 1 724 ? -19.461 -13.413 -4.589 1.00 86.75 724 PHE A CA 1
ATOM 5472 C C . PHE A 1 724 ? -18.085 -13.860 -5.114 1.00 86.75 724 PHE A C 1
ATOM 5474 O O . PHE A 1 724 ? -17.080 -13.702 -4.424 1.00 86.75 724 PHE A O 1
ATOM 5481 N N . ASN A 1 725 ? -18.009 -14.354 -6.352 1.00 86.56 725 ASN A N 1
ATOM 5482 C CA . ASN A 1 725 ? -16.771 -14.747 -7.029 1.00 86.56 725 ASN A CA 1
ATOM 5483 C C . ASN A 1 725 ? -16.315 -13.714 -8.078 1.00 86.56 725 ASN A C 1
ATOM 5485 O O . ASN A 1 725 ? -15.561 -14.043 -8.993 1.00 86.56 725 ASN A O 1
ATOM 5489 N N . ALA A 1 726 ? -16.725 -12.446 -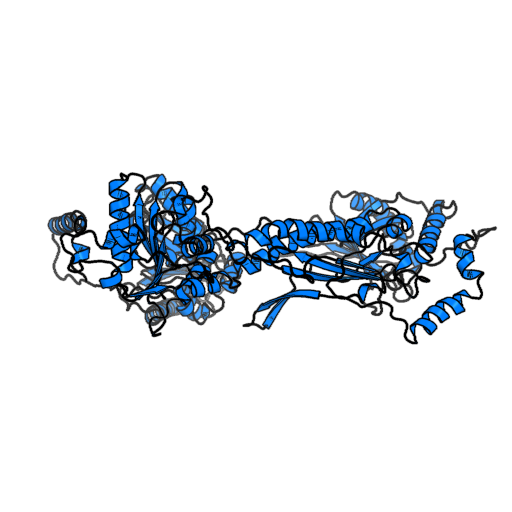7.929 1.00 86.44 726 ALA A N 1
ATOM 5490 C CA . ALA A 1 726 ? -16.127 -11.340 -8.670 1.00 86.44 726 ALA A CA 1
ATOM 5491 C C . ALA A 1 726 ? -14.597 -11.307 -8.435 1.00 86.44 726 ALA A C 1
ATOM 5493 O O . ALA A 1 726 ? -14.176 -11.454 -7.280 1.00 86.44 726 ALA A O 1
ATOM 5494 N N . PRO A 1 727 ? -13.757 -11.093 -9.473 1.00 86.06 727 PRO A N 1
ATOM 5495 C CA . PRO A 1 727 ? -12.307 -11.290 -9.380 1.00 86.06 727 PRO A CA 1
ATOM 5496 C C . PRO A 1 727 ? -11.630 -10.535 -8.234 1.00 86.06 727 PRO A C 1
ATOM 5498 O O . PRO A 1 727 ? -10.784 -11.105 -7.550 1.00 86.06 727 PRO A O 1
ATOM 5501 N N . ASP A 1 728 ? -12.028 -9.288 -7.977 1.00 85.12 728 ASP A N 1
ATOM 5502 C CA . ASP A 1 728 ? -11.440 -8.472 -6.911 1.00 85.12 728 ASP A CA 1
ATOM 5503 C C . ASP A 1 728 ? -11.830 -8.970 -5.513 1.00 85.12 728 ASP A C 1
ATOM 5505 O O . ASP A 1 728 ? -10.977 -9.049 -4.630 1.00 85.12 728 ASP A O 1
ATOM 5509 N N . ARG A 1 729 ? -13.088 -9.397 -5.321 1.00 88.88 729 ARG A N 1
ATOM 5510 C CA . ARG A 1 729 ? -13.564 -9.982 -4.055 1.00 88.88 729 ARG A CA 1
ATOM 5511 C C . ARG A 1 729 ? -12.923 -11.347 -3.795 1.00 88.88 729 ARG A C 1
ATOM 5513 O O . ARG A 1 729 ? -12.525 -11.618 -2.664 1.00 88.88 729 ARG A O 1
ATOM 5520 N N . GLN A 1 730 ? -12.767 -12.180 -4.829 1.00 88.56 730 GLN A N 1
ATOM 5521 C CA . GLN A 1 730 ? -12.039 -13.444 -4.712 1.00 88.56 730 GLN A CA 1
ATOM 5522 C C . GLN A 1 730 ? -10.561 -13.195 -4.380 1.00 88.56 730 GLN A C 1
ATOM 5524 O O . GLN A 1 730 ? -10.078 -13.712 -3.379 1.00 88.56 730 GLN A O 1
ATOM 5529 N N . ARG A 1 731 ? -9.862 -12.344 -5.143 1.00 86.75 731 ARG A N 1
ATOM 5530 C CA . ARG A 1 731 ? -8.456 -11.988 -4.891 1.00 86.75 731 ARG A CA 1
ATOM 5531 C C . ARG A 1 731 ? -8.247 -11.438 -3.478 1.00 86.75 731 ARG A C 1
ATOM 5533 O O . ARG A 1 731 ? -7.253 -11.767 -2.837 1.00 86.75 731 ARG A O 1
ATOM 5540 N N . TYR A 1 732 ? -9.191 -10.639 -2.980 1.00 87.56 732 TYR A N 1
ATOM 5541 C CA . TYR A 1 732 ? -9.189 -10.154 -1.602 1.00 87.56 732 TYR A CA 1
ATOM 5542 C C . TYR A 1 732 ? -9.291 -11.310 -0.592 1.00 87.56 732 TYR A C 1
ATOM 5544 O O . TYR A 1 732 ? -8.495 -11.363 0.344 1.00 87.56 732 TYR A O 1
ATOM 5552 N N . ARG A 1 733 ? -10.201 -12.279 -0.794 1.00 90.19 733 ARG A N 1
ATOM 5553 C CA . ARG A 1 733 ? -10.281 -13.492 0.049 1.00 90.19 733 ARG A CA 1
ATOM 5554 C C . ARG A 1 733 ? -9.021 -14.353 -0.018 1.00 90.19 733 ARG A C 1
ATOM 5556 O O . ARG A 1 733 ? -8.572 -14.818 1.027 1.00 90.19 733 ARG A O 1
ATOM 5563 N N . ASP A 1 734 ? -8.447 -14.532 -1.203 1.00 86.56 734 ASP A N 1
ATOM 5564 C CA . ASP A 1 734 ? -7.272 -15.381 -1.421 1.00 86.56 734 ASP A CA 1
ATOM 5565 C C . ASP A 1 734 ? -6.024 -14.819 -0.714 1.00 86.56 734 ASP A C 1
ATOM 5567 O O . ASP A 1 734 ? -5.257 -15.580 -0.130 1.00 86.56 734 ASP A O 1
ATOM 5571 N N . VAL A 1 735 ? -5.845 -13.491 -0.696 1.00 81.94 735 VAL A N 1
ATOM 5572 C CA . VAL A 1 735 ? -4.755 -12.827 0.048 1.00 81.94 735 VAL A CA 1
ATOM 5573 C C . VAL A 1 735 ? -5.013 -12.839 1.557 1.00 81.94 735 VAL A C 1
ATOM 5575 O O . VAL A 1 735 ? -4.126 -13.156 2.346 1.00 81.94 735 VAL A O 1
ATOM 5578 N N . HIS A 1 736 ? -6.220 -12.468 1.982 1.00 82.12 736 HIS A N 1
ATOM 5579 C CA . HIS A 1 736 ? -6.473 -12.088 3.373 1.00 82.12 736 HIS A CA 1
ATOM 5580 C C . HIS A 1 736 ? -7.094 -13.170 4.254 1.00 82.12 736 HIS A C 1
ATOM 5582 O O . HIS A 1 736 ? -7.041 -13.074 5.483 1.00 82.12 736 HIS A O 1
ATOM 5588 N N . PHE A 1 737 ? -7.715 -14.172 3.642 1.00 87.69 737 PHE A N 1
ATOM 5589 C CA . PHE A 1 737 ? -8.423 -15.244 4.326 1.00 87.69 737 PHE A CA 1
ATOM 5590 C C . PHE A 1 737 ? -8.128 -16.630 3.696 1.00 87.69 737 PHE A C 1
ATOM 5592 O O . PHE A 1 737 ? -9.041 -17.448 3.618 1.00 87.69 737 PHE A O 1
ATOM 5599 N N . PRO A 1 738 ? -6.890 -16.961 3.258 1.00 85.12 738 PRO A N 1
ATOM 5600 C CA . PRO A 1 738 ? -6.600 -18.085 2.345 1.00 85.12 738 PRO A CA 1
ATOM 5601 C C . PRO A 1 738 ? -7.080 -19.475 2.792 1.00 85.12 738 PRO A C 1
ATOM 5603 O O . PRO A 1 738 ? -7.244 -20.367 1.967 1.00 85.12 738 PRO A O 1
ATOM 5606 N N . SER A 1 739 ? -7.296 -19.702 4.092 1.00 88.19 739 SER A N 1
ATOM 5607 C CA . SER A 1 739 ? -7.804 -20.973 4.631 1.00 88.19 739 SER A CA 1
ATOM 5608 C C . SER A 1 739 ? -9.282 -20.931 5.044 1.00 88.19 739 SER A C 1
ATOM 5610 O O . SER A 1 739 ? -9.719 -21.818 5.778 1.00 88.19 739 SER A O 1
ATOM 5612 N N . TRP A 1 740 ? -10.063 -19.922 4.637 1.00 89.19 740 TRP A N 1
ATOM 5613 C CA . TRP A 1 740 ? -11.406 -19.660 5.182 1.00 89.19 740 TRP A CA 1
ATOM 5614 C C . TRP A 1 740 ? -12.384 -20.835 5.063 1.00 89.19 740 TRP A C 1
ATOM 5616 O O . TRP A 1 740 ? -13.135 -21.092 5.997 1.00 89.19 740 TRP A O 1
ATOM 5626 N N . GLN A 1 741 ? -12.317 -21.600 3.971 1.00 86.69 741 GLN A N 1
ATOM 5627 C CA . GLN A 1 741 ? -13.148 -22.790 3.742 1.00 86.69 741 GLN A CA 1
ATOM 5628 C C . GLN A 1 741 ? -12.810 -23.958 4.691 1.00 86.69 741 GLN A C 1
ATOM 5630 O O . GLN A 1 741 ? -13.660 -24.796 4.977 1.00 86.69 741 GLN A O 1
ATOM 5635 N N . VAL A 1 742 ? -11.564 -24.029 5.177 1.00 85.75 742 VAL A N 1
ATOM 5636 C CA . VAL A 1 742 ? -11.024 -25.163 5.957 1.00 85.75 742 VAL A CA 1
ATOM 5637 C C . VAL A 1 742 ? -10.906 -24.830 7.449 1.00 85.75 742 VAL A C 1
ATOM 5639 O O . VAL A 1 742 ? -11.060 -25.703 8.302 1.00 85.75 742 VAL A O 1
ATOM 5642 N N . LYS A 1 743 ? -10.620 -23.566 7.777 1.00 86.75 743 LYS A N 1
ATOM 5643 C CA . LYS A 1 743 ? -10.423 -23.049 9.140 1.00 86.75 743 LYS A CA 1
ATOM 5644 C C . LYS A 1 743 ? -11.095 -21.673 9.316 1.00 86.75 743 LYS A C 1
ATOM 5646 O O . LYS A 1 743 ? -10.407 -20.715 9.670 1.00 86.75 743 LYS A O 1
ATOM 5651 N N . PRO A 1 744 ? -12.422 -21.537 9.123 1.00 83.62 744 PRO A N 1
ATOM 5652 C CA . PRO A 1 744 ? -13.110 -20.247 9.278 1.00 83.62 744 PRO A CA 1
ATOM 5653 C C . PRO A 1 744 ? -12.932 -19.656 10.686 1.00 83.62 744 PRO A C 1
ATOM 5655 O O . PRO A 1 744 ? -12.768 -18.451 10.841 1.00 83.62 744 PRO A O 1
ATOM 5658 N N . ALA A 1 745 ? -12.849 -20.509 11.713 1.00 80.69 745 ALA A N 1
ATOM 5659 C CA . ALA A 1 745 ? -12.606 -20.110 13.101 1.00 80.69 745 ALA A CA 1
ATOM 5660 C C . ALA A 1 745 ? -11.237 -19.438 13.356 1.00 80.69 745 ALA A C 1
ATOM 5662 O O . ALA A 1 745 ? -11.055 -18.846 14.411 1.00 80.69 745 ALA A O 1
ATOM 5663 N N . ALA A 1 746 ? -10.285 -19.492 12.413 1.00 79.50 746 ALA A N 1
ATOM 5664 C CA . ALA A 1 746 ? -9.049 -18.703 12.488 1.00 79.50 746 ALA A CA 1
ATOM 5665 C C . ALA A 1 746 ? -9.257 -17.226 12.091 1.00 79.50 746 ALA A C 1
ATOM 5667 O O . ALA A 1 746 ? -8.399 -16.390 12.360 1.00 79.50 746 ALA A O 1
ATOM 5668 N N . TYR A 1 747 ? -10.389 -16.910 11.451 1.00 77.81 747 TYR A N 1
ATOM 5669 C CA . TYR A 1 747 ? -10.721 -15.585 10.927 1.00 77.81 747 TYR A CA 1
ATOM 5670 C C . TYR A 1 747 ? -11.963 -14.963 11.579 1.00 77.81 747 TYR A C 1
ATOM 5672 O O . TYR A 1 747 ? -12.211 -13.777 11.370 1.00 77.81 747 TYR A O 1
ATOM 5680 N N . ALA A 1 748 ? -12.713 -15.722 12.380 1.00 73.12 748 ALA A N 1
ATOM 5681 C CA . ALA A 1 748 ? -13.851 -15.240 13.154 1.00 73.12 748 ALA A CA 1
ATOM 5682 C C . ALA A 1 748 ? -13.412 -14.813 14.564 1.00 73.12 748 ALA A C 1
ATOM 5684 O O . ALA A 1 748 ? -12.758 -15.581 15.270 1.00 73.12 748 ALA A O 1
ATOM 5685 N N . ALA A 1 749 ? -13.811 -13.621 15.016 1.00 67.75 749 ALA A N 1
ATOM 5686 C CA . ALA A 1 749 ? -13.614 -13.234 16.413 1.00 67.75 749 ALA A CA 1
ATOM 5687 C C . ALA A 1 749 ? -14.482 -14.114 17.348 1.00 67.75 749 ALA A C 1
ATOM 5689 O O . ALA A 1 749 ? -15.631 -14.426 17.002 1.00 67.75 749 ALA A O 1
ATOM 5690 N N . PRO A 1 750 ? -14.005 -14.510 18.544 1.00 67.06 750 PRO A N 1
ATOM 5691 C CA . PRO A 1 750 ? -14.886 -15.040 19.585 1.00 67.06 750 PRO A CA 1
ATOM 5692 C C . PRO A 1 750 ? -15.850 -13.943 20.064 1.00 67.06 750 PRO A C 1
ATOM 5694 O O . PRO A 1 750 ? -15.568 -12.755 19.922 1.00 67.06 750 PRO A O 1
ATOM 5697 N N . LEU A 1 751 ? -16.998 -14.318 20.636 1.00 67.31 751 LEU A N 1
ATOM 5698 C CA . LEU A 1 751 ? -17.807 -13.346 21.381 1.00 67.31 751 LEU A CA 1
ATOM 5699 C C . LEU A 1 751 ? -17.075 -12.962 22.685 1.00 67.31 751 LEU A C 1
ATOM 5701 O O . LEU A 1 751 ? -16.456 -13.838 23.295 1.00 67.31 751 LEU A O 1
ATOM 5705 N N . PRO A 1 752 ? -17.122 -11.689 23.128 1.00 62.47 752 PRO A N 1
ATOM 5706 C CA . PRO A 1 752 ? -16.543 -11.292 24.410 1.00 62.47 752 PRO A CA 1
ATOM 5707 C C . PRO A 1 752 ? -17.165 -12.083 25.576 1.00 62.47 752 PRO A C 1
ATOM 5709 O O . PRO A 1 752 ? -18.381 -12.282 25.564 1.00 62.47 752 PRO A O 1
ATOM 5712 N N . PRO A 1 753 ? -16.399 -12.481 26.614 1.00 58.81 753 PRO A N 1
ATOM 5713 C CA . PRO A 1 753 ? -16.927 -13.261 27.744 1.00 58.81 753 PRO A CA 1
ATOM 5714 C C . PRO A 1 753 ? -18.068 -12.593 28.531 1.00 58.81 753 PRO A C 1
ATOM 5716 O O . PRO A 1 753 ? -18.796 -13.273 29.246 1.00 58.81 753 PRO A O 1
ATOM 5719 N N . SER A 1 754 ? -18.232 -11.275 28.399 1.00 56.31 754 SER A N 1
ATOM 5720 C CA . SER A 1 754 ? -19.339 -10.496 28.967 1.00 56.31 754 SER A CA 1
ATOM 5721 C C . SER A 1 754 ? -20.675 -10.669 28.227 1.00 56.31 754 SER A C 1
ATOM 5723 O O . SER A 1 754 ? -21.715 -10.269 28.747 1.00 56.31 754 SER A O 1
ATOM 5725 N N . VAL A 1 755 ? -20.682 -11.255 27.024 1.00 64.25 755 VAL A N 1
ATOM 5726 C CA . VAL A 1 755 ? -21.896 -11.459 26.222 1.00 64.25 755 VAL A CA 1
ATOM 5727 C C . VAL A 1 755 ? -22.491 -12.834 26.518 1.00 64.25 755 VAL A C 1
ATOM 5729 O O . VAL A 1 755 ? -21.929 -13.861 26.143 1.00 64.25 755 VAL A O 1
ATOM 5732 N N . SER A 1 756 ? -23.673 -12.855 27.135 1.00 62.88 756 SER A N 1
ATOM 5733 C CA . SER A 1 756 ? -24.454 -14.074 27.374 1.00 62.88 756 SER A CA 1
ATOM 5734 C C . SER A 1 756 ? -25.846 -13.983 26.740 1.00 62.88 756 SER A C 1
ATOM 5736 O O . SER A 1 756 ? -26.453 -12.915 26.674 1.00 62.88 756 SER A O 1
ATOM 5738 N N . ALA A 1 757 ? -26.354 -15.114 26.244 1.00 64.12 757 ALA A N 1
ATOM 5739 C CA . ALA A 1 757 ? -27.706 -15.222 25.702 1.00 64.12 757 ALA A CA 1
ATOM 5740 C C . ALA A 1 757 ? -28.689 -15.640 26.807 1.00 64.12 757 ALA A C 1
ATOM 5742 O O . ALA A 1 757 ? -28.494 -16.664 27.461 1.00 64.12 757 ALA A O 1
ATOM 5743 N N . VAL A 1 758 ? -29.762 -14.865 26.999 1.00 61.25 758 VAL A N 1
ATOM 5744 C CA . VAL A 1 758 ? -30.780 -15.116 28.032 1.00 61.25 758 VAL A CA 1
ATOM 5745 C C . VAL A 1 758 ? -32.160 -15.248 27.385 1.00 61.25 758 VAL A C 1
ATOM 5747 O O . VAL A 1 758 ? -32.694 -14.291 26.826 1.00 61.25 758 VAL A O 1
ATOM 5750 N N . ARG A 1 759 ? -32.749 -16.446 27.470 1.00 65.06 759 ARG A N 1
ATOM 5751 C CA . ARG A 1 759 ? -34.095 -16.764 26.966 1.00 65.06 759 ARG A CA 1
ATOM 5752 C C . ARG A 1 759 ? -35.116 -16.654 28.099 1.00 65.06 759 ARG A C 1
ATOM 5754 O O . ARG A 1 759 ? -35.047 -17.410 29.064 1.00 65.06 759 ARG A O 1
ATOM 5761 N N . PHE A 1 760 ? -36.101 -15.772 27.949 1.00 64.44 760 PHE A N 1
ATOM 5762 C CA . PHE A 1 760 ? -37.240 -15.667 28.866 1.00 64.44 760 PHE A CA 1
ATOM 5763 C C . PHE A 1 760 ? -38.485 -16.313 28.248 1.00 64.44 760 PHE A C 1
ATOM 5765 O O . PHE A 1 760 ? -39.090 -15.751 27.337 1.00 64.44 760 PHE A O 1
ATOM 5772 N N . GLU A 1 761 ? -38.899 -17.476 28.754 1.00 69.25 761 GLU A N 1
ATOM 5773 C CA . GLU A 1 761 ? -40.171 -18.094 28.362 1.00 69.25 761 GLU A CA 1
ATOM 5774 C C . GLU A 1 761 ? -41.304 -17.641 29.287 1.00 69.25 761 GLU A C 1
ATOM 5776 O O . GLU A 1 761 ? -41.319 -17.947 30.479 1.00 69.25 761 GLU A O 1
ATOM 5781 N N . MET A 1 762 ? -42.274 -16.906 28.739 1.00 68.38 762 MET A N 1
ATOM 5782 C CA . MET A 1 762 ? -43.391 -16.352 29.507 1.00 68.38 762 MET A CA 1
ATOM 5783 C C . MET A 1 762 ? -44.694 -17.085 29.178 1.00 68.38 762 MET A C 1
ATOM 5785 O O . MET A 1 762 ? -45.305 -16.857 28.139 1.00 68.38 762 MET A O 1
ATOM 5789 N N . GLN A 1 763 ? -45.146 -17.950 30.092 1.00 69.56 763 GLN A N 1
ATOM 5790 C CA . GLN A 1 763 ? -46.413 -18.693 29.961 1.00 69.56 763 GLN A CA 1
ATOM 5791 C C . GLN A 1 763 ? -47.663 -17.868 30.342 1.00 69.56 763 GLN A C 1
ATOM 5793 O O . GLN A 1 763 ? -48.786 -18.362 30.264 1.00 69.56 763 GLN A O 1
ATOM 5798 N N . LEU A 1 764 ? -47.482 -16.614 30.769 1.00 75.38 764 LEU A N 1
ATOM 5799 C CA . LEU A 1 764 ? -48.542 -15.694 31.189 1.00 75.38 764 LEU A CA 1
ATOM 5800 C C . LEU A 1 764 ? -48.633 -14.511 30.219 1.00 75.38 764 LEU A C 1
ATOM 5802 O O . LEU A 1 764 ? -47.613 -14.020 29.738 1.00 75.38 764 LEU A O 1
ATOM 5806 N N . GLN A 1 765 ? -49.847 -14.018 29.962 1.00 75.88 765 GLN A N 1
ATOM 5807 C CA . GLN A 1 765 ? -50.034 -12.832 29.123 1.00 75.88 765 GLN A CA 1
ATOM 5808 C C . GLN A 1 765 ? -49.533 -11.562 29.828 1.00 75.88 765 GLN A C 1
ATOM 5810 O O . GLN A 1 765 ? -49.874 -11.297 30.981 1.00 75.88 765 GLN A O 1
ATOM 5815 N N . LEU A 1 766 ? -48.742 -10.765 29.107 1.00 75.81 766 LEU A N 1
ATOM 5816 C CA . LEU A 1 766 ? -48.225 -9.477 29.563 1.00 75.81 766 LEU A CA 1
ATOM 5817 C C . LEU A 1 766 ? -49.260 -8.356 29.396 1.00 75.81 766 LEU A C 1
ATOM 5819 O O . LEU A 1 766 ? -49.832 -8.175 28.321 1.00 75.81 766 LEU A O 1
ATOM 5823 N N . ASP A 1 767 ? -49.410 -7.519 30.424 1.00 84.19 767 ASP A N 1
ATOM 5824 C CA . ASP A 1 767 ? -50.028 -6.199 30.273 1.00 84.19 767 ASP A CA 1
ATOM 5825 C C . ASP A 1 767 ? -49.064 -5.293 29.490 1.00 84.19 767 ASP A C 1
ATOM 5827 O O . ASP A 1 767 ? -48.019 -4.880 30.002 1.00 84.19 767 ASP A O 1
ATOM 5831 N N . ARG A 1 768 ? -49.420 -4.983 28.236 1.00 79.25 768 ARG A N 1
ATOM 5832 C CA . ARG A 1 768 ? -48.624 -4.136 27.332 1.00 79.25 768 ARG A CA 1
ATOM 5833 C C . ARG A 1 768 ? -48.304 -2.766 27.938 1.00 79.25 768 ARG A C 1
ATOM 5835 O O . ARG A 1 768 ? -47.210 -2.255 27.726 1.00 79.25 768 ARG A O 1
ATOM 5842 N N . THR A 1 769 ? -49.236 -2.180 28.685 1.00 81.62 769 THR A N 1
ATOM 5843 C CA . THR A 1 769 ? -49.092 -0.859 29.316 1.00 81.62 769 THR A CA 1
ATOM 5844 C C . THR A 1 769 ? -48.031 -0.901 30.406 1.00 81.62 769 THR A C 1
ATOM 5846 O O . THR A 1 769 ? -47.126 -0.069 30.419 1.00 81.62 769 THR A O 1
ATOM 5849 N N . ARG A 1 770 ? -48.101 -1.906 31.290 1.00 79.12 770 ARG A N 1
ATOM 5850 C CA . ARG A 1 770 ? -47.105 -2.111 32.352 1.00 79.12 770 ARG A CA 1
ATOM 5851 C C . ARG A 1 770 ? -45.740 -2.482 31.786 1.00 79.12 770 ARG A C 1
ATOM 5853 O O . ARG A 1 770 ? -44.742 -1.971 32.275 1.00 79.12 770 ARG A O 1
ATOM 5860 N N . PHE A 1 771 ? -45.695 -3.327 30.757 1.00 79.31 771 PHE A N 1
ATOM 5861 C CA . PHE A 1 771 ? -44.453 -3.742 30.104 1.00 79.31 771 PHE A CA 1
ATOM 5862 C C . PHE A 1 771 ? -43.726 -2.552 29.456 1.00 79.31 771 PHE A C 1
ATOM 5864 O O . PHE A 1 771 ? -42.553 -2.321 29.741 1.00 79.31 771 PHE A O 1
ATOM 5871 N N . VAL A 1 772 ? -44.441 -1.734 28.673 1.00 77.69 772 VAL A N 1
ATOM 5872 C CA . VAL A 1 772 ? -43.880 -0.508 28.077 1.00 77.69 772 VAL A CA 1
ATOM 5873 C C . VAL A 1 772 ? -43.480 0.503 29.155 1.00 77.69 772 VAL A C 1
ATOM 5875 O O . VAL A 1 772 ? -42.409 1.087 29.044 1.00 77.69 772 VAL A O 1
ATOM 5878 N N . ALA A 1 773 ? -44.268 0.674 30.223 1.00 76.44 773 ALA A N 1
ATOM 5879 C CA . ALA A 1 773 ? -43.897 1.554 31.335 1.00 76.44 773 ALA A CA 1
ATOM 5880 C C . ALA A 1 773 ? -42.625 1.082 32.067 1.00 76.44 773 ALA A C 1
ATOM 5882 O O . ALA A 1 773 ? -41.769 1.904 32.387 1.00 76.44 773 ALA A O 1
ATOM 5883 N N . TYR A 1 774 ? -42.458 -0.228 32.286 1.00 75.69 774 TYR A N 1
ATOM 5884 C CA . TYR A 1 774 ? -41.240 -0.789 32.878 1.00 75.69 774 TYR A CA 1
ATOM 5885 C C . TYR A 1 774 ? -40.009 -0.526 32.006 1.00 75.69 774 TYR A C 1
ATOM 5887 O O . TYR A 1 774 ? -39.005 -0.044 32.529 1.00 75.69 774 TYR A O 1
ATOM 5895 N N . ILE A 1 775 ? -40.100 -0.778 30.695 1.00 73.75 775 ILE A N 1
ATOM 5896 C CA . ILE A 1 775 ? -39.025 -0.472 29.735 1.00 73.75 775 ILE A CA 1
ATOM 5897 C C . ILE A 1 775 ? -38.715 1.029 29.749 1.00 73.75 775 ILE A C 1
ATOM 5899 O O . ILE A 1 775 ? -37.567 1.416 29.926 1.00 73.75 775 ILE A O 1
ATOM 5903 N N . HIS A 1 776 ? -39.732 1.884 29.638 1.00 65.25 776 HIS A N 1
ATOM 5904 C CA . HIS A 1 776 ? -39.566 3.338 29.582 1.00 65.25 776 HIS A CA 1
ATOM 5905 C C . HIS A 1 776 ? -38.893 3.908 30.840 1.00 65.25 776 HIS A C 1
ATOM 5907 O O . HIS A 1 776 ? -38.071 4.811 30.726 1.00 65.25 776 HIS A O 1
ATOM 5913 N N . VAL A 1 777 ? -39.193 3.375 32.031 1.00 65.38 777 VAL A N 1
ATOM 5914 C CA . VAL A 1 777 ? -38.483 3.748 33.267 1.00 65.38 777 VAL A CA 1
ATOM 5915 C C . VAL A 1 777 ? -37.026 3.278 33.215 1.00 65.38 777 VAL A C 1
ATOM 5917 O O . VAL A 1 777 ? -36.120 4.095 33.344 1.00 65.38 777 VAL A O 1
ATOM 5920 N N . HIS A 1 778 ? -36.783 1.987 32.971 1.00 54.00 778 HIS A N 1
ATOM 5921 C CA . HIS A 1 778 ? -35.441 1.404 33.102 1.00 54.00 778 HIS A CA 1
ATOM 5922 C C . HIS A 1 778 ? -34.483 1.783 31.964 1.00 54.00 778 HIS A C 1
ATOM 5924 O O . HIS A 1 778 ? -33.275 1.736 32.169 1.00 54.00 778 HIS A O 1
ATOM 5930 N N . CYS A 1 779 ? -34.988 2.186 30.795 1.00 53.34 779 CYS A N 1
ATOM 5931 C CA . CYS A 1 779 ? -34.173 2.711 29.699 1.00 53.34 779 CYS A CA 1
ATOM 5932 C C . CYS A 1 779 ? -33.860 4.210 29.843 1.00 53.34 779 CYS A C 1
ATOM 5934 O O . CYS A 1 779 ? -32.858 4.649 29.291 1.00 53.34 779 CYS A O 1
ATOM 5936 N N . GLN A 1 780 ? -34.666 4.995 30.573 1.00 43.91 780 GLN A N 1
ATOM 5937 C CA . GLN A 1 780 ? -34.413 6.434 30.762 1.00 43.91 780 GLN A CA 1
ATOM 5938 C C . GLN A 1 780 ? -33.558 6.765 31.990 1.00 43.91 780 GLN A C 1
ATOM 5940 O O . GLN A 1 780 ? -32.873 7.782 31.990 1.00 43.91 780 GLN A O 1
ATOM 5945 N N . THR A 1 781 ? -33.565 5.937 33.037 1.00 39.69 781 THR A N 1
ATOM 5946 C CA . THR A 1 781 ? -32.784 6.189 34.266 1.00 39.69 781 THR A CA 1
ATOM 5947 C C . THR A 1 781 ? -31.391 5.545 34.242 1.00 39.69 781 THR A C 1
ATOM 5949 O O . THR A 1 781 ? -30.845 5.223 35.298 1.00 39.69 781 THR A O 1
ATOM 5952 N N . ASN A 1 782 ? -30.848 5.226 33.061 1.00 38.41 782 ASN A N 1
ATOM 5953 C CA . ASN A 1 782 ? -29.964 4.067 32.940 1.00 38.41 782 ASN A CA 1
ATOM 5954 C C . ASN A 1 782 ? -28.450 4.305 33.091 1.00 38.41 782 ASN A C 1
ATOM 5956 O O . ASN A 1 782 ? -27.653 3.858 32.270 1.00 38.41 782 ASN A O 1
ATOM 5960 N N . THR A 1 783 ? -28.041 4.893 34.213 1.00 37.91 783 THR A N 1
ATOM 5961 C CA . THR A 1 783 ? -26.731 4.550 34.795 1.00 37.91 783 THR A CA 1
A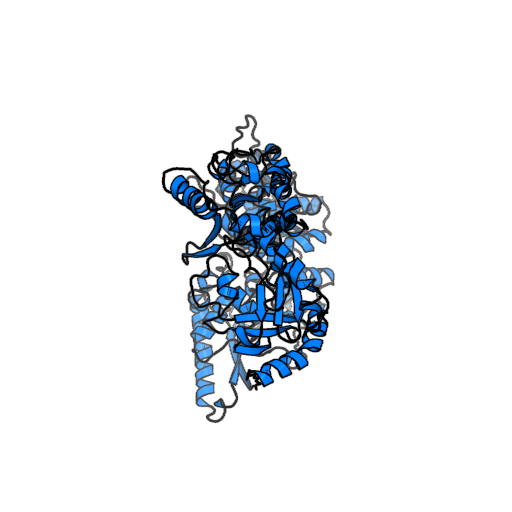TOM 5962 C C . THR A 1 783 ? -26.762 3.169 35.470 1.00 37.91 783 THR A C 1
ATOM 5964 O O . THR A 1 783 ? -25.759 2.462 35.486 1.00 37.91 783 THR A O 1
ATOM 5967 N N . ALA A 1 784 ? -27.924 2.751 35.986 1.00 30.88 784 ALA A N 1
ATOM 5968 C CA . ALA A 1 784 ? -28.052 1.639 36.931 1.00 30.88 784 ALA A CA 1
ATOM 5969 C C . ALA A 1 784 ? -27.804 0.219 36.374 1.00 30.88 784 ALA A C 1
ATOM 5971 O O . ALA A 1 784 ? -27.445 -0.664 37.150 1.00 30.88 784 ALA A O 1
ATOM 5972 N N . TRP A 1 785 ? -27.968 -0.046 35.069 1.00 34.59 785 TRP A N 1
ATOM 5973 C CA . TRP A 1 785 ? -27.668 -1.379 34.509 1.00 34.59 785 TRP A CA 1
ATOM 5974 C C . TRP A 1 785 ? -26.161 -1.666 34.379 1.00 34.59 785 TRP A C 1
ATOM 5976 O O . TRP A 1 785 ? -25.802 -2.827 34.193 1.00 34.59 785 TRP A O 1
ATOM 5986 N N . ARG A 1 786 ? -25.276 -0.663 34.515 1.00 36.69 786 ARG A N 1
ATOM 5987 C CA . ARG A 1 786 ? -23.824 -0.905 34.651 1.00 36.69 786 ARG A CA 1
ATOM 5988 C C . ARG A 1 786 ? -23.476 -1.520 36.009 1.00 36.69 786 ARG A C 1
ATOM 5990 O O . ARG A 1 786 ? -22.682 -2.451 36.061 1.00 36.69 786 ARG A O 1
ATOM 5997 N N . ASP A 1 787 ? -24.116 -1.051 37.078 1.00 31.48 787 ASP A N 1
ATOM 5998 C CA . ASP A 1 787 ? -23.767 -1.410 38.461 1.00 31.48 787 ASP A CA 1
ATOM 5999 C C . ASP A 1 787 ? -24.390 -2.745 38.930 1.00 31.48 787 ASP A C 1
ATOM 6001 O O . ASP A 1 787 ? -24.099 -3.219 40.026 1.00 31.48 787 ASP A O 1
ATOM 6005 N N . GLY A 1 788 ? -25.277 -3.346 38.126 1.00 28.72 788 GLY A N 1
ATOM 6006 C CA . GLY A 1 788 ? -26.035 -4.556 38.477 1.00 28.72 788 GLY A CA 1
ATOM 6007 C C . GLY A 1 788 ? -25.553 -5.868 37.844 1.00 28.72 788 GLY A C 1
ATOM 6008 O O . GLY A 1 788 ? -26.194 -6.896 38.066 1.00 28.72 788 GLY A O 1
ATOM 6009 N N . LEU A 1 789 ? -24.491 -5.842 37.027 1.00 27.64 789 LEU A N 1
ATOM 6010 C CA . LEU A 1 789 ? -23.993 -6.991 36.247 1.00 27.64 789 LEU A CA 1
ATOM 6011 C C . LEU A 1 789 ? -22.447 -7.083 36.204 1.00 27.64 789 LEU A C 1
ATOM 6013 O O . LEU A 1 789 ? -21.872 -7.502 35.198 1.00 27.64 789 LEU A O 1
ATOM 6017 N N . MET A 1 790 ? -21.787 -6.724 37.313 1.00 27.38 790 MET A N 1
ATOM 6018 C CA . MET A 1 790 ? -20.404 -7.123 37.634 1.00 27.38 790 MET A CA 1
ATOM 6019 C C . MET A 1 790 ? -20.388 -8.089 38.822 1.00 27.38 790 MET A C 1
ATOM 6021 O O . MET A 1 790 ? -21.179 -7.855 39.763 1.00 27.38 790 MET A O 1
#

Solvent-accessible surface area (backbone atoms only — not comparable to full-atom values): 44918 Å² total; per-residue (Å²): 129,83,70,85,77,78,44,19,60,57,22,31,57,50,46,51,60,56,20,67,62,26,36,74,90,45,99,85,48,20,44,25,40,50,35,33,19,35,71,47,31,66,53,23,53,43,25,39,35,48,52,36,37,45,74,64,66,41,48,46,69,74,60,42,46,84,50,77,79,60,74,97,48,51,69,52,32,68,27,38,36,39,35,24,61,79,37,32,33,37,39,38,62,45,48,75,62,39,48,69,61,48,38,29,33,61,37,42,43,65,61,65,45,57,39,67,33,52,69,88,53,53,68,72,56,36,52,54,44,50,53,53,42,52,45,72,61,45,76,88,43,58,30,33,22,33,34,61,50,65,74,94,57,88,64,94,79,62,63,53,71,79,67,20,57,61,44,46,55,62,42,47,68,91,81,47,98,80,67,90,81,79,52,55,54,74,79,72,28,48,79,40,78,36,26,60,65,51,52,54,56,51,55,59,92,47,72,66,58,59,47,39,46,63,60,49,47,46,54,54,46,34,54,31,47,50,53,36,52,44,58,58,66,67,33,92,40,32,66,56,52,48,68,44,25,26,29,72,53,26,41,50,38,34,49,51,19,53,62,62,43,67,58,30,66,68,40,76,42,78,91,55,75,67,64,54,36,34,24,28,38,11,39,52,35,61,52,65,78,60,62,75,37,40,87,77,51,31,43,58,56,26,13,55,92,55,79,36,52,24,60,34,33,30,41,36,38,32,31,54,80,80,61,55,40,42,30,33,43,36,29,42,41,62,91,60,62,37,79,86,85,74,63,90,85,44,95,71,55,87,78,48,66,83,57,45,64,64,68,79,35,89,52,46,65,56,50,54,47,39,50,52,57,50,48,74,68,78,54,68,60,47,51,89,42,76,45,68,34,68,52,69,44,86,89,79,71,47,72,48,60,68,50,63,78,78,51,69,80,69,57,42,30,48,33,69,51,70,47,39,52,34,33,49,50,53,53,55,51,68,68,29,82,71,44,56,73,52,60,67,49,82,69,47,78,46,80,61,92,89,49,68,28,38,34,40,43,39,63,62,34,39,34,45,34,40,64,40,42,54,53,42,70,46,42,42,97,70,23,55,55,35,53,38,64,44,82,52,100,45,94,55,37,36,34,44,33,42,29,41,30,90,93,43,41,61,59,51,72,58,43,69,86,55,84,60,89,78,72,45,58,51,75,44,82,34,46,67,93,34,70,63,32,55,54,49,58,71,42,42,62,51,44,48,51,50,30,60,77,67,74,48,59,80,78,94,94,94,93,93,96,95,91,82,49,77,55,79,52,83,48,78,47,69,88,53,72,89,53,73,64,65,52,32,49,56,50,25,52,59,53,48,56,50,49,54,53,54,71,74,67,52,91,73,49,76,87,36,54,72,40,73,45,77,47,78,44,60,91,62,46,54,58,44,52,52,26,22,53,53,71,54,42,88,88,56,76,80,27,69,36,76,39,78,45,54,46,66,70,46,66,43,96,81,29,80,65,77,53,82,59,59,55,56,44,42,36,59,43,56,32,42,29,35,38,34,21,36,52,68,80,46,57,74,65,58,48,47,55,51,45,52,30,49,46,47,30,17,82,70,32,56,74,43,80,31,56,42,91,69,80,94,70,69,69,68,81,78,52,60,79,49,52,40,62,33,69,67,31,38,52,46,35,56,73,76,43,69,52,35,76,83,46,24,76,82,78,45,81,79,73,60,90,88,69,79,85,84,86,84,86,74,96,63,90,77,57,64,68,62,52,51,49,52,50,57,50,61,68,69,65,57,69,58,72,67,79,74,75,120

InterPro domains:
  IPR040342 Dynein axonemal assembly factor 9 DNAAF9 [PTHR33664] (10-335)
  IPR056498 DAAF9, N-terminal domain [PF23281] (9-198)
  IPR057478 DAAF9, domain 2 [PF25204] (606-740)

Nearest PDB structures (foldseek):
  6zyx-assembly1_Y  TM=6.722E-01  e=3.990E-30  Tetrahymena thermophila CU428
  6zyw-assembly1_Y  TM=6.722E-01  e=4.702E-30  Tetrahymena thermophila SB210
  3voq-assembly1_B  TM=5.200E-01  e=3.456E-02  Homo sapiens
  7k7l-assembly1_A  TM=5.038E-01  e=3.082E-01  Homo sapiens
  5ukm-assembly1_A  TM=4.568E-01  e=2.476E-01  Bos taurus

Organism: NCBI:txid157072

pLDDT: mean 76.45, std 16.34, range [27.38, 97.88]

Radius of gyration: 36.53 Å; Cα contacts (8 Å, |Δi|>4): 1263; chains: 1; bounding box: 98×57×108 Å

Foldseek 3Di:
DPADDDFLQQLQVLLLLVLVQQDPPDPQGFFKEKAAAAQLLPRQLLSLLSLCVNFVVDFDLSSFFDRDDPPLVCQSRHKIWIHGNFAIEIETEDDDSCLLRVLLNQLQHANYFYFYDYPPDDPVVSVLSSLVSLCVRPQVTAEYEYQQDAPPDDDPDTDDCCNRNSQVSNQDPVSPPDDPDHDGNVVRHHYRNCNVVSNVSSHDDDPSNVSCCQRPQLVLQLVLVVVLVVCLQVQPALASNQPDFFCNSFPSQQVQQVVLCPCQVSRVHDDDQLATKGKDFWARLQPDSNDHGDPPDTQCQRFFPSNGGGQKMKIKGARNRPRFIWIAMEGQAQPAADDQDWDPPDPDTPPPVLQVVCVVDPCNVVVVVCVVVVVVPDTGTHDGDGDFDKDADPVVRDMDGSNPPSPDNYFAAHHDDDRRSRLVSVVVVCPDPVVVVQPWDDKDWDDDPNWTWIKTDTLQWIWIDTRGWRIQTDGNLQWFAAWEWDDDPDNQKIKTKTFTDQVRHSVCSTHRPSPDSPPRIDIDIGGHPDPVVVVCVVSVVSVVVSCVVRPYDYDDDDYDDYDAEEEEFEEECLPDPLDLPVVLVRLLVRLLVVVVVVVVPDPPCPVGPYAYYYYYHDLDALLSNVLSNCVNDVSDDDWAAEAEDELVVCDDPRTNGPDRCPLSNLAELRHAAYEYALLLVDDPVSSVSVVSSSCSSYVRHHYHYYNHPDDPDDCVVRTDGNSSVDPVSVVCCCVPVVCSNPCVVVVDRRTPPLDDRDDDDDPDDDDPVVVVVVCVVCVVVPVPVVVPRD

Secondary structure (DSSP, 8-state):
-PPPPP-HHHHHHHHHHHHTT--TT-TT--SEEEEE-TTTTTT-HHHHHHHHHHHS---GGGGSS--PPPGGGGGGTT-EEEEESS-EEEEEEESHHHHHHTHHHHTT-SSEEEEEEETTS-HHHHHHHHHHHHHHHHTT-SEEEE--S-TT---SSPPPGGGSHHHHGGG-GGG-SS-S--S-HHHH-EEEE-HHHHHHHTTS--HHHHHHIIIIIHHHHHHHHHHHHHHHHS-SSHHHHTT-BHHHHHHHHHHHHHHHGGGTGGGT----TT-S-EEEEGGGGGS-TTPPPPSS-BGGGSSGGGTS--SEEEEEEE-TTT--EEEEEEESS-S-PPP----TT-SS----HHHHHHHS-TTHHHHHHHHHHHHTTT--------B--EEE-TTT--EEEGGGTTS-S--B---SSHHHHHHHHHHHHHTSTTGGGG-PPPPEEEEETTEEEEEEEETTEEEEE-SSSPPEEEEHHHHEEEEEEEE-SSTTEEEEEEEE-TTS-HHHHHSTT--STT--EEEEEEETT-HHHHHHHHHHHHHHHHHHTTT----------------EEEEE-TTS-SSHHHHHHHHHHHHHHHHHHHHHH-SSGGGG----EEEEESS--HHHHHHHHHTT-TT------EEEEEHHHH-BTTBS--STTTTGGG-TTT--EEEEE-GGGS-HHHHHHHHHHHHHH-TTSEEEE-SSS---S-GGGG--TTGGG-HHHHHHHHHH-TTTTT-GGGTSPPPPTT---------S---HHHHHHHHHHHHHSTTTTTTT--

Mean predicted aligned error: 15.23 Å